Protein AF-A0A2K8U5D7-F1 (afdb_monomer_lite)

Sequence (1164 aa):
MTYSPTPGATSPRGPVWAAFLIYLAFVVYGSLVPLEVGSLAWDQALAQFQRVPYLDLGVGNRADWIANIVLYVPLAFLGCAALLGVRRAGWWTPLGLILVAGFCVAVALGVEFTQQWFAPRTVSLNDLIAETIGTLIGILLWVFGRGRVARGLDAITVGGRASVLAALVTGSLGYLLLSFFPYDFVVSFDELRGKLAGGNQGWLVAPGCGGLLRCAAGLTIEALAAAPLGLLASLLWPRLRLRTLFLVGVLAGLVLEPLQLLLVSGVTQGLSVLMRGSGLVLGALAGQLLGERGPRPVARLVVRAAPLLGLPYLAGMLLVSGWFRSPAVSAAAALARLSEVRWLPLYYQYYTSEAVALTSALAQLGLYFPFGLLAWALAAQRSGSRAVGPWLAVAMVIPVSLLTEAGKLFFPPEHPDPTNVLIAVGATLLAYALATWFERVLTGAPAGGAPSPVVRAWEHAPAPVPRPAVGAPTGAGAESGRASGAGVAADGWDQGGAAVADAPTAAADRSAPPPLVWPAPKKLGMALAVPAGLALSAGIAAFPVAWPILAALLLLYALLLWSYPLAWLLMVPALLPTLDLSPITGRLPLDAFDLVVLTTLLLGYLRVLGVHRRLWPNRLYPVALGLLWLSWGIAMARGLWPLWGADWPPADGSHSPVEAWMVGKGMLWALLLVPLLRRMPPRRLGQARDFVMSGVLLGLTVVALAVLWERHVHVGIADFANEFRVTGTFASMHTGGAYIEAFLAFAFPFLVVGVLTARRWWPRVTGVLLAFLVAYAMMVTFSRGGWAGLGVGLLVVVLGLLRGRTGRGTWIAAAVLVAAVAAATLPVLTGGFAKERLAGSGNDLRIRLAHWERALTLMTPGVGSVLVGEGFGQYPQAFLMLAAPARPPGTFAILREGGNPYLRLGAGETVFLDQQVGIEPGKRYRLTIRVRQAGEVKPFAVPLCEKALLYSFQCQSVVLTPQAVGSGWVDLSADFDSGRLGAGGHWPHPSVKLALPNAGGTVDLDNVSLRAADGRELIANGDFSQGARRWLFVSDQDLAWHIHELWVELYFAQGVLGILALLLLLAAAGLALWRVLRTADSPGFDLALGLAAGLAGLLTVGLLGSVLDTARLAMLCYLGALLAAGMFPGEWRARRARRSVARGRRDGPEGEVQPDAGGRVDPS

Foldseek 3Di:
DDDDDDPDDDDPLVVLVVVLVVLLVVLLQVLQPVVAFADDDPVRLVVCLVVAAADDDDLQCVLVLLVLLQSLLVNLLSQCCNQQNLPDDDPCSVVSLVVSLVVQLVSQSVSLSVNVRHPPDGRHPSSSVSSSNSNVNNSLCSVQPSVVVVLLVLQCQFFALSNLVSCLVVLVVVLVVVLCPSVSFDLAVVLLVVLVVDQQEDAAAGNPCDDPVSVVVVLLVLLQSLLQNLLSVCLNPVPDDLVVLLVVLLVVLVVSQVVLSRHSPRHHHNNSSNSSSNSSSNSNVVNNVCLPVPLLVVLVVLLVCCVVCVVVLLVVLLVVLQPPVAAFDDPVQLVVCVVVDSQDACNVVVPDRPVVSVVVLVVLLVSLLSLLSNLLSVQSPDDDDDRPDLVVSLVVQQVSLCVSLSRLSGGPPGHRHNNSSVSNSVSSSVSNVVSVSSNCNSVVPTDPDDDDPVVVVPVPPDDPDDDPDDDDDDDDDDDDDDDDDDDDDDDDDDDDDDDPDDDDPPPPDVPPPPDDDFDAADPQLQVQLVVLVVVLVVCLVLQDPPSVVLVVVLVVLLVVCLVPVLLCLQALLQCLLAQDPCQFWPDDLQGSSNSSLSSNSNSLSRGQLSFDFFFFQDPLVVVLLVLLVVLLVLQLCLLLVCVPPPDDADCQKPQHSSLLSQQSVLSVSLSSCLSSLRRDDPVCLLVSLVSNLNNLVNNLLQQLVQLQVLCQQAPRLQPLQDPDADDRNPLVCQQHFDASLLSLLLSLLSLLLCLLPDPDDVSVVVSLVSLLSSLLNLLSNLDPLSVVSNVQLVVLSVSLVSNADHDPSSVVSVVSSVVSSCVSNVSNSNHPVSVVSVSCPVVLVVVLVVLLVLLVVLFDDDPVCQAFASHFQCSLVSCQPPVPDPFHDKMWGFDDDPNFTWIKIAATAKKKWKFWFDDDAFFKKKKKKWKAFDDWDDWFWKKKFLDSNADGDDIDIDTWGFPDTDRDIDMTMDMDTCHCHCVDGDPVHGIIMIIHIDPNHMMIIADIWMATPVRDTGDDCRSCPVRSTSIYMHHPHNSSRFSFAAVSSQCNSTHPSSVVSLVSLQVSLCVLLVVQSNDNPRSSVSSSSSLVSSLSSSVSSNHGGHQSSGSSSVNVNSSSSSSSRSSRGHPVVVVVVVVVVVVVVVPDDDDDDDDDDDDDDDDD

Structure (mmCIF, N/CA/C/O backbone):
data_AF-A0A2K8U5D7-F1
#
_entry.id   AF-A0A2K8U5D7-F1
#
loop_
_atom_site.group_PDB
_atom_site.id
_atom_site.type_symbol
_atom_site.label_atom_id
_atom_site.label_alt_id
_atom_site.label_comp_id
_atom_site.label_asym_id
_atom_site.label_entity_id
_atom_site.label_seq_id
_atom_site.pdbx_PDB_ins_code
_atom_site.Cartn_x
_atom_site.Cartn_y
_atom_site.Cartn_z
_atom_site.occupancy
_atom_site.B_iso_or_equiv
_atom_site.auth_seq_id
_atom_site.auth_comp_id
_atom_site.auth_asym_id
_atom_site.auth_atom_id
_atom_site.pdbx_PDB_model_num
ATOM 1 N N . MET A 1 1 ? -3.627 -9.028 -36.335 1.00 30.03 1 MET A N 1
ATOM 2 C CA . MET A 1 1 ? -2.801 -10.110 -36.911 1.00 30.03 1 MET A CA 1
ATOM 3 C C . MET A 1 1 ? -1.940 -10.720 -35.816 1.00 30.03 1 MET A C 1
ATOM 5 O O . MET A 1 1 ? -1.099 -10.039 -35.245 1.00 30.03 1 MET A O 1
ATOM 9 N N . THR A 1 2 ? -2.230 -11.966 -35.452 1.00 26.09 2 THR A N 1
ATOM 10 C CA . THR A 1 2 ? -1.521 -12.775 -34.450 1.00 26.09 2 THR A CA 1
ATOM 11 C C . THR A 1 2 ? -0.306 -13.445 -35.088 1.00 26.09 2 THR A C 1
ATOM 13 O O . THR A 1 2 ? -0.475 -14.321 -35.929 1.00 26.09 2 THR A O 1
ATOM 16 N N . TYR A 1 3 ? 0.905 -13.042 -34.699 1.00 25.20 3 TYR A N 1
ATOM 17 C CA . TYR A 1 3 ? 2.145 -13.665 -35.166 1.00 25.20 3 TYR A CA 1
ATOM 18 C C . TYR A 1 3 ? 2.568 -14.772 -34.188 1.00 25.20 3 TYR A C 1
ATOM 20 O O . TYR A 1 3 ? 2.896 -14.494 -33.033 1.00 25.20 3 TYR A O 1
ATOM 28 N N . SER A 1 4 ? 2.539 -16.025 -34.643 1.00 23.95 4 SER A N 1
ATOM 29 C CA . SER A 1 4 ? 3.184 -17.153 -33.962 1.00 23.95 4 SER A CA 1
ATOM 30 C C . SER A 1 4 ? 4.688 -17.092 -34.253 1.00 23.95 4 SER A C 1
ATOM 32 O O . SER A 1 4 ? 5.060 -17.161 -35.422 1.00 23.95 4 SER A O 1
ATOM 34 N N . PRO A 1 5 ? 5.574 -16.954 -33.249 1.00 30.36 5 PRO A N 1
ATOM 35 C CA . PRO A 1 5 ? 7.007 -16.953 -33.499 1.00 30.36 5 PRO A CA 1
ATOM 36 C C . PRO A 1 5 ? 7.478 -18.380 -33.800 1.00 30.36 5 PRO A C 1
ATOM 38 O O . PRO A 1 5 ? 7.193 -19.313 -33.045 1.00 30.36 5 PRO A O 1
ATOM 41 N N . THR A 1 6 ? 8.215 -18.542 -34.894 1.00 26.86 6 THR A N 1
ATOM 42 C CA . THR A 1 6 ? 8.920 -19.776 -35.247 1.00 26.86 6 THR A CA 1
ATOM 43 C C . THR A 1 6 ? 9.903 -20.187 -34.134 1.00 26.86 6 THR A C 1
ATOM 45 O O . THR A 1 6 ? 10.596 -19.340 -33.557 1.00 26.86 6 THR A O 1
ATOM 48 N N . PRO A 1 7 ? 9.975 -21.480 -33.769 1.00 30.30 7 PRO A N 1
ATOM 49 C CA . PRO A 1 7 ? 10.909 -21.972 -32.766 1.00 30.30 7 PRO A CA 1
ATOM 50 C C . PRO A 1 7 ? 12.278 -22.228 -33.417 1.00 30.30 7 PRO A C 1
ATOM 52 O O . PRO A 1 7 ? 12.395 -23.128 -34.235 1.00 30.30 7 PRO A O 1
ATOM 55 N N . GLY A 1 8 ? 13.322 -21.467 -33.062 1.00 29.48 8 GLY A N 1
ATOM 56 C CA . GLY A 1 8 ? 14.678 -21.824 -33.513 1.00 29.48 8 GLY A CA 1
ATOM 57 C C . GLY A 1 8 ? 15.834 -20.915 -33.091 1.00 29.48 8 GLY A C 1
ATOM 58 O O . GLY A 1 8 ? 16.848 -21.419 -32.635 1.00 29.48 8 GLY A O 1
ATOM 59 N N . ALA A 1 9 ? 15.715 -19.588 -33.169 1.00 31.84 9 ALA A N 1
ATOM 60 C CA . ALA A 1 9 ? 16.882 -18.723 -32.952 1.00 31.84 9 ALA A CA 1
ATOM 61 C C . ALA A 1 9 ? 17.052 -18.309 -31.475 1.00 31.84 9 ALA A C 1
ATOM 63 O O . ALA A 1 9 ? 16.532 -17.280 -31.028 1.00 31.84 9 ALA A O 1
ATOM 64 N N . THR A 1 10 ? 17.774 -19.110 -30.689 1.00 40.88 10 THR A N 1
ATOM 65 C CA . THR A 1 10 ? 18.359 -18.655 -29.418 1.00 40.88 10 THR A CA 1
ATOM 66 C C . THR A 1 10 ? 19.473 -17.656 -29.721 1.00 40.88 10 THR A C 1
ATOM 68 O O . THR A 1 10 ? 20.441 -18.002 -30.388 1.00 40.88 10 THR A O 1
ATOM 71 N N . SER A 1 11 ? 19.350 -16.417 -29.239 1.00 50.19 11 SER A N 1
ATOM 72 C CA . SER A 1 11 ? 20.467 -15.466 -29.248 1.00 50.19 11 SER A CA 1
ATOM 73 C C . SER A 1 11 ? 21.655 -16.068 -28.481 1.00 50.19 11 SER A C 1
ATOM 75 O O . SER A 1 11 ? 21.416 -16.664 -27.423 1.00 50.19 11 SER A O 1
ATOM 77 N N . PRO A 1 12 ? 22.905 -15.914 -28.951 1.00 53.44 12 PRO A N 1
ATOM 78 C CA . PRO A 1 12 ? 24.071 -16.414 -28.230 1.00 53.44 12 PRO A CA 1
ATOM 79 C C . PRO A 1 12 ? 24.107 -15.791 -26.828 1.00 53.44 12 PRO A C 1
ATOM 81 O O . PRO A 1 12 ? 24.049 -14.573 -26.679 1.00 53.44 12 PRO A O 1
ATOM 84 N N . ARG A 1 13 ? 24.131 -16.632 -25.786 1.00 64.94 13 ARG A N 1
ATOM 85 C CA . ARG A 1 13 ? 24.103 -16.194 -24.376 1.00 64.94 13 ARG A CA 1
ATOM 86 C C . ARG A 1 13 ? 25.458 -15.666 -23.881 1.00 64.94 13 ARG A C 1
ATOM 88 O O . ARG A 1 13 ? 25.487 -14.970 -22.874 1.00 64.94 13 ARG A O 1
ATOM 95 N N . GLY A 1 14 ? 26.552 -15.962 -24.588 1.00 73.12 14 GLY A N 1
ATOM 96 C CA . GLY A 1 14 ? 27.926 -15.610 -24.198 1.00 73.12 14 GLY A CA 1
ATOM 97 C C . GLY A 1 14 ? 28.164 -14.121 -23.894 1.00 73.12 14 GLY A C 1
ATOM 98 O O . GLY A 1 14 ? 28.674 -13.820 -22.820 1.00 73.12 14 GLY A O 1
ATOM 99 N N . PRO A 1 15 ? 27.734 -13.172 -24.750 1.00 79.50 15 PRO A N 1
ATOM 100 C CA . PRO A 1 15 ? 27.943 -11.742 -24.502 1.00 79.50 15 PRO A CA 1
ATOM 101 C C . PRO A 1 15 ? 27.219 -11.218 -23.254 1.00 79.50 15 PRO A C 1
ATOM 103 O O . PRO A 1 15 ? 27.718 -10.327 -22.577 1.00 79.50 15 PRO A O 1
ATOM 106 N N . VAL A 1 16 ? 26.048 -11.779 -22.928 1.00 83.88 16 VAL A N 1
ATOM 107 C CA . VAL A 1 16 ? 25.268 -11.377 -21.745 1.00 83.88 16 VAL A CA 1
ATOM 108 C C . VAL A 1 16 ? 25.926 -11.885 -20.463 1.00 83.88 16 VAL A C 1
ATOM 110 O O . VAL A 1 16 ? 25.965 -11.158 -19.476 1.00 83.88 16 VAL A O 1
ATOM 113 N N . TRP A 1 17 ? 26.486 -13.099 -20.490 1.00 87.94 17 TRP A N 1
ATOM 114 C CA . TRP A 1 17 ? 27.293 -13.623 -19.385 1.00 87.94 17 TRP A CA 1
ATOM 115 C C . TRP A 1 17 ? 28.557 -12.796 -19.159 1.00 87.94 17 TRP A C 1
ATOM 117 O O . TRP A 1 17 ? 28.840 -12.440 -18.021 1.00 87.94 17 TRP A O 1
ATOM 127 N N . ALA A 1 18 ? 29.271 -12.426 -20.224 1.00 89.69 18 ALA A N 1
ATOM 128 C CA . ALA A 1 18 ? 30.435 -11.551 -20.111 1.00 89.69 18 ALA A CA 1
ATOM 129 C C . ALA A 1 18 ? 30.062 -10.186 -19.509 1.00 89.69 18 ALA A C 1
ATOM 131 O O . ALA A 1 18 ? 30.718 -9.734 -18.579 1.00 89.69 18 ALA A O 1
ATOM 132 N N . ALA A 1 19 ? 28.968 -9.568 -19.971 1.00 89.19 19 ALA A N 1
ATOM 133 C CA . ALA A 1 19 ? 28.480 -8.309 -19.410 1.00 89.19 19 ALA A CA 1
ATOM 134 C C . ALA A 1 19 ? 28.113 -8.433 -17.922 1.00 89.19 19 ALA A C 1
ATOM 136 O O . ALA A 1 19 ? 28.465 -7.558 -17.138 1.00 89.19 19 ALA A O 1
ATOM 137 N N . PHE A 1 20 ? 27.447 -9.522 -17.525 1.00 93.81 20 PHE A N 1
ATOM 138 C CA . PHE A 1 20 ? 27.127 -9.790 -16.123 1.00 93.81 20 PHE A CA 1
ATOM 139 C C . PHE A 1 20 ? 28.387 -9.940 -15.263 1.00 93.81 20 PHE A C 1
ATOM 141 O O . PHE A 1 20 ? 28.471 -9.311 -14.218 1.00 93.81 20 PHE A O 1
ATOM 148 N N . LEU A 1 21 ? 29.375 -10.721 -15.711 1.00 95.00 21 LEU A N 1
ATOM 149 C CA . LEU A 1 21 ? 30.613 -10.950 -14.960 1.00 95.00 21 LEU A CA 1
ATOM 150 C C . LEU A 1 21 ? 31.476 -9.688 -14.855 1.00 95.00 21 LEU A C 1
ATOM 152 O O . LEU A 1 21 ? 31.990 -9.396 -13.781 1.00 95.00 21 LEU A O 1
ATOM 156 N N . ILE A 1 22 ? 31.598 -8.918 -15.941 1.00 93.12 22 ILE A N 1
ATOM 157 C CA . ILE A 1 22 ? 32.313 -7.633 -15.935 1.00 93.12 22 ILE A CA 1
ATOM 158 C C . ILE A 1 22 ? 31.627 -6.658 -14.977 1.00 93.12 22 ILE A C 1
ATOM 160 O O . ILE A 1 22 ? 32.299 -5.992 -14.196 1.00 93.12 22 ILE A O 1
ATOM 164 N N . TYR A 1 23 ? 30.295 -6.589 -15.014 1.00 95.19 23 TYR A N 1
ATOM 165 C CA . TYR A 1 23 ? 29.554 -5.697 -14.133 1.00 95.19 23 TYR A CA 1
ATOM 166 C C . TYR A 1 23 ? 29.623 -6.150 -12.670 1.00 95.19 23 TYR A C 1
ATOM 168 O O . TYR A 1 23 ? 29.823 -5.320 -11.798 1.00 95.19 23 TYR A O 1
ATOM 176 N N . LEU A 1 24 ? 29.547 -7.453 -12.389 1.00 95.88 24 LEU A N 1
ATOM 177 C CA . LEU A 1 24 ? 29.765 -7.998 -11.047 1.00 95.88 24 LEU A CA 1
ATOM 178 C C . LEU A 1 24 ? 31.160 -7.643 -10.518 1.00 95.88 24 LEU A C 1
ATOM 180 O O . LEU A 1 24 ? 31.279 -7.187 -9.386 1.00 95.88 24 LEU A O 1
ATOM 184 N N . ALA A 1 25 ? 32.200 -7.801 -11.340 1.00 94.88 25 ALA A N 1
ATOM 185 C CA . ALA A 1 25 ? 33.554 -7.402 -10.970 1.00 94.88 25 ALA A CA 1
ATOM 186 C C . ALA A 1 25 ? 33.646 -5.893 -10.702 1.00 94.88 25 ALA A C 1
ATOM 188 O O . ALA A 1 25 ? 34.304 -5.490 -9.750 1.00 94.88 25 ALA A O 1
ATOM 189 N N . PHE A 1 26 ? 32.953 -5.069 -11.495 1.00 92.75 26 PHE A N 1
ATOM 190 C CA . PHE A 1 26 ? 32.855 -3.628 -11.269 1.00 92.75 26 PHE A CA 1
ATOM 191 C C . PHE A 1 26 ? 32.165 -3.286 -9.942 1.00 92.75 26 PHE A C 1
ATOM 193 O O . PHE A 1 26 ? 32.683 -2.444 -9.218 1.00 92.75 26 PHE A O 1
ATOM 200 N N . VAL A 1 27 ? 31.054 -3.951 -9.599 1.00 93.50 27 VAL A N 1
ATOM 201 C CA . VAL A 1 27 ? 30.357 -3.763 -8.313 1.00 93.50 27 VAL A CA 1
ATOM 202 C C . VAL A 1 27 ? 31.285 -4.117 -7.153 1.00 93.50 27 VAL A C 1
ATOM 204 O O . VAL A 1 27 ? 31.540 -3.279 -6.299 1.00 93.50 27 VAL A O 1
ATOM 207 N N . VAL A 1 28 ? 31.867 -5.321 -7.166 1.00 93.81 28 VAL A N 1
ATOM 208 C CA . VAL A 1 28 ? 32.760 -5.781 -6.090 1.00 93.81 28 VAL A CA 1
ATOM 209 C C . VAL A 1 28 ? 33.983 -4.872 -5.959 1.00 93.81 28 VAL A C 1
ATOM 211 O O . VAL A 1 28 ? 34.338 -4.474 -4.858 1.00 93.81 28 VAL A O 1
ATOM 214 N N . TYR A 1 29 ? 34.619 -4.500 -7.071 1.00 92.38 29 TYR A N 1
ATOM 215 C CA . TYR A 1 29 ? 35.766 -3.594 -7.052 1.00 92.38 29 TYR A CA 1
ATOM 216 C C . TYR A 1 29 ? 35.384 -2.203 -6.530 1.00 92.38 29 TYR A C 1
ATOM 218 O O . TYR A 1 29 ? 36.033 -1.688 -5.622 1.00 92.38 29 TYR A O 1
ATOM 226 N N . GLY A 1 30 ? 34.317 -1.608 -7.072 1.00 88.44 30 GLY A N 1
ATOM 227 C CA . GLY A 1 30 ? 33.858 -0.264 -6.720 1.00 88.44 30 GLY A CA 1
ATOM 228 C C . GLY A 1 30 ? 33.470 -0.127 -5.250 1.00 88.44 30 GLY A C 1
ATOM 229 O O . GLY A 1 30 ? 33.720 0.922 -4.658 1.00 88.44 30 GLY A O 1
ATOM 230 N N . SER A 1 31 ? 32.950 -1.194 -4.643 1.00 90.12 31 SER A N 1
ATOM 231 C CA . SER A 1 31 ? 32.617 -1.238 -3.216 1.00 90.12 31 SER A CA 1
ATOM 232 C C . SER A 1 31 ? 33.829 -1.460 -2.298 1.00 90.12 31 SER A C 1
ATOM 234 O O . SER A 1 31 ? 33.708 -1.228 -1.099 1.00 90.12 31 SER A O 1
ATOM 236 N N . LEU A 1 32 ? 34.992 -1.876 -2.821 1.00 90.75 32 LEU A N 1
ATOM 237 C CA . LEU A 1 32 ? 36.203 -2.163 -2.027 1.00 90.75 32 LEU A CA 1
ATOM 238 C C . LEU A 1 32 ? 37.336 -1.129 -2.194 1.00 90.75 32 LEU A C 1
ATOM 240 O O . LEU A 1 32 ? 38.207 -1.032 -1.329 1.00 90.75 32 LEU A O 1
ATOM 244 N N . VAL A 1 33 ? 37.347 -0.329 -3.269 1.00 90.00 33 VAL A N 1
ATOM 245 C CA . VAL A 1 33 ? 38.251 0.842 -3.420 1.00 90.00 33 VAL A CA 1
ATOM 246 C C . VAL A 1 33 ? 38.142 1.726 -2.163 1.00 90.00 33 VAL A C 1
ATOM 248 O O . VAL A 1 33 ? 37.025 1.926 -1.710 1.00 90.00 33 VAL A O 1
ATOM 251 N N . PRO A 1 34 ? 39.217 2.254 -1.549 1.00 89.31 34 PRO A N 1
ATOM 252 C CA . PRO A 1 34 ? 40.583 2.407 -2.053 1.00 89.31 34 PRO A CA 1
ATOM 253 C C . PRO A 1 34 ? 41.509 1.194 -1.864 1.00 89.31 34 PRO A C 1
ATOM 255 O O . PRO A 1 34 ? 42.693 1.305 -2.165 1.00 89.31 34 PRO A O 1
ATOM 258 N N . LEU A 1 35 ? 41.002 0.035 -1.426 1.00 89.12 35 LEU A N 1
ATOM 259 C CA . LEU A 1 35 ? 41.794 -1.180 -1.174 1.00 89.12 35 LEU A CA 1
ATOM 260 C C . LEU A 1 35 ? 42.884 -1.023 -0.089 1.00 89.12 35 LEU A C 1
ATOM 262 O O . LEU A 1 35 ? 43.896 -1.724 -0.113 1.00 89.12 35 LEU A O 1
ATOM 266 N N . GLU A 1 36 ? 42.678 -0.129 0.883 1.00 86.00 36 GLU A N 1
ATOM 267 C CA . GLU A 1 36 ? 43.576 0.037 2.033 1.00 86.00 36 GLU A CA 1
ATOM 268 C C . GLU A 1 36 ? 43.231 -0.993 3.120 1.00 86.00 36 GLU A C 1
ATOM 270 O O . GLU A 1 36 ? 42.314 -0.808 3.921 1.00 86.00 36 GLU A O 1
ATOM 275 N N . VAL A 1 37 ? 43.949 -2.121 3.109 1.00 86.62 37 VAL A N 1
ATOM 276 C CA . VAL A 1 37 ? 43.676 -3.255 4.002 1.00 86.62 37 VAL A CA 1
ATOM 277 C C . VAL A 1 37 ? 44.120 -2.945 5.433 1.00 86.62 37 VAL A C 1
ATOM 279 O O . VAL A 1 37 ? 45.305 -2.747 5.701 1.00 86.62 37 VAL A O 1
ATOM 282 N N . GLY A 1 38 ? 43.166 -2.949 6.359 1.00 83.75 38 GLY A N 1
ATOM 283 C CA . GLY A 1 38 ? 43.378 -2.863 7.796 1.00 83.75 38 GLY A CA 1
ATOM 284 C C . GLY A 1 38 ? 43.516 -4.232 8.463 1.00 83.75 38 GLY A C 1
ATOM 285 O O . GLY A 1 38 ? 43.061 -5.264 7.966 1.00 83.75 38 GLY A O 1
ATOM 286 N N . SER A 1 39 ? 44.138 -4.240 9.639 1.00 83.12 39 SER A N 1
ATOM 287 C CA . SER A 1 39 ? 44.267 -5.426 10.481 1.00 83.12 39 SER A CA 1
ATOM 288 C C . SER A 1 39 ? 43.050 -5.565 11.405 1.00 83.12 39 SER A C 1
ATOM 290 O O . SER A 1 39 ? 43.029 -4.981 12.488 1.00 83.12 39 SER A O 1
ATOM 292 N N . LEU A 1 40 ? 42.042 -6.340 10.995 1.00 87.25 40 LEU A N 1
ATOM 293 C CA . LEU A 1 40 ? 40.907 -6.715 11.847 1.00 87.25 40 LEU A CA 1
ATOM 294 C C . LEU A 1 40 ? 40.855 -8.239 12.003 1.00 87.25 40 LEU A C 1
ATOM 296 O O . LEU A 1 40 ? 40.908 -8.977 11.017 1.00 87.25 40 LEU A O 1
ATOM 300 N N . ALA A 1 41 ? 40.773 -8.724 13.243 1.00 92.12 41 ALA A N 1
ATOM 301 C CA . ALA A 1 41 ? 40.645 -10.155 13.504 1.00 92.12 41 ALA A CA 1
ATOM 302 C C . ALA A 1 41 ? 39.248 -10.657 13.100 1.00 92.12 41 ALA A C 1
ATOM 304 O O . ALA A 1 41 ? 38.254 -9.960 13.296 1.00 92.12 41 ALA A O 1
ATOM 305 N N . TRP A 1 42 ? 39.163 -11.886 12.585 1.00 90.00 42 TRP A N 1
ATOM 306 C CA . TRP A 1 42 ? 37.909 -12.469 12.091 1.00 90.00 42 TRP A CA 1
ATOM 307 C C . TRP A 1 42 ? 36.778 -12.462 13.131 1.00 90.00 42 TRP A C 1
ATOM 309 O O . TRP A 1 42 ? 35.663 -12.046 12.825 1.00 90.00 42 TRP A O 1
ATOM 319 N N . ASP A 1 43 ? 37.072 -12.846 14.376 1.00 90.44 43 ASP A N 1
ATOM 320 C CA . ASP A 1 43 ? 36.067 -12.899 15.446 1.00 90.44 43 ASP A CA 1
ATOM 321 C C . ASP A 1 43 ? 35.514 -11.509 15.787 1.00 90.44 43 ASP A C 1
ATOM 323 O O . ASP A 1 43 ? 34.327 -11.350 16.078 1.00 90.44 43 ASP A O 1
ATOM 327 N N . GLN A 1 44 ? 36.364 -10.481 15.695 1.00 88.75 44 GLN A N 1
ATOM 328 C CA . GLN A 1 44 ? 35.958 -9.092 15.893 1.00 88.75 44 GLN A CA 1
ATOM 329 C C . GLN A 1 44 ? 35.092 -8.603 14.731 1.00 88.75 44 GLN A C 1
ATOM 331 O O . GLN A 1 44 ? 34.061 -7.984 14.981 1.00 88.75 44 GLN A O 1
ATOM 336 N N . ALA A 1 45 ? 35.451 -8.935 13.487 1.00 88.06 45 ALA A N 1
ATOM 337 C CA . ALA A 1 45 ? 34.651 -8.616 12.304 1.00 88.06 45 ALA A CA 1
ATOM 338 C C . ALA A 1 45 ? 33.266 -9.284 12.349 1.00 88.06 45 ALA A C 1
ATOM 340 O O . ALA A 1 45 ? 32.257 -8.673 12.004 1.00 88.06 45 ALA A O 1
ATOM 341 N N . LEU A 1 46 ? 33.179 -10.530 12.823 1.00 90.38 46 LEU A N 1
ATOM 342 C CA . LEU A 1 46 ? 31.894 -11.213 12.974 1.00 90.38 46 LEU A CA 1
ATOM 343 C C . LEU A 1 46 ? 31.031 -10.565 14.066 1.00 90.38 46 LEU A C 1
ATOM 345 O O . LEU A 1 46 ? 29.846 -10.319 13.845 1.00 90.38 46 LEU A O 1
ATOM 349 N N . ALA A 1 47 ? 31.618 -10.250 15.224 1.00 87.88 47 ALA A N 1
ATOM 350 C CA . ALA A 1 47 ? 30.904 -9.600 16.322 1.00 87.88 47 ALA A CA 1
ATOM 351 C C . ALA A 1 47 ? 30.439 -8.174 15.969 1.00 87.88 47 ALA A C 1
ATOM 353 O O . ALA A 1 47 ? 29.344 -7.773 16.367 1.00 87.88 47 ALA A O 1
ATOM 354 N N . GLN A 1 48 ? 31.248 -7.417 15.219 1.00 86.44 48 GLN A N 1
ATOM 355 C CA . GLN A 1 48 ? 30.887 -6.088 14.719 1.00 86.44 48 GLN A CA 1
ATOM 356 C C . GLN A 1 48 ? 29.763 -6.172 13.683 1.00 86.44 48 GLN A C 1
ATOM 358 O O . GLN A 1 48 ? 28.770 -5.457 13.812 1.00 86.44 48 GLN A O 1
ATOM 363 N N . PHE A 1 49 ? 29.845 -7.103 12.729 1.00 87.81 49 PHE A N 1
ATOM 364 C CA . PHE A 1 49 ? 28.808 -7.286 11.710 1.00 87.81 49 PHE A CA 1
ATOM 365 C C . PHE A 1 49 ? 27.460 -7.731 12.294 1.00 87.81 49 PHE A C 1
ATOM 367 O O . PHE A 1 49 ? 26.409 -7.276 11.851 1.00 87.81 49 PHE A O 1
ATOM 374 N N . GLN A 1 50 ? 27.460 -8.556 13.348 1.00 85.75 50 GLN A N 1
ATOM 375 C CA . GLN A 1 50 ? 26.235 -8.917 14.081 1.00 85.75 50 GLN A CA 1
ATOM 376 C C . GLN A 1 50 ? 25.544 -7.715 14.746 1.00 85.75 50 GLN A C 1
ATOM 378 O O . GLN A 1 50 ? 24.361 -7.791 15.074 1.00 85.75 50 GLN A O 1
ATOM 383 N N . ARG A 1 51 ? 26.272 -6.613 14.960 1.00 85.69 51 ARG A N 1
ATOM 384 C CA . ARG A 1 51 ? 25.779 -5.370 15.569 1.00 85.69 51 ARG A CA 1
ATOM 385 C C . ARG A 1 51 ? 25.857 -4.195 14.598 1.00 85.69 51 ARG A C 1
ATOM 387 O O . ARG A 1 51 ? 26.016 -3.057 15.040 1.00 85.69 51 ARG A O 1
ATOM 394 N N . VAL A 1 52 ? 25.767 -4.469 13.294 1.00 81.44 52 VAL A N 1
ATOM 395 C CA . VAL A 1 52 ? 25.844 -3.438 12.258 1.00 81.44 52 VAL A CA 1
ATOM 396 C C . VAL A 1 52 ? 24.835 -2.318 12.554 1.00 81.44 52 VAL A C 1
ATOM 398 O O . VAL A 1 52 ? 23.655 -2.597 12.800 1.00 81.44 52 VAL A O 1
ATOM 401 N N . PRO A 1 53 ? 25.272 -1.048 12.572 1.00 78.12 53 PRO A N 1
ATOM 402 C CA . PRO A 1 53 ? 24.391 0.055 12.901 1.00 78.12 53 PRO A CA 1
ATOM 403 C C . PRO A 1 53 ? 23.484 0.406 11.717 1.00 78.12 53 PRO A C 1
ATOM 405 O O . PRO A 1 53 ? 23.875 0.356 10.549 1.00 78.12 53 PRO A O 1
ATOM 408 N N . TYR A 1 54 ? 22.267 0.840 12.033 1.00 75.81 54 TYR A N 1
ATOM 409 C CA . TYR A 1 54 ? 21.447 1.620 11.113 1.00 75.81 54 TYR A CA 1
ATOM 410 C C . TYR A 1 54 ? 21.832 3.094 11.290 1.00 75.81 54 TYR A C 1
ATOM 412 O O . TYR A 1 54 ? 21.563 3.673 12.343 1.00 75.81 54 TYR A O 1
ATOM 420 N N . LEU A 1 55 ? 22.528 3.676 10.309 1.00 74.62 55 LEU A N 1
ATOM 421 C CA . LEU A 1 55 ? 23.062 5.040 10.404 1.00 74.62 55 LEU A CA 1
ATOM 422 C C . LEU A 1 55 ? 21.971 6.083 10.116 1.00 74.62 55 LEU A C 1
ATOM 424 O O . LEU A 1 55 ? 21.127 5.871 9.245 1.00 74.62 55 LEU A O 1
ATOM 428 N N . ASP A 1 56 ? 22.022 7.227 10.800 1.00 68.25 56 ASP A N 1
ATOM 429 C CA . ASP A 1 56 ? 21.219 8.398 10.436 1.00 68.25 56 ASP A CA 1
ATOM 430 C C . ASP A 1 56 ? 21.872 9.102 9.237 1.00 68.25 56 ASP A C 1
ATOM 432 O O . ASP A 1 56 ? 22.980 9.641 9.328 1.00 68.25 56 ASP A O 1
ATOM 436 N N . LEU A 1 57 ? 21.232 9.012 8.070 1.00 64.94 57 LEU A N 1
ATOM 437 C CA . LEU A 1 57 ? 21.798 9.497 6.816 1.00 64.94 57 LEU A CA 1
ATOM 438 C C . LEU A 1 57 ? 21.602 11.013 6.697 1.00 64.94 57 LEU A C 1
ATOM 440 O O . LEU A 1 57 ? 20.546 11.500 6.283 1.00 64.94 57 LEU A O 1
ATOM 444 N N . GLY A 1 58 ? 22.664 11.763 6.993 1.00 64.56 58 GLY A N 1
ATOM 445 C CA . GLY A 1 58 ? 22.767 13.171 6.613 1.00 64.56 58 GLY A CA 1
ATOM 446 C C . GLY A 1 58 ? 22.714 13.366 5.091 1.00 64.56 58 GLY A C 1
ATOM 447 O O . GLY A 1 58 ? 22.855 12.425 4.313 1.00 64.56 58 GLY A O 1
ATOM 448 N N . VAL A 1 59 ? 22.543 14.615 4.651 1.00 61.47 59 VAL A N 1
ATOM 449 C CA . VAL A 1 59 ? 22.328 14.987 3.238 1.00 61.47 59 VAL A CA 1
ATOM 450 C C . VAL A 1 59 ? 23.362 14.391 2.270 1.00 61.47 59 VAL A C 1
ATOM 452 O O . VAL A 1 59 ? 22.978 13.911 1.207 1.00 61.47 59 VAL A O 1
ATOM 455 N N . GLY A 1 60 ? 24.646 14.379 2.650 1.00 61.16 60 GLY A N 1
ATOM 456 C CA . GLY A 1 60 ? 25.727 13.814 1.833 1.00 61.16 60 GLY A CA 1
ATOM 457 C C . GLY A 1 60 ? 25.649 12.293 1.672 1.00 61.16 60 GLY A C 1
ATOM 458 O O . GLY A 1 60 ? 25.821 11.789 0.571 1.00 61.16 60 GLY A O 1
ATOM 459 N N . ASN A 1 61 ? 25.273 11.563 2.725 1.00 71.06 61 ASN A N 1
ATOM 460 C CA . ASN A 1 61 ? 25.244 10.094 2.709 1.00 71.06 61 ASN A CA 1
ATOM 461 C C . ASN A 1 61 ? 23.997 9.526 1.998 1.00 71.06 61 ASN A C 1
ATOM 463 O O . ASN A 1 61 ? 23.900 8.324 1.768 1.00 71.06 61 ASN A O 1
ATOM 467 N N . ARG A 1 62 ? 23.018 10.370 1.629 1.00 75.25 62 ARG A N 1
ATOM 468 C CA . ARG A 1 62 ? 21.844 9.939 0.845 1.00 75.25 62 ARG A CA 1
ATOM 469 C C . ARG A 1 62 ? 22.181 9.672 -0.620 1.00 75.25 62 ARG A C 1
ATOM 471 O O . ARG A 1 62 ? 21.568 8.794 -1.224 1.00 75.25 62 ARG A O 1
ATOM 478 N N . ALA A 1 63 ? 23.126 10.426 -1.180 1.00 75.38 63 ALA A N 1
ATOM 479 C CA . ALA A 1 63 ? 23.616 10.199 -2.536 1.00 75.38 63 ALA A CA 1
ATOM 480 C C . ALA A 1 63 ? 24.276 8.816 -2.647 1.00 75.38 63 ALA A C 1
ATOM 482 O O . ALA A 1 63 ? 23.943 8.060 -3.559 1.00 75.38 63 ALA A O 1
ATOM 483 N N . ASP A 1 64 ? 25.105 8.462 -1.663 1.00 77.38 64 ASP A N 1
ATOM 484 C CA . ASP A 1 64 ? 25.740 7.146 -1.537 1.00 77.38 64 ASP A CA 1
ATOM 485 C C . ASP A 1 64 ? 24.697 6.017 -1.421 1.00 77.38 64 ASP A C 1
ATOM 487 O O . ASP A 1 64 ? 24.681 5.068 -2.208 1.00 77.38 64 ASP A O 1
ATOM 491 N N . TRP A 1 65 ? 23.692 6.198 -0.555 1.00 81.12 65 TRP A N 1
ATOM 492 C CA . TRP A 1 65 ? 22.595 5.235 -0.414 1.00 81.12 65 TRP A CA 1
ATOM 493 C C . TRP A 1 65 ? 21.841 4.975 -1.733 1.00 81.12 65 TRP A C 1
ATOM 495 O O . TRP A 1 65 ? 21.536 3.831 -2.084 1.00 81.12 65 TRP A O 1
ATOM 505 N N . ILE A 1 66 ? 21.556 6.024 -2.515 1.00 81.62 66 ILE A N 1
ATOM 506 C CA . ILE A 1 66 ? 20.909 5.880 -3.830 1.00 81.62 66 ILE A CA 1
ATOM 507 C C . ILE A 1 66 ? 21.869 5.269 -4.855 1.00 81.62 66 ILE A C 1
ATOM 509 O O . ILE A 1 66 ? 21.430 4.474 -5.693 1.00 81.62 66 ILE A O 1
ATOM 513 N N . ALA A 1 67 ? 23.160 5.597 -4.798 1.00 82.75 67 ALA A N 1
ATOM 514 C CA . ALA A 1 67 ? 24.170 4.990 -5.655 1.00 82.75 67 ALA A CA 1
ATOM 515 C C . ALA A 1 67 ? 24.197 3.465 -5.470 1.00 82.75 67 ALA A C 1
ATOM 517 O O . ALA A 1 67 ? 24.165 2.752 -6.476 1.00 82.75 67 ALA A O 1
ATOM 518 N N . ASN A 1 68 ? 24.099 2.962 -4.235 1.00 87.75 68 ASN A N 1
ATOM 519 C CA . ASN A 1 68 ? 24.013 1.526 -3.931 1.00 87.75 68 ASN A CA 1
ATOM 520 C C . ASN A 1 68 ? 22.754 0.861 -4.526 1.00 87.75 68 ASN A C 1
ATOM 522 O O . ASN A 1 68 ? 22.835 -0.223 -5.118 1.00 87.75 68 ASN A O 1
ATOM 526 N N . ILE A 1 69 ? 21.598 1.541 -4.510 1.00 86.94 69 ILE A N 1
ATOM 527 C CA . ILE A 1 69 ? 20.390 1.074 -5.222 1.00 86.94 69 ILE A CA 1
ATOM 528 C C . ILE A 1 69 ? 20.663 0.982 -6.730 1.00 86.94 69 ILE A C 1
ATOM 530 O O . ILE A 1 69 ? 20.410 -0.050 -7.360 1.00 86.94 69 ILE A O 1
ATOM 534 N N . VAL A 1 70 ? 21.158 2.070 -7.329 1.00 87.69 70 VAL A N 1
ATOM 535 C CA . VAL A 1 70 ? 21.403 2.172 -8.777 1.00 87.69 70 VAL A CA 1
ATOM 536 C C . VAL A 1 70 ? 22.460 1.164 -9.233 1.00 87.69 70 VAL A C 1
ATOM 538 O O . VAL A 1 70 ? 22.346 0.648 -10.344 1.00 87.69 70 VAL A O 1
ATOM 541 N N . LEU A 1 71 ? 23.429 0.830 -8.381 1.00 90.25 71 LEU A N 1
ATOM 542 C CA . LEU A 1 71 ? 24.492 -0.137 -8.641 1.00 90.25 71 LEU A CA 1
ATOM 543 C C . LEU A 1 71 ? 23.955 -1.572 -8.764 1.00 90.25 71 LEU A C 1
ATOM 545 O O . LEU A 1 71 ? 24.350 -2.309 -9.666 1.00 90.25 71 LEU A O 1
ATOM 549 N N . TYR A 1 72 ? 22.995 -1.978 -7.929 1.00 94.56 72 TYR A N 1
ATOM 550 C CA . TYR A 1 72 ? 22.466 -3.351 -7.960 1.00 94.56 72 TYR A CA 1
ATOM 551 C C . TYR A 1 72 ? 21.364 -3.579 -9.003 1.00 94.56 72 TYR A C 1
ATOM 553 O O . TYR A 1 72 ? 21.127 -4.720 -9.418 1.00 94.56 72 TYR A O 1
ATOM 561 N N . VAL A 1 73 ? 20.720 -2.515 -9.501 1.00 93.19 73 VAL A N 1
ATOM 562 C CA . V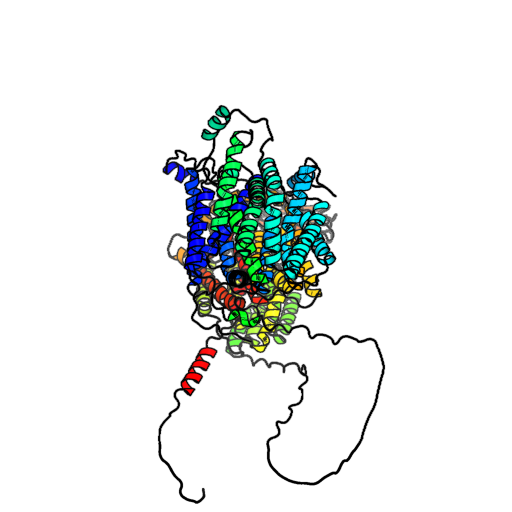AL A 1 73 ? 19.681 -2.623 -10.542 1.00 93.19 73 VAL A CA 1
ATOM 563 C C . VAL A 1 73 ? 20.199 -3.312 -11.818 1.00 93.19 73 VAL A C 1
ATOM 565 O O . VAL A 1 73 ? 19.583 -4.298 -12.254 1.00 93.19 73 VAL A O 1
ATOM 568 N N . PRO A 1 74 ? 21.310 -2.869 -12.446 1.00 93.12 74 PRO A N 1
ATOM 569 C CA . PRO A 1 74 ? 21.853 -3.541 -13.619 1.00 93.12 74 PRO A CA 1
ATOM 570 C C . PRO A 1 74 ? 22.417 -4.920 -13.285 1.00 93.12 74 PRO A C 1
ATOM 572 O O . PRO A 1 74 ? 22.245 -5.827 -14.099 1.00 93.12 74 PRO A O 1
ATOM 575 N N . LEU A 1 75 ? 23.015 -5.113 -12.102 1.00 95.94 75 LEU A N 1
ATOM 576 C CA . LEU A 1 75 ? 23.559 -6.407 -11.677 1.00 95.94 75 LEU A CA 1
ATOM 577 C C . LEU A 1 75 ? 22.475 -7.490 -11.694 1.00 95.94 75 LEU A C 1
ATOM 579 O O . LEU A 1 75 ? 22.618 -8.513 -12.369 1.00 95.94 75 LEU A O 1
ATOM 583 N N . ALA A 1 76 ? 21.351 -7.236 -11.024 1.00 95.56 76 ALA A N 1
ATOM 584 C CA . ALA A 1 76 ? 20.249 -8.186 -10.949 1.00 95.56 76 ALA A CA 1
ATOM 585 C C . ALA A 1 76 ? 19.532 -8.362 -12.298 1.00 95.56 76 ALA A C 1
ATOM 587 O O . ALA A 1 76 ? 19.153 -9.481 -12.668 1.00 95.56 76 ALA A O 1
ATOM 588 N N . PHE A 1 77 ? 19.385 -7.287 -13.086 1.00 93.06 77 PHE A N 1
ATOM 589 C CA . PHE A 1 77 ? 18.827 -7.377 -14.439 1.00 93.06 77 PHE A CA 1
ATOM 590 C C . PHE A 1 77 ? 19.699 -8.247 -15.356 1.00 93.06 77 PHE A C 1
ATOM 592 O O . PHE A 1 77 ? 19.173 -9.111 -16.067 1.00 93.06 77 PHE A O 1
ATOM 599 N N . LEU A 1 78 ? 21.019 -8.035 -15.346 1.00 93.00 78 LEU A N 1
ATOM 600 C CA . LEU A 1 78 ? 21.988 -8.798 -16.133 1.00 93.00 78 LEU A CA 1
ATOM 601 C C . LEU A 1 78 ? 22.077 -10.245 -15.649 1.00 93.00 78 LEU A C 1
ATOM 603 O O . LEU A 1 78 ? 22.076 -11.140 -16.490 1.00 93.00 78 LEU A O 1
ATOM 607 N N . GLY A 1 79 ? 22.036 -10.495 -14.338 1.00 93.38 79 GLY A N 1
ATOM 608 C CA . GLY A 1 79 ? 21.974 -11.846 -13.769 1.00 93.38 79 GLY A CA 1
ATOM 609 C C . GLY A 1 79 ? 20.737 -12.608 -14.250 1.00 93.38 79 GLY A C 1
ATOM 610 O O . GLY A 1 79 ? 20.834 -13.730 -14.754 1.00 93.38 79 GLY A O 1
ATOM 611 N N . CYS A 1 80 ? 19.568 -11.959 -14.233 1.00 91.75 80 CYS A N 1
ATOM 612 C CA . CYS A 1 80 ? 18.353 -12.522 -14.820 1.00 91.75 80 CYS A CA 1
ATOM 613 C C . CYS A 1 80 ? 18.489 -12.728 -16.336 1.00 91.75 80 CYS A C 1
ATOM 615 O O . CYS A 1 80 ? 18.055 -13.746 -16.874 1.00 91.75 80 CYS A O 1
ATOM 617 N N . ALA A 1 81 ? 19.079 -11.780 -17.065 1.00 89.06 81 ALA A N 1
ATOM 618 C CA . ALA A 1 81 ? 19.283 -11.895 -18.506 1.00 89.06 81 ALA A CA 1
ATOM 619 C C . ALA A 1 81 ? 20.235 -13.045 -18.875 1.00 89.06 81 ALA A C 1
ATOM 621 O O . ALA A 1 81 ? 19.955 -13.756 -19.844 1.00 89.06 81 ALA A O 1
ATOM 622 N N . ALA A 1 82 ? 21.298 -13.250 -18.100 1.00 89.31 82 ALA A N 1
ATOM 623 C CA . ALA A 1 82 ? 22.302 -14.291 -18.279 1.00 89.31 82 ALA A CA 1
ATOM 624 C C . ALA A 1 82 ? 21.731 -15.685 -17.970 1.00 89.31 82 ALA A C 1
ATOM 626 O O . ALA A 1 82 ? 21.815 -16.591 -18.808 1.00 89.31 82 ALA A O 1
ATOM 627 N N . LEU A 1 83 ? 21.067 -15.835 -16.818 1.00 88.19 83 LEU A N 1
ATOM 628 C CA . LEU A 1 83 ? 20.520 -17.111 -16.350 1.00 88.19 83 LEU A CA 1
ATOM 629 C C . LEU A 1 83 ? 19.218 -17.500 -17.066 1.00 88.19 83 LEU A C 1
ATOM 631 O O . LEU A 1 83 ? 19.054 -18.630 -17.529 1.00 88.19 83 LEU A O 1
ATOM 635 N N . LEU A 1 84 ? 18.268 -16.567 -17.168 1.00 85.50 84 LEU A N 1
ATOM 636 C CA . LEU A 1 84 ? 16.902 -16.843 -17.627 1.00 85.50 84 LEU A CA 1
ATOM 637 C C . LEU A 1 84 ? 16.691 -16.504 -19.114 1.00 85.50 84 LEU A C 1
ATOM 639 O O . LEU A 1 84 ? 15.788 -17.047 -19.755 1.00 85.50 84 LEU A O 1
ATOM 643 N N . GLY A 1 85 ? 17.533 -15.644 -19.693 1.00 81.56 85 GLY A N 1
ATOM 644 C CA . GLY A 1 85 ? 17.430 -15.191 -21.080 1.00 81.56 85 GLY A CA 1
ATOM 645 C C . GLY A 1 85 ? 16.360 -14.116 -21.301 1.00 81.56 85 GLY A C 1
ATOM 646 O O . GLY A 1 85 ? 15.266 -14.145 -20.756 1.00 81.56 85 GLY A O 1
ATOM 647 N N . VAL A 1 86 ? 16.616 -13.163 -22.193 1.00 72.50 86 VAL A N 1
ATOM 648 C CA . VAL A 1 86 ? 15.753 -11.971 -22.347 1.00 72.50 86 VAL A CA 1
ATOM 649 C C . VAL A 1 86 ? 14.427 -12.262 -23.088 1.00 72.50 86 VAL A C 1
ATOM 651 O O . VAL A 1 86 ? 13.458 -11.506 -22.987 1.00 72.50 86 VAL A O 1
ATOM 654 N N . ARG A 1 87 ? 14.346 -13.384 -23.824 1.00 63.31 87 ARG A N 1
ATOM 655 C CA . ARG A 1 87 ? 13.271 -13.660 -24.802 1.00 63.31 87 ARG A CA 1
ATOM 656 C C . ARG A 1 87 ? 12.234 -14.715 -24.383 1.00 63.31 87 ARG A C 1
ATOM 658 O O . ARG A 1 87 ? 11.143 -14.722 -24.949 1.00 63.31 87 ARG A O 1
ATOM 665 N N . ARG A 1 88 ? 12.505 -15.589 -23.405 1.00 58.91 88 ARG A N 1
ATOM 666 C CA . ARG A 1 88 ? 11.554 -16.634 -22.964 1.00 58.91 88 ARG A CA 1
ATOM 667 C C . ARG A 1 88 ? 11.500 -16.720 -21.440 1.00 58.91 88 ARG A C 1
ATOM 669 O O . ARG A 1 88 ? 12.528 -16.893 -20.811 1.00 58.91 88 ARG A O 1
ATOM 676 N N . ALA A 1 89 ? 10.295 -16.665 -20.869 1.00 59.19 89 ALA A N 1
ATOM 677 C CA . ALA A 1 89 ? 10.062 -17.110 -19.494 1.00 59.19 89 ALA A CA 1
ATOM 678 C C . ALA A 1 89 ? 9.403 -18.488 -19.523 1.00 59.19 89 ALA A C 1
ATOM 680 O O . ALA A 1 89 ? 8.334 -18.656 -20.118 1.00 59.19 89 ALA A O 1
ATOM 681 N N . GLY A 1 90 ? 10.071 -19.462 -18.916 1.00 65.44 90 GLY A N 1
ATOM 682 C CA . GLY A 1 90 ? 9.570 -20.815 -18.724 1.00 65.44 90 GLY A CA 1
ATOM 683 C C . GLY A 1 90 ? 8.834 -20.969 -17.396 1.00 65.44 90 GLY A C 1
ATOM 684 O O . GLY A 1 90 ? 8.638 -20.018 -16.642 1.00 65.44 90 GLY A O 1
ATOM 685 N N . TRP A 1 91 ? 8.433 -22.201 -17.094 1.00 60.94 91 TRP A N 1
ATOM 686 C CA . TRP A 1 91 ? 7.867 -22.558 -15.791 1.00 60.94 91 TRP A CA 1
ATOM 687 C C . TRP A 1 91 ? 8.910 -22.498 -14.656 1.00 60.94 91 TRP A C 1
ATOM 689 O O . TRP A 1 91 ? 8.534 -22.294 -13.512 1.00 60.94 91 TRP A O 1
ATOM 699 N N . TRP A 1 92 ? 10.203 -22.597 -14.988 1.00 67.44 92 TRP A N 1
ATOM 700 C CA . TRP A 1 92 ? 11.356 -22.495 -14.082 1.00 67.44 92 TRP A CA 1
ATOM 701 C C . TRP A 1 92 ? 11.786 -21.049 -13.778 1.00 67.44 92 TRP A C 1
ATOM 703 O O . TRP A 1 92 ? 12.670 -20.824 -12.958 1.00 67.44 92 TRP A O 1
ATOM 713 N N . THR A 1 93 ? 11.169 -20.049 -14.418 1.00 76.12 93 THR A N 1
ATOM 714 C CA . THR A 1 93 ? 11.518 -18.637 -14.209 1.00 76.12 93 THR A CA 1
ATOM 715 C C . THR A 1 93 ? 11.416 -18.187 -12.746 1.00 76.12 93 THR A C 1
ATOM 717 O O . THR A 1 93 ? 12.350 -17.525 -12.317 1.00 76.12 93 THR A O 1
ATOM 720 N N . PRO A 1 94 ? 10.382 -18.541 -11.953 1.00 69.69 94 PRO A N 1
ATOM 721 C CA . PRO A 1 94 ? 10.328 -18.154 -10.541 1.00 69.69 94 PRO A CA 1
ATOM 722 C C . PRO A 1 94 ? 11.535 -18.651 -9.739 1.00 69.69 94 PRO A C 1
ATOM 724 O O . PRO A 1 94 ? 12.127 -17.870 -9.007 1.00 69.69 94 PRO A O 1
ATOM 727 N N . LEU A 1 95 ? 11.950 -19.908 -9.947 1.00 74.44 95 LEU A N 1
ATOM 728 C CA . LEU A 1 95 ? 13.135 -20.470 -9.298 1.00 74.44 95 LEU A CA 1
ATOM 729 C C . LEU A 1 95 ? 14.395 -19.685 -9.674 1.00 74.44 95 LEU A C 1
ATOM 731 O O . LEU A 1 95 ? 15.160 -19.303 -8.801 1.00 74.44 95 LEU A O 1
ATOM 735 N N . GLY A 1 96 ? 14.591 -19.380 -10.959 1.00 82.19 96 GLY A N 1
ATOM 736 C CA . GLY A 1 96 ? 15.759 -18.600 -11.368 1.00 82.19 96 GLY A CA 1
ATOM 737 C C . GLY A 1 96 ? 15.738 -17.144 -10.885 1.00 82.19 96 GLY A C 1
ATOM 738 O O . GLY A 1 96 ? 16.803 -16.594 -10.647 1.00 82.19 96 GLY A O 1
ATOM 739 N N . LEU A 1 97 ? 14.565 -16.526 -10.683 1.00 83.75 97 LEU A N 1
ATOM 740 C CA . LEU A 1 97 ? 14.480 -15.198 -10.052 1.00 83.75 97 LEU A CA 1
ATOM 741 C C . LEU A 1 97 ? 14.884 -15.258 -8.576 1.00 83.75 97 LEU A C 1
ATOM 743 O O . LEU A 1 97 ? 15.607 -14.379 -8.125 1.00 83.75 97 LEU A O 1
ATOM 747 N N . ILE A 1 98 ? 14.464 -16.303 -7.853 1.00 77.44 98 ILE A N 1
ATOM 748 C CA . ILE A 1 98 ? 14.877 -16.541 -6.461 1.00 77.44 98 ILE A CA 1
ATOM 749 C C . ILE A 1 98 ? 16.390 -16.764 -6.386 1.00 77.44 98 ILE A C 1
ATOM 751 O O . ILE A 1 98 ? 17.042 -16.181 -5.530 1.00 77.44 98 ILE A O 1
ATOM 755 N N . LEU A 1 99 ? 16.961 -17.548 -7.307 1.00 87.00 99 LEU A N 1
ATOM 756 C CA . LEU A 1 99 ? 18.406 -17.783 -7.356 1.00 87.00 99 LEU A CA 1
ATOM 757 C C . LEU A 1 99 ? 19.196 -16.500 -7.633 1.00 87.00 99 LEU A C 1
ATOM 759 O O . LEU A 1 99 ? 20.208 -16.270 -6.984 1.00 87.00 99 LEU A O 1
ATOM 763 N N . VAL A 1 100 ? 18.737 -15.649 -8.558 1.00 92.38 100 VAL A N 1
ATOM 764 C CA . VAL A 1 100 ? 19.394 -14.357 -8.822 1.00 92.38 100 VAL A CA 1
ATOM 765 C C . VAL A 1 100 ? 19.249 -13.413 -7.630 1.00 92.38 100 VAL A C 1
ATOM 767 O O . VAL A 1 100 ? 20.232 -12.789 -7.252 1.00 92.38 100 VAL A O 1
ATOM 770 N N . ALA A 1 101 ? 18.066 -13.335 -7.012 1.00 88.94 101 ALA A N 1
ATOM 771 C CA . ALA A 1 101 ? 17.859 -12.528 -5.809 1.00 88.94 101 ALA A CA 1
ATOM 772 C C . ALA A 1 101 ? 18.788 -12.978 -4.674 1.00 88.94 101 ALA A C 1
ATOM 774 O O . ALA A 1 101 ? 19.510 -12.159 -4.118 1.00 88.94 101 ALA A O 1
ATOM 775 N N . GLY A 1 102 ? 18.815 -14.283 -4.386 1.00 88.31 102 GLY A N 1
ATOM 776 C CA . GLY A 1 102 ? 19.688 -14.865 -3.370 1.00 88.31 102 GLY A CA 1
ATOM 777 C C . GLY A 1 102 ? 21.167 -14.648 -3.678 1.00 88.31 102 GLY A C 1
ATOM 778 O O . GLY A 1 102 ? 21.923 -14.317 -2.776 1.00 88.31 102 GLY A O 1
ATOM 779 N N . PHE A 1 103 ? 21.574 -14.755 -4.946 1.00 95.81 103 PHE A N 1
ATOM 780 C CA . PHE A 1 103 ? 22.946 -14.464 -5.360 1.00 95.81 103 PHE A CA 1
ATOM 781 C C . PHE A 1 103 ? 23.315 -12.993 -5.138 1.00 95.81 103 PHE A C 1
ATOM 783 O O . PHE A 1 103 ? 24.346 -12.718 -4.542 1.00 95.81 103 PHE A O 1
ATOM 790 N N . CYS A 1 104 ? 22.483 -12.047 -5.579 1.00 95.00 104 CYS A N 1
ATOM 791 C CA . CYS A 1 104 ? 22.753 -10.621 -5.390 1.00 95.00 104 CYS A CA 1
ATOM 792 C C . CYS A 1 104 ? 22.778 -10.233 -3.906 1.00 95.00 104 CYS A C 1
ATOM 794 O O . CYS A 1 104 ? 23.679 -9.512 -3.502 1.00 95.00 104 CYS A O 1
ATOM 796 N N . VAL A 1 105 ? 21.862 -10.759 -3.086 1.00 91.25 105 VAL A N 1
ATOM 797 C CA . VAL A 1 105 ? 21.873 -10.534 -1.628 1.00 91.25 105 VAL A CA 1
ATOM 798 C C . VAL A 1 105 ? 23.097 -11.179 -0.969 1.00 91.25 105 VAL A C 1
ATOM 800 O O . VAL A 1 105 ? 23.666 -10.610 -0.046 1.00 91.25 105 VAL A O 1
ATOM 803 N N . ALA A 1 106 ? 23.552 -12.339 -1.449 1.00 93.94 106 ALA A N 1
ATOM 804 C CA . ALA A 1 106 ? 24.788 -12.950 -0.965 1.00 93.94 106 ALA A CA 1
ATOM 805 C C . ALA A 1 106 ? 26.032 -12.132 -1.349 1.00 93.94 106 ALA A C 1
ATOM 807 O O . ALA A 1 106 ? 26.955 -12.030 -0.547 1.00 93.94 106 ALA A O 1
ATOM 808 N N . VAL A 1 107 ? 26.055 -11.534 -2.547 1.00 95.31 107 VAL A N 1
ATOM 809 C CA . VAL A 1 107 ? 27.115 -10.601 -2.961 1.00 95.31 107 VAL A CA 1
ATOM 810 C C . VAL A 1 107 ? 27.102 -9.358 -2.074 1.00 95.31 107 VAL A C 1
ATOM 812 O O . VAL A 1 107 ? 28.154 -9.019 -1.554 1.00 95.31 107 VAL A O 1
ATOM 815 N N . ALA A 1 108 ? 25.933 -8.760 -1.843 1.00 93.56 108 ALA A N 1
ATOM 816 C CA . ALA A 1 108 ? 25.729 -7.627 -0.939 1.00 93.56 108 ALA A CA 1
ATOM 817 C C . ALA A 1 108 ? 26.288 -7.905 0.464 1.00 93.56 108 ALA A C 1
ATOM 819 O O . ALA A 1 108 ? 27.243 -7.271 0.902 1.00 93.56 108 ALA A O 1
ATOM 820 N N . LEU A 1 109 ? 25.800 -8.967 1.115 1.00 93.06 109 LEU A N 1
ATOM 821 C CA . LEU A 1 109 ? 26.296 -9.408 2.423 1.00 93.06 109 LEU A CA 1
ATOM 822 C C . LEU A 1 109 ? 27.807 -9.678 2.420 1.00 93.06 109 LEU A C 1
ATOM 824 O O . LEU A 1 109 ? 28.497 -9.310 3.365 1.00 93.06 109 LEU A O 1
ATOM 828 N N . GLY A 1 110 ? 28.318 -10.342 1.381 1.00 94.00 110 GLY A N 1
ATOM 829 C CA . GLY A 1 110 ? 29.731 -10.694 1.269 1.00 94.00 110 GLY A CA 1
ATOM 830 C C . GLY A 1 110 ? 30.639 -9.479 1.100 1.00 94.00 110 GLY A C 1
ATOM 831 O O . GLY A 1 110 ? 31.683 -9.406 1.746 1.00 94.00 110 GLY A O 1
ATOM 832 N N . VAL A 1 111 ? 30.247 -8.528 0.252 1.00 93.38 111 VAL A N 1
ATOM 833 C CA . VAL A 1 111 ? 30.968 -7.272 0.017 1.00 93.38 111 VAL A CA 1
ATOM 834 C C . VAL A 1 111 ? 30.951 -6.413 1.275 1.00 93.38 111 VAL A C 1
ATOM 836 O O . VAL A 1 111 ? 32.022 -6.037 1.744 1.00 93.38 111 VAL A O 1
ATOM 839 N N . GLU A 1 112 ? 29.779 -6.194 1.868 1.00 92.44 112 GLU A N 1
ATOM 840 C CA . GLU A 1 112 ? 29.604 -5.390 3.082 1.00 92.44 112 GLU A CA 1
ATOM 841 C C . GLU A 1 112 ? 30.396 -5.974 4.262 1.00 92.44 112 GLU A C 1
ATOM 843 O O . GLU A 1 112 ? 31.111 -5.276 4.977 1.00 92.44 112 GLU A O 1
ATOM 848 N N . PHE A 1 113 ? 30.361 -7.299 4.430 1.00 92.81 113 PHE A N 1
ATOM 849 C CA . PHE A 1 113 ? 31.170 -7.972 5.442 1.00 92.81 113 PHE A CA 1
ATOM 850 C C . PHE A 1 113 ? 32.671 -7.785 5.184 1.00 92.81 113 PHE A C 1
ATOM 852 O O . PHE A 1 113 ? 33.427 -7.532 6.122 1.00 92.81 113 PHE A O 1
ATOM 859 N N . THR A 1 114 ? 33.094 -7.874 3.918 1.00 92.56 114 THR A N 1
ATOM 860 C CA . THR A 1 114 ? 34.495 -7.718 3.497 1.00 92.56 114 THR A CA 1
ATOM 861 C C . THR A 1 114 ? 35.000 -6.282 3.682 1.00 92.56 114 THR A C 1
ATOM 863 O O . THR A 1 114 ? 36.174 -6.089 3.991 1.00 92.56 114 THR A O 1
ATOM 866 N N . GLN A 1 115 ? 34.143 -5.267 3.564 1.00 92.38 115 GLN A N 1
ATOM 867 C CA . GLN A 1 115 ? 34.519 -3.860 3.753 1.00 92.38 115 GLN A CA 1
ATOM 868 C C . GLN A 1 115 ? 35.070 -3.543 5.149 1.00 92.38 115 GLN A C 1
ATOM 870 O O . GLN A 1 115 ? 35.831 -2.590 5.280 1.00 92.38 115 GLN A O 1
ATOM 875 N N . GLN A 1 116 ? 34.786 -4.358 6.173 1.00 91.00 116 GLN A N 1
ATOM 876 C CA . GLN A 1 116 ? 35.357 -4.178 7.518 1.00 91.00 116 GLN A CA 1
ATOM 877 C C . GLN A 1 116 ? 36.894 -4.224 7.538 1.00 91.00 116 GLN A C 1
ATOM 879 O O . GLN A 1 116 ? 37.522 -3.669 8.438 1.00 91.00 116 GLN A O 1
ATOM 884 N N . TRP A 1 117 ? 37.509 -4.865 6.539 1.00 92.12 117 TRP A N 1
ATOM 885 C CA . TRP A 1 117 ? 38.960 -4.899 6.366 1.00 92.12 117 TRP A CA 1
ATOM 886 C C . TRP A 1 117 ? 39.504 -3.761 5.503 1.00 92.12 117 TRP A C 1
ATOM 888 O O . TRP A 1 117 ? 40.714 -3.686 5.340 1.00 92.12 117 TRP A O 1
ATOM 898 N N . PHE A 1 118 ? 38.672 -2.881 4.948 1.00 88.56 118 PHE A N 1
ATOM 899 C CA . PHE A 1 118 ? 39.094 -1.836 4.015 1.00 88.56 118 PHE A CA 1
ATOM 900 C C . PHE A 1 118 ? 38.758 -0.442 4.559 1.00 88.56 118 PHE A C 1
ATOM 902 O O . PHE A 1 118 ? 37.678 0.087 4.318 1.00 88.56 118 PHE A O 1
ATOM 909 N N . ALA A 1 119 ? 39.685 0.195 5.278 1.00 78.69 119 ALA A N 1
ATOM 910 C CA . ALA A 1 119 ? 39.487 1.574 5.737 1.00 78.69 119 ALA A CA 1
ATOM 911 C C . ALA A 1 119 ? 39.559 2.555 4.541 1.00 78.69 119 ALA A C 1
ATOM 913 O O . ALA A 1 119 ? 40.306 2.297 3.601 1.00 78.69 119 ALA A O 1
ATOM 914 N N . PRO A 1 120 ? 38.809 3.676 4.511 1.00 82.88 120 PRO A N 1
ATOM 915 C CA . PRO A 1 120 ? 37.836 4.178 5.482 1.00 82.88 120 PRO A CA 1
ATOM 916 C C . PRO A 1 120 ? 36.379 3.749 5.178 1.00 82.88 120 PRO A C 1
ATOM 918 O O . PRO A 1 120 ? 35.464 4.539 5.406 1.00 82.88 120 PRO A O 1
ATOM 921 N N . ARG A 1 121 ? 36.128 2.553 4.616 1.00 86.06 121 ARG A N 1
ATOM 922 C CA . ARG A 1 121 ? 34.755 2.108 4.310 1.00 86.06 121 ARG A CA 1
ATOM 923 C C . ARG A 1 121 ? 33.924 1.943 5.579 1.00 86.06 121 ARG A C 1
ATOM 925 O O . ARG A 1 121 ? 34.406 1.459 6.603 1.00 86.06 121 ARG A O 1
ATOM 932 N N . THR A 1 122 ? 32.663 2.346 5.490 1.00 83.19 122 THR A N 1
ATOM 933 C CA . THR A 1 122 ? 31.687 2.257 6.575 1.00 83.19 122 THR A CA 1
ATOM 934 C C . THR A 1 122 ? 30.662 1.191 6.248 1.00 83.19 122 THR A C 1
ATOM 936 O O . THR A 1 122 ? 29.992 1.295 5.230 1.00 83.19 122 THR A O 1
ATOM 939 N N . VAL A 1 123 ? 30.531 0.210 7.135 1.00 88.00 123 VAL A N 1
ATOM 940 C CA . VAL A 1 123 ? 29.567 -0.883 6.997 1.00 88.00 123 VAL A CA 1
ATOM 941 C C . VAL A 1 123 ? 28.263 -0.488 7.678 1.00 88.00 123 VAL A C 1
ATOM 943 O O . VAL A 1 123 ? 28.274 -0.069 8.843 1.00 88.00 123 VAL A O 1
ATOM 946 N N . SER A 1 124 ? 27.137 -0.602 6.975 1.00 85.69 124 SER A N 1
ATOM 947 C CA . SER A 1 124 ? 25.845 -0.148 7.485 1.00 85.69 124 SER A CA 1
ATOM 948 C C . SER A 1 124 ? 24.662 -1.012 7.053 1.00 85.69 124 SER A C 1
ATOM 950 O O . SER A 1 124 ? 24.627 -1.624 5.987 1.00 85.69 124 SER A O 1
ATOM 952 N N . LEU A 1 125 ? 23.612 -1.022 7.881 1.00 81.38 125 LEU A N 1
ATOM 953 C CA . LEU A 1 125 ? 22.365 -1.698 7.514 1.00 81.38 125 LEU A CA 1
ATOM 954 C C . LEU A 1 125 ? 21.649 -0.970 6.362 1.00 81.38 125 LEU A C 1
ATOM 956 O O . LEU A 1 125 ? 20.878 -1.587 5.628 1.00 81.38 125 LEU A O 1
ATOM 960 N N . ASN A 1 126 ? 21.902 0.334 6.198 1.00 82.31 126 ASN A N 1
ATOM 961 C CA . ASN A 1 126 ? 21.307 1.139 5.135 1.00 82.31 126 ASN A CA 1
ATOM 962 C C . ASN A 1 126 ? 21.738 0.639 3.758 1.00 82.31 126 ASN A C 1
ATOM 964 O O . ASN A 1 126 ? 20.886 0.507 2.876 1.00 82.31 126 ASN A O 1
ATOM 968 N N . ASP A 1 127 ? 23.022 0.328 3.592 1.00 85.44 127 ASP A N 1
ATOM 969 C CA . ASP A 1 127 ? 23.594 -0.102 2.317 1.00 85.44 127 ASP A CA 1
ATOM 970 C C . ASP A 1 127 ? 23.062 -1.471 1.919 1.00 85.44 127 ASP A C 1
ATOM 972 O O . ASP A 1 127 ? 22.506 -1.623 0.831 1.00 85.44 127 ASP A O 1
ATOM 976 N N . LEU A 1 128 ? 23.030 -2.419 2.858 1.00 86.62 128 LEU A N 1
ATOM 977 C CA . LEU A 1 128 ? 22.429 -3.731 2.624 1.00 86.62 128 LEU A CA 1
ATOM 978 C C . LEU A 1 128 ? 20.950 -3.635 2.194 1.00 86.62 128 LEU A C 1
ATOM 980 O O . LEU A 1 128 ? 20.485 -4.374 1.314 1.00 86.62 128 LEU A O 1
ATOM 984 N N . ILE A 1 129 ? 20.194 -2.705 2.788 1.00 79.12 129 ILE A N 1
ATOM 985 C CA . ILE A 1 129 ? 18.810 -2.415 2.389 1.00 79.12 129 ILE A CA 1
ATOM 986 C C . ILE A 1 129 ? 18.770 -1.814 0.975 1.00 79.12 129 ILE A C 1
ATOM 988 O O . ILE A 1 129 ? 17.969 -2.269 0.152 1.00 79.12 129 ILE A O 1
ATOM 992 N N . ALA A 1 130 ? 19.623 -0.834 0.663 1.00 82.38 130 ALA A N 1
ATOM 993 C CA . ALA A 1 130 ? 19.708 -0.210 -0.660 1.00 82.38 130 ALA A CA 1
ATOM 994 C C . ALA A 1 130 ? 20.035 -1.225 -1.764 1.00 82.38 130 ALA A C 1
ATOM 996 O O . ALA A 1 130 ? 19.326 -1.302 -2.771 1.00 82.38 130 ALA A O 1
ATOM 997 N N . GLU A 1 131 ? 21.053 -2.055 -1.568 1.00 91.62 131 GLU A N 1
ATOM 998 C CA . GLU A 1 131 ? 21.474 -3.086 -2.520 1.00 91.62 131 GLU A CA 1
ATOM 999 C C . GLU A 1 131 ? 20.371 -4.136 -2.742 1.00 91.62 131 GLU A C 1
ATOM 1001 O O . GLU A 1 131 ? 20.102 -4.573 -3.872 1.00 91.62 131 GLU A O 1
ATOM 1006 N N . THR A 1 132 ? 19.643 -4.491 -1.677 1.00 86.12 132 THR A N 1
ATOM 1007 C CA . THR A 1 132 ? 18.474 -5.379 -1.758 1.00 86.12 132 THR A CA 1
ATOM 1008 C C . THR A 1 132 ? 17.336 -4.732 -2.554 1.00 86.12 132 THR A C 1
ATOM 1010 O O . THR A 1 132 ? 16.754 -5.372 -3.436 1.00 86.12 132 THR A O 1
ATOM 1013 N N . ILE A 1 133 ? 17.036 -3.450 -2.321 1.00 78.94 133 ILE A N 1
ATOM 1014 C CA . ILE A 1 133 ? 16.043 -2.690 -3.100 1.00 78.94 133 ILE A CA 1
ATOM 1015 C C . ILE A 1 133 ? 16.454 -2.634 -4.577 1.00 78.94 133 ILE A C 1
ATOM 1017 O O . ILE A 1 133 ? 15.636 -2.926 -5.456 1.00 78.94 133 ILE A O 1
ATOM 1021 N N . GLY A 1 134 ? 17.720 -2.324 -4.862 1.00 83.31 134 GLY A N 1
ATOM 1022 C CA . GLY A 1 134 ? 18.275 -2.306 -6.215 1.00 83.31 134 GLY A CA 1
ATOM 1023 C C . GLY A 1 134 ? 18.127 -3.658 -6.914 1.00 83.31 134 GLY A C 1
ATOM 1024 O O . GLY A 1 134 ? 17.652 -3.732 -8.051 1.00 83.31 134 GLY A O 1
ATOM 1025 N N . THR A 1 135 ? 18.412 -4.747 -6.198 1.00 91.69 135 THR A N 1
ATOM 1026 C CA . THR A 1 135 ? 18.221 -6.124 -6.673 1.00 91.69 135 THR A CA 1
ATOM 1027 C C . THR A 1 135 ? 16.769 -6.390 -7.070 1.00 91.69 135 THR A C 1
ATOM 1029 O O . THR A 1 135 ? 16.493 -6.881 -8.171 1.00 91.69 135 THR A O 1
ATOM 1032 N N . LEU A 1 136 ? 15.816 -6.028 -6.206 1.00 83.38 136 LEU A N 1
ATOM 1033 C CA . LEU A 1 136 ? 14.387 -6.197 -6.474 1.00 83.38 136 LEU A CA 1
ATOM 1034 C C . LEU A 1 136 ? 13.941 -5.373 -7.687 1.00 83.38 136 LEU A C 1
ATOM 1036 O O . LEU A 1 136 ? 13.260 -5.904 -8.568 1.00 83.38 136 LEU A O 1
ATOM 1040 N N . ILE A 1 137 ? 14.359 -4.108 -7.787 1.00 80.94 137 ILE A N 1
ATOM 1041 C CA . ILE A 1 137 ? 14.056 -3.247 -8.939 1.00 80.94 137 ILE A CA 1
ATOM 1042 C C . ILE A 1 137 ? 14.629 -3.855 -10.226 1.00 80.94 137 ILE A C 1
ATOM 1044 O O . ILE A 1 137 ? 13.909 -3.948 -11.222 1.00 80.94 137 ILE A O 1
ATOM 1048 N N . GLY A 1 138 ? 15.876 -4.334 -10.220 1.00 85.56 138 GLY A N 1
ATOM 1049 C CA . GLY A 1 138 ? 16.505 -4.989 -11.372 1.00 85.56 138 GLY A CA 1
ATOM 1050 C C . GLY A 1 138 ? 15.752 -6.240 -11.835 1.00 85.56 138 GLY A C 1
ATOM 1051 O O . GLY A 1 138 ? 15.470 -6.405 -13.029 1.00 85.56 138 GLY A O 1
ATOM 1052 N N . ILE A 1 139 ? 15.327 -7.084 -10.891 1.00 85.38 139 ILE A N 1
ATOM 1053 C CA . ILE A 1 139 ? 14.483 -8.260 -11.154 1.00 85.38 139 ILE A CA 1
ATOM 1054 C C . ILE A 1 139 ? 13.137 -7.842 -11.749 1.00 85.38 139 ILE A C 1
ATOM 1056 O O . ILE A 1 139 ? 12.701 -8.412 -12.753 1.00 85.38 139 ILE A O 1
ATOM 1060 N N . LEU A 1 140 ? 12.472 -6.836 -11.181 1.00 78.50 140 LEU A N 1
ATOM 1061 C CA . LEU A 1 140 ? 11.188 -6.337 -11.678 1.00 78.50 140 LEU A CA 1
ATOM 1062 C C . LEU A 1 140 ? 11.333 -5.752 -13.091 1.00 78.50 140 LEU A C 1
ATOM 1064 O O . LEU A 1 140 ? 10.563 -6.103 -13.992 1.00 78.50 140 LEU A O 1
ATOM 1068 N N . LEU A 1 141 ? 12.365 -4.946 -13.343 1.00 81.62 141 LEU A N 1
ATOM 1069 C CA . LEU A 1 141 ? 12.688 -4.440 -14.678 1.00 81.62 141 LEU A CA 1
ATOM 1070 C C . LEU A 1 141 ? 12.929 -5.580 -15.667 1.00 81.62 141 LEU A C 1
ATOM 1072 O O . LEU A 1 141 ? 12.489 -5.502 -16.817 1.00 81.62 141 LEU A O 1
ATOM 1076 N N . TRP A 1 142 ? 13.534 -6.687 -15.243 1.00 86.69 142 TRP A N 1
ATOM 1077 C CA . TRP A 1 142 ? 13.655 -7.865 -16.093 1.00 86.69 142 TRP A CA 1
ATOM 1078 C C . TRP A 1 142 ? 12.302 -8.559 -16.313 1.00 86.69 142 TRP A C 1
ATOM 1080 O O . TRP A 1 142 ? 11.916 -8.847 -17.450 1.00 86.69 142 TRP A O 1
ATOM 1090 N N . VAL A 1 143 ? 11.512 -8.795 -15.266 1.00 78.00 143 VAL A N 1
ATOM 1091 C CA . VAL A 1 143 ? 10.208 -9.472 -15.367 1.00 78.00 143 VAL A CA 1
ATOM 1092 C C . VAL A 1 143 ? 9.259 -8.709 -16.290 1.00 78.00 143 VAL A C 1
ATOM 1094 O O . VAL A 1 143 ? 8.581 -9.329 -17.126 1.00 78.00 143 VAL A O 1
ATOM 1097 N N . PHE A 1 144 ? 9.208 -7.382 -16.166 1.00 73.25 144 PHE A N 1
ATOM 1098 C CA . PHE A 1 144 ? 8.255 -6.500 -16.845 1.00 73.25 144 PHE A CA 1
ATOM 1099 C C . PHE A 1 144 ? 8.804 -5.834 -18.105 1.00 73.25 144 PHE A C 1
ATOM 1101 O O . PHE A 1 144 ? 8.100 -5.764 -19.119 1.00 73.25 144 PHE A O 1
ATOM 1108 N N . GLY A 1 145 ? 10.070 -5.435 -18.083 1.00 72.06 145 GLY A N 1
ATOM 1109 C CA . GLY A 1 145 ? 10.721 -4.635 -19.115 1.00 72.06 145 GLY A CA 1
ATOM 1110 C C . GLY A 1 145 ? 11.580 -5.408 -20.116 1.00 72.06 145 GLY A C 1
ATOM 1111 O O . GLY A 1 145 ? 11.775 -4.892 -21.216 1.00 72.06 145 GLY A O 1
ATOM 1112 N N . ARG A 1 146 ? 12.026 -6.650 -19.839 1.00 78.44 146 ARG A N 1
ATOM 1113 C CA . ARG A 1 146 ? 13.003 -7.373 -20.698 1.00 78.44 146 ARG A CA 1
ATOM 1114 C C . ARG A 1 146 ? 12.660 -7.390 -22.187 1.00 78.44 146 ARG A C 1
ATOM 1116 O O . ARG A 1 146 ? 13.531 -7.227 -23.028 1.00 78.44 146 ARG A O 1
ATOM 1123 N N . GLY A 1 147 ? 11.379 -7.536 -22.532 1.00 72.25 147 GLY A N 1
ATOM 1124 C CA . GLY A 1 147 ? 10.940 -7.569 -23.927 1.00 72.25 147 GLY A CA 1
ATOM 1125 C C . GLY A 1 147 ? 10.985 -6.203 -24.618 1.00 72.25 147 GLY A C 1
ATOM 1126 O O . GLY A 1 147 ? 11.113 -6.154 -25.837 1.00 72.25 147 GLY A O 1
ATOM 1127 N N . ARG A 1 148 ? 10.843 -5.094 -23.880 1.00 73.81 148 ARG A N 1
ATOM 1128 C CA . ARG A 1 148 ? 11.041 -3.729 -24.401 1.00 73.81 148 ARG A CA 1
ATOM 1129 C C . ARG A 1 148 ? 12.523 -3.398 -24.492 1.00 73.81 148 ARG A C 1
ATOM 1131 O O . ARG A 1 148 ? 12.929 -2.884 -25.521 1.00 73.81 148 ARG A O 1
ATOM 1138 N N . VAL A 1 149 ? 13.307 -3.773 -23.480 1.00 74.31 149 VAL A N 1
ATOM 1139 C CA . VAL A 1 149 ? 14.766 -3.595 -23.473 1.00 74.31 149 VAL A CA 1
ATOM 1140 C C . VAL A 1 149 ? 15.406 -4.363 -24.630 1.00 74.31 149 VAL A C 1
ATOM 1142 O O . VAL A 1 149 ? 16.093 -3.758 -25.440 1.00 74.31 149 VAL A O 1
ATOM 1145 N N . ALA A 1 150 ? 15.085 -5.653 -24.800 1.00 73.12 150 ALA A N 1
ATOM 1146 C CA . ALA A 1 150 ? 15.564 -6.448 -25.934 1.00 73.12 150 ALA A CA 1
ATOM 1147 C C . ALA A 1 150 ? 15.201 -5.812 -27.278 1.00 73.12 150 ALA A C 1
ATOM 1149 O O . ALA A 1 150 ? 16.056 -5.679 -28.139 1.00 73.12 150 ALA A O 1
ATOM 1150 N N . ARG A 1 151 ? 13.944 -5.377 -27.446 1.00 70.88 151 ARG A N 1
ATOM 1151 C CA . ARG A 1 151 ? 13.503 -4.711 -28.679 1.00 70.88 151 ARG A CA 1
ATOM 1152 C C . ARG A 1 151 ? 14.198 -3.373 -28.907 1.00 70.88 151 ARG A C 1
ATOM 1154 O O . ARG A 1 151 ? 14.456 -3.045 -30.054 1.00 70.88 151 ARG A O 1
ATOM 1161 N N . GLY A 1 152 ? 14.470 -2.609 -27.852 1.00 72.19 152 GLY A N 1
ATOM 1162 C CA . GLY A 1 152 ? 15.216 -1.356 -27.928 1.00 72.19 152 GLY A CA 1
ATOM 1163 C C . GLY A 1 152 ? 16.657 -1.592 -28.372 1.00 72.19 152 GLY A C 1
ATOM 1164 O O . GLY A 1 152 ? 17.102 -0.966 -29.325 1.00 72.19 152 GLY A O 1
ATOM 1165 N N . LEU A 1 153 ? 17.345 -2.556 -27.755 1.00 72.81 153 LEU A N 1
ATOM 1166 C CA . LEU A 1 153 ? 18.711 -2.948 -28.118 1.00 72.81 153 LEU A CA 1
ATOM 1167 C C . LEU A 1 153 ? 18.787 -3.523 -29.544 1.00 72.81 153 LEU A C 1
ATOM 1169 O O . LEU A 1 153 ? 19.645 -3.125 -30.332 1.00 72.81 153 LEU A O 1
ATOM 1173 N N . ASP A 1 154 ? 17.847 -4.397 -29.912 1.00 71.38 154 ASP A N 1
ATOM 1174 C CA . ASP A 1 154 ? 17.727 -4.935 -31.271 1.00 71.38 154 ASP A CA 1
ATOM 1175 C C . ASP A 1 154 ? 17.453 -3.796 -32.280 1.00 71.38 154 ASP A C 1
ATOM 1177 O O . ASP A 1 154 ? 18.071 -3.735 -33.337 1.00 71.38 154 ASP A O 1
ATOM 1181 N N . ALA A 1 155 ? 16.578 -2.839 -31.951 1.00 75.75 155 ALA A N 1
ATOM 1182 C CA . ALA A 1 155 ? 16.298 -1.694 -32.819 1.00 75.75 155 ALA A CA 1
ATOM 1183 C C . ALA A 1 155 ? 17.522 -0.781 -32.992 1.00 75.75 155 ALA A C 1
ATOM 1185 O O . ALA A 1 155 ? 17.794 -0.343 -34.107 1.00 75.75 155 ALA A O 1
ATOM 1186 N N . ILE A 1 156 ? 18.290 -0.528 -31.926 1.00 75.88 156 ILE A N 1
ATOM 1187 C CA . ILE A 1 156 ? 19.523 0.269 -31.996 1.00 75.88 156 ILE A CA 1
ATOM 1188 C C . ILE A 1 156 ? 20.542 -0.410 -32.924 1.00 75.88 156 ILE A C 1
ATOM 1190 O O . ILE A 1 156 ? 21.161 0.267 -33.738 1.00 75.88 156 ILE A O 1
ATOM 1194 N N . THR A 1 157 ? 20.676 -1.736 -32.894 1.00 70.62 157 THR A N 1
ATOM 1195 C CA . THR A 1 157 ? 21.710 -2.454 -33.668 1.00 70.62 157 THR A CA 1
ATOM 1196 C C . THR A 1 157 ? 21.414 -2.619 -35.164 1.00 70.62 157 THR A C 1
ATOM 1198 O O . THR A 1 157 ? 22.358 -2.700 -35.950 1.00 70.62 157 THR A O 1
ATOM 1201 N N . VAL A 1 158 ? 20.140 -2.633 -35.575 1.00 68.38 158 VAL A N 1
ATOM 1202 C CA . VAL A 1 158 ? 19.713 -2.918 -36.965 1.00 68.38 158 VAL A CA 1
ATOM 1203 C C . VAL A 1 158 ? 19.781 -1.692 -37.900 1.00 68.38 158 VAL A C 1
ATOM 1205 O O . VAL A 1 158 ? 19.824 -1.861 -39.115 1.00 68.38 158 VAL A O 1
ATOM 1208 N N . GLY A 1 159 ? 19.863 -0.469 -37.362 1.00 69.12 159 GLY A N 1
ATOM 1209 C CA . GLY A 1 159 ? 19.910 0.774 -38.151 1.00 69.12 159 GLY A CA 1
ATOM 1210 C C . GLY A 1 159 ? 18.532 1.281 -38.622 1.00 69.12 159 GLY A C 1
ATOM 1211 O O . GLY A 1 159 ? 17.484 0.736 -38.272 1.00 69.12 159 GLY A O 1
ATOM 1212 N N . GLY A 1 160 ? 18.513 2.386 -39.376 1.00 76.62 160 GLY A N 1
ATOM 1213 C CA . GLY A 1 160 ? 17.294 2.988 -39.935 1.00 76.62 160 GLY A CA 1
ATOM 1214 C C . GLY A 1 160 ? 16.385 3.724 -38.933 1.00 76.62 160 GLY A C 1
ATOM 1215 O O . GLY A 1 160 ? 16.758 4.037 -37.802 1.00 76.62 160 GLY A O 1
ATOM 1216 N N . ARG A 1 161 ? 15.147 4.024 -39.351 1.00 79.50 161 ARG A N 1
ATOM 1217 C CA . ARG A 1 161 ? 14.203 4.891 -38.609 1.00 79.50 161 ARG A CA 1
ATOM 1218 C C . ARG A 1 161 ? 13.837 4.359 -37.214 1.00 79.50 161 ARG A C 1
ATOM 1220 O O . ARG A 1 161 ? 13.696 5.139 -36.274 1.00 79.50 161 ARG A O 1
ATOM 1227 N N . ALA A 1 162 ? 13.688 3.040 -37.070 1.00 76.62 162 ALA A N 1
ATOM 1228 C CA . ALA A 1 162 ? 13.401 2.399 -35.783 1.00 76.62 162 ALA A CA 1
ATOM 1229 C C . ALA A 1 162 ? 14.580 2.520 -34.800 1.00 76.62 162 ALA A C 1
ATOM 1231 O O . ALA A 1 162 ? 14.360 2.706 -33.604 1.00 76.62 162 ALA A O 1
ATOM 1232 N N . SER A 1 163 ? 15.812 2.482 -35.316 1.00 84.62 163 SER A N 1
ATOM 1233 C CA . SER A 1 163 ? 17.042 2.684 -34.548 1.00 84.62 163 SER A CA 1
ATOM 1234 C C . SER A 1 163 ? 17.144 4.109 -34.006 1.00 84.62 163 SER A C 1
ATOM 1236 O O . SER A 1 163 ? 17.368 4.290 -32.811 1.00 84.62 163 SER A O 1
ATOM 1238 N N . VAL A 1 164 ? 16.850 5.119 -34.837 1.00 85.69 164 VAL A N 1
ATOM 1239 C CA . VAL A 1 164 ? 16.799 6.533 -34.411 1.00 85.69 164 VAL A CA 1
ATOM 1240 C C . VAL A 1 164 ? 15.753 6.748 -33.321 1.00 85.69 164 VAL A C 1
ATOM 1242 O O . VAL A 1 164 ? 16.033 7.410 -32.326 1.00 85.69 164 VAL A O 1
ATOM 1245 N N . LEU A 1 165 ? 14.556 6.170 -33.468 1.00 85.06 165 LEU A N 1
ATOM 1246 C CA . LEU A 1 165 ? 13.514 6.275 -32.445 1.00 85.06 165 LEU A CA 1
ATOM 1247 C C . LEU A 1 165 ? 13.940 5.608 -31.127 1.00 85.06 165 LEU A C 1
ATOM 1249 O O . LEU A 1 165 ? 13.731 6.182 -30.060 1.00 85.06 165 LEU A O 1
ATOM 1253 N N . ALA A 1 166 ? 14.537 4.415 -31.184 1.00 82.56 166 ALA A N 1
ATOM 1254 C CA . ALA A 1 166 ? 15.022 3.715 -29.997 1.00 82.56 166 ALA A CA 1
ATOM 1255 C C . ALA A 1 166 ? 16.157 4.485 -29.301 1.00 82.56 166 ALA A C 1
ATOM 1257 O O . ALA A 1 166 ? 16.139 4.614 -28.076 1.00 82.56 166 ALA A O 1
ATOM 1258 N N . ALA A 1 167 ? 17.089 5.052 -30.069 1.00 86.50 167 ALA A N 1
ATOM 1259 C CA . ALA A 1 167 ? 18.149 5.915 -29.560 1.00 86.50 167 ALA A CA 1
ATOM 1260 C C . ALA A 1 167 ? 17.592 7.210 -28.955 1.00 86.50 167 ALA A C 1
ATOM 1262 O O . ALA A 1 167 ? 18.043 7.609 -27.889 1.00 86.50 167 ALA A O 1
ATOM 1263 N N . LEU A 1 168 ? 16.575 7.829 -29.567 1.00 89.50 168 LEU A N 1
ATOM 1264 C CA . LEU A 1 168 ? 15.934 9.033 -29.030 1.00 89.50 168 LEU A CA 1
ATOM 1265 C C . LEU A 1 168 ? 15.267 8.743 -27.685 1.00 89.50 168 LEU A C 1
ATOM 1267 O O . LEU A 1 168 ? 15.501 9.464 -26.725 1.00 89.50 168 LEU A O 1
ATOM 1271 N N . VAL A 1 169 ? 14.484 7.664 -27.589 1.00 85.50 169 VAL A N 1
ATOM 1272 C CA . VAL A 1 169 ? 13.832 7.265 -26.331 1.00 85.50 169 VAL A CA 1
ATOM 1273 C C . VAL A 1 169 ? 14.868 6.951 -25.249 1.00 85.50 169 VAL A C 1
ATOM 1275 O O . VAL A 1 169 ? 14.731 7.413 -24.118 1.00 85.50 169 VAL A O 1
ATOM 1278 N N . THR A 1 170 ? 15.910 6.192 -25.594 1.00 83.19 170 THR A N 1
ATOM 1279 C CA . THR A 1 170 ? 16.965 5.799 -24.646 1.00 83.19 170 THR A CA 1
ATOM 1280 C C . THR A 1 170 ? 17.791 7.006 -24.206 1.00 83.19 170 THR A C 1
ATOM 1282 O O . THR A 1 170 ? 18.053 7.167 -23.020 1.00 83.19 170 THR A O 1
ATOM 1285 N N . GLY A 1 171 ? 18.128 7.897 -25.139 1.00 87.12 171 GLY A N 1
ATOM 1286 C CA . GLY A 1 171 ? 18.829 9.147 -24.870 1.00 87.12 171 GLY A CA 1
ATOM 1287 C C . GLY A 1 171 ? 18.000 10.111 -24.028 1.00 87.12 171 GLY A C 1
ATOM 1288 O O . GLY A 1 171 ? 18.539 10.712 -23.109 1.00 87.12 171 GLY A O 1
ATOM 1289 N N . SER A 1 172 ? 16.691 10.237 -24.273 1.00 88.62 172 SER A N 1
ATOM 1290 C CA . SER A 1 172 ? 15.811 11.077 -23.447 1.00 88.62 172 SER A CA 1
ATOM 1291 C C . SER A 1 172 ? 15.701 10.550 -22.017 1.00 88.62 172 SER A C 1
ATOM 1293 O O . SER A 1 172 ? 15.722 11.342 -21.080 1.00 88.62 172 SER A O 1
ATOM 1295 N N . LEU A 1 173 ? 15.615 9.226 -21.840 1.00 85.25 173 LEU A N 1
ATOM 1296 C CA . LEU A 1 173 ? 15.632 8.611 -20.512 1.00 85.25 173 LEU A CA 1
ATOM 1297 C C . LEU A 1 173 ? 16.984 8.825 -19.819 1.00 85.25 173 LEU A C 1
ATOM 1299 O O . LEU A 1 173 ? 17.009 9.211 -18.656 1.00 85.25 173 LEU A O 1
ATOM 1303 N N . GLY A 1 174 ? 18.092 8.626 -20.538 1.00 86.19 174 GLY A N 1
ATOM 1304 C CA . GLY A 1 174 ? 19.439 8.879 -20.027 1.00 86.19 174 GLY A CA 1
ATOM 1305 C C . GLY A 1 174 ? 19.651 10.340 -19.627 1.00 86.19 174 GLY A C 1
ATOM 1306 O O . GLY A 1 174 ? 20.187 10.599 -18.560 1.00 86.19 174 GLY A O 1
ATOM 1307 N N . TYR A 1 175 ? 19.159 11.288 -20.428 1.00 89.50 175 TYR A N 1
ATOM 1308 C CA . TYR A 1 175 ? 19.207 12.718 -20.119 1.00 89.50 175 TYR A CA 1
ATOM 1309 C C . TYR A 1 175 ? 18.408 13.064 -18.856 1.00 89.50 175 TYR A C 1
ATOM 1311 O O . TYR A 1 175 ? 18.883 13.832 -18.026 1.00 89.50 175 TYR A O 1
ATOM 1319 N N . LEU A 1 176 ? 17.219 12.477 -18.680 1.00 86.69 176 LEU A N 1
ATOM 1320 C CA . LEU A 1 176 ? 16.412 12.639 -17.466 1.00 86.69 176 LEU A CA 1
ATOM 1321 C C . LEU A 1 176 ? 17.124 12.086 -16.227 1.00 86.69 176 LEU A C 1
ATOM 1323 O O . LEU A 1 176 ? 17.209 12.786 -15.226 1.00 86.69 176 LEU A O 1
ATOM 1327 N N . LEU A 1 177 ? 17.655 10.862 -16.303 1.00 83.62 177 LEU A N 1
ATOM 1328 C CA . LEU A 1 177 ? 18.413 10.250 -15.205 1.00 83.62 177 LEU A CA 1
ATOM 1329 C C . LEU A 1 177 ? 19.642 11.091 -14.848 1.00 83.62 177 LEU A C 1
ATOM 1331 O O . LEU A 1 177 ? 19.871 11.387 -13.682 1.00 83.62 177 LEU A O 1
ATOM 1335 N N . LEU A 1 178 ? 20.384 11.539 -15.863 1.00 86.06 178 LEU A N 1
ATOM 1336 C CA . LEU A 1 178 ? 21.545 12.396 -15.670 1.00 86.06 178 LEU A CA 1
ATOM 1337 C C . LEU A 1 178 ? 21.170 13.744 -15.046 1.00 86.06 178 LEU A C 1
ATOM 1339 O O . LEU A 1 178 ? 21.905 14.246 -14.208 1.00 86.06 178 LEU A O 1
ATOM 1343 N N . SER A 1 179 ? 20.024 14.310 -15.432 1.00 87.00 179 SER A N 1
ATOM 1344 C CA . SER A 1 179 ? 19.559 15.586 -14.886 1.00 87.00 179 SER A CA 1
ATOM 1345 C C . SER A 1 179 ? 19.286 15.496 -13.386 1.00 87.00 179 SER A C 1
ATOM 1347 O O . SER A 1 179 ? 19.479 16.483 -12.698 1.00 87.00 179 SER A O 1
ATOM 1349 N N . PHE A 1 180 ? 18.843 14.350 -12.864 1.00 84.81 180 PHE A N 1
ATOM 1350 C CA . PHE A 1 180 ? 18.520 14.221 -11.439 1.00 84.81 180 PHE A CA 1
ATOM 1351 C C . PHE A 1 180 ? 19.665 13.708 -10.570 1.00 84.81 180 PHE A C 1
ATOM 1353 O O . PHE A 1 180 ? 19.519 13.694 -9.354 1.00 84.81 180 PHE A O 1
ATOM 1360 N N . PHE A 1 181 ? 20.782 13.285 -11.158 1.00 83.69 181 PHE A N 1
ATOM 1361 C CA . PHE A 1 181 ? 21.941 12.810 -10.409 1.00 83.69 181 PHE A CA 1
ATOM 1362 C C . PHE A 1 181 ? 22.571 13.954 -9.581 1.00 83.69 181 PHE A C 1
ATOM 1364 O O . PHE A 1 181 ? 22.706 15.053 -10.121 1.00 83.69 181 PHE A O 1
ATOM 1371 N N . PRO A 1 182 ? 22.988 13.733 -8.314 1.00 81.06 182 PRO A N 1
ATOM 1372 C CA . PRO A 1 182 ? 23.143 12.462 -7.591 1.00 81.06 182 PRO A CA 1
ATOM 1373 C C . PRO A 1 182 ? 21.895 12.005 -6.816 1.00 81.06 182 PRO A C 1
ATOM 1375 O O . PRO A 1 182 ? 21.989 11.129 -5.963 1.00 81.06 182 PRO A O 1
ATOM 1378 N N . TYR A 1 183 ? 20.718 12.554 -7.132 1.00 82.75 183 TYR A N 1
ATOM 1379 C CA . TYR A 1 183 ? 19.430 12.240 -6.503 1.00 82.75 183 TYR A CA 1
ATOM 1380 C C . TYR A 1 183 ? 19.345 12.642 -5.020 1.00 82.75 183 TYR A C 1
ATOM 1382 O O . TYR A 1 183 ? 18.564 12.079 -4.254 1.00 82.75 183 TYR A O 1
ATOM 1390 N N . ASP A 1 184 ? 20.107 13.656 -4.617 1.00 81.81 184 ASP A N 1
ATOM 1391 C CA . ASP A 1 184 ? 20.138 14.232 -3.272 1.00 81.81 184 ASP A CA 1
ATOM 1392 C C . ASP A 1 184 ? 18.935 15.157 -3.017 1.00 81.81 184 ASP A C 1
ATOM 1394 O O . ASP A 1 184 ? 19.065 16.359 -2.768 1.00 81.81 184 ASP A O 1
ATOM 1398 N N . PHE A 1 185 ? 17.731 14.588 -3.099 1.00 81.75 185 PHE A N 1
ATOM 1399 C CA . PHE A 1 185 ? 16.496 15.336 -2.907 1.00 81.75 185 PHE A CA 1
ATOM 1400 C C . PHE A 1 185 ? 16.401 15.935 -1.497 1.00 81.75 185 PHE A C 1
ATOM 1402 O O . PHE A 1 185 ? 16.786 15.327 -0.492 1.00 81.75 185 PHE A O 1
ATOM 1409 N N . VAL A 1 186 ? 15.850 17.144 -1.441 1.00 77.94 186 VAL A N 1
ATOM 1410 C CA . VAL A 1 186 ? 15.498 17.862 -0.220 1.00 77.94 186 VAL A CA 1
ATOM 1411 C C . VAL A 1 186 ? 14.321 17.148 0.439 1.00 77.94 186 VAL A C 1
ATOM 1413 O O . VAL A 1 186 ? 13.247 17.032 -0.154 1.00 77.94 186 VAL A O 1
ATOM 1416 N N . VAL A 1 187 ? 14.510 16.678 1.672 1.00 73.31 187 VAL A N 1
ATOM 1417 C CA . VAL A 1 187 ? 13.483 15.921 2.418 1.00 73.31 187 VAL A CA 1
ATOM 1418 C C . VAL A 1 187 ? 12.881 16.716 3.573 1.00 73.31 187 VAL A C 1
ATOM 1420 O O . VAL A 1 187 ? 11.904 16.284 4.182 1.00 73.31 187 VAL A O 1
ATOM 1423 N N . SER A 1 188 ? 13.431 17.895 3.878 1.00 69.69 188 SER A N 1
ATOM 1424 C CA . SER A 1 188 ? 12.945 18.758 4.951 1.00 69.69 188 SER A CA 1
ATOM 1425 C C . SER A 1 188 ? 12.884 20.227 4.530 1.00 69.69 188 SER A C 1
ATOM 1427 O O . SER A 1 188 ? 13.638 20.695 3.680 1.00 69.69 188 SER A O 1
ATOM 1429 N N . PHE A 1 189 ? 11.980 20.988 5.152 1.00 72.88 189 PHE A N 1
ATOM 1430 C CA . PHE A 1 189 ? 11.894 22.428 4.905 1.00 72.88 189 PHE A CA 1
ATOM 1431 C C . PHE A 1 189 ? 13.146 23.188 5.371 1.00 72.88 189 PHE A C 1
ATOM 1433 O O . PHE A 1 189 ? 13.460 24.233 4.817 1.00 72.88 189 PHE A O 1
ATOM 1440 N N . ASP A 1 190 ? 13.881 22.668 6.355 1.00 74.19 190 ASP A N 1
ATOM 1441 C CA . ASP A 1 190 ? 15.118 23.290 6.832 1.00 74.19 190 ASP A CA 1
ATOM 1442 C C . ASP A 1 190 ? 16.240 23.132 5.803 1.00 74.19 190 ASP A C 1
ATOM 1444 O O . ASP A 1 190 ? 16.943 24.097 5.508 1.00 74.19 190 ASP A O 1
ATOM 1448 N N . GLU A 1 191 ? 16.323 21.966 5.156 1.00 78.19 191 GLU A N 1
ATOM 1449 C CA . GLU A 1 191 ? 17.175 21.756 3.984 1.00 78.19 191 GLU A CA 1
ATOM 1450 C C . GLU A 1 191 ? 16.736 22.629 2.803 1.00 78.19 191 GLU A C 1
ATOM 1452 O O . GLU A 1 191 ? 17.589 23.223 2.150 1.00 78.19 191 GLU A O 1
ATOM 1457 N N . LEU A 1 192 ? 15.427 22.775 2.548 1.00 80.50 192 LEU A N 1
ATOM 1458 C CA . LEU A 1 192 ? 14.925 23.662 1.488 1.00 80.50 192 LEU A CA 1
ATOM 1459 C C . LEU A 1 192 ? 15.255 25.127 1.780 1.00 80.50 192 LEU A C 1
ATOM 1461 O O . LEU A 1 192 ? 15.635 25.867 0.879 1.00 80.50 192 LEU A O 1
ATOM 1465 N N . ARG A 1 193 ? 15.128 25.559 3.037 1.00 82.62 193 ARG A N 1
ATOM 1466 C CA . ARG A 1 193 ? 15.481 26.912 3.474 1.00 82.62 193 ARG A CA 1
ATOM 1467 C C . ARG A 1 193 ? 16.985 27.135 3.349 1.00 82.62 193 ARG A C 1
ATOM 1469 O O . ARG A 1 193 ? 17.386 28.168 2.826 1.00 82.62 193 ARG A O 1
ATOM 1476 N N . GLY A 1 194 ? 17.804 26.166 3.758 1.00 82.38 194 GLY A N 1
ATOM 1477 C CA . GLY A 1 194 ? 19.256 26.192 3.566 1.00 82.38 194 GLY A CA 1
ATOM 1478 C C . GLY A 1 194 ? 19.637 26.245 2.087 1.00 82.38 194 GLY A C 1
ATOM 1479 O O . GLY A 1 194 ? 20.468 27.057 1.688 1.00 82.38 194 GLY A O 1
ATOM 1480 N N . LYS A 1 195 ? 18.950 25.460 1.250 1.00 82.94 195 LYS A N 1
ATOM 1481 C CA . LYS A 1 195 ? 19.080 25.487 -0.207 1.00 82.94 195 LYS A CA 1
ATOM 1482 C C . LYS A 1 195 ? 18.749 26.867 -0.763 1.00 82.94 195 LYS A C 1
ATOM 1484 O O . LYS A 1 195 ? 19.589 27.434 -1.450 1.00 82.94 195 LYS A O 1
ATOM 1489 N N . LEU A 1 196 ? 17.585 27.423 -0.417 1.00 84.25 196 LEU A N 1
ATOM 1490 C CA . LEU A 1 196 ? 17.094 28.741 -0.847 1.00 84.25 196 LEU A CA 1
ATOM 1491 C C . LEU A 1 196 ? 17.931 29.918 -0.321 1.00 84.25 196 LEU A C 1
ATOM 1493 O O . LEU A 1 196 ? 17.959 30.970 -0.960 1.00 84.25 196 LEU A O 1
ATOM 1497 N N . ALA A 1 197 ? 18.632 29.741 0.798 1.00 84.12 197 ALA A N 1
ATOM 1498 C CA . ALA A 1 197 ? 19.616 30.694 1.307 1.00 84.12 197 ALA A CA 1
ATOM 1499 C C . ALA A 1 197 ? 20.984 30.583 0.603 1.00 84.12 197 ALA A C 1
ATOM 1501 O O . ALA A 1 197 ? 21.812 31.483 0.726 1.00 84.12 197 ALA A O 1
ATOM 1502 N N . GLY A 1 198 ? 21.230 29.491 -0.128 1.00 79.31 198 GLY A N 1
ATOM 1503 C CA . GLY A 1 198 ? 22.458 29.263 -0.887 1.00 79.31 198 GLY A CA 1
ATOM 1504 C C . GLY A 1 198 ? 22.588 30.114 -2.158 1.00 79.31 198 GLY A C 1
ATOM 1505 O O . GLY A 1 198 ? 21.722 30.905 -2.515 1.00 79.31 198 GLY A O 1
ATOM 1506 N N . GLY A 1 199 ? 23.693 29.933 -2.882 1.00 82.38 199 GLY A N 1
ATOM 1507 C CA . GLY A 1 199 ? 23.969 30.651 -4.134 1.00 82.38 199 GLY A CA 1
ATOM 1508 C C . GLY A 1 199 ? 23.503 29.943 -5.412 1.00 82.38 199 GLY A C 1
ATOM 1509 O O . GLY A 1 199 ? 23.722 30.466 -6.499 1.00 82.38 199 GLY A O 1
ATOM 15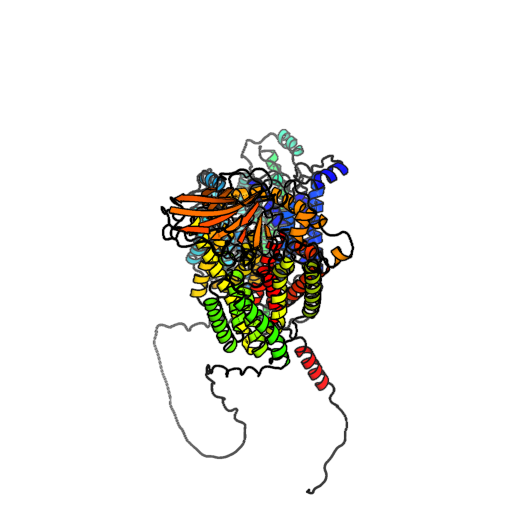10 N N . ASN A 1 200 ? 22.888 28.761 -5.333 1.00 84.38 200 ASN A N 1
ATOM 1511 C CA . ASN A 1 200 ? 22.672 27.890 -6.500 1.00 84.38 200 ASN A CA 1
ATOM 1512 C C . ASN A 1 200 ? 21.342 28.136 -7.235 1.00 84.38 200 ASN A C 1
ATOM 1514 O O . ASN A 1 200 ? 20.969 27.348 -8.103 1.00 84.38 200 ASN A O 1
ATOM 1518 N N . GLN A 1 201 ? 20.640 29.225 -6.917 1.00 86.69 201 GLN A N 1
ATOM 1519 C CA . GLN A 1 201 ? 19.356 29.584 -7.511 1.00 86.69 201 GLN A CA 1
ATOM 1520 C C . GLN A 1 201 ? 19.345 31.040 -7.969 1.00 86.69 201 GLN A C 1
ATOM 1522 O O . GLN A 1 201 ? 19.820 31.928 -7.264 1.00 86.69 201 GLN A O 1
ATOM 1527 N N . GLY A 1 202 ? 18.768 31.303 -9.139 1.00 83.81 202 GLY A N 1
ATOM 1528 C CA . GLY A 1 202 ? 18.583 32.663 -9.636 1.00 83.81 202 GLY A CA 1
ATOM 1529 C C . GLY A 1 202 ? 17.535 32.753 -10.738 1.00 83.81 202 GLY A C 1
ATOM 1530 O O . GLY A 1 202 ? 17.326 31.816 -11.499 1.00 83.81 202 GLY A O 1
ATOM 1531 N N . TRP A 1 203 ? 16.875 33.904 -10.865 1.00 84.31 203 TRP A N 1
ATOM 1532 C CA . TRP A 1 203 ? 15.844 34.094 -11.893 1.00 84.31 203 TRP A CA 1
ATOM 1533 C C . TRP A 1 203 ? 16.389 33.994 -13.323 1.00 84.31 203 TRP A C 1
ATOM 1535 O O . TRP A 1 203 ? 15.713 33.464 -14.197 1.00 84.31 203 TRP A O 1
ATOM 1545 N N . LEU A 1 204 ? 17.614 34.471 -13.560 1.00 84.88 204 LEU A N 1
ATOM 1546 C CA . LEU A 1 204 ? 18.301 34.383 -14.854 1.00 84.88 204 LEU A CA 1
ATOM 1547 C C . LEU A 1 204 ? 19.585 33.559 -14.750 1.00 84.88 204 LEU A C 1
ATOM 1549 O O . LEU A 1 204 ? 19.724 32.574 -15.467 1.00 84.88 204 LEU A O 1
ATOM 1553 N N . VAL A 1 205 ? 20.486 33.937 -13.841 1.00 85.00 205 VAL A N 1
ATOM 1554 C CA . VAL A 1 205 ? 21.747 33.240 -13.553 1.00 85.00 205 VAL A CA 1
ATOM 1555 C C . VAL A 1 205 ? 21.873 33.089 -12.041 1.00 85.00 205 VAL A C 1
ATOM 1557 O O . VAL A 1 205 ? 21.559 34.027 -11.305 1.00 85.00 205 VAL A O 1
ATOM 1560 N N . ALA A 1 206 ? 22.301 31.917 -11.576 1.00 84.19 206 ALA A N 1
ATOM 1561 C CA . ALA A 1 206 ? 22.528 31.670 -10.156 1.00 84.19 206 ALA A CA 1
ATOM 1562 C C . ALA A 1 206 ? 23.768 32.448 -9.643 1.00 84.19 206 ALA A C 1
ATOM 1564 O O . ALA A 1 206 ? 24.816 32.395 -10.291 1.00 84.19 206 ALA A O 1
ATOM 1565 N N . PRO A 1 207 ? 23.712 33.138 -8.485 1.00 77.75 207 PRO A N 1
ATOM 1566 C CA . PRO A 1 207 ? 24.842 33.910 -7.944 1.00 77.75 207 PRO A CA 1
ATOM 1567 C C . PRO A 1 207 ? 26.116 33.085 -7.687 1.00 77.75 207 PRO A C 1
ATOM 1569 O O . PRO A 1 207 ? 27.229 33.582 -7.827 1.00 77.75 207 PRO A O 1
ATOM 1572 N N . GLY A 1 208 ? 25.959 31.807 -7.335 1.00 70.44 208 GLY A N 1
ATOM 1573 C CA . GLY A 1 208 ? 27.032 30.853 -7.035 1.00 70.44 208 GLY A CA 1
ATOM 1574 C C . GLY A 1 208 ? 27.736 30.277 -8.266 1.00 70.44 208 GLY A C 1
ATOM 1575 O O . GLY A 1 208 ? 28.640 29.459 -8.135 1.00 70.44 208 GLY A O 1
ATOM 1576 N N . CYS A 1 209 ? 27.357 30.712 -9.467 1.00 68.44 209 CYS A N 1
ATOM 1577 C CA . CYS A 1 209 ? 27.887 30.228 -10.740 1.00 68.44 209 CYS A CA 1
ATOM 1578 C C . CYS A 1 209 ? 29.380 30.596 -10.981 1.00 68.44 209 CYS A C 1
ATOM 1580 O O . CYS A 1 209 ? 30.043 30.049 -11.868 1.00 68.44 209 CYS A O 1
ATOM 1582 N N . GLY A 1 210 ? 29.963 31.456 -10.136 1.00 67.94 210 GLY A N 1
ATOM 1583 C CA . GLY A 1 210 ? 31.372 31.853 -10.191 1.00 67.94 210 GLY A CA 1
ATOM 1584 C C . GLY A 1 210 ? 31.649 32.937 -11.241 1.00 67.94 210 GLY A C 1
ATOM 1585 O O . GLY A 1 210 ? 30.778 33.732 -11.575 1.00 67.94 210 GLY A O 1
ATOM 1586 N N . GLY A 1 211 ? 32.887 33.004 -11.751 1.00 72.12 211 GLY A N 1
ATOM 1587 C CA . GLY A 1 211 ? 33.272 33.973 -12.789 1.00 72.12 211 GLY A CA 1
ATOM 1588 C C . GLY A 1 211 ? 32.639 33.686 -14.162 1.00 72.12 211 GLY A C 1
ATOM 1589 O O . GLY A 1 211 ? 32.288 32.544 -14.462 1.00 72.12 211 GLY A O 1
ATOM 1590 N N . LEU A 1 212 ? 32.572 34.709 -15.028 1.00 77.12 212 LEU A N 1
ATOM 1591 C CA . LEU A 1 212 ? 31.912 34.678 -16.351 1.00 77.12 212 LEU A CA 1
ATOM 1592 C C . LEU A 1 212 ? 32.248 33.423 -17.183 1.00 77.12 212 LEU A C 1
ATOM 1594 O O . LEU A 1 212 ? 31.368 32.806 -17.778 1.00 77.12 212 LEU A O 1
ATOM 1598 N N . LEU A 1 213 ? 33.522 33.026 -17.188 1.00 72.56 213 LEU A N 1
ATOM 1599 C CA . LEU A 1 213 ? 34.031 31.878 -17.942 1.00 72.56 213 LEU A CA 1
ATOM 1600 C C . LEU A 1 213 ? 33.479 30.532 -17.446 1.00 72.56 213 LEU A C 1
ATOM 1602 O O . LEU A 1 213 ? 33.115 29.693 -18.268 1.00 72.56 213 LEU A O 1
ATOM 1606 N N . ARG A 1 214 ? 33.371 30.324 -16.125 1.00 73.56 214 ARG A N 1
ATOM 1607 C CA . ARG A 1 214 ? 32.791 29.086 -15.566 1.00 73.56 214 ARG A CA 1
ATOM 1608 C C . ARG A 1 214 ? 31.295 29.012 -15.838 1.00 73.56 214 ARG A C 1
ATOM 1610 O O . ARG A 1 214 ? 30.812 27.956 -16.234 1.00 73.56 214 ARG A O 1
ATOM 1617 N N . CYS A 1 215 ? 30.595 30.138 -15.714 1.00 78.94 215 CYS A N 1
ATOM 1618 C CA . CYS A 1 215 ? 29.175 30.213 -16.043 1.00 78.94 215 CYS A CA 1
ATOM 1619 C C . CYS A 1 215 ? 28.890 29.905 -17.506 1.00 78.94 215 CYS A C 1
ATOM 1621 O O . CYS A 1 215 ? 28.036 29.075 -17.813 1.00 78.94 215 CYS A O 1
ATOM 1623 N N . ALA A 1 216 ? 29.633 30.538 -18.416 1.00 81.94 216 ALA A N 1
ATOM 1624 C CA . ALA A 1 216 ? 29.497 30.284 -19.842 1.00 81.94 216 ALA A CA 1
ATOM 1625 C C . ALA A 1 216 ? 29.790 28.813 -20.180 1.00 81.94 216 ALA A C 1
ATOM 1627 O O . ALA A 1 216 ? 29.056 28.207 -20.962 1.00 81.94 216 ALA A O 1
ATOM 1628 N N . ALA A 1 217 ? 30.811 28.215 -19.555 1.00 77.06 217 ALA A N 1
ATOM 1629 C CA . ALA A 1 217 ? 31.133 26.803 -19.733 1.00 77.06 217 ALA A CA 1
ATOM 1630 C C . ALA A 1 217 ? 30.002 25.880 -19.242 1.00 77.06 217 ALA A C 1
ATOM 1632 O O . ALA A 1 217 ? 29.579 25.005 -19.996 1.00 77.06 217 ALA A O 1
ATOM 1633 N N . GLY A 1 218 ? 29.459 26.104 -18.039 1.00 78.94 218 GLY A N 1
ATOM 1634 C CA . GLY A 1 218 ? 28.350 25.313 -17.489 1.00 78.94 218 GLY A CA 1
ATOM 1635 C C . GLY A 1 218 ? 27.094 25.361 -18.363 1.00 78.94 218 GLY A C 1
ATOM 1636 O O . GLY A 1 218 ? 26.565 24.324 -18.759 1.00 78.94 218 GLY A O 1
ATOM 1637 N N . LEU A 1 219 ? 26.684 26.561 -18.779 1.00 85.06 219 LEU A N 1
ATOM 1638 C CA . LEU A 1 219 ? 25.545 26.764 -19.682 1.00 85.06 219 LEU A CA 1
ATOM 1639 C C . LEU A 1 219 ? 25.759 26.109 -21.055 1.00 85.06 219 LEU A C 1
ATOM 1641 O O . LEU A 1 219 ? 24.829 25.562 -21.650 1.00 85.06 219 LEU A O 1
ATOM 1645 N N . THR A 1 220 ? 26.994 26.137 -21.561 1.00 85.19 220 THR A N 1
ATOM 1646 C CA . THR A 1 220 ? 27.352 25.463 -22.816 1.00 85.19 220 THR A CA 1
ATOM 1647 C C . THR A 1 220 ? 27.248 23.947 -22.670 1.00 85.19 220 THR A C 1
ATOM 1649 O O . THR A 1 220 ? 26.697 23.291 -23.554 1.00 85.19 220 THR A O 1
ATOM 1652 N N . ILE A 1 221 ? 27.712 23.385 -21.550 1.00 84.56 221 ILE A N 1
ATOM 1653 C CA . ILE A 1 221 ? 27.588 21.953 -21.246 1.00 84.56 221 ILE A CA 1
ATOM 1654 C C . ILE A 1 221 ? 26.113 21.542 -21.192 1.00 84.56 221 ILE A C 1
ATOM 1656 O O . ILE A 1 221 ? 25.751 20.529 -21.786 1.00 84.56 221 ILE A O 1
ATOM 1660 N N . GLU A 1 222 ? 25.239 22.341 -20.576 1.00 87.12 222 GLU A N 1
ATOM 1661 C CA . GLU A 1 222 ? 23.797 22.062 -20.550 1.00 87.12 222 GLU A CA 1
ATOM 1662 C C . GLU A 1 222 ? 23.169 22.025 -21.952 1.00 87.12 222 GLU A C 1
ATOM 1664 O O . GLU A 1 222 ? 22.396 21.114 -22.269 1.00 87.12 222 GLU A O 1
ATOM 1669 N N . ALA A 1 223 ? 23.516 22.984 -22.819 1.00 90.12 223 ALA A N 1
ATOM 1670 C CA . ALA A 1 223 ? 23.051 22.983 -24.205 1.00 90.12 223 ALA A CA 1
ATOM 1671 C C . ALA A 1 223 ? 23.594 21.778 -24.990 1.00 90.12 223 ALA A C 1
ATOM 1673 O O . ALA A 1 223 ? 22.841 21.121 -25.715 1.00 90.12 223 ALA A O 1
ATOM 1674 N N . LEU A 1 224 ? 24.877 21.448 -24.827 1.00 88.88 224 LEU A N 1
ATOM 1675 C CA . LEU A 1 224 ? 25.496 20.291 -25.477 1.00 88.88 224 LEU A CA 1
ATOM 1676 C C . LEU A 1 224 ? 24.911 18.965 -24.978 1.00 88.88 224 LEU A C 1
ATOM 1678 O O . LEU A 1 224 ? 24.744 18.051 -25.780 1.00 88.88 224 LEU A O 1
ATOM 1682 N N . ALA A 1 225 ? 24.524 18.867 -23.706 1.00 88.25 225 ALA A N 1
ATOM 1683 C CA . ALA A 1 225 ? 23.862 17.686 -23.156 1.00 88.25 225 ALA A CA 1
ATOM 1684 C C . ALA A 1 225 ? 22.474 17.451 -23.781 1.00 88.25 225 ALA A C 1
ATOM 1686 O O . ALA A 1 225 ? 22.073 16.305 -23.988 1.00 88.25 225 ALA A O 1
ATOM 1687 N N . ALA A 1 226 ? 21.751 18.521 -24.135 1.00 91.69 226 ALA A N 1
ATOM 1688 C CA . ALA A 1 226 ? 20.465 18.427 -24.828 1.00 91.69 226 ALA A CA 1
ATOM 1689 C C . ALA A 1 226 ? 20.607 18.177 -26.345 1.00 91.69 226 ALA A C 1
ATOM 1691 O O . ALA A 1 226 ? 19.721 17.575 -26.959 1.00 91.69 226 ALA A O 1
ATOM 1692 N N . ALA A 1 227 ? 21.713 18.595 -26.969 1.00 93.44 227 ALA A N 1
ATOM 1693 C CA . ALA A 1 227 ? 21.903 18.537 -28.422 1.00 93.44 227 ALA A CA 1
ATOM 1694 C C . ALA A 1 227 ? 21.709 17.148 -29.071 1.00 93.44 227 ALA A C 1
ATOM 1696 O O . ALA A 1 227 ? 21.036 17.077 -30.105 1.00 93.44 227 ALA A O 1
ATOM 1697 N N . PRO A 1 228 ? 22.174 16.020 -28.497 1.00 92.19 228 PRO A N 1
ATOM 1698 C CA . PRO A 1 228 ? 21.923 14.693 -29.061 1.00 92.19 228 PRO A CA 1
ATOM 1699 C C . PRO A 1 228 ? 20.435 14.392 -29.295 1.00 92.19 228 PRO A C 1
ATOM 1701 O O . PRO A 1 228 ? 20.078 13.773 -30.299 1.00 92.19 228 PRO A O 1
ATOM 1704 N N . LEU A 1 229 ? 19.548 14.871 -28.417 1.00 93.62 229 LEU A N 1
ATOM 1705 C CA . LEU A 1 229 ? 18.102 14.671 -28.555 1.00 93.62 229 LEU A CA 1
ATOM 1706 C C . LEU A 1 229 ? 17.534 15.462 -29.736 1.00 93.62 229 LEU A C 1
ATOM 1708 O O . LEU A 1 229 ? 16.698 14.948 -30.479 1.00 93.62 229 LEU A O 1
ATOM 1712 N N . GLY A 1 230 ? 18.019 16.689 -29.938 1.00 93.38 230 GLY A N 1
ATOM 1713 C CA . GLY A 1 230 ? 17.662 17.527 -31.082 1.00 93.38 230 GLY A CA 1
ATOM 1714 C C . GLY A 1 230 ? 18.097 16.915 -32.412 1.00 93.38 230 GLY A C 1
ATOM 1715 O O . GLY A 1 230 ? 17.314 16.881 -33.363 1.00 93.38 230 GLY A O 1
ATOM 1716 N N . LEU A 1 231 ? 19.312 16.359 -32.448 1.00 92.69 231 LEU A N 1
ATOM 1717 C CA . LEU A 1 231 ? 19.868 15.662 -33.610 1.00 92.69 231 LEU A CA 1
ATOM 1718 C C . LEU A 1 231 ? 19.020 14.442 -33.979 1.00 92.69 231 LEU A C 1
ATOM 1720 O O . LEU A 1 231 ? 18.587 14.297 -35.121 1.00 92.69 231 LEU A O 1
ATOM 1724 N N . LEU A 1 232 ? 18.721 13.579 -33.008 1.00 91.88 232 LEU A N 1
ATOM 1725 C CA . LEU A 1 232 ? 17.899 12.390 -33.244 1.00 91.88 232 LEU A CA 1
ATOM 1726 C C . LEU A 1 232 ? 16.458 12.756 -33.645 1.00 91.88 232 LEU A C 1
ATOM 1728 O O . LEU A 1 232 ? 15.867 12.096 -34.503 1.00 91.88 232 LEU A O 1
ATOM 1732 N N . ALA A 1 233 ? 15.894 13.824 -33.072 1.00 90.94 233 ALA A N 1
ATOM 1733 C CA . ALA A 1 233 ? 14.563 14.307 -33.426 1.00 90.94 233 ALA A CA 1
ATOM 1734 C C . ALA A 1 233 ? 14.490 14.835 -34.868 1.00 90.94 233 ALA A C 1
ATOM 1736 O O . ALA A 1 233 ? 13.506 14.550 -35.557 1.00 90.94 233 ALA A O 1
ATOM 1737 N N . SER A 1 234 ? 15.510 15.555 -35.352 1.00 91.38 234 SER A N 1
ATOM 1738 C CA . SER A 1 234 ? 15.524 16.061 -36.732 1.00 91.38 234 SER A CA 1
ATOM 1739 C C . SER A 1 234 ? 15.724 14.948 -37.762 1.00 91.38 234 SER A C 1
ATOM 1741 O O . SER A 1 234 ? 15.074 14.974 -38.805 1.00 91.38 234 SER A O 1
ATOM 1743 N N . LEU A 1 235 ? 16.503 13.908 -37.441 1.00 87.38 235 LEU A N 1
ATOM 1744 C CA . LEU A 1 235 ? 16.614 12.708 -38.282 1.00 87.38 235 LEU A CA 1
ATOM 1745 C C . LEU A 1 235 ? 15.294 11.926 -38.371 1.00 87.38 235 LEU A C 1
ATOM 1747 O O . LEU A 1 235 ? 14.945 11.387 -39.422 1.00 87.38 235 LEU A O 1
ATOM 1751 N N . LEU A 1 236 ? 14.530 11.859 -37.277 1.00 87.94 236 LEU A N 1
ATOM 1752 C CA . LEU A 1 236 ? 13.250 11.150 -37.258 1.00 87.94 236 LEU A CA 1
ATOM 1753 C C . LEU A 1 236 ? 12.126 11.958 -37.927 1.00 87.94 236 LEU A C 1
ATOM 1755 O O . LEU A 1 236 ? 11.239 11.398 -38.586 1.00 87.94 236 LEU A O 1
ATOM 1759 N N . TRP A 1 237 ? 12.157 13.278 -37.774 1.00 88.50 237 TRP A N 1
ATOM 1760 C CA . TRP A 1 237 ? 11.143 14.198 -38.276 1.00 88.50 237 TRP A CA 1
ATOM 1761 C C . TRP A 1 237 ? 11.796 15.410 -38.960 1.00 88.50 237 TRP A C 1
ATOM 1763 O O . TRP A 1 237 ? 11.784 16.513 -38.411 1.00 88.50 237 TRP A O 1
ATOM 1773 N N . PRO A 1 238 ? 12.283 15.251 -40.202 1.00 81.31 238 PRO A N 1
ATOM 1774 C CA . PRO A 1 238 ? 13.037 16.296 -40.906 1.00 81.31 238 PRO A CA 1
ATOM 1775 C C . PRO A 1 238 ? 12.224 17.566 -41.200 1.00 81.31 238 PRO A C 1
ATOM 1777 O O . PRO A 1 238 ? 12.791 18.632 -41.401 1.00 81.31 238 PRO A O 1
ATOM 1780 N N . ARG A 1 239 ? 10.885 17.481 -41.179 1.00 83.06 239 ARG A N 1
ATOM 1781 C CA . ARG A 1 239 ? 9.972 18.626 -41.368 1.00 83.06 239 ARG A CA 1
ATOM 1782 C C . ARG A 1 239 ? 9.652 19.395 -40.076 1.00 83.06 239 ARG A C 1
ATOM 1784 O O . ARG A 1 239 ? 8.848 20.327 -40.120 1.00 83.06 239 ARG A O 1
ATOM 1791 N N . LEU A 1 240 ? 10.201 19.002 -38.921 1.00 84.12 240 LEU A N 1
ATOM 1792 C CA . LEU A 1 240 ? 10.016 19.759 -37.679 1.00 84.12 240 LEU A CA 1
ATOM 1793 C C . LEU A 1 240 ? 10.661 21.139 -37.812 1.00 84.12 240 LEU A C 1
ATOM 1795 O O . LEU A 1 240 ? 11.835 21.267 -38.148 1.00 84.12 240 LEU A O 1
ATOM 1799 N N . ARG A 1 241 ? 9.890 22.185 -37.509 1.00 91.19 241 ARG A N 1
ATOM 1800 C CA . ARG A 1 241 ? 10.405 23.557 -37.476 1.00 91.19 241 ARG A CA 1
ATOM 1801 C C . ARG A 1 241 ? 11.336 23.713 -36.273 1.00 91.19 241 ARG A C 1
ATOM 1803 O O . ARG A 1 241 ? 10.977 23.292 -35.173 1.00 91.19 241 ARG A O 1
ATOM 1810 N N . LEU A 1 242 ? 12.468 24.400 -36.448 1.00 92.25 242 LEU A N 1
ATOM 1811 C CA . LEU A 1 242 ? 13.422 24.674 -35.359 1.00 92.25 242 LEU A CA 1
ATOM 1812 C C . LEU A 1 242 ? 12.750 25.372 -34.165 1.00 92.25 242 LEU A C 1
ATOM 1814 O O . LEU A 1 242 ? 13.011 25.020 -33.019 1.00 92.25 242 LEU A O 1
ATOM 1818 N N . ARG A 1 243 ? 11.783 26.267 -34.427 1.00 92.44 243 ARG A N 1
ATOM 1819 C CA . ARG A 1 243 ? 10.950 26.901 -33.389 1.00 92.44 243 ARG A CA 1
ATOM 1820 C C . ARG A 1 243 ? 10.216 25.884 -32.508 1.00 92.44 243 ARG A C 1
ATOM 1822 O O . ARG A 1 243 ? 10.102 26.092 -31.308 1.00 92.44 243 ARG A O 1
ATOM 1829 N N . THR A 1 244 ? 9.703 24.796 -33.081 1.00 90.19 244 THR A N 1
ATOM 1830 C CA . THR A 1 244 ? 9.001 23.757 -32.314 1.00 90.19 244 THR A CA 1
ATOM 1831 C C . THR A 1 244 ? 9.966 23.016 -31.394 1.00 90.19 244 THR A C 1
ATOM 1833 O O . THR A 1 244 ? 9.628 22.776 -30.242 1.00 90.19 244 THR A O 1
ATOM 1836 N N . LEU A 1 245 ? 11.171 22.695 -31.872 1.00 90.50 245 LEU A N 1
ATOM 1837 C CA . LEU A 1 245 ? 12.198 22.034 -31.062 1.00 90.50 245 LEU A CA 1
ATOM 1838 C C . LEU A 1 245 ? 12.700 22.940 -29.936 1.00 90.50 245 LEU A C 1
ATOM 1840 O O . LEU A 1 245 ? 12.810 22.483 -28.802 1.00 90.50 245 LEU A O 1
ATOM 1844 N N . PHE A 1 246 ? 12.886 24.231 -30.216 1.00 95.06 246 PHE A N 1
ATOM 1845 C CA . PHE A 1 246 ? 13.195 25.226 -29.192 1.00 95.06 246 PHE A CA 1
ATOM 1846 C C . PHE A 1 246 ? 12.128 25.253 -28.087 1.00 95.06 246 PHE A C 1
ATOM 1848 O O . PHE A 1 246 ? 12.458 25.124 -26.913 1.00 95.06 246 PHE A O 1
ATOM 1855 N N . LEU A 1 247 ? 10.842 25.332 -28.456 1.00 92.50 247 LEU A N 1
ATOM 1856 C CA . LEU A 1 247 ? 9.730 25.338 -27.495 1.00 92.50 247 LEU A CA 1
ATOM 1857 C C . LEU A 1 247 ? 9.622 24.035 -26.690 1.00 92.50 247 LEU A C 1
ATOM 1859 O O . LEU A 1 247 ? 9.284 24.083 -25.512 1.00 92.50 247 LEU A O 1
ATOM 1863 N N . VAL A 1 248 ? 9.920 22.879 -27.292 1.00 89.75 248 VAL A N 1
ATOM 1864 C CA . VAL A 1 248 ? 9.977 21.597 -26.567 1.00 89.75 248 VAL A CA 1
ATOM 1865 C C . VAL A 1 248 ? 11.094 21.612 -25.523 1.00 89.75 248 VAL A C 1
ATOM 1867 O O . VAL A 1 248 ? 10.873 21.162 -24.402 1.00 89.75 248 VAL A O 1
ATOM 1870 N N . GLY A 1 249 ? 12.266 22.156 -25.859 1.00 90.62 249 GLY A N 1
ATOM 1871 C CA . GLY A 1 249 ? 13.383 22.286 -24.918 1.00 90.62 249 GLY A CA 1
ATOM 1872 C C . GLY A 1 249 ? 13.092 23.278 -23.797 1.00 90.62 249 GLY A C 1
ATOM 1873 O O . GLY A 1 249 ? 13.380 22.981 -22.642 1.00 90.62 249 GLY A O 1
ATOM 1874 N N . VAL A 1 250 ? 12.433 24.396 -24.114 1.00 91.69 250 VAL A N 1
ATOM 1875 C CA . VAL A 1 250 ? 11.931 25.355 -23.117 1.00 91.69 250 VAL A CA 1
ATOM 1876 C C . VAL A 1 250 ? 10.919 24.690 -22.188 1.00 91.69 250 VAL A C 1
ATOM 1878 O O . VAL A 1 250 ? 11.038 24.815 -20.977 1.00 91.69 250 VAL A O 1
ATOM 1881 N N . LEU A 1 251 ? 9.953 23.935 -22.719 1.00 89.62 251 LEU A N 1
ATOM 1882 C CA . LEU A 1 251 ? 8.976 23.222 -21.891 1.00 89.62 251 LEU A CA 1
ATOM 1883 C C . LEU A 1 251 ? 9.654 22.190 -20.979 1.00 89.62 251 LEU A C 1
ATOM 1885 O O . LEU A 1 251 ? 9.306 22.093 -19.807 1.00 89.62 251 LEU A O 1
ATOM 1889 N N . ALA A 1 252 ? 10.634 21.444 -21.496 1.00 86.75 252 ALA A N 1
ATOM 1890 C CA . ALA A 1 252 ? 11.424 20.522 -20.687 1.00 86.75 252 ALA A CA 1
ATOM 1891 C C . ALA A 1 252 ? 12.201 21.264 -19.587 1.00 86.75 252 ALA A C 1
ATOM 1893 O O . ALA A 1 252 ? 12.199 20.816 -18.446 1.00 86.75 252 ALA A O 1
ATOM 1894 N N . GLY A 1 253 ? 12.797 22.418 -19.899 1.00 88.25 253 GLY A N 1
ATOM 1895 C CA . GLY A 1 253 ? 13.453 23.285 -18.919 1.00 88.25 253 GLY A CA 1
ATOM 1896 C C . GLY A 1 253 ? 12.494 23.796 -17.844 1.00 88.25 253 GLY A C 1
ATOM 1897 O O . GLY A 1 253 ? 12.794 23.672 -16.667 1.00 88.25 253 GLY A O 1
ATOM 1898 N N . LEU A 1 254 ? 11.305 24.275 -18.218 1.00 87.19 254 LEU A N 1
ATOM 1899 C CA . LEU A 1 254 ? 10.283 24.740 -17.269 1.00 87.19 254 LEU A CA 1
ATOM 1900 C C . LEU A 1 254 ? 9.802 23.644 -16.307 1.00 87.19 254 LEU A C 1
ATOM 1902 O O . LEU A 1 254 ? 9.325 23.961 -15.223 1.00 87.19 254 LEU A O 1
ATOM 1906 N N . VAL A 1 255 ? 9.912 22.372 -16.695 1.00 85.62 255 VAL A N 1
ATOM 1907 C CA . VAL A 1 255 ? 9.623 21.230 -15.816 1.00 85.62 255 VAL A CA 1
ATOM 1908 C C . VAL A 1 255 ? 10.844 20.847 -14.981 1.00 85.62 255 VAL A C 1
ATOM 1910 O O . VAL A 1 255 ? 10.700 20.561 -13.798 1.00 85.62 255 VAL A O 1
ATOM 1913 N N . LEU A 1 256 ? 12.036 20.821 -15.579 1.00 87.44 256 LEU A N 1
ATOM 1914 C CA . LEU A 1 256 ? 13.254 20.382 -14.900 1.00 87.44 256 LEU A CA 1
ATOM 1915 C C . LEU A 1 256 ? 13.749 21.401 -13.872 1.00 87.44 256 LEU A C 1
ATOM 1917 O O . LEU A 1 256 ? 14.144 20.982 -12.796 1.00 87.44 256 LEU A O 1
ATOM 1921 N N . GLU A 1 257 ? 13.693 22.705 -14.146 1.00 90.75 257 GLU A N 1
ATOM 1922 C CA . GLU A 1 257 ? 14.208 23.744 -13.240 1.00 90.75 257 GLU A CA 1
ATOM 1923 C C . GLU A 1 257 ? 13.541 23.738 -11.851 1.00 90.75 257 GLU A C 1
ATOM 1925 O O . GLU A 1 257 ? 14.260 23.673 -10.853 1.00 90.75 257 GLU A O 1
ATOM 1930 N N . PRO A 1 258 ? 12.198 23.689 -11.725 1.00 85.25 258 PRO A N 1
ATOM 1931 C CA . PRO A 1 258 ? 11.568 23.539 -10.414 1.00 85.25 258 PRO A CA 1
ATOM 1932 C C . PRO A 1 258 ? 11.947 22.237 -9.703 1.00 85.25 258 PRO A C 1
ATOM 1934 O O . PRO A 1 258 ? 11.984 22.201 -8.479 1.00 85.25 258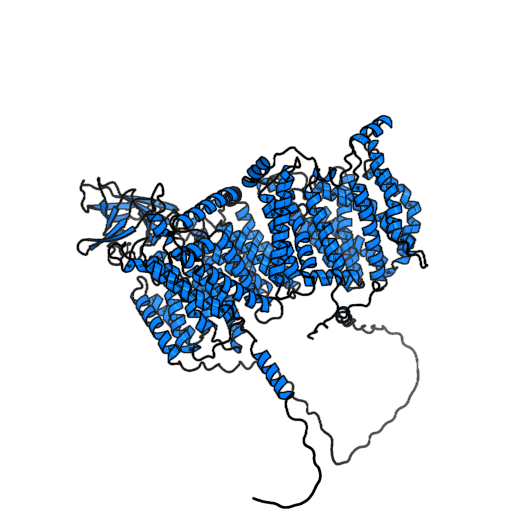 PRO A O 1
ATOM 1937 N N . LEU A 1 259 ? 12.226 21.162 -10.447 1.00 84.31 259 LEU A N 1
ATOM 1938 C CA . LEU A 1 259 ? 12.659 19.895 -9.858 1.00 84.31 259 LEU A CA 1
ATOM 1939 C C . LEU A 1 259 ? 14.138 19.932 -9.437 1.00 84.31 259 LEU A C 1
ATOM 1941 O O . LEU A 1 259 ? 14.484 19.310 -8.441 1.00 84.31 259 LEU A O 1
ATOM 1945 N N . GLN A 1 260 ? 14.991 20.690 -10.136 1.00 86.75 260 GLN A N 1
ATOM 1946 C CA . GLN A 1 260 ? 16.382 20.956 -9.735 1.00 86.75 260 GLN A CA 1
ATOM 1947 C C . GLN A 1 260 ? 16.456 21.731 -8.420 1.00 86.75 260 GLN A C 1
ATOM 1949 O O . GLN A 1 260 ? 17.360 21.500 -7.624 1.00 86.75 260 GLN A O 1
ATOM 1954 N N . LEU A 1 261 ? 15.488 22.615 -8.156 1.00 85.06 261 LEU A N 1
ATOM 1955 C CA . LEU A 1 261 ? 15.381 23.308 -6.870 1.00 85.06 261 LEU A CA 1
ATOM 1956 C C . LEU A 1 261 ? 15.192 22.330 -5.696 1.00 85.06 261 LEU A C 1
ATOM 1958 O O . LEU A 1 261 ? 15.597 22.629 -4.575 1.00 85.06 261 LEU A O 1
ATOM 1962 N N . LEU A 1 262 ? 14.601 21.161 -5.958 1.00 85.50 262 LEU A N 1
ATOM 1963 C CA . LEU A 1 262 ? 14.406 20.105 -4.965 1.00 85.50 262 LEU A CA 1
ATOM 1964 C C . LEU A 1 262 ? 15.647 19.223 -4.777 1.00 85.50 262 LEU A C 1
ATOM 1966 O O . LEU A 1 262 ? 15.583 18.305 -3.967 1.00 85.50 262 LEU A O 1
ATOM 1970 N N . LEU A 1 263 ? 16.751 19.471 -5.488 1.00 85.69 263 LEU A N 1
ATOM 1971 C CA . LEU A 1 263 ? 18.035 18.795 -5.290 1.00 85.69 263 LEU A CA 1
ATOM 1972 C C . LEU A 1 263 ? 18.986 19.695 -4.503 1.00 85.69 263 LEU A C 1
ATOM 1974 O O . LEU A 1 263 ? 19.163 20.875 -4.825 1.00 85.69 263 LEU A O 1
ATOM 1978 N N . VAL A 1 264 ? 19.646 19.140 -3.488 1.00 83.31 264 VAL A N 1
ATOM 1979 C CA . VAL A 1 264 ? 20.579 19.909 -2.652 1.00 83.31 264 VAL A CA 1
ATOM 1980 C C . VAL A 1 264 ? 21.760 20.415 -3.481 1.00 83.31 264 VAL A C 1
ATOM 1982 O O . VAL A 1 264 ? 22.107 21.594 -3.389 1.00 83.31 264 VAL A O 1
ATOM 1985 N N . SER A 1 265 ? 22.313 19.591 -4.364 1.00 82.94 265 SER A N 1
ATOM 1986 C CA . SER A 1 265 ? 23.408 19.949 -5.272 1.00 82.94 265 SER A CA 1
ATOM 1987 C C . SER A 1 265 ? 22.958 20.648 -6.562 1.00 82.94 265 SER A C 1
ATOM 1989 O O . SER A 1 265 ? 23.772 21.315 -7.201 1.00 82.94 265 SER A O 1
ATOM 1991 N N . GLY A 1 266 ? 21.669 20.573 -6.921 1.00 85.31 266 GLY A N 1
ATOM 1992 C CA . GLY A 1 266 ? 21.141 21.088 -8.192 1.00 85.31 266 GLY A CA 1
ATOM 1993 C C . GLY A 1 266 ? 21.346 22.594 -8.384 1.00 85.31 266 GLY A C 1
ATOM 1994 O O . GLY A 1 266 ? 21.236 23.374 -7.441 1.00 85.31 266 GLY A O 1
ATOM 1995 N N . VAL A 1 267 ? 21.630 23.049 -9.600 1.00 86.25 267 VAL A N 1
ATOM 1996 C CA . VAL A 1 267 ? 21.663 24.487 -9.919 1.00 86.25 267 VAL A CA 1
ATOM 1997 C C . VAL A 1 267 ? 20.380 24.822 -10.658 1.00 86.25 267 VAL A C 1
ATOM 1999 O O . VAL A 1 267 ? 20.064 24.155 -11.641 1.00 86.25 267 VAL A O 1
ATOM 2002 N N . THR A 1 268 ? 19.641 25.832 -10.190 1.00 88.75 268 THR A N 1
ATOM 2003 C CA . THR A 1 268 ? 18.433 26.294 -10.879 1.00 88.75 268 THR A CA 1
ATOM 2004 C C . THR A 1 268 ? 18.552 27.726 -11.367 1.00 88.75 268 THR A C 1
ATOM 2006 O O . THR A 1 268 ? 18.880 28.646 -10.614 1.00 88.75 268 THR A O 1
ATOM 2009 N N . GLN A 1 269 ? 18.302 27.929 -12.657 1.00 90.12 269 GLN A N 1
ATOM 2010 C CA . GLN A 1 269 ? 18.398 29.247 -13.267 1.00 90.12 269 GLN A CA 1
ATOM 2011 C C . GLN A 1 269 ? 17.574 29.377 -14.549 1.00 90.12 269 GLN A C 1
ATOM 2013 O O . GLN A 1 269 ? 17.491 28.461 -15.368 1.00 90.12 269 GLN A O 1
ATOM 2018 N N . GLY A 1 270 ? 16.980 30.552 -14.770 1.00 89.12 270 GLY A N 1
ATOM 2019 C CA . GLY A 1 270 ? 16.130 30.789 -15.942 1.00 89.12 270 GLY A CA 1
ATOM 2020 C C . GLY A 1 270 ? 16.860 30.631 -17.279 1.00 89.12 270 GLY A C 1
ATOM 2021 O O . GLY A 1 270 ? 16.267 30.157 -18.250 1.00 89.12 270 GLY A O 1
ATOM 2022 N N . LEU A 1 271 ? 18.157 30.955 -17.349 1.00 91.50 271 LEU A N 1
ATOM 2023 C CA . LEU A 1 271 ? 18.939 30.811 -18.579 1.00 91.50 271 LEU A CA 1
ATOM 2024 C C . LEU A 1 271 ? 19.103 29.340 -18.995 1.00 91.50 271 LEU A C 1
ATOM 2026 O O . LEU A 1 271 ? 19.101 29.051 -20.192 1.00 91.50 271 LEU A O 1
ATOM 2030 N N . SER A 1 272 ? 19.116 28.400 -18.047 1.00 91.19 272 SER A N 1
ATOM 2031 C CA . SER A 1 272 ? 19.149 26.954 -18.315 1.00 91.19 272 SER A CA 1
ATOM 2032 C C . SER A 1 272 ? 17.917 26.465 -19.088 1.00 91.19 272 SER A C 1
ATOM 2034 O O . SER A 1 272 ? 17.998 25.522 -19.881 1.00 91.19 272 SER A O 1
ATOM 2036 N N . VAL A 1 273 ? 16.763 27.129 -18.944 1.00 93.12 273 VAL A N 1
ATOM 2037 C CA . VAL A 1 273 ? 15.565 26.849 -19.760 1.00 93.12 273 VAL A CA 1
ATOM 2038 C C . VAL A 1 273 ? 15.834 27.155 -21.234 1.00 93.12 273 VAL A C 1
ATOM 2040 O O . VAL A 1 273 ? 15.525 26.349 -22.117 1.00 93.12 273 VAL A O 1
ATOM 2043 N N . LEU A 1 274 ? 16.445 28.309 -21.501 1.00 93.94 274 LEU A N 1
ATOM 2044 C CA . LEU A 1 274 ? 16.784 28.742 -22.853 1.00 93.94 274 LEU A CA 1
ATOM 2045 C C . LEU A 1 274 ? 17.918 27.896 -23.434 1.00 93.94 274 LEU A C 1
ATOM 2047 O O . LEU A 1 274 ? 17.836 27.506 -24.597 1.00 93.94 274 LEU A O 1
ATOM 2051 N N . MET A 1 275 ? 18.930 27.545 -22.634 1.00 93.69 275 MET A N 1
ATOM 2052 C CA . MET A 1 275 ? 20.056 26.719 -23.081 1.00 93.69 275 MET A CA 1
ATOM 2053 C C . MET A 1 275 ? 19.624 25.319 -23.510 1.00 93.69 275 MET A C 1
ATOM 2055 O O . MET A 1 275 ? 20.110 24.832 -24.529 1.00 93.69 275 MET A O 1
ATOM 2059 N N . ARG A 1 276 ? 18.646 24.698 -22.839 1.00 93.31 276 ARG A N 1
ATOM 2060 C CA . ARG A 1 276 ? 18.063 23.424 -23.304 1.00 93.31 276 ARG A CA 1
ATOM 2061 C C . ARG A 1 276 ? 17.334 23.574 -24.641 1.00 93.31 276 ARG A C 1
ATOM 2063 O O . ARG A 1 276 ? 17.497 22.731 -25.523 1.00 93.31 276 ARG A O 1
ATOM 2070 N N . GLY A 1 277 ? 16.574 24.659 -24.820 1.00 94.56 277 GLY A N 1
ATOM 2071 C CA . GLY A 1 277 ? 15.948 25.010 -26.101 1.00 94.56 277 GLY A CA 1
ATOM 2072 C C . GLY A 1 277 ? 16.974 25.183 -27.223 1.00 94.56 277 GLY A C 1
ATOM 2073 O O . GLY A 1 277 ? 16.847 24.571 -28.286 1.00 94.56 277 GLY A O 1
ATOM 2074 N N . SER A 1 278 ? 18.021 25.966 -26.966 1.00 95.50 278 SER A N 1
ATOM 2075 C CA . SER A 1 278 ? 19.138 26.201 -27.886 1.00 95.50 278 SER A CA 1
ATOM 2076 C C . SER A 1 278 ? 19.899 24.915 -28.204 1.00 95.50 278 SER A C 1
ATOM 2078 O O . SER A 1 278 ? 20.193 24.657 -29.368 1.00 95.50 278 SER A O 1
ATOM 2080 N N . GLY A 1 279 ? 20.145 24.064 -27.208 1.00 95.25 279 GLY A N 1
ATOM 2081 C CA . GLY A 1 279 ? 20.774 22.756 -27.369 1.00 95.25 279 GLY A CA 1
ATOM 2082 C C . GLY A 1 279 ? 20.019 21.864 -28.349 1.00 95.25 279 GLY A C 1
ATOM 2083 O O . GLY A 1 279 ? 20.608 21.362 -29.308 1.00 95.25 279 GLY A O 1
ATOM 2084 N N . LEU A 1 280 ? 18.695 21.738 -28.193 1.00 95.81 280 LEU A N 1
ATOM 2085 C CA . LEU A 1 280 ? 17.866 20.987 -29.144 1.00 95.81 280 LEU A CA 1
ATOM 2086 C C . LEU A 1 280 ? 17.937 21.560 -30.566 1.00 95.81 280 LEU A C 1
ATOM 2088 O O . LEU A 1 280 ? 17.962 20.792 -31.525 1.00 95.81 280 LEU A O 1
ATOM 2092 N N . VAL A 1 281 ? 17.987 22.885 -30.722 1.00 96.31 281 VAL A N 1
ATOM 2093 C CA . VAL A 1 281 ? 18.134 23.525 -32.041 1.00 96.31 281 VAL A CA 1
ATOM 2094 C C . VAL A 1 281 ? 19.508 23.239 -32.648 1.00 96.31 281 VAL A C 1
ATOM 2096 O O . VAL A 1 281 ? 19.575 22.832 -33.806 1.00 96.31 281 VAL A O 1
ATOM 2099 N N . LEU A 1 282 ? 20.591 23.389 -31.880 1.00 95.19 282 LEU A N 1
ATOM 2100 C CA . LEU A 1 282 ? 21.960 23.098 -32.323 1.00 95.19 282 LEU A CA 1
ATOM 2101 C C . LEU A 1 282 ? 22.098 21.646 -32.788 1.00 95.19 282 LEU A C 1
ATOM 2103 O O . LEU A 1 282 ? 22.608 21.376 -33.876 1.00 95.19 282 LEU A O 1
ATOM 2107 N N . GLY A 1 283 ? 21.566 20.714 -32.001 1.00 93.75 283 GLY A N 1
ATOM 2108 C CA . GLY A 1 283 ? 21.488 19.310 -32.377 1.00 93.75 283 GLY A CA 1
ATOM 2109 C C . GLY A 1 283 ? 20.693 19.084 -33.657 1.00 93.75 283 GLY A C 1
ATOM 2110 O O . GLY A 1 283 ? 21.134 18.362 -34.549 1.00 93.75 283 GLY A O 1
ATOM 2111 N N . ALA A 1 284 ? 19.531 19.727 -33.778 1.00 93.81 284 ALA A N 1
ATOM 2112 C CA . ALA A 1 284 ? 18.667 19.587 -34.942 1.00 93.81 284 ALA A CA 1
ATOM 2113 C C . ALA A 1 284 ? 19.337 20.070 -36.230 1.00 93.81 284 ALA A C 1
ATOM 2115 O O . ALA A 1 284 ? 19.235 19.371 -37.239 1.00 93.81 284 ALA A O 1
ATOM 2116 N N . LEU A 1 285 ? 20.051 21.200 -36.176 1.00 93.44 285 LEU A N 1
ATOM 2117 C CA . LEU A 1 285 ? 20.857 21.729 -37.280 1.00 93.44 285 LEU A CA 1
ATOM 2118 C C . LEU A 1 285 ? 21.954 20.741 -37.688 1.00 93.44 285 LEU A C 1
ATOM 2120 O O . LEU A 1 285 ? 22.110 20.458 -38.874 1.00 93.44 285 LEU A O 1
ATOM 2124 N N . ALA A 1 286 ? 22.666 20.156 -36.719 1.00 88.69 286 ALA A N 1
ATOM 2125 C CA . ALA A 1 286 ? 23.657 19.117 -36.997 1.00 88.69 286 ALA A CA 1
ATOM 2126 C C . ALA A 1 286 ? 23.019 17.880 -37.654 1.00 88.69 286 ALA A C 1
ATOM 2128 O O . ALA A 1 286 ? 23.556 17.348 -38.624 1.00 88.69 286 ALA A O 1
ATOM 2129 N N . GLY A 1 287 ? 21.845 17.450 -37.182 1.00 88.06 287 GLY A N 1
ATOM 2130 C CA . GLY A 1 287 ? 21.104 16.329 -37.766 1.00 88.06 287 GLY A CA 1
ATOM 2131 C C . GLY A 1 287 ? 20.565 16.614 -39.171 1.00 88.06 287 GLY A C 1
ATOM 2132 O O . GLY A 1 287 ? 20.624 15.735 -40.026 1.00 88.06 287 GLY A O 1
ATOM 2133 N N . GLN A 1 288 ? 20.114 17.842 -39.449 1.00 87.38 288 GLN A N 1
ATOM 2134 C CA . GLN A 1 288 ? 19.719 18.281 -40.795 1.00 87.38 288 GLN A CA 1
ATOM 2135 C C . GLN A 1 288 ? 20.921 18.274 -41.741 1.00 87.38 288 GLN A C 1
ATOM 2137 O O . GLN A 1 288 ? 20.846 17.690 -42.817 1.00 87.38 288 GLN A O 1
ATOM 2142 N N . LEU A 1 289 ? 22.062 18.810 -41.297 1.00 85.50 289 LEU A N 1
ATOM 2143 C CA . LEU A 1 289 ? 23.315 18.797 -42.051 1.00 85.50 289 LEU A CA 1
ATOM 2144 C C . LEU A 1 289 ? 23.765 17.371 -42.406 1.00 85.50 289 LEU A C 1
ATOM 2146 O O . LEU A 1 289 ? 24.144 17.100 -43.547 1.00 85.50 289 LEU A O 1
ATOM 2150 N N . LEU A 1 290 ? 23.715 16.465 -41.425 1.00 84.12 290 LEU A N 1
ATOM 2151 C CA . LEU A 1 290 ? 24.032 15.042 -41.578 1.00 84.12 290 LEU A CA 1
ATOM 2152 C C . LEU A 1 290 ? 23.043 14.329 -42.509 1.00 84.12 290 LEU A C 1
ATOM 2154 O O . LEU A 1 290 ? 23.465 13.501 -43.315 1.00 84.12 290 LEU A O 1
ATOM 2158 N N . GLY A 1 291 ? 21.752 14.656 -42.419 1.00 80.81 291 GLY A N 1
ATOM 2159 C CA . GLY A 1 291 ? 20.702 14.096 -43.269 1.00 80.81 291 GLY A CA 1
ATOM 2160 C C . GLY A 1 291 ? 20.773 14.568 -44.724 1.00 80.81 291 GLY A C 1
ATOM 2161 O O . GLY A 1 291 ? 20.552 13.767 -45.626 1.00 80.81 291 GLY A O 1
ATOM 2162 N N . GLU A 1 292 ? 21.113 15.837 -44.963 1.00 82.44 292 GLU A N 1
ATOM 2163 C CA . GLU A 1 292 ? 21.189 16.434 -46.305 1.00 82.44 292 GLU A CA 1
ATOM 2164 C C . GLU A 1 292 ? 22.487 16.090 -47.040 1.00 82.44 292 GLU A C 1
ATOM 2166 O O . GLU A 1 292 ? 22.466 15.767 -48.226 1.00 82.44 292 GLU A O 1
ATOM 2171 N N . ARG A 1 293 ? 23.636 16.173 -46.355 1.00 81.88 293 ARG A N 1
ATOM 2172 C CA . ARG A 1 293 ? 24.960 15.992 -46.981 1.00 81.88 293 ARG A CA 1
ATOM 2173 C C . ARG A 1 293 ? 25.494 14.566 -46.854 1.00 81.88 293 ARG A C 1
ATOM 2175 O O . ARG A 1 293 ? 26.418 14.199 -47.575 1.00 81.88 293 ARG A O 1
ATOM 2182 N N . GLY A 1 294 ? 24.934 13.758 -45.957 1.00 81.50 294 GLY A N 1
ATOM 2183 C CA . GLY A 1 294 ? 25.409 12.409 -45.663 1.00 81.50 294 GLY A CA 1
ATOM 2184 C C . GLY A 1 294 ? 26.726 12.373 -44.864 1.00 81.50 294 GLY A C 1
ATOM 2185 O O . GLY A 1 294 ? 27.387 13.395 -44.660 1.00 81.50 294 GLY A O 1
ATOM 2186 N N . PRO A 1 295 ? 27.154 11.182 -44.408 1.00 82.94 295 PRO A N 1
ATOM 2187 C CA . PRO A 1 295 ? 28.290 11.035 -43.491 1.00 82.94 295 PRO A CA 1
ATOM 2188 C C . PRO A 1 295 ? 29.658 11.336 -44.132 1.00 82.94 295 PRO A C 1
ATOM 2190 O O . PRO A 1 295 ? 30.552 11.863 -43.470 1.00 82.94 295 PRO A O 1
ATOM 2193 N N . ARG A 1 296 ? 29.840 11.063 -45.433 1.00 83.69 296 ARG A N 1
ATOM 2194 C CA . ARG A 1 296 ? 31.147 11.196 -46.114 1.00 83.69 296 ARG A CA 1
ATOM 2195 C C . ARG A 1 296 ? 31.629 12.647 -46.287 1.00 83.69 296 ARG A C 1
ATOM 2197 O O . ARG A 1 296 ? 32.818 12.898 -46.084 1.00 83.69 296 ARG A O 1
ATOM 2204 N N . PRO A 1 297 ? 30.792 13.627 -46.685 1.00 85.31 297 PRO A N 1
ATOM 2205 C CA . PRO A 1 297 ? 31.205 15.034 -46.699 1.00 85.31 297 PRO A CA 1
ATOM 2206 C C . PRO A 1 297 ? 31.522 15.585 -45.306 1.00 85.31 297 PRO A C 1
ATOM 2208 O O . PRO A 1 297 ? 32.466 16.359 -45.171 1.00 85.31 297 PRO A O 1
ATOM 2211 N N . VAL A 1 298 ? 30.797 15.144 -44.272 1.00 85.19 298 VAL A N 1
ATOM 2212 C CA . VAL A 1 298 ? 31.071 15.524 -42.876 1.00 85.19 298 VAL A CA 1
ATOM 2213 C C . VAL A 1 298 ? 32.418 14.962 -42.416 1.00 85.19 298 VAL A C 1
ATOM 2215 O O . VAL A 1 298 ? 33.238 15.712 -41.894 1.00 85.19 298 VAL A O 1
ATOM 2218 N N . ALA A 1 299 ? 32.711 13.688 -42.697 1.00 86.56 299 ALA A N 1
ATOM 2219 C CA . ALA A 1 299 ? 34.020 13.092 -42.419 1.00 86.56 299 ALA A CA 1
ATOM 2220 C C . ALA A 1 299 ? 35.168 13.857 -43.109 1.00 86.56 299 ALA A C 1
ATOM 2222 O O . ALA A 1 299 ? 36.196 14.136 -42.489 1.00 86.56 299 ALA A O 1
ATOM 2223 N N . ARG A 1 300 ? 34.979 14.268 -44.373 1.00 88.00 300 ARG A N 1
ATOM 2224 C CA . ARG A 1 300 ? 35.948 15.107 -45.103 1.00 88.00 300 ARG A CA 1
ATOM 2225 C C . ARG A 1 300 ? 36.159 16.469 -44.450 1.00 88.00 300 ARG A C 1
ATOM 2227 O O . ARG A 1 300 ? 37.299 16.922 -44.373 1.00 88.00 300 ARG A O 1
ATOM 2234 N N . LEU A 1 301 ? 35.093 17.109 -43.970 1.00 87.75 301 LEU A N 1
ATOM 2235 C CA . LEU A 1 301 ? 35.189 18.372 -43.240 1.00 87.75 301 LEU A CA 1
ATOM 2236 C C . LEU A 1 301 ? 35.985 18.204 -41.939 1.00 87.75 301 LEU A C 1
ATOM 2238 O O . LEU A 1 301 ? 36.884 19.000 -41.691 1.00 87.75 301 LEU A O 1
ATOM 2242 N N . VAL A 1 302 ? 35.712 17.152 -41.159 1.00 87.88 302 VAL A N 1
ATOM 2243 C CA . VAL A 1 302 ? 36.425 16.863 -39.901 1.00 87.88 302 VAL A CA 1
ATOM 2244 C C . VAL A 1 302 ? 37.924 16.685 -40.142 1.00 87.88 302 VAL A C 1
ATOM 2246 O O . VAL A 1 302 ? 38.724 17.325 -39.469 1.00 87.88 302 VAL A O 1
ATOM 2249 N N . VAL A 1 303 ? 38.325 15.887 -41.136 1.00 88.81 303 VAL A N 1
ATOM 2250 C CA . VAL A 1 303 ? 39.755 15.672 -41.436 1.00 88.81 303 VAL A CA 1
ATOM 2251 C C . VAL A 1 303 ? 40.432 16.931 -41.983 1.00 88.81 303 VAL A C 1
ATOM 2253 O O . VAL A 1 303 ? 41.588 17.174 -41.657 1.00 88.81 303 VAL A O 1
ATOM 2256 N N . ARG A 1 304 ? 39.732 17.762 -42.769 1.00 89.94 304 ARG A N 1
ATOM 2257 C CA . ARG A 1 304 ? 40.272 19.052 -43.245 1.00 89.94 304 ARG A CA 1
ATOM 2258 C C . ARG A 1 304 ? 40.406 20.085 -42.130 1.00 89.94 304 ARG A C 1
ATOM 2260 O O . ARG A 1 304 ? 41.339 20.879 -42.157 1.00 89.94 304 ARG A O 1
ATOM 2267 N N . ALA A 1 305 ? 39.484 20.080 -41.172 1.00 88.19 305 ALA A N 1
ATOM 2268 C CA . ALA A 1 305 ? 39.504 20.990 -40.034 1.00 88.19 305 ALA A CA 1
ATOM 2269 C C . ALA A 1 305 ? 40.507 20.555 -38.953 1.00 88.19 305 ALA A C 1
ATOM 2271 O O . ALA A 1 305 ? 41.049 21.409 -38.259 1.00 88.19 305 ALA A O 1
ATOM 2272 N N . ALA A 1 306 ? 40.790 19.254 -38.830 1.00 88.88 306 ALA A N 1
ATOM 2273 C CA . ALA A 1 306 ? 41.688 18.695 -37.821 1.00 88.88 306 ALA A CA 1
ATOM 2274 C C . ALA A 1 306 ? 43.080 19.362 -37.737 1.00 88.88 306 ALA A C 1
ATOM 2276 O O . ALA A 1 306 ? 43.468 19.701 -36.624 1.00 88.88 306 ALA A O 1
ATOM 2277 N N . PRO A 1 307 ? 43.831 19.616 -38.830 1.00 86.25 307 PRO A N 1
ATOM 2278 C CA . PRO A 1 307 ? 45.128 20.295 -38.727 1.00 86.25 307 PRO A CA 1
ATOM 2279 C C . PRO A 1 307 ? 45.013 21.771 -38.309 1.00 86.25 307 PRO A C 1
ATOM 2281 O O . PRO A 1 307 ? 45.903 22.274 -37.632 1.00 86.25 307 PRO A O 1
ATOM 2284 N N . LEU A 1 308 ? 43.917 22.456 -38.666 1.00 89.50 308 LEU A N 1
ATOM 2285 C CA . LEU A 1 308 ? 43.688 23.864 -38.314 1.00 89.50 308 LEU A CA 1
ATOM 2286 C C . LEU A 1 308 ? 43.234 24.026 -36.855 1.00 89.50 308 LEU A C 1
ATOM 2288 O O . LEU A 1 308 ? 43.658 24.947 -36.164 1.00 89.50 308 LEU A O 1
ATOM 2292 N N . LEU A 1 309 ? 42.360 23.130 -36.390 1.00 88.50 309 LEU A N 1
ATOM 2293 C CA . LEU A 1 309 ? 41.759 23.183 -35.056 1.00 88.50 309 LEU A CA 1
ATOM 2294 C C . LEU A 1 309 ? 42.527 22.358 -34.020 1.00 88.50 309 LEU A C 1
ATOM 2296 O O . LEU A 1 309 ? 42.334 22.573 -32.829 1.00 88.50 309 LEU A O 1
ATOM 2300 N N . GLY A 1 310 ? 43.399 21.442 -34.443 1.00 87.62 310 GLY A N 1
ATOM 2301 C CA . GLY A 1 310 ? 44.092 20.502 -33.564 1.00 87.62 310 GLY A CA 1
ATOM 2302 C C . GLY A 1 310 ? 45.016 21.181 -32.558 1.00 87.62 310 GLY A C 1
ATOM 2303 O O . GLY A 1 310 ? 44.927 20.888 -31.372 1.00 87.62 310 GLY A O 1
ATOM 2304 N N . LEU A 1 311 ? 45.856 22.125 -33.000 1.00 88.81 311 LEU A N 1
ATOM 2305 C CA . LEU A 1 311 ? 46.752 22.869 -32.103 1.00 88.81 311 LEU A CA 1
ATOM 2306 C C . LEU A 1 311 ? 45.981 23.752 -31.099 1.00 88.81 311 LEU A C 1
ATOM 2308 O O . LEU A 1 311 ? 46.226 23.605 -29.900 1.00 88.81 311 LEU A O 1
ATOM 2312 N N . PRO A 1 312 ? 45.013 24.598 -31.521 1.00 91.12 312 PRO A N 1
ATOM 2313 C CA . PRO A 1 312 ? 44.159 25.332 -30.584 1.00 91.12 312 PRO A CA 1
ATOM 2314 C C . PRO A 1 312 ? 43.392 24.422 -29.617 1.00 91.12 312 PRO A C 1
ATOM 2316 O O . PRO A 1 312 ? 43.258 24.746 -28.439 1.00 91.12 312 PRO A O 1
ATOM 2319 N N . TYR A 1 313 ? 42.908 23.273 -30.097 1.00 90.25 313 TYR A N 1
ATOM 2320 C CA . TYR A 1 313 ? 42.177 22.310 -29.281 1.00 90.25 313 TYR A CA 1
ATOM 2321 C C . TYR A 1 313 ? 43.063 21.659 -28.221 1.00 90.25 313 TYR A C 1
ATOM 2323 O O . TYR A 1 313 ? 42.678 21.626 -27.058 1.00 90.25 313 TYR A O 1
ATOM 2331 N N . LEU A 1 314 ? 44.258 21.191 -28.598 1.00 90.25 314 LEU A N 1
ATOM 2332 C CA . LEU A 1 314 ? 45.227 20.627 -27.658 1.00 90.25 314 LEU A CA 1
ATOM 2333 C C . LEU A 1 314 ? 45.638 21.670 -26.614 1.00 90.25 314 LEU A C 1
ATOM 2335 O O . LEU A 1 314 ? 45.623 21.367 -25.427 1.00 90.25 314 LEU A O 1
ATOM 2339 N N . ALA A 1 315 ? 45.908 22.915 -27.017 1.00 88.75 315 ALA A N 1
ATOM 2340 C CA . ALA A 1 315 ? 46.200 23.997 -26.074 1.00 88.75 315 ALA A CA 1
ATOM 2341 C C . ALA A 1 315 ? 45.038 24.241 -25.092 1.00 88.75 315 ALA A C 1
ATOM 2343 O O . ALA A 1 315 ? 45.252 24.322 -23.882 1.00 88.75 315 ALA A O 1
ATOM 2344 N N . GLY A 1 316 ? 43.798 24.290 -25.592 1.00 87.31 316 GLY A N 1
ATOM 2345 C CA . GLY A 1 316 ? 42.599 24.415 -24.761 1.00 87.31 316 GLY A CA 1
ATOM 2346 C C . GLY A 1 316 ? 42.397 23.226 -23.818 1.00 87.31 316 GLY A C 1
ATOM 2347 O O . GLY A 1 316 ? 42.070 23.411 -22.650 1.00 87.31 316 GLY A O 1
ATOM 2348 N N . MET A 1 317 ? 42.644 22.008 -24.296 1.00 89.56 317 MET A N 1
ATOM 2349 C CA . MET A 1 317 ? 42.564 20.780 -23.509 1.00 89.56 317 MET A CA 1
ATOM 2350 C C . MET A 1 317 ? 43.575 20.779 -22.357 1.00 89.56 317 MET A C 1
ATOM 2352 O O . MET A 1 317 ? 43.201 20.428 -21.238 1.00 89.56 317 MET A O 1
ATOM 2356 N N . LEU A 1 318 ? 44.819 21.210 -22.592 1.00 90.38 318 LEU A N 1
ATOM 2357 C CA . LEU A 1 318 ? 45.832 21.338 -21.538 1.00 90.38 318 LEU A CA 1
ATOM 2358 C C . LEU A 1 318 ? 45.399 22.367 -20.479 1.00 90.38 318 LEU A C 1
ATOM 2360 O O . LEU A 1 318 ? 45.429 22.063 -19.286 1.00 90.38 318 LEU A O 1
ATOM 2364 N N . LEU A 1 319 ? 44.902 23.537 -20.902 1.00 87.12 319 LEU A N 1
ATOM 2365 C CA . LEU A 1 319 ? 44.383 24.576 -19.998 1.00 87.12 319 LEU A CA 1
ATOM 2366 C C . LEU A 1 319 ? 43.211 24.075 -19.137 1.00 87.12 319 LEU A C 1
ATOM 2368 O O . LEU A 1 319 ? 43.185 24.292 -17.923 1.00 87.12 319 LEU A O 1
ATOM 2372 N N . VAL A 1 320 ? 42.243 23.376 -19.742 1.00 84.69 320 VAL A N 1
ATOM 2373 C CA . VAL A 1 320 ? 41.096 22.794 -19.017 1.00 84.69 320 VAL A CA 1
ATOM 2374 C C . VAL A 1 320 ? 41.553 21.697 -18.056 1.00 84.69 320 VAL A C 1
ATOM 2376 O O . VAL A 1 320 ? 41.045 21.628 -16.937 1.00 84.69 320 VAL A O 1
ATOM 2379 N N . SER A 1 321 ? 42.558 20.908 -18.449 1.00 86.44 321 SER A N 1
ATOM 2380 C CA . SER A 1 321 ? 43.181 19.859 -17.627 1.00 86.44 321 SER A CA 1
ATOM 2381 C C . SER A 1 321 ? 44.062 20.405 -16.495 1.00 86.44 321 SER A C 1
ATOM 2383 O O . SER A 1 321 ? 44.708 19.623 -15.802 1.00 86.44 321 SER A O 1
ATOM 2385 N N . GLY A 1 322 ? 44.095 21.727 -16.302 1.00 85.44 322 GLY A N 1
ATOM 2386 C CA . GLY A 1 322 ? 44.751 22.378 -15.171 1.00 85.44 322 GLY A CA 1
ATOM 2387 C C . GLY A 1 322 ? 46.193 22.807 -15.422 1.00 85.44 322 GLY A C 1
ATOM 2388 O O . GLY A 1 322 ? 46.832 23.344 -14.518 1.00 85.44 322 GLY A O 1
ATOM 2389 N N . TRP A 1 323 ? 46.707 22.639 -16.643 1.00 87.81 323 TRP A N 1
ATOM 2390 C CA . TRP A 1 323 ? 48.044 23.119 -16.973 1.00 87.81 323 TRP A CA 1
ATOM 2391 C C . TRP A 1 323 ? 48.094 24.643 -16.867 1.00 87.81 323 TRP A C 1
ATOM 2393 O O . TRP A 1 323 ? 47.150 25.335 -17.253 1.00 87.81 323 TRP A O 1
ATOM 2403 N N . PHE A 1 324 ? 49.206 25.163 -16.346 1.00 88.12 324 PHE A N 1
ATOM 2404 C CA . PHE A 1 324 ? 49.451 26.600 -16.162 1.00 88.12 324 PHE A CA 1
ATOM 2405 C C . PHE A 1 324 ? 48.520 27.314 -15.165 1.00 88.12 324 PHE A C 1
ATOM 2407 O O . PHE A 1 324 ? 48.550 28.541 -15.085 1.00 88.12 324 PHE A O 1
ATOM 2414 N N . ARG A 1 325 ? 47.716 26.588 -14.368 1.00 82.81 325 ARG A N 1
ATOM 2415 C CA . ARG A 1 325 ? 46.963 27.192 -13.246 1.00 82.81 325 ARG A CA 1
ATOM 2416 C C . ARG A 1 325 ? 47.876 27.758 -12.157 1.00 82.81 325 ARG A C 1
ATOM 2418 O O . ARG A 1 325 ? 47.462 28.642 -11.413 1.00 82.81 325 ARG A O 1
ATOM 2425 N N . SER A 1 326 ? 49.102 27.252 -12.078 1.00 86.25 326 SER A N 1
ATOM 2426 C CA . SER A 1 326 ? 50.163 27.694 -11.180 1.00 86.25 326 SER A CA 1
ATOM 2427 C C . SER A 1 326 ? 51.507 27.742 -11.919 1.00 86.25 326 SER A C 1
ATOM 2429 O O . SER A 1 326 ? 51.629 27.179 -13.013 1.00 86.25 326 SER A O 1
ATOM 2431 N N . PRO A 1 327 ? 52.526 28.423 -11.363 1.00 88.94 327 PRO A N 1
ATOM 2432 C CA . PRO A 1 327 ? 53.884 28.359 -11.889 1.00 88.94 327 PRO A CA 1
ATOM 2433 C C . PRO A 1 327 ? 54.404 26.917 -11.907 1.00 88.94 327 PRO A C 1
ATOM 2435 O O . PRO A 1 327 ? 54.206 26.173 -10.946 1.00 88.94 327 PRO A O 1
ATOM 2438 N N . ALA A 1 328 ? 55.082 26.536 -12.992 1.00 90.12 328 ALA A N 1
ATOM 2439 C CA . ALA A 1 328 ? 55.640 25.196 -13.122 1.00 90.12 328 ALA A CA 1
ATOM 2440 C C . ALA A 1 328 ? 56.722 24.942 -12.060 1.00 90.12 328 ALA A C 1
ATOM 2442 O O . ALA A 1 328 ? 57.619 25.767 -11.869 1.00 90.12 328 ALA A O 1
ATOM 2443 N N . VAL A 1 329 ? 56.664 23.789 -11.394 1.00 91.75 329 VAL A N 1
ATOM 2444 C CA . VAL A 1 329 ? 57.720 23.351 -10.469 1.00 91.75 329 VAL A CA 1
ATOM 2445 C C . VAL A 1 329 ? 58.927 22.785 -11.226 1.00 91.75 329 VAL A C 1
ATOM 2447 O O . VAL A 1 329 ? 58.838 22.429 -12.403 1.00 91.75 329 VAL A O 1
ATOM 2450 N N . SER A 1 330 ? 60.079 22.688 -10.552 1.00 92.94 330 SER A N 1
ATOM 2451 C CA . SER A 1 330 ? 61.289 22.101 -11.142 1.00 92.94 330 SER A CA 1
ATOM 2452 C C . SER A 1 330 ? 61.090 20.618 -11.488 1.00 92.94 330 SER A C 1
ATOM 2454 O O . SER A 1 330 ? 60.295 19.921 -10.858 1.00 92.94 330 SER A O 1
ATOM 2456 N N . ALA A 1 331 ? 61.851 20.100 -12.457 1.00 89.25 331 ALA A N 1
ATOM 2457 C CA . ALA A 1 331 ? 61.761 18.693 -12.861 1.00 89.25 331 ALA A CA 1
ATOM 2458 C C . ALA A 1 331 ? 62.039 17.714 -11.703 1.00 89.25 331 ALA A C 1
ATOM 2460 O O . ALA A 1 331 ? 61.388 16.677 -11.607 1.00 89.25 331 ALA A O 1
ATOM 2461 N N . ALA A 1 332 ? 62.953 18.066 -10.790 1.00 89.69 332 ALA A N 1
ATOM 2462 C CA . ALA A 1 332 ? 63.225 17.276 -9.591 1.00 89.69 332 ALA A CA 1
ATOM 2463 C C . ALA A 1 332 ? 62.017 17.241 -8.636 1.00 89.69 332 ALA A C 1
ATOM 2465 O O . ALA A 1 332 ? 61.670 16.177 -8.128 1.00 89.69 332 ALA A O 1
ATOM 2466 N N . ALA A 1 333 ? 61.333 18.376 -8.446 1.00 87.94 333 ALA A N 1
ATOM 2467 C CA . ALA A 1 333 ? 60.117 18.448 -7.635 1.00 87.94 333 ALA A CA 1
ATOM 2468 C C . ALA A 1 333 ? 58.940 17.704 -8.292 1.00 87.94 333 ALA A C 1
ATOM 2470 O O . ALA A 1 333 ? 58.201 17.004 -7.608 1.00 87.94 333 ALA A O 1
ATOM 2471 N N . ALA A 1 334 ? 58.792 17.788 -9.617 1.00 88.06 334 ALA A N 1
ATOM 2472 C CA . ALA A 1 334 ? 57.784 17.027 -10.356 1.00 88.06 334 ALA A CA 1
ATOM 2473 C C . ALA A 1 334 ? 58.014 15.506 -10.257 1.00 88.06 334 ALA A C 1
ATOM 2475 O O . ALA A 1 334 ? 57.057 14.754 -10.083 1.00 88.06 334 ALA A O 1
ATOM 2476 N N . LEU A 1 335 ? 59.273 15.049 -10.321 1.00 90.88 335 LEU A N 1
ATOM 2477 C CA . LEU A 1 335 ? 59.619 13.632 -10.180 1.00 90.88 335 LEU A CA 1
ATOM 2478 C C . LEU A 1 335 ? 59.395 13.123 -8.749 1.00 90.88 335 LEU A C 1
ATOM 2480 O O . LEU A 1 335 ? 58.928 12.001 -8.577 1.00 90.88 335 LEU A O 1
ATOM 2484 N N . ALA A 1 336 ? 59.660 13.950 -7.733 1.00 89.88 336 ALA A N 1
ATOM 2485 C CA . ALA A 1 336 ? 59.352 13.614 -6.343 1.00 89.88 336 ALA A CA 1
ATOM 2486 C C . ALA A 1 336 ? 57.846 13.377 -6.130 1.00 89.88 336 ALA A C 1
ATOM 2488 O O . ALA A 1 336 ? 57.474 12.447 -5.427 1.00 89.88 336 ALA A O 1
ATOM 2489 N N . ARG A 1 337 ? 56.977 14.132 -6.815 1.00 90.62 337 ARG A N 1
ATOM 2490 C CA . ARG A 1 337 ? 55.514 13.948 -6.759 1.00 90.62 337 ARG A CA 1
ATOM 2491 C C . ARG A 1 337 ? 55.020 12.662 -7.427 1.00 90.62 337 ARG A C 1
ATOM 2493 O O . ARG A 1 337 ? 53.876 12.275 -7.216 1.00 90.62 337 ARG A O 1
ATOM 2500 N N . LEU A 1 338 ? 55.847 11.979 -8.223 1.00 89.19 338 LEU A N 1
ATOM 2501 C CA . LEU A 1 338 ? 55.455 10.721 -8.866 1.00 89.19 338 LEU A CA 1
ATOM 2502 C C . LEU A 1 338 ? 55.226 9.596 -7.844 1.00 89.19 338 LEU A C 1
ATOM 2504 O O . LEU A 1 338 ? 54.355 8.756 -8.058 1.00 89.19 338 LEU A O 1
ATOM 2508 N N . SER A 1 339 ? 55.971 9.583 -6.733 1.00 87.75 339 SER A N 1
ATOM 2509 C CA . SER A 1 339 ? 55.795 8.591 -5.659 1.00 87.75 339 SER A CA 1
ATOM 2510 C C . SER A 1 339 ? 54.510 8.806 -4.850 1.00 87.75 339 SER A C 1
ATOM 2512 O O . SER A 1 339 ? 54.035 7.876 -4.202 1.00 87.75 339 SER A O 1
ATOM 2514 N N . GLU A 1 340 ? 53.922 10.001 -4.925 1.00 88.12 340 GLU A N 1
ATOM 2515 C CA . GLU A 1 340 ? 52.653 10.362 -4.283 1.00 88.12 340 GLU A CA 1
ATOM 2516 C C . GLU A 1 340 ? 51.431 9.986 -5.147 1.00 88.12 340 GLU A C 1
ATOM 2518 O O . GLU A 1 340 ? 50.293 10.027 -4.673 1.00 88.12 340 GLU A O 1
ATOM 2523 N N . VAL A 1 341 ? 51.641 9.602 -6.416 1.00 90.00 341 VAL A N 1
ATOM 2524 C CA . VAL A 1 341 ? 50.559 9.220 -7.334 1.00 90.00 341 VAL A CA 1
ATOM 2525 C C . VAL A 1 341 ? 49.951 7.886 -6.919 1.00 90.00 341 VAL A C 1
ATOM 2527 O O . VAL A 1 341 ? 50.626 6.863 -6.778 1.00 90.00 341 VAL A O 1
ATOM 2530 N N . ARG A 1 342 ? 48.627 7.877 -6.789 1.00 90.81 342 ARG A N 1
ATOM 2531 C CA . ARG A 1 342 ? 47.840 6.684 -6.500 1.00 90.81 342 ARG A CA 1
ATOM 2532 C C . ARG A 1 342 ? 47.388 6.069 -7.816 1.00 90.81 342 ARG A C 1
ATOM 2534 O O . ARG A 1 342 ? 46.521 6.592 -8.507 1.00 90.81 342 ARG A O 1
ATOM 2541 N N . TRP A 1 343 ? 48.008 4.944 -8.163 1.00 90.25 343 TRP A N 1
ATOM 2542 C CA . TRP A 1 343 ? 47.807 4.267 -9.448 1.00 90.25 343 TRP A CA 1
ATOM 2543 C C . TRP A 1 343 ? 46.475 3.514 -9.570 1.00 90.25 343 TRP A C 1
ATOM 2545 O O . TRP A 1 343 ? 46.108 3.083 -10.662 1.00 90.25 343 TRP A O 1
ATOM 2555 N N . LEU A 1 344 ? 45.759 3.337 -8.457 1.00 90.31 344 LEU A N 1
ATOM 2556 C CA . LEU A 1 344 ? 44.527 2.563 -8.401 1.00 90.31 344 LEU A CA 1
ATOM 2557 C C . LEU A 1 344 ? 43.377 3.296 -9.130 1.00 90.31 344 LEU A C 1
ATOM 2559 O O . LEU A 1 344 ? 43.057 4.431 -8.766 1.00 90.31 344 LEU A O 1
ATOM 2563 N N . PRO A 1 345 ? 42.715 2.670 -10.125 1.00 90.62 345 PRO A N 1
ATOM 2564 C CA . PRO A 1 345 ? 41.558 3.266 -10.787 1.00 90.62 345 PRO A CA 1
ATOM 2565 C C . PRO A 1 345 ? 40.443 3.633 -9.802 1.00 90.62 345 PRO A C 1
ATOM 2567 O O . PRO A 1 345 ? 40.134 2.851 -8.904 1.00 90.62 345 PRO A O 1
ATOM 2570 N N . LEU A 1 346 ? 39.799 4.781 -10.018 1.00 89.31 346 LEU A N 1
ATOM 2571 C CA . LEU A 1 346 ? 38.738 5.358 -9.176 1.00 89.31 346 LEU A CA 1
ATOM 2572 C C . LEU A 1 346 ? 39.192 5.855 -7.790 1.00 89.31 346 LEU A C 1
ATOM 2574 O O . LEU A 1 346 ? 38.357 6.382 -7.059 1.00 89.31 346 LEU A O 1
ATOM 2578 N N . TYR A 1 347 ? 40.482 5.770 -7.431 1.00 90.31 347 TYR A N 1
ATOM 2579 C CA . TYR A 1 347 ? 40.974 6.221 -6.118 1.00 90.31 347 TYR A CA 1
ATOM 2580 C C . TYR A 1 347 ? 40.621 7.685 -5.838 1.00 90.31 347 TYR A C 1
ATOM 2582 O O . TYR A 1 347 ? 39.998 7.994 -4.831 1.00 90.31 347 TYR A O 1
ATOM 2590 N N . TYR A 1 348 ? 40.965 8.595 -6.751 1.00 88.81 348 TYR A N 1
ATOM 2591 C CA . TYR A 1 348 ? 40.708 10.024 -6.555 1.00 88.81 348 TYR A CA 1
ATOM 2592 C C . TYR A 1 348 ? 39.217 10.373 -6.601 1.00 88.81 348 TYR A C 1
ATOM 2594 O O . TYR A 1 348 ? 38.789 11.306 -5.930 1.00 88.81 348 TYR A O 1
ATOM 2602 N N . GLN A 1 349 ? 38.419 9.607 -7.349 1.00 87.44 349 GLN A N 1
ATOM 2603 C CA . GLN A 1 349 ? 36.972 9.814 -7.442 1.00 87.44 349 GLN A CA 1
ATOM 2604 C C . GLN A 1 349 ? 36.256 9.432 -6.143 1.00 87.44 349 GLN A C 1
ATOM 2606 O O . GLN A 1 349 ? 35.279 10.086 -5.792 1.00 87.44 349 GLN A O 1
ATOM 2611 N N . TYR A 1 350 ? 36.775 8.442 -5.407 1.00 86.50 350 TYR A N 1
ATOM 2612 C CA . TYR A 1 350 ? 36.244 8.022 -4.108 1.00 86.50 350 TYR A CA 1
ATOM 2613 C C . TYR A 1 350 ? 36.304 9.128 -3.042 1.00 86.50 350 TYR A C 1
ATOM 2615 O O . TYR A 1 350 ? 35.377 9.278 -2.258 1.00 86.50 350 TYR A O 1
ATOM 2623 N N . TYR A 1 351 ? 37.364 9.942 -3.027 1.00 87.25 351 TYR A N 1
ATOM 2624 C CA . TYR A 1 351 ? 37.531 11.022 -2.040 1.00 87.25 351 TYR A CA 1
ATOM 2625 C C . TYR A 1 351 ? 36.842 12.340 -2.438 1.00 87.25 351 TYR A C 1
ATOM 2627 O O . TYR A 1 351 ? 37.107 13.390 -1.851 1.00 87.25 351 TYR A O 1
ATOM 2635 N N . THR A 1 352 ? 35.966 12.308 -3.442 1.00 87.38 352 THR A N 1
ATOM 2636 C CA . THR A 1 352 ? 35.166 13.459 -3.882 1.00 87.38 352 THR A CA 1
ATOM 2637 C C . THR A 1 352 ? 33.683 13.125 -3.816 1.00 87.38 352 THR A C 1
ATOM 2639 O O . THR A 1 352 ? 33.319 11.955 -3.804 1.00 87.38 352 THR A O 1
ATOM 2642 N N . SER A 1 353 ? 32.812 14.137 -3.801 1.00 83.44 353 SER A N 1
ATOM 2643 C CA . SER A 1 353 ? 31.373 13.872 -3.880 1.00 83.44 353 SER A CA 1
ATOM 2644 C C . SER A 1 353 ? 30.992 13.267 -5.231 1.00 83.44 353 SER A C 1
ATOM 2646 O O . SER A 1 353 ? 31.612 13.546 -6.261 1.00 83.44 353 SER A O 1
ATOM 2648 N N . GLU A 1 354 ? 29.909 12.500 -5.252 1.00 83.56 354 GLU A N 1
ATOM 2649 C CA . GLU A 1 354 ? 29.403 11.789 -6.425 1.00 83.56 354 GLU A CA 1
ATOM 2650 C C . GLU A 1 354 ? 29.139 12.755 -7.587 1.00 83.56 354 GLU A C 1
ATOM 2652 O O . GLU A 1 354 ? 29.470 12.470 -8.740 1.00 83.56 354 GLU A O 1
ATOM 2657 N N . ALA A 1 355 ? 28.595 13.939 -7.287 1.00 79.38 355 ALA A N 1
ATOM 2658 C CA . ALA A 1 355 ? 28.358 14.997 -8.268 1.00 79.38 355 ALA A CA 1
ATOM 2659 C C . ALA A 1 355 ? 29.665 15.520 -8.894 1.00 79.38 355 ALA A C 1
ATOM 2661 O O . ALA A 1 355 ? 29.733 15.746 -10.107 1.00 79.38 355 ALA A O 1
ATOM 2662 N N . VAL A 1 356 ? 30.723 15.691 -8.094 1.00 83.25 356 VAL A N 1
ATOM 2663 C CA . VAL A 1 356 ? 32.040 16.127 -8.585 1.00 83.25 356 VAL A CA 1
ATOM 2664 C C . VAL A 1 356 ? 32.700 15.018 -9.404 1.00 83.25 356 VAL A C 1
ATOM 2666 O O . VAL A 1 356 ? 33.199 15.285 -10.498 1.00 83.25 356 VAL A O 1
ATOM 2669 N N . ALA A 1 357 ? 32.629 13.769 -8.943 1.00 85.75 357 ALA A N 1
ATOM 2670 C CA . ALA A 1 357 ? 33.148 12.617 -9.673 1.00 85.75 357 ALA A CA 1
ATOM 2671 C C . ALA A 1 357 ? 32.477 12.469 -11.051 1.00 85.75 357 ALA A C 1
ATOM 2673 O O . ALA A 1 357 ? 33.166 12.320 -12.064 1.00 85.75 357 ALA A O 1
ATOM 2674 N N . LEU A 1 358 ? 31.145 12.591 -11.129 1.00 84.31 358 LEU A N 1
ATOM 2675 C CA . LEU A 1 358 ? 30.417 12.498 -12.396 1.00 84.31 358 LEU A CA 1
ATOM 2676 C C . LEU A 1 358 ? 30.703 13.677 -13.330 1.00 84.31 358 LEU A C 1
ATOM 2678 O O . LEU A 1 358 ? 30.921 13.470 -14.524 1.00 84.31 358 LEU A O 1
ATOM 2682 N N . THR A 1 359 ? 30.702 14.910 -12.820 1.00 81.50 359 THR A N 1
ATOM 2683 C CA . THR A 1 359 ? 31.002 16.091 -13.650 1.00 81.50 359 THR A CA 1
ATOM 2684 C C . THR A 1 359 ? 32.430 16.044 -14.186 1.00 81.50 359 THR A C 1
ATOM 2686 O O . THR A 1 359 ? 32.638 16.338 -15.365 1.00 81.50 359 THR A O 1
ATOM 2689 N N . SER A 1 360 ? 33.389 15.578 -13.379 1.00 86.00 360 SER A N 1
ATOM 2690 C CA . SER A 1 360 ? 34.758 15.287 -13.816 1.00 86.00 360 SER A CA 1
ATOM 2691 C C . SER A 1 360 ? 34.779 14.222 -14.918 1.00 86.00 360 SER A C 1
ATOM 2693 O O . SER A 1 360 ? 35.321 14.463 -15.997 1.00 86.00 360 SER A O 1
ATOM 2695 N N . ALA A 1 361 ? 34.104 13.084 -14.722 1.00 87.44 361 ALA A N 1
ATOM 2696 C CA . ALA A 1 361 ? 34.047 12.016 -15.719 1.00 87.44 361 ALA A CA 1
ATOM 2697 C C . ALA A 1 361 ? 33.411 12.468 -17.047 1.00 87.44 361 ALA A C 1
ATOM 2699 O O . ALA A 1 361 ? 33.915 12.129 -18.119 1.00 87.44 361 ALA A O 1
ATOM 2700 N N . LEU A 1 362 ? 32.341 13.269 -17.002 1.00 86.56 362 LEU A N 1
ATOM 2701 C CA . LEU A 1 362 ? 31.698 13.838 -18.193 1.00 86.56 362 LEU A CA 1
ATOM 2702 C C . LEU A 1 362 ? 32.579 14.872 -18.896 1.00 86.56 362 LEU A C 1
ATOM 2704 O O . LEU A 1 362 ? 32.614 14.898 -20.128 1.00 86.56 362 LEU A O 1
ATOM 2708 N N . ALA A 1 363 ? 33.305 15.698 -18.139 1.00 86.00 363 ALA A N 1
ATOM 2709 C CA . ALA A 1 363 ? 34.262 16.645 -18.698 1.00 86.00 363 ALA A CA 1
ATOM 2710 C C . ALA A 1 363 ? 35.386 15.908 -19.439 1.00 86.00 363 ALA A C 1
ATOM 2712 O O . ALA A 1 363 ? 35.664 16.229 -20.595 1.00 86.00 363 ALA A O 1
ATOM 2713 N N . GLN A 1 364 ? 35.958 14.863 -18.832 1.00 90.19 364 GLN A N 1
ATOM 2714 C CA . GLN A 1 364 ? 36.960 14.014 -19.482 1.00 90.19 364 GLN A CA 1
ATOM 2715 C C . GLN A 1 364 ? 36.388 13.307 -20.715 1.00 90.19 364 GLN A C 1
ATOM 2717 O O . GLN A 1 364 ? 37.014 13.296 -21.774 1.00 90.19 364 GLN A O 1
ATOM 2722 N N . LEU A 1 365 ? 35.159 12.788 -20.635 1.00 89.94 365 LEU A N 1
ATOM 2723 C CA . LEU A 1 365 ? 34.488 12.186 -21.786 1.00 89.94 365 LEU A CA 1
ATOM 2724 C C . LEU A 1 365 ? 34.379 13.184 -22.946 1.00 89.94 365 LEU A C 1
ATOM 2726 O O . LEU A 1 365 ? 34.712 12.838 -24.078 1.00 89.94 365 LEU A O 1
ATOM 2730 N N . GLY A 1 366 ? 33.984 14.429 -22.669 1.00 88.56 366 GLY A N 1
ATOM 2731 C CA . GLY A 1 366 ? 33.919 15.506 -23.660 1.00 88.56 366 GLY A CA 1
ATOM 2732 C C . GLY A 1 366 ? 35.281 15.897 -24.247 1.00 88.56 366 GLY A C 1
ATOM 2733 O O . GLY A 1 366 ? 35.374 16.105 -25.457 1.00 88.56 366 GLY A O 1
ATOM 2734 N N . LEU A 1 367 ? 36.335 15.954 -23.425 1.00 90.19 367 LEU A N 1
ATOM 2735 C CA . LEU A 1 367 ? 37.708 16.285 -23.844 1.00 90.19 367 LEU A CA 1
ATOM 2736 C C . LEU A 1 367 ? 38.338 15.229 -24.757 1.00 90.19 367 LEU A C 1
ATOM 2738 O O . LEU A 1 367 ? 39.179 15.553 -25.586 1.00 90.19 367 LEU A O 1
ATOM 2742 N N . TYR A 1 368 ? 37.951 13.963 -24.633 1.00 93.50 368 TYR A N 1
ATOM 2743 C CA . TYR A 1 368 ? 38.518 12.906 -25.475 1.00 93.50 368 TYR A CA 1
ATOM 2744 C C . TYR A 1 368 ? 37.581 12.459 -26.611 1.00 93.50 368 TYR A C 1
ATOM 2746 O O . TYR A 1 368 ? 38.014 11.780 -27.544 1.00 93.50 368 TYR A O 1
ATOM 2754 N N . PHE A 1 369 ? 36.318 12.904 -26.612 1.00 91.19 369 PHE A N 1
ATOM 2755 C CA . PHE A 1 369 ? 35.330 12.585 -27.652 1.00 91.19 369 PHE A CA 1
ATOM 2756 C C . PHE A 1 369 ? 35.804 12.897 -29.092 1.00 91.19 369 PHE A C 1
ATOM 2758 O O . PHE A 1 369 ? 35.617 12.051 -29.977 1.00 91.19 369 PHE A O 1
ATOM 2765 N N . PRO A 1 370 ? 36.448 14.052 -29.386 1.00 91.62 370 PRO A N 1
ATOM 2766 C CA . PRO A 1 370 ? 36.844 14.394 -30.755 1.00 91.62 370 PRO A CA 1
ATOM 2767 C C . PRO A 1 370 ? 37.888 13.459 -31.374 1.00 91.62 370 PRO A C 1
ATOM 2769 O O . PRO A 1 370 ? 37.884 13.285 -32.593 1.00 91.62 370 PRO A O 1
ATOM 2772 N N . PHE A 1 371 ? 38.733 12.798 -30.575 1.00 91.19 371 PHE A N 1
ATOM 2773 C CA . PHE A 1 371 ? 39.713 11.829 -31.087 1.00 91.19 371 PHE A CA 1
ATOM 2774 C C . PHE A 1 371 ? 39.027 10.615 -31.725 1.00 91.19 371 PHE A C 1
ATOM 2776 O O . PHE A 1 371 ? 39.459 10.135 -32.776 1.00 91.19 371 PHE A O 1
ATOM 2783 N N . GLY A 1 372 ? 37.909 10.161 -31.150 1.00 90.62 372 GLY A N 1
ATOM 2784 C CA . GLY A 1 372 ? 37.106 9.079 -31.723 1.00 90.62 372 GLY A CA 1
ATOM 2785 C C . GLY A 1 372 ? 36.383 9.497 -33.004 1.00 90.62 372 GLY A C 1
ATOM 2786 O O . GLY A 1 372 ? 36.345 8.727 -33.967 1.00 90.62 372 GLY A O 1
ATOM 2787 N N . LEU A 1 373 ? 35.881 10.739 -33.060 1.00 89.44 373 LEU A N 1
ATOM 2788 C CA . LEU A 1 373 ? 35.303 11.317 -34.280 1.00 89.44 373 LEU A CA 1
ATOM 2789 C C . LEU A 1 373 ? 36.340 11.445 -35.402 1.00 89.44 373 LEU A C 1
ATOM 2791 O O . LEU A 1 373 ? 36.038 11.123 -36.550 1.00 89.44 373 LEU A O 1
ATOM 2795 N N . LEU A 1 374 ? 37.563 11.874 -35.081 1.00 90.88 374 LEU A N 1
ATOM 2796 C CA . LEU A 1 374 ? 38.660 11.970 -36.043 1.00 90.88 374 LEU A CA 1
ATOM 2797 C C . LEU A 1 374 ? 39.073 10.587 -36.559 1.00 90.88 374 LEU A C 1
ATOM 2799 O O . LEU A 1 374 ? 39.212 10.403 -37.768 1.00 90.88 374 LEU A O 1
ATOM 2803 N N . ALA A 1 375 ? 39.204 9.597 -35.671 1.00 89.44 375 ALA A N 1
ATOM 2804 C CA . ALA A 1 375 ? 39.502 8.214 -36.045 1.00 89.44 375 ALA A CA 1
ATOM 2805 C C . ALA A 1 375 ? 38.453 7.641 -37.008 1.00 89.44 375 ALA A C 1
ATOM 2807 O O . ALA A 1 375 ? 38.800 7.028 -38.020 1.00 89.44 375 ALA A O 1
ATOM 2808 N N . TRP A 1 376 ? 37.171 7.881 -36.717 1.00 90.38 376 TRP A N 1
ATOM 2809 C CA . TRP A 1 376 ? 36.073 7.507 -37.603 1.00 90.38 376 TRP A CA 1
ATOM 2810 C C . TRP A 1 376 ? 36.162 8.241 -38.944 1.00 90.38 376 TRP A C 1
ATOM 2812 O O . TRP A 1 376 ? 36.084 7.606 -39.990 1.00 90.38 376 TRP A O 1
ATOM 2822 N N . ALA A 1 377 ? 36.389 9.555 -38.939 1.00 89.19 377 ALA A N 1
ATOM 2823 C CA . ALA A 1 377 ? 36.442 10.359 -40.157 1.00 89.19 377 ALA A CA 1
ATOM 2824 C C . ALA A 1 377 ? 37.612 9.974 -41.085 1.00 89.19 377 ALA A C 1
ATOM 2826 O O . ALA A 1 377 ? 37.470 10.024 -42.310 1.00 89.19 377 ALA A O 1
ATOM 2827 N N . LEU A 1 378 ? 38.750 9.561 -40.513 1.00 87.44 378 LEU A N 1
ATOM 2828 C CA . LEU A 1 378 ? 39.894 8.997 -41.238 1.00 87.44 378 LEU A CA 1
ATOM 2829 C C . LEU A 1 378 ? 39.576 7.608 -41.810 1.00 87.44 378 LEU A C 1
ATOM 2831 O O . LEU A 1 378 ? 39.938 7.315 -42.951 1.00 87.44 378 LEU A O 1
ATOM 2835 N N . ALA A 1 379 ? 38.878 6.764 -41.044 1.00 84.75 379 ALA A N 1
ATOM 2836 C CA . ALA A 1 379 ? 38.440 5.446 -41.501 1.00 84.75 379 ALA A CA 1
ATOM 2837 C C . ALA A 1 379 ? 37.407 5.550 -42.639 1.00 84.75 379 ALA A C 1
ATOM 2839 O O . ALA A 1 379 ? 37.550 4.872 -43.654 1.00 84.75 379 ALA A O 1
ATOM 2840 N N . ALA A 1 380 ? 36.433 6.456 -42.521 1.00 81.56 380 ALA A N 1
ATOM 2841 C CA . ALA A 1 380 ? 35.361 6.678 -43.495 1.00 81.56 380 ALA A CA 1
ATOM 2842 C C . ALA A 1 380 ? 35.852 7.212 -44.858 1.00 81.56 380 ALA A C 1
ATOM 2844 O O . ALA A 1 380 ? 35.125 7.146 -45.851 1.00 81.56 380 ALA A O 1
ATOM 2845 N N . GLN A 1 381 ? 37.077 7.748 -44.928 1.00 78.38 381 GLN A N 1
ATOM 2846 C CA . GLN A 1 381 ? 37.689 8.249 -46.166 1.00 78.38 381 GLN A CA 1
ATOM 2847 C C . GLN A 1 381 ? 38.533 7.215 -46.917 1.00 78.38 381 GLN A C 1
ATOM 2849 O O . GLN A 1 381 ? 38.849 7.433 -48.087 1.00 78.38 381 GLN A O 1
ATOM 2854 N N . ARG A 1 382 ? 38.896 6.089 -46.293 1.00 75.69 382 ARG A N 1
ATOM 2855 C CA . ARG A 1 382 ? 39.682 5.037 -46.951 1.00 75.69 382 ARG A CA 1
ATOM 2856 C C . ARG A 1 382 ? 38.754 4.034 -47.637 1.00 75.69 382 ARG A C 1
ATOM 2858 O O . ARG A 1 382 ? 38.024 3.298 -46.984 1.00 75.69 382 ARG A O 1
ATOM 2865 N N . SER A 1 383 ? 38.809 3.982 -48.966 1.00 52.09 383 SER A N 1
ATOM 2866 C CA . SER A 1 383 ? 38.109 2.979 -49.777 1.00 52.09 383 SER A CA 1
ATOM 2867 C C . SER A 1 383 ? 39.009 1.746 -49.950 1.00 52.09 383 SER A C 1
ATOM 2869 O O . SER A 1 383 ? 39.856 1.732 -50.837 1.00 52.09 383 SER A O 1
ATOM 2871 N N . GLY A 1 384 ? 38.904 0.734 -49.076 1.00 47.12 384 GLY A N 1
ATOM 2872 C CA . GLY A 1 384 ? 39.674 -0.516 -49.213 1.00 47.12 384 GLY A CA 1
ATOM 2873 C C . GLY A 1 384 ? 39.666 -1.454 -47.992 1.00 47.12 384 GLY A C 1
ATOM 2874 O O . GLY A 1 384 ? 39.575 -1.009 -46.854 1.00 47.12 384 GLY A O 1
ATOM 2875 N N . SER A 1 385 ? 39.806 -2.761 -48.255 1.00 43.78 385 SER A N 1
ATOM 2876 C CA . SER A 1 385 ? 39.621 -3.964 -47.402 1.00 43.78 385 SER A CA 1
ATOM 2877 C C . SER A 1 385 ? 40.296 -4.034 -46.011 1.00 43.78 385 SER A C 1
ATOM 2879 O O . SER A 1 385 ? 40.130 -5.037 -45.316 1.00 43.78 385 SER A O 1
ATOM 2881 N N . ARG A 1 386 ? 41.039 -3.026 -45.550 1.00 45.88 386 ARG A N 1
ATOM 2882 C CA . ARG A 1 386 ? 41.500 -2.962 -44.152 1.00 45.88 386 ARG A CA 1
ATOM 2883 C C . ARG A 1 386 ? 40.762 -1.832 -43.457 1.00 45.88 386 ARG A C 1
ATOM 2885 O O . ARG A 1 386 ? 41.273 -0.719 -43.355 1.00 45.88 386 ARG A O 1
ATOM 2892 N N . ALA A 1 387 ? 39.542 -2.132 -43.007 1.00 52.84 387 ALA A N 1
ATOM 2893 C CA . ALA A 1 387 ? 38.818 -1.262 -42.094 1.00 52.84 387 ALA A CA 1
ATOM 2894 C C . ALA A 1 387 ? 39.741 -0.967 -40.910 1.00 52.84 387 ALA A C 1
ATOM 2896 O O . ALA A 1 387 ? 40.155 -1.872 -40.184 1.00 52.84 387 ALA A O 1
ATOM 2897 N N . VAL A 1 388 ? 40.128 0.295 -40.764 1.00 56.94 388 VAL A N 1
ATOM 2898 C CA . VAL A 1 388 ? 40.904 0.730 -39.614 1.00 56.94 388 VAL A CA 1
ATOM 2899 C C . VAL A 1 388 ? 40.001 0.562 -38.401 1.00 56.94 388 VAL A C 1
ATOM 2901 O O . VAL A 1 388 ? 39.022 1.292 -38.246 1.00 56.94 388 VAL A O 1
ATOM 2904 N N . GLY A 1 389 ? 40.289 -0.460 -37.600 1.00 67.06 389 GLY A N 1
ATOM 2905 C CA . GLY A 1 389 ? 39.480 -0.803 -36.444 1.00 67.06 389 GLY A CA 1
ATOM 2906 C C . GLY A 1 389 ? 39.520 0.279 -35.359 1.00 67.06 389 GLY A C 1
ATOM 2907 O O . GLY A 1 389 ? 40.357 1.186 -35.410 1.00 67.06 389 GLY A O 1
ATOM 2908 N N . PRO A 1 390 ? 38.672 0.150 -34.324 1.00 77.62 390 PRO A N 1
ATOM 2909 C CA . PRO A 1 390 ? 38.646 1.061 -33.173 1.00 77.62 390 PRO A CA 1
ATOM 2910 C C . PRO A 1 390 ? 40.021 1.232 -32.499 1.00 77.62 390 PRO A C 1
ATOM 2912 O O . PRO A 1 390 ? 40.277 2.243 -31.852 1.00 77.62 390 PRO A O 1
ATOM 2915 N N . TRP A 1 391 ? 40.940 0.287 -32.712 1.00 82.50 391 TRP A N 1
ATOM 2916 C CA . TRP A 1 391 ? 42.311 0.312 -32.214 1.00 82.50 391 TRP A CA 1
ATOM 2917 C C . TRP A 1 391 ? 43.167 1.484 -32.707 1.00 82.50 391 TRP A C 1
ATOM 2919 O O . TRP A 1 391 ? 44.036 1.914 -31.957 1.00 82.50 391 TRP A O 1
ATOM 2929 N N . LEU A 1 392 ? 42.919 2.061 -33.895 1.00 80.12 392 LEU A N 1
ATOM 2930 C CA . LEU A 1 392 ? 43.618 3.303 -34.276 1.00 80.12 392 LEU A CA 1
ATOM 2931 C C . LEU A 1 392 ? 43.211 4.457 -33.356 1.00 80.12 392 LEU A C 1
ATOM 2933 O O . LEU A 1 392 ? 44.054 5.255 -32.965 1.00 80.12 392 LEU A O 1
ATOM 2937 N N . ALA A 1 393 ? 41.928 4.536 -32.996 1.00 81.44 393 ALA A N 1
ATOM 2938 C CA . ALA A 1 393 ? 41.427 5.564 -32.093 1.00 81.44 393 ALA A CA 1
ATOM 2939 C C . ALA A 1 393 ? 42.101 5.446 -30.715 1.00 81.44 393 ALA A C 1
ATOM 2941 O O . ALA A 1 393 ? 42.587 6.434 -30.170 1.00 81.44 393 ALA A O 1
ATOM 2942 N N . VAL A 1 394 ? 42.227 4.213 -30.213 1.00 86.12 394 VAL A N 1
ATOM 2943 C CA . VAL A 1 394 ? 42.946 3.903 -28.968 1.00 86.12 394 VAL A CA 1
ATOM 2944 C C . VAL A 1 394 ? 44.431 4.272 -29.066 1.00 86.12 394 VAL A C 1
ATOM 2946 O O . VAL A 1 394 ? 44.955 4.938 -28.177 1.00 86.12 394 VAL A O 1
ATOM 2949 N N . ALA A 1 395 ? 45.101 3.907 -30.163 1.00 87.38 395 ALA A N 1
ATOM 2950 C CA . ALA A 1 395 ? 46.516 4.212 -30.376 1.00 87.38 395 ALA A CA 1
ATOM 2951 C C . ALA A 1 395 ? 46.802 5.724 -30.452 1.00 87.38 395 ALA A C 1
ATOM 2953 O O . ALA A 1 395 ? 47.870 6.158 -30.032 1.00 87.38 395 ALA A O 1
ATOM 2954 N N . MET A 1 396 ? 45.856 6.527 -30.954 1.00 85.38 396 MET A N 1
ATOM 2955 C CA . MET A 1 396 ? 45.985 7.989 -30.990 1.00 85.38 396 MET A CA 1
ATOM 2956 C C . MET A 1 396 ? 45.791 8.637 -29.615 1.00 85.38 396 MET A C 1
ATOM 2958 O O . MET A 1 396 ? 46.493 9.594 -29.299 1.00 85.38 396 MET A O 1
ATOM 2962 N N . VAL A 1 397 ? 44.845 8.150 -28.803 1.00 92.75 397 VAL A N 1
ATOM 2963 C CA . VAL A 1 397 ? 44.478 8.829 -27.549 1.00 92.75 397 VAL A CA 1
ATOM 2964 C C . VAL A 1 397 ? 45.405 8.490 -26.382 1.00 92.75 397 VAL A C 1
ATOM 2966 O O . VAL A 1 397 ? 45.691 9.376 -25.582 1.00 92.75 397 VAL A O 1
ATOM 2969 N N . ILE A 1 398 ? 45.925 7.256 -26.298 1.00 93.81 398 ILE A N 1
ATOM 2970 C CA . ILE A 1 398 ? 46.772 6.821 -25.171 1.00 93.81 398 ILE A CA 1
ATOM 2971 C C . ILE A 1 398 ? 47.966 7.770 -24.953 1.00 93.81 398 ILE A C 1
ATOM 2973 O O . ILE A 1 398 ? 48.077 8.298 -23.843 1.00 93.81 398 ILE A O 1
ATOM 2977 N N . PRO A 1 399 ? 48.810 8.079 -25.964 1.00 93.94 399 PRO A N 1
ATOM 2978 C CA . PRO A 1 399 ? 49.947 8.980 -25.772 1.00 93.94 399 PRO A CA 1
ATOM 2979 C C . PRO A 1 399 ? 49.521 10.378 -25.322 1.00 93.94 399 PRO A C 1
ATOM 2981 O O . PRO A 1 399 ? 50.135 10.949 -24.427 1.00 93.94 399 PRO A O 1
ATOM 2984 N N . VAL A 1 400 ? 48.439 10.913 -25.898 1.00 92.88 400 VAL A N 1
ATOM 2985 C CA . VAL A 1 400 ? 47.930 12.250 -25.562 1.00 92.88 400 VAL A CA 1
ATOM 2986 C C . VAL A 1 400 ? 47.421 12.293 -24.123 1.00 92.88 400 VAL A C 1
ATOM 2988 O O . VAL A 1 400 ? 47.767 13.212 -23.384 1.00 92.88 400 VAL A O 1
ATOM 2991 N N . SER A 1 401 ? 46.647 11.292 -23.697 1.00 94.31 401 SER A N 1
ATOM 2992 C CA . SER A 1 401 ? 46.144 11.213 -22.321 1.00 94.31 401 SER A CA 1
ATOM 2993 C C . SER A 1 401 ? 47.261 11.008 -21.299 1.00 94.31 401 SER A C 1
ATOM 2995 O O . SER A 1 401 ? 47.261 11.673 -20.268 1.00 94.31 401 SER A O 1
ATOM 2997 N N . LEU A 1 402 ? 48.262 10.172 -21.606 1.00 93.56 402 LEU A N 1
ATOM 2998 C CA . LEU A 1 402 ? 49.417 9.963 -20.732 1.00 93.56 402 LEU A CA 1
ATOM 2999 C C . LEU A 1 402 ? 50.248 11.239 -20.593 1.00 93.56 402 LEU A C 1
ATOM 3001 O O . LEU A 1 402 ? 50.617 11.592 -19.480 1.00 93.56 402 LEU A O 1
ATOM 3005 N N . LEU A 1 403 ? 50.499 11.956 -21.693 1.00 93.44 403 LEU A N 1
ATOM 3006 C CA . LEU A 1 403 ? 51.203 13.241 -21.659 1.00 93.44 403 LEU A CA 1
ATOM 3007 C C . LEU A 1 403 ? 50.422 14.284 -20.856 1.00 93.44 403 LEU A C 1
ATOM 3009 O O . LEU A 1 403 ? 51.007 14.967 -20.020 1.00 93.44 403 LEU A O 1
ATOM 3013 N N . THR A 1 404 ? 49.110 14.376 -21.080 1.00 93.44 404 THR A N 1
ATOM 3014 C CA . THR A 1 404 ? 48.229 15.334 -20.394 1.00 93.44 404 THR A CA 1
ATOM 3015 C C . THR A 1 404 ? 48.211 15.095 -18.886 1.00 93.44 404 THR A C 1
ATOM 3017 O O . THR A 1 404 ? 48.349 16.047 -18.117 1.00 93.44 404 THR A O 1
ATOM 3020 N N . GLU A 1 405 ? 48.078 13.837 -18.457 1.00 93.75 405 GLU A N 1
ATOM 3021 C CA . GLU A 1 405 ? 48.087 13.470 -17.038 1.00 93.75 405 GLU A CA 1
ATOM 3022 C C . GLU A 1 405 ? 49.484 13.601 -16.420 1.00 93.75 405 GLU A C 1
ATOM 3024 O O . GLU A 1 405 ? 49.614 14.174 -15.342 1.00 93.75 405 GLU A O 1
ATOM 3029 N N . ALA A 1 406 ? 50.544 13.169 -17.111 1.00 91.38 406 ALA A N 1
ATOM 3030 C CA . ALA A 1 406 ? 51.916 13.297 -16.619 1.00 91.38 406 ALA A CA 1
ATOM 3031 C C . ALA A 1 406 ? 52.329 14.762 -16.421 1.00 91.38 406 ALA A C 1
ATOM 3033 O O . ALA A 1 406 ? 53.004 15.088 -15.445 1.00 91.38 406 ALA A O 1
ATOM 3034 N N . GLY A 1 407 ? 51.894 15.673 -17.295 1.00 90.75 407 GLY A N 1
ATOM 3035 C CA . GLY A 1 407 ? 52.233 17.087 -17.151 1.00 90.75 407 GLY A CA 1
ATOM 3036 C C . GLY A 1 407 ? 51.610 17.767 -15.931 1.00 90.75 407 GLY A C 1
ATOM 3037 O O . GLY A 1 407 ? 52.153 18.769 -15.470 1.00 90.75 407 GLY A O 1
ATOM 3038 N N . LYS A 1 408 ? 50.558 17.201 -15.319 1.00 92.75 408 LYS A N 1
ATOM 3039 C CA . LYS A 1 408 ? 50.004 17.715 -14.049 1.00 92.75 408 LYS A CA 1
ATOM 3040 C C . LYS A 1 408 ? 51.004 17.645 -12.891 1.00 92.75 408 LYS A C 1
ATOM 3042 O O . LYS A 1 408 ? 50.902 18.435 -11.954 1.00 92.75 408 LYS A O 1
ATOM 3047 N N . LEU A 1 409 ? 52.025 16.783 -12.974 1.00 91.38 409 LEU A N 1
ATOM 3048 C CA . LEU A 1 409 ? 53.123 16.743 -11.997 1.00 91.38 409 LEU A CA 1
ATOM 3049 C C . LEU A 1 409 ? 53.819 18.105 -11.850 1.00 91.38 409 LEU A C 1
ATOM 3051 O O . LEU A 1 409 ? 54.257 18.453 -10.752 1.00 91.38 409 LEU A O 1
ATOM 3055 N N . PHE A 1 410 ? 53.861 18.898 -12.925 1.00 91.94 410 PHE A N 1
ATOM 3056 C CA . PHE A 1 410 ? 54.520 20.201 -12.954 1.00 91.94 410 PHE A CA 1
ATOM 3057 C C . PHE A 1 410 ? 53.661 21.348 -12.399 1.00 91.94 410 PHE A C 1
ATOM 3059 O O . PHE A 1 410 ? 54.215 22.409 -12.133 1.00 91.94 410 PHE A O 1
ATOM 3066 N N . PHE A 1 411 ? 52.351 21.166 -12.183 1.00 91.56 411 PHE A N 1
ATOM 3067 C CA . PHE A 1 411 ? 51.420 22.258 -11.851 1.00 91.56 411 PHE A CA 1
ATOM 3068 C C . PHE A 1 411 ? 50.570 21.962 -10.594 1.00 91.56 411 PHE A C 1
ATOM 3070 O O . PHE A 1 411 ? 49.427 21.523 -10.712 1.00 91.56 411 PHE A O 1
ATOM 3077 N N . PRO A 1 412 ? 51.073 22.197 -9.365 1.00 86.06 412 PRO A N 1
ATOM 3078 C CA . PRO A 1 412 ? 50.284 22.052 -8.132 1.00 86.06 412 PRO A CA 1
ATOM 3079 C C . PRO A 1 412 ? 49.092 23.033 -8.088 1.00 86.06 412 PRO A C 1
ATOM 3081 O O . PRO A 1 412 ? 49.240 24.157 -8.564 1.00 86.06 412 PRO A O 1
ATOM 3084 N N . PRO A 1 413 ? 47.926 22.697 -7.504 1.00 84.94 413 PRO A N 1
ATOM 3085 C CA . PRO A 1 413 ? 47.612 21.495 -6.728 1.00 84.94 413 PRO A CA 1
ATOM 3086 C C . PRO A 1 413 ? 47.159 20.286 -7.571 1.00 84.94 413 PRO A C 1
ATOM 3088 O O . PRO A 1 413 ? 46.760 19.277 -6.998 1.00 84.94 413 PRO A O 1
ATOM 3091 N N . GLU A 1 414 ? 47.204 20.355 -8.905 1.00 86.69 414 GLU A N 1
ATOM 3092 C CA . GLU A 1 414 ? 46.726 19.270 -9.773 1.00 86.69 414 GLU A CA 1
ATOM 3093 C C . GLU A 1 414 ? 47.576 17.999 -9.601 1.00 86.69 414 GLU A C 1
ATOM 3095 O O . GLU A 1 414 ? 48.788 18.068 -9.363 1.00 86.69 414 GLU A O 1
ATOM 3100 N N . HIS A 1 415 ? 46.948 16.830 -9.738 1.00 88.25 415 HIS A N 1
ATOM 3101 C CA . HIS A 1 415 ? 47.598 15.521 -9.645 1.00 88.25 415 HIS A CA 1
ATOM 3102 C C . HIS A 1 415 ? 47.234 14.633 -10.849 1.00 88.25 415 HIS A C 1
ATOM 3104 O O . HIS A 1 415 ? 46.113 14.726 -11.362 1.00 88.25 415 HIS A O 1
ATOM 3110 N N . PRO A 1 416 ? 48.154 13.770 -11.321 1.00 91.50 416 PRO A N 1
ATOM 3111 C CA . PRO A 1 416 ? 47.826 12.760 -12.324 1.00 91.50 416 PRO A CA 1
ATOM 3112 C C . PRO A 1 416 ? 46.750 11.799 -11.807 1.00 91.50 416 PRO A C 1
ATOM 3114 O O . PRO A 1 416 ? 46.866 11.286 -10.696 1.00 91.50 416 PRO A O 1
ATOM 3117 N N . ASP A 1 417 ? 45.728 11.528 -12.619 1.00 91.56 417 ASP A N 1
ATOM 3118 C CA . ASP A 1 417 ? 44.707 10.516 -12.326 1.00 91.56 417 ASP A CA 1
ATOM 3119 C C . ASP A 1 417 ? 44.716 9.428 -13.418 1.00 91.56 417 ASP A C 1
ATOM 3121 O O . ASP A 1 417 ? 44.270 9.674 -14.546 1.00 91.56 417 ASP A O 1
ATOM 3125 N N . PRO A 1 418 ? 45.187 8.203 -13.108 1.00 91.00 418 PRO A N 1
ATOM 3126 C CA . PRO A 1 418 ? 45.171 7.074 -14.043 1.00 91.00 418 PRO A CA 1
ATOM 3127 C C . PRO A 1 418 ? 43.770 6.748 -14.576 1.00 91.00 418 PRO A C 1
ATOM 3129 O O . PRO A 1 418 ? 43.622 6.247 -15.694 1.00 91.00 418 PRO A O 1
ATOM 3132 N N . THR A 1 419 ? 42.725 7.060 -13.808 1.00 92.44 419 THR A N 1
ATOM 3133 C CA . THR A 1 419 ? 41.327 6.862 -14.206 1.00 92.44 419 THR A CA 1
ATOM 3134 C C . THR A 1 419 ? 40.980 7.687 -15.441 1.00 92.44 419 THR A C 1
ATOM 3136 O O . THR A 1 419 ? 40.251 7.208 -16.310 1.00 92.44 419 THR A O 1
ATOM 3139 N N . ASN A 1 420 ? 41.549 8.887 -15.590 1.00 92.81 420 ASN A N 1
ATOM 3140 C CA . ASN A 1 420 ? 41.295 9.741 -16.751 1.00 92.81 420 ASN A CA 1
ATOM 3141 C C . ASN A 1 420 ? 41.824 9.127 -18.049 1.00 92.81 420 ASN A C 1
ATOM 3143 O O . ASN A 1 420 ? 41.213 9.322 -19.095 1.00 92.81 420 ASN A O 1
ATOM 3147 N N . VAL A 1 421 ? 42.896 8.330 -17.996 1.00 92.94 421 VAL A N 1
ATOM 3148 C CA . VAL A 1 421 ? 43.405 7.581 -19.160 1.00 92.94 421 VAL A CA 1
ATOM 3149 C C . VAL A 1 421 ? 42.402 6.502 -19.580 1.00 92.94 421 VAL A C 1
ATOM 3151 O O . VAL A 1 421 ? 42.111 6.344 -20.768 1.00 92.94 421 VAL A O 1
ATOM 3154 N N . LEU A 1 422 ? 41.806 5.795 -18.615 1.00 92.06 422 LEU A N 1
ATOM 3155 C CA . LEU A 1 422 ? 40.751 4.811 -18.887 1.00 92.06 422 LEU A CA 1
ATOM 3156 C C . LEU A 1 422 ? 39.495 5.481 -19.461 1.00 92.06 422 LEU A C 1
ATOM 3158 O O . LEU A 1 422 ? 38.929 4.992 -20.444 1.00 92.06 422 LEU A O 1
ATOM 3162 N N . ILE A 1 423 ? 39.092 6.627 -18.901 1.00 91.81 423 ILE A N 1
ATOM 3163 C CA . ILE A 1 423 ? 37.972 7.429 -19.413 1.00 91.81 423 ILE A CA 1
ATOM 3164 C C . ILE A 1 423 ? 38.280 7.935 -20.825 1.00 91.81 423 ILE A C 1
ATOM 3166 O O . ILE A 1 423 ? 37.405 7.864 -21.683 1.00 91.81 423 ILE A O 1
ATOM 3170 N N . ALA A 1 424 ? 39.511 8.366 -21.113 1.00 94.06 424 ALA A N 1
ATOM 3171 C CA . ALA A 1 424 ? 39.930 8.827 -22.436 1.00 94.06 424 ALA A CA 1
ATOM 3172 C C . ALA A 1 424 ? 39.780 7.737 -23.505 1.00 94.06 424 ALA A C 1
ATOM 3174 O O . ALA A 1 424 ? 39.214 7.976 -24.580 1.00 94.06 424 ALA A O 1
ATOM 3175 N N . VAL A 1 425 ? 40.232 6.516 -23.196 1.00 93.50 425 VAL A N 1
ATOM 3176 C CA . VAL A 1 425 ? 40.061 5.343 -24.064 1.00 93.50 425 VAL A CA 1
ATOM 3177 C C . VAL A 1 425 ? 38.576 5.031 -24.254 1.00 93.50 425 VAL A C 1
ATOM 3179 O O . VAL A 1 425 ? 38.120 4.888 -25.391 1.00 93.50 425 VAL A O 1
ATOM 3182 N N . GLY A 1 426 ? 37.799 4.986 -23.168 1.00 91.50 426 GLY A N 1
ATOM 3183 C CA . GLY A 1 426 ? 36.357 4.728 -23.213 1.00 91.50 426 GLY A CA 1
ATOM 3184 C C . GLY A 1 426 ? 35.583 5.766 -24.032 1.00 91.50 426 GLY A C 1
ATOM 3185 O O . GLY A 1 426 ? 34.779 5.401 -24.889 1.00 91.50 426 GLY A O 1
ATOM 3186 N N . ALA A 1 427 ? 35.867 7.052 -23.832 1.00 92.88 427 ALA A N 1
ATOM 3187 C CA . ALA A 1 427 ? 35.256 8.173 -24.542 1.00 92.88 427 ALA A CA 1
ATOM 3188 C C . ALA A 1 427 ? 35.552 8.133 -26.044 1.00 92.88 427 ALA A C 1
ATOM 3190 O O . ALA A 1 427 ? 34.653 8.302 -26.869 1.00 92.88 427 ALA A O 1
ATOM 3191 N N . THR A 1 428 ? 36.801 7.836 -26.399 1.00 92.69 428 THR A N 1
ATOM 3192 C CA . THR A 1 428 ? 37.252 7.706 -27.788 1.00 92.69 428 THR A CA 1
ATOM 3193 C C . THR A 1 428 ? 36.569 6.530 -28.489 1.00 92.69 428 THR A C 1
ATOM 3195 O O . THR A 1 428 ? 36.063 6.673 -29.606 1.00 92.69 428 THR A O 1
ATOM 3198 N N . LEU A 1 429 ? 36.499 5.370 -27.826 1.00 91.81 429 LEU A N 1
ATOM 3199 C CA . LEU A 1 429 ? 35.798 4.189 -28.335 1.00 91.81 429 LEU A CA 1
ATOM 3200 C C . LEU A 1 429 ? 34.293 4.438 -28.480 1.00 91.81 429 LEU A C 1
ATOM 3202 O O . LEU A 1 429 ? 33.708 4.059 -29.496 1.00 91.81 429 LEU A O 1
ATOM 3206 N N . LEU A 1 430 ? 33.676 5.108 -27.503 1.00 90.25 430 LEU A N 1
ATOM 3207 C CA . LEU A 1 430 ? 32.264 5.484 -27.537 1.00 90.25 430 LEU A CA 1
ATOM 3208 C C . LEU A 1 430 ? 31.970 6.431 -28.705 1.00 90.25 430 LEU A C 1
ATOM 3210 O O . LEU A 1 430 ? 31.036 6.183 -29.465 1.00 90.25 430 LEU A O 1
ATOM 3214 N N . ALA A 1 431 ? 32.777 7.476 -28.892 1.00 90.56 431 ALA A N 1
ATOM 3215 C CA . ALA A 1 431 ? 32.622 8.425 -29.991 1.00 90.56 431 ALA A CA 1
ATOM 3216 C C . ALA A 1 431 ? 32.756 7.745 -31.364 1.00 90.56 431 ALA A C 1
ATOM 3218 O O . ALA A 1 431 ? 31.920 7.957 -32.244 1.00 90.56 431 ALA A O 1
ATOM 3219 N N . TYR A 1 432 ? 33.750 6.865 -31.532 1.00 89.69 432 TYR A N 1
ATOM 3220 C CA . TYR A 1 432 ? 33.918 6.065 -32.749 1.00 89.69 432 TYR A CA 1
ATOM 3221 C C . TYR A 1 432 ? 32.722 5.124 -32.988 1.00 89.69 432 TYR A C 1
ATOM 3223 O O . TYR A 1 432 ? 32.195 5.035 -34.102 1.00 89.69 432 TYR A O 1
ATOM 3231 N N . ALA A 1 433 ? 32.239 4.444 -31.944 1.00 87.62 433 ALA A N 1
ATOM 3232 C CA . ALA A 1 433 ? 31.080 3.554 -32.024 1.00 87.62 433 ALA A CA 1
ATOM 3233 C C . ALA A 1 433 ? 29.782 4.306 -32.370 1.00 87.62 433 ALA A C 1
ATOM 3235 O O . ALA A 1 433 ? 28.989 3.830 -33.182 1.00 87.62 433 ALA A O 1
ATOM 3236 N N . LEU A 1 434 ? 29.572 5.496 -31.801 1.00 87.38 434 LEU A N 1
ATOM 3237 C CA . LEU A 1 434 ? 28.422 6.347 -32.110 1.00 87.38 434 LEU A CA 1
ATOM 3238 C C . LEU A 1 434 ? 28.485 6.872 -33.546 1.00 87.38 434 LEU A C 1
ATOM 3240 O O . LEU A 1 434 ? 27.481 6.822 -34.252 1.00 87.38 434 LEU A O 1
ATOM 3244 N N . ALA A 1 435 ? 29.651 7.320 -34.011 1.00 87.38 435 ALA A N 1
ATOM 3245 C CA . ALA A 1 435 ? 29.816 7.827 -35.372 1.00 87.38 435 ALA A CA 1
ATOM 3246 C C . ALA A 1 435 ? 29.613 6.730 -36.434 1.00 87.38 435 ALA A C 1
ATOM 3248 O O . ALA A 1 435 ? 28.858 6.919 -37.389 1.00 87.38 435 ALA A O 1
ATOM 3249 N N . THR A 1 436 ? 30.182 5.539 -36.219 1.00 85.44 436 THR A N 1
ATOM 3250 C CA . THR A 1 436 ? 29.941 4.360 -37.077 1.00 85.44 436 THR A CA 1
ATOM 3251 C C . THR A 1 436 ? 28.491 3.875 -37.017 1.00 85.44 436 THR A C 1
ATOM 3253 O O . THR A 1 436 ? 27.954 3.350 -37.995 1.00 85.44 436 THR A O 1
ATOM 3256 N N . TRP A 1 437 ? 27.817 4.029 -35.876 1.00 84.88 437 TRP A N 1
ATOM 3257 C CA . TRP A 1 437 ? 26.384 3.773 -35.765 1.00 84.88 437 TRP A CA 1
ATOM 3258 C C . TRP A 1 437 ? 25.559 4.779 -36.581 1.00 84.88 437 TRP A C 1
ATOM 3260 O O . TRP A 1 437 ? 24.718 4.353 -37.372 1.00 84.88 437 TRP A O 1
ATOM 3270 N N . PHE A 1 438 ? 25.838 6.082 -36.475 1.00 83.88 438 PHE A N 1
ATOM 3271 C CA . PHE A 1 438 ? 25.171 7.117 -37.275 1.00 83.88 438 PHE A CA 1
ATOM 3272 C C . PHE A 1 438 ? 25.371 6.907 -38.777 1.00 83.88 438 PHE A C 1
ATOM 3274 O O . PHE A 1 438 ? 24.418 7.024 -39.546 1.00 83.88 438 PHE A O 1
ATOM 3281 N N . GLU A 1 439 ? 26.580 6.539 -39.201 1.00 82.25 439 GLU A N 1
ATOM 3282 C CA . GLU A 1 439 ? 26.868 6.207 -40.596 1.00 82.25 439 GLU A CA 1
ATOM 3283 C C . GLU A 1 439 ? 25.995 5.048 -41.097 1.00 82.25 439 GLU A C 1
ATOM 3285 O O . GLU A 1 439 ? 25.377 5.164 -42.156 1.00 82.25 439 GLU A O 1
ATOM 3290 N N . ARG A 1 440 ? 25.858 3.964 -40.321 1.00 78.31 440 ARG A N 1
ATOM 3291 C CA . ARG A 1 440 ? 24.973 2.830 -40.659 1.00 78.31 440 ARG A CA 1
ATOM 3292 C C . ARG A 1 440 ? 23.503 3.235 -40.728 1.00 78.31 440 ARG A C 1
ATOM 3294 O O . ARG A 1 440 ? 22.792 2.826 -41.642 1.00 78.31 440 ARG A O 1
ATOM 3301 N N . VAL A 1 441 ? 23.047 4.057 -39.784 1.00 79.50 441 VAL A N 1
ATOM 3302 C CA . VAL A 1 441 ? 21.666 4.555 -39.743 1.00 79.50 441 VAL A CA 1
ATOM 3303 C C . VAL A 1 441 ? 21.329 5.385 -40.982 1.00 79.50 441 VAL A C 1
ATOM 3305 O O . VAL A 1 441 ? 20.247 5.211 -41.540 1.00 79.50 441 VAL A O 1
ATOM 3308 N N . LEU A 1 442 ? 22.244 6.257 -41.413 1.00 77.69 442 LEU A N 1
ATOM 3309 C CA . LEU A 1 442 ? 22.048 7.155 -42.556 1.00 77.69 442 LEU A CA 1
ATOM 3310 C C . LEU A 1 442 ? 22.224 6.454 -43.910 1.00 77.69 442 LEU A C 1
ATOM 3312 O O . LEU A 1 442 ? 21.579 6.837 -44.879 1.00 77.69 442 LEU A O 1
ATOM 3316 N N . THR A 1 443 ? 23.080 5.432 -43.986 1.00 73.62 443 THR A N 1
ATOM 3317 C CA . THR A 1 443 ? 23.336 4.673 -45.227 1.00 73.62 443 THR A CA 1
ATOM 3318 C C . THR A 1 443 ? 22.398 3.481 -45.421 1.00 73.62 443 THR A C 1
ATOM 3320 O O . THR A 1 443 ? 22.374 2.900 -46.502 1.00 73.62 443 THR A O 1
ATOM 3323 N N . GLY A 1 444 ? 21.625 3.102 -44.396 1.00 63.84 444 GLY A N 1
ATOM 3324 C CA . GLY A 1 444 ? 20.706 1.960 -44.444 1.00 63.84 444 GLY A CA 1
ATOM 3325 C C . GLY A 1 444 ? 21.398 0.592 -44.481 1.00 63.84 444 GLY A C 1
ATOM 3326 O O . GLY A 1 444 ? 20.735 -0.415 -44.721 1.00 63.84 444 GLY A O 1
ATOM 3327 N N . ALA A 1 445 ? 22.714 0.533 -44.253 1.00 52.47 445 ALA A N 1
ATOM 3328 C CA . ALA A 1 445 ? 23.475 -0.710 -44.287 1.00 52.47 445 ALA A CA 1
ATOM 3329 C C . ALA A 1 445 ? 23.156 -1.578 -43.049 1.00 52.47 445 ALA A C 1
ATOM 3331 O O . ALA A 1 445 ? 23.388 -1.124 -41.920 1.00 52.47 445 ALA A O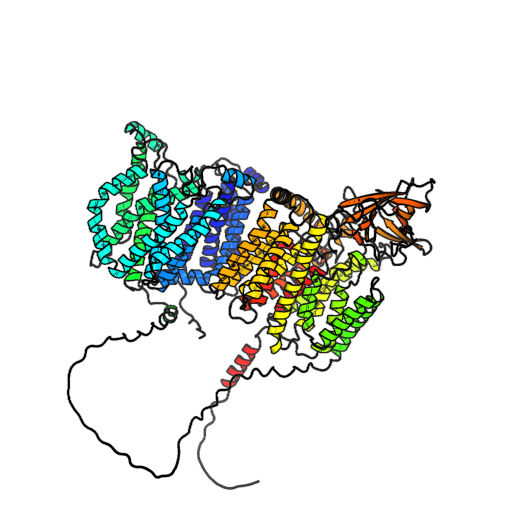 1
ATOM 3332 N N . PRO A 1 446 ? 22.653 -2.820 -43.210 1.00 48.47 446 PRO A N 1
ATOM 3333 C CA . PRO A 1 446 ? 22.452 -3.713 -42.077 1.00 48.47 446 PRO A CA 1
ATOM 3334 C C . PRO A 1 446 ? 23.801 -4.043 -41.430 1.00 48.47 446 PRO A C 1
ATOM 3336 O O . PRO A 1 446 ? 24.800 -4.266 -42.117 1.00 48.47 446 PRO A O 1
ATOM 3339 N N . ALA A 1 447 ? 23.838 -4.099 -40.095 1.00 43.62 447 ALA A N 1
ATOM 3340 C CA . ALA A 1 447 ? 24.954 -4.725 -39.395 1.00 43.62 447 ALA A CA 1
ATOM 3341 C C . ALA A 1 447 ? 25.066 -6.165 -39.914 1.00 43.62 447 ALA A C 1
ATOM 3343 O O . ALA A 1 447 ? 24.070 -6.882 -39.874 1.00 43.62 447 ALA A O 1
ATOM 3344 N N . GLY A 1 448 ? 26.225 -6.556 -40.455 1.00 42.62 448 GLY A N 1
ATOM 3345 C CA . GLY A 1 448 ? 26.422 -7.869 -41.074 1.00 42.62 448 GLY A CA 1
ATOM 3346 C C . GLY A 1 448 ? 25.764 -8.993 -40.266 1.00 42.62 448 GLY A C 1
ATOM 3347 O O . GLY A 1 448 ? 26.126 -9.234 -39.116 1.00 42.62 448 GLY A O 1
ATOM 3348 N N . GLY A 1 449 ? 24.756 -9.629 -40.867 1.00 44.84 449 GLY A N 1
ATOM 3349 C CA . GLY A 1 449 ? 23.901 -10.630 -40.232 1.00 44.84 449 GLY A CA 1
ATOM 3350 C C . GLY A 1 449 ? 22.458 -10.527 -40.732 1.00 44.84 449 GLY A C 1
ATOM 3351 O O . GLY A 1 449 ? 21.879 -9.445 -40.769 1.00 44.84 449 GLY A O 1
ATOM 3352 N N . ALA A 1 450 ? 21.878 -11.656 -41.150 1.00 32.53 450 ALA A N 1
ATOM 3353 C CA . ALA A 1 450 ? 20.534 -11.701 -41.723 1.00 32.53 450 ALA A CA 1
ATOM 3354 C C . ALA A 1 450 ? 19.487 -11.069 -40.775 1.00 32.53 450 ALA A C 1
ATOM 3356 O O . ALA A 1 450 ? 19.455 -11.407 -39.585 1.00 32.53 450 ALA A O 1
ATOM 3357 N N . PRO A 1 451 ? 18.613 -10.172 -41.270 1.00 36.44 451 PRO A N 1
ATOM 3358 C CA . PRO A 1 451 ? 17.619 -9.515 -40.436 1.00 36.44 451 PRO A CA 1
ATOM 3359 C C . PRO A 1 451 ? 16.629 -10.529 -39.847 1.00 36.44 451 PRO A C 1
ATOM 3361 O O . PRO A 1 451 ? 16.106 -11.410 -40.529 1.00 36.44 451 PRO A O 1
ATOM 3364 N N . SER A 1 452 ? 16.343 -10.373 -38.554 1.00 39.94 452 SER A N 1
ATOM 3365 C CA . SER A 1 452 ? 15.298 -11.126 -37.857 1.00 39.94 452 SER A CA 1
ATOM 3366 C C . SER A 1 452 ? 13.917 -10.869 -38.496 1.00 39.94 452 SER A C 1
ATOM 3368 O O . SER A 1 452 ? 13.597 -9.713 -38.791 1.00 39.94 452 SER A O 1
ATOM 3370 N N . PRO A 1 453 ? 13.041 -11.891 -38.632 1.00 40.06 453 PRO A N 1
ATOM 3371 C CA . PRO A 1 453 ? 11.713 -11.765 -39.249 1.00 40.06 453 PRO A CA 1
ATOM 3372 C C . PRO A 1 453 ? 10.778 -10.728 -38.592 1.00 40.06 453 PRO A C 1
ATOM 3374 O O . PRO A 1 453 ? 9.743 -10.383 -39.157 1.00 40.06 453 PRO A O 1
ATOM 3377 N N . VAL A 1 454 ? 11.142 -10.201 -37.417 1.00 42.03 454 VAL A N 1
ATOM 3378 C CA . VAL A 1 454 ? 10.408 -9.165 -36.668 1.00 42.03 454 VAL A CA 1
ATOM 3379 C C . VAL A 1 454 ? 10.429 -7.794 -37.370 1.00 42.03 454 VAL A C 1
ATOM 3381 O O . VAL A 1 454 ? 9.515 -6.995 -37.167 1.00 42.03 454 VAL A O 1
ATOM 3384 N N . VAL A 1 455 ? 11.423 -7.523 -38.226 1.00 42.81 455 VAL A N 1
ATOM 3385 C CA . VAL A 1 455 ? 11.623 -6.211 -38.880 1.00 42.81 455 VAL A CA 1
ATOM 3386 C C . VAL A 1 455 ? 10.605 -5.939 -40.001 1.00 42.81 455 VAL A C 1
ATOM 3388 O O . VAL A 1 455 ? 10.196 -4.794 -40.187 1.00 42.81 455 VAL A O 1
ATOM 3391 N N . ARG A 1 456 ? 10.067 -6.981 -40.656 1.00 38.81 456 ARG A N 1
ATOM 3392 C CA . ARG A 1 456 ? 9.095 -6.833 -41.764 1.00 38.81 456 ARG A CA 1
ATOM 3393 C C . ARG A 1 456 ? 7.765 -6.182 -41.357 1.00 38.81 456 ARG A C 1
ATOM 3395 O O . ARG A 1 456 ? 7.034 -5.692 -42.209 1.00 38.81 456 ARG A O 1
ATOM 3402 N N . ALA A 1 457 ? 7.437 -6.146 -40.064 1.00 40.38 457 ALA A N 1
ATOM 3403 C CA . ALA A 1 457 ? 6.172 -5.593 -39.573 1.00 40.38 457 ALA A CA 1
ATOM 3404 C C . ALA A 1 457 ? 6.136 -4.049 -39.491 1.00 40.38 457 ALA A C 1
ATOM 3406 O O . ALA A 1 457 ? 5.064 -3.495 -39.257 1.00 40.38 457 ALA A O 1
ATOM 3407 N N . TRP A 1 458 ? 7.270 -3.353 -39.654 1.00 37.66 458 TRP A N 1
ATOM 3408 C CA . TRP A 1 458 ? 7.353 -1.883 -39.545 1.00 37.66 458 TRP A CA 1
ATOM 3409 C C . TRP A 1 458 ? 7.573 -1.164 -40.883 1.00 37.66 458 TRP A C 1
ATOM 3411 O O . TRP A 1 458 ? 7.341 0.039 -40.960 1.00 37.66 458 TRP A O 1
ATOM 3421 N N . GLU A 1 459 ? 7.950 -1.880 -41.944 1.00 36.59 459 GLU A N 1
ATOM 3422 C CA . GLU A 1 459 ? 8.124 -1.300 -43.287 1.00 36.59 459 GLU A CA 1
ATOM 3423 C C . GLU A 1 459 ? 6.796 -0.945 -43.978 1.00 36.59 459 GLU A C 1
ATOM 3425 O O . GLU A 1 459 ? 6.797 -0.209 -44.955 1.00 36.59 459 GLU A O 1
ATOM 3430 N N . HIS A 1 460 ? 5.652 -1.411 -43.461 1.00 34.59 460 HIS A N 1
ATOM 3431 C CA . HIS A 1 460 ? 4.330 -1.218 -44.079 1.00 34.59 460 HIS A CA 1
ATOM 3432 C C . HIS A 1 460 ? 3.468 -0.165 -43.356 1.00 34.59 460 HIS A C 1
ATOM 3434 O O . HIS A 1 460 ? 2.251 -0.310 -43.240 1.00 34.59 460 HIS A O 1
ATOM 3440 N N . ALA A 1 461 ? 4.078 0.907 -42.843 1.00 33.25 461 ALA A N 1
ATOM 3441 C CA . ALA A 1 461 ? 3.321 2.130 -42.584 1.00 33.25 461 ALA A CA 1
ATOM 3442 C C . ALA A 1 461 ? 3.074 2.824 -43.939 1.00 33.25 461 ALA A C 1
ATOM 3444 O O . ALA A 1 461 ? 4.046 3.060 -44.657 1.00 33.25 461 ALA A O 1
ATOM 3445 N N . PRO A 1 462 ? 1.821 3.132 -44.326 1.00 31.75 462 PRO A N 1
ATOM 3446 C CA . PRO A 1 462 ? 1.543 3.696 -45.641 1.00 31.75 462 PRO A CA 1
ATOM 3447 C C . PRO A 1 462 ? 2.263 5.039 -45.801 1.00 31.75 462 PRO A C 1
ATOM 3449 O O . PRO A 1 462 ? 2.148 5.926 -44.949 1.00 31.75 462 PRO A O 1
ATOM 3452 N N . ALA A 1 463 ? 3.021 5.175 -46.889 1.00 33.78 463 ALA A N 1
ATOM 3453 C CA . ALA A 1 463 ? 3.596 6.447 -47.296 1.00 33.78 463 ALA A CA 1
ATOM 3454 C C . ALA A 1 463 ? 2.466 7.478 -47.496 1.00 33.78 463 ALA A C 1
ATOM 3456 O O . ALA A 1 463 ? 1.391 7.118 -47.984 1.00 33.78 463 ALA A O 1
ATOM 3457 N N . PRO A 1 464 ? 2.661 8.756 -47.126 1.00 32.62 464 PRO A N 1
ATOM 3458 C CA . PRO A 1 464 ? 1.679 9.785 -47.425 1.00 32.62 464 PRO A CA 1
ATOM 3459 C C . PRO A 1 464 ? 1.548 9.915 -48.946 1.00 32.62 464 PRO A C 1
ATOM 3461 O O . PRO A 1 464 ? 2.532 10.184 -49.634 1.00 32.62 464 PRO A O 1
ATOM 3464 N N . VAL A 1 465 ? 0.327 9.720 -49.447 1.00 33.22 465 VAL A N 1
ATOM 3465 C CA . VAL A 1 465 ? -0.050 9.957 -50.845 1.00 33.22 465 VAL A CA 1
ATOM 3466 C C . VAL A 1 465 ? 0.394 11.377 -51.235 1.00 33.22 465 VAL A C 1
ATOM 3468 O O . VAL A 1 465 ? 0.045 12.325 -50.519 1.00 33.22 465 VAL A O 1
ATOM 3471 N N . PRO A 1 466 ? 1.162 11.568 -52.323 1.00 32.97 466 PRO A N 1
ATOM 3472 C CA . PRO A 1 466 ? 1.435 12.903 -52.823 1.00 32.97 466 PRO A CA 1
ATOM 3473 C C . PRO A 1 466 ? 0.108 13.523 -53.268 1.00 32.97 466 PRO A C 1
ATOM 3475 O O . PRO A 1 466 ? -0.590 12.971 -54.116 1.00 32.97 466 PRO A O 1
ATOM 3478 N N . ARG A 1 467 ? -0.267 14.663 -52.680 1.00 30.34 467 ARG A N 1
ATOM 3479 C CA . ARG A 1 467 ? -1.344 15.488 -53.239 1.00 30.34 467 ARG A CA 1
ATOM 3480 C C . ARG A 1 467 ? -0.879 15.996 -54.610 1.00 30.34 467 ARG A C 1
ATOM 3482 O O . ARG A 1 467 ? 0.256 16.473 -54.680 1.00 30.34 467 ARG A O 1
ATOM 3489 N N . PRO A 1 468 ? -1.703 15.921 -55.668 1.00 31.42 468 PRO A N 1
ATOM 3490 C CA . PRO A 1 468 ? -1.347 16.528 -56.940 1.00 31.42 468 PRO A CA 1
ATOM 3491 C C . PRO A 1 468 ? -1.170 18.036 -56.742 1.00 31.42 468 PRO A C 1
ATOM 3493 O O . PRO A 1 468 ? -1.940 18.681 -56.025 1.00 31.42 468 PRO A O 1
ATOM 3496 N N . ALA A 1 469 ? -0.098 18.567 -57.324 1.00 32.12 469 ALA A N 1
ATOM 3497 C CA . ALA A 1 469 ? 0.197 19.986 -57.323 1.00 32.12 469 ALA A CA 1
ATOM 3498 C C . ALA A 1 469 ? -0.955 20.748 -57.995 1.00 32.12 469 ALA A C 1
ATOM 3500 O O . ALA A 1 469 ? -1.379 20.406 -59.097 1.00 32.12 469 ALA A O 1
ATOM 3501 N N . VAL A 1 470 ? -1.454 21.782 -57.321 1.00 35.22 470 VAL A N 1
ATOM 3502 C CA . VAL A 1 470 ? -2.348 22.774 -57.920 1.00 35.22 470 VAL A CA 1
ATOM 3503 C C . VAL A 1 470 ? -1.499 23.594 -58.890 1.00 35.22 470 VAL A C 1
ATOM 3505 O O . VAL A 1 470 ? -0.685 24.410 -58.462 1.00 35.22 470 VAL A O 1
ATOM 3508 N N . GLY A 1 471 ? -1.632 23.317 -60.186 1.00 32.00 471 GLY A N 1
ATOM 3509 C CA . GLY A 1 471 ? -1.045 24.125 -61.250 1.00 32.00 471 GLY A CA 1
ATOM 3510 C C . GLY A 1 471 ? -1.888 25.375 -61.492 1.00 32.00 471 GLY A C 1
ATOM 3511 O O . GLY A 1 471 ? -3.080 25.271 -61.775 1.00 32.00 471 GLY A O 1
ATOM 3512 N N . ALA A 1 472 ? -1.267 26.546 -61.362 1.00 30.45 472 ALA A N 1
ATOM 3513 C CA . ALA A 1 472 ? -1.774 27.805 -61.904 1.00 30.45 472 ALA A CA 1
ATOM 3514 C C . ALA A 1 472 ? -1.509 27.866 -63.430 1.00 30.45 472 ALA A C 1
ATOM 3516 O O . ALA A 1 472 ? -0.658 27.123 -63.924 1.00 30.45 472 ALA A O 1
ATOM 3517 N N . PRO A 1 473 ? -2.249 28.697 -64.186 1.00 42.34 473 PRO A N 1
ATOM 3518 C CA . PRO A 1 473 ? -2.540 28.455 -65.594 1.00 42.34 473 PRO A CA 1
ATOM 3519 C C . PRO A 1 473 ? -1.508 29.086 -66.532 1.00 42.34 473 PRO A C 1
ATOM 3521 O O . PRO A 1 473 ? -1.140 30.245 -66.367 1.00 42.34 473 PRO A O 1
ATOM 3524 N N . THR A 1 474 ? -1.138 28.366 -67.590 1.00 34.16 474 THR A N 1
ATOM 3525 C CA . THR A 1 474 ? -0.587 28.957 -68.817 1.00 34.16 474 THR A CA 1
ATOM 3526 C C . THR A 1 474 ? -1.194 28.246 -70.018 1.00 34.16 474 THR A C 1
ATOM 3528 O O . THR A 1 474 ? -1.030 27.039 -70.184 1.00 34.16 474 THR A O 1
ATOM 3531 N N . GLY A 1 475 ? -1.952 28.992 -70.822 1.00 31.45 475 GLY A N 1
ATOM 3532 C CA . GLY A 1 475 ? -2.507 28.517 -72.084 1.00 31.45 475 GLY A CA 1
ATOM 3533 C C . GLY A 1 475 ? -1.501 28.597 -73.230 1.00 31.45 475 GLY A C 1
ATOM 3534 O O . GLY A 1 475 ? -0.589 29.417 -73.185 1.00 31.45 475 GLY A O 1
ATOM 3535 N N . ALA A 1 476 ? -1.696 27.759 -74.250 1.00 30.48 476 ALA A N 1
ATOM 3536 C CA . ALA A 1 476 ? -1.875 28.145 -75.657 1.00 30.48 476 ALA A CA 1
ATOM 3537 C C . ALA A 1 476 ? -1.783 26.909 -76.578 1.00 30.48 476 ALA A C 1
ATOM 3539 O O . ALA A 1 476 ? -0.867 26.107 -76.431 1.00 30.48 476 ALA A O 1
ATOM 3540 N N . GLY A 1 477 ? -2.706 26.842 -77.552 1.00 29.77 477 GLY A N 1
ATOM 3541 C CA . GLY A 1 477 ? -2.679 26.003 -78.764 1.00 29.77 477 GLY A CA 1
ATOM 3542 C C . GLY A 1 477 ? -2.925 24.498 -78.577 1.00 29.77 477 GLY A C 1
ATOM 3543 O O . GLY A 1 477 ? -2.554 23.929 -77.565 1.00 29.77 477 GLY A O 1
ATOM 3544 N N . ALA A 1 478 ? -3.479 23.733 -79.512 1.00 29.67 478 ALA A N 1
ATOM 3545 C CA . ALA A 1 478 ? -4.278 23.964 -80.711 1.00 29.67 478 ALA A CA 1
ATOM 3546 C C . ALA A 1 478 ? -4.667 22.556 -81.237 1.00 29.67 478 ALA A C 1
ATOM 3548 O O . ALA A 1 478 ? -3.887 21.619 -81.107 1.00 29.67 478 ALA A O 1
ATOM 3549 N N . GLU A 1 479 ? -5.856 22.465 -81.842 1.00 30.34 479 GLU A N 1
ATOM 3550 C CA . GLU A 1 479 ? -6.260 21.530 -82.915 1.00 30.34 479 GLU A CA 1
ATOM 3551 C C . GLU A 1 479 ? -6.613 20.039 -82.668 1.00 30.34 479 GLU A C 1
ATOM 3553 O O . GLU A 1 479 ? -5.764 19.181 -82.462 1.00 30.34 479 GLU A O 1
ATOM 3558 N N . SER A 1 480 ? -7.894 19.754 -82.989 1.00 28.61 480 SER A N 1
ATOM 3559 C CA . SER A 1 480 ? -8.430 18.614 -83.778 1.00 28.61 480 SER A CA 1
ATOM 3560 C C . SER A 1 480 ? -8.442 17.204 -83.147 1.00 28.61 480 SER A C 1
ATOM 3562 O O . SER A 1 480 ? -7.480 16.777 -82.538 1.00 28.61 480 SER A O 1
ATOM 3564 N N . GLY A 1 481 ? -9.473 16.357 -83.260 1.00 27.91 481 GLY A N 1
ATOM 3565 C CA . GLY A 1 481 ? -10.788 16.399 -83.902 1.00 27.91 481 GLY A CA 1
ATOM 3566 C C . GLY A 1 481 ? -11.451 14.999 -83.846 1.00 27.91 481 GLY A C 1
ATOM 3567 O O . GLY A 1 481 ? -10.748 14.008 -83.681 1.00 27.91 481 GLY A O 1
ATOM 3568 N N . ARG A 1 482 ? -12.783 14.952 -84.065 1.00 28.19 482 ARG A N 1
ATOM 3569 C CA . ARG A 1 482 ? -13.679 13.790 -84.367 1.00 28.19 482 ARG A CA 1
ATOM 3570 C C . ARG A 1 482 ? -13.960 12.800 -83.210 1.00 28.19 482 ARG A C 1
ATOM 3572 O O . ARG A 1 482 ? -13.031 12.274 -82.627 1.00 28.19 482 ARG A O 1
ATOM 3579 N N . ALA A 1 483 ? -15.183 12.540 -82.720 1.00 28.84 483 ALA A N 1
ATOM 3580 C CA . ALA A 1 483 ? -16.551 12.333 -83.250 1.00 28.84 483 ALA A CA 1
ATOM 3581 C C . ALA A 1 483 ? -16.904 10.871 -83.633 1.00 28.84 483 ALA A C 1
ATOM 3583 O O . ALA A 1 483 ? -16.129 10.205 -84.311 1.00 28.84 483 ALA A O 1
ATOM 3584 N N . SER A 1 484 ? -18.146 10.484 -83.271 1.00 29.16 484 SER A N 1
ATOM 3585 C CA . SER A 1 484 ? -18.927 9.235 -83.503 1.00 29.16 484 SER A CA 1
ATOM 3586 C C . SER A 1 484 ? -18.736 8.092 -82.481 1.00 29.16 484 SER A C 1
ATOM 3588 O O . SER A 1 484 ? -17.615 7.811 -82.091 1.00 29.16 484 SER A O 1
ATOM 3590 N N . GLY A 1 485 ? -19.757 7.393 -81.960 1.00 27.03 485 GLY A N 1
ATOM 3591 C CA . GLY A 1 485 ? -21.213 7.392 -82.187 1.00 27.03 485 GLY A CA 1
ATOM 3592 C C . GLY A 1 485 ? -21.778 5.951 -82.225 1.00 27.03 485 GLY A C 1
ATOM 3593 O O . GLY A 1 485 ? -21.163 5.106 -82.859 1.00 27.03 485 GLY A O 1
ATOM 3594 N N . ALA A 1 486 ? -22.961 5.734 -81.615 1.00 29.19 486 ALA A N 1
ATOM 3595 C CA . ALA A 1 486 ? -23.855 4.545 -81.651 1.00 29.19 486 ALA A CA 1
ATOM 3596 C C . ALA A 1 486 ? -23.426 3.283 -80.851 1.00 29.19 486 ALA A C 1
ATOM 3598 O O . ALA A 1 486 ? -22.271 2.895 -80.883 1.00 29.19 486 ALA A O 1
ATOM 3599 N N . GLY A 1 487 ? -24.256 2.545 -80.095 1.00 28.50 487 GLY A N 1
ATOM 3600 C CA . GLY A 1 487 ? -25.689 2.608 -79.783 1.00 28.50 487 GLY A CA 1
ATOM 3601 C C . GLY A 1 487 ? -26.550 1.642 -80.606 1.00 28.50 487 GLY A C 1
ATOM 3602 O O . GLY A 1 487 ? -27.076 2.108 -81.602 1.00 28.50 487 GLY A O 1
ATOM 3603 N N . VAL A 1 488 ? -26.741 0.375 -80.181 1.00 29.98 488 VAL A N 1
ATOM 3604 C CA . VAL A 1 488 ? -27.875 -0.527 -80.541 1.00 29.98 488 VAL A CA 1
ATOM 3605 C C . VAL A 1 488 ? -28.077 -1.599 -79.443 1.00 29.98 488 VAL A C 1
ATOM 3607 O O . VAL A 1 488 ? -27.135 -1.975 -78.751 1.00 29.98 488 VAL A O 1
ATOM 3610 N N . ALA A 1 489 ? -29.333 -2.021 -79.276 1.00 28.77 489 ALA A N 1
ATOM 3611 C CA . ALA A 1 489 ? -29.949 -2.758 -78.178 1.00 28.77 489 ALA A CA 1
ATOM 3612 C C . ALA A 1 489 ? -30.195 -4.274 -78.422 1.00 28.77 489 ALA A C 1
ATOM 3614 O O . ALA A 1 489 ? -30.234 -4.710 -79.565 1.00 28.77 489 ALA A O 1
ATOM 3615 N N . ALA A 1 490 ? -30.462 -4.966 -77.300 1.00 28.14 490 ALA A N 1
ATOM 3616 C CA . ALA A 1 490 ? -31.482 -6.001 -77.009 1.00 28.14 490 ALA A CA 1
ATOM 3617 C C . ALA A 1 490 ? -31.460 -7.451 -77.581 1.00 28.14 490 ALA A C 1
ATOM 3619 O O . ALA A 1 490 ? -31.212 -7.685 -78.756 1.00 28.14 490 ALA A O 1
ATOM 3620 N N . ASP A 1 491 ? -31.876 -8.354 -76.666 1.00 28.55 491 ASP A N 1
ATOM 3621 C CA . ASP A 1 491 ? -32.410 -9.738 -76.753 1.00 28.55 491 ASP A CA 1
ATOM 3622 C C . ASP A 1 491 ? -31.441 -10.911 -77.054 1.00 28.55 491 ASP A C 1
ATOM 3624 O O . ASP A 1 491 ? -30.670 -10.863 -77.999 1.00 28.55 491 ASP A O 1
ATOM 3628 N N . GLY A 1 492 ? -31.404 -12.046 -76.332 1.00 25.86 492 GLY A N 1
ATOM 3629 C CA . GLY A 1 492 ? -32.152 -12.539 -75.172 1.00 25.86 492 GLY A CA 1
ATOM 3630 C C . GLY A 1 492 ? -31.724 -13.976 -74.759 1.00 25.86 492 GLY A C 1
ATOM 3631 O O . GLY A 1 492 ? -31.139 -14.701 -75.553 1.00 25.86 492 GLY A O 1
ATOM 3632 N N . TRP A 1 493 ? -32.066 -14.338 -73.513 1.00 26.05 493 TRP A N 1
ATOM 3633 C CA . TRP A 1 493 ? -32.280 -15.672 -72.904 1.00 26.05 493 TRP A CA 1
ATOM 3634 C C . TRP A 1 493 ? -31.141 -16.713 -72.717 1.00 26.05 493 TRP A C 1
ATOM 3636 O O . TRP A 1 493 ? -30.608 -17.298 -73.650 1.00 26.05 493 TRP A O 1
ATOM 3646 N N . ASP A 1 494 ? -30.974 -17.034 -71.424 1.00 26.77 494 ASP A N 1
ATOM 3647 C CA . ASP A 1 494 ? -30.783 -18.352 -70.795 1.00 26.77 494 ASP A CA 1
ATOM 3648 C C . ASP A 1 494 ? -29.392 -18.953 -70.451 1.00 26.77 494 ASP A C 1
ATOM 3650 O O . ASP A 1 494 ? -28.634 -19.436 -71.281 1.00 26.77 494 ASP A O 1
ATOM 3654 N N . GLN A 1 495 ? -29.219 -19.056 -69.118 1.00 29.39 495 GLN A N 1
ATOM 3655 C CA . GLN A 1 495 ? -28.625 -20.132 -68.305 1.00 29.39 495 GLN A CA 1
ATOM 3656 C C . GLN A 1 495 ? -27.120 -20.139 -67.957 1.00 29.39 495 GLN A C 1
ATOM 3658 O O . GLN A 1 495 ? -26.258 -20.548 -68.724 1.00 29.39 495 GLN A O 1
ATOM 3663 N N . GLY A 1 496 ? -26.865 -19.881 -66.661 1.00 26.44 496 GLY A N 1
ATOM 3664 C CA . GLY A 1 496 ? -25.943 -20.682 -65.843 1.00 26.44 496 GLY A CA 1
ATOM 3665 C C . GLY A 1 496 ? -24.690 -19.974 -65.314 1.00 26.44 496 GLY A C 1
ATOM 3666 O O . GLY A 1 496 ? -23.670 -19.947 -65.990 1.00 26.44 496 GLY A O 1
ATOM 3667 N N . GLY A 1 497 ? -24.705 -19.500 -64.057 1.00 27.05 497 GLY A N 1
ATOM 3668 C CA . GLY A 1 497 ? -23.454 -19.135 -63.370 1.00 27.05 497 GLY A CA 1
ATOM 3669 C C . GLY A 1 497 ? -23.578 -18.235 -62.139 1.00 27.05 497 GLY A C 1
ATOM 3670 O O . GLY A 1 497 ? -23.353 -17.038 -62.230 1.00 27.05 497 GLY A O 1
ATOM 3671 N N . ALA A 1 498 ? -23.912 -18.837 -60.993 1.00 29.56 498 ALA A N 1
ATOM 3672 C CA . ALA A 1 498 ? -23.600 -18.421 -59.615 1.00 29.56 498 ALA A CA 1
ATOM 3673 C C . ALA A 1 498 ? -23.275 -16.929 -59.346 1.00 29.56 498 ALA A C 1
ATOM 3675 O O . ALA A 1 498 ? -22.114 -16.524 -59.283 1.00 29.56 498 ALA A O 1
ATOM 3676 N N . ALA A 1 499 ? -24.312 -16.142 -59.044 1.00 27.44 499 ALA A N 1
ATOM 3677 C CA . ALA A 1 499 ? -24.168 -14.836 -58.412 1.00 27.44 499 ALA A CA 1
ATOM 3678 C C . ALA A 1 499 ? -23.960 -14.988 -56.894 1.00 27.44 499 ALA A C 1
ATOM 3680 O O . ALA A 1 499 ? -24.806 -15.519 -56.171 1.00 27.44 499 ALA A O 1
ATOM 3681 N N . VAL A 1 500 ? -22.822 -14.482 -56.418 1.00 33.22 500 VAL A N 1
ATOM 3682 C CA . VAL A 1 500 ? -22.583 -14.116 -55.021 1.00 33.22 500 VAL A CA 1
ATOM 3683 C C . VAL A 1 500 ? -23.516 -12.948 -54.711 1.00 33.22 500 VAL A C 1
ATOM 3685 O O . VAL A 1 500 ? -23.266 -11.823 -55.131 1.00 33.22 500 VAL A O 1
ATOM 3688 N N . ALA A 1 501 ? -24.628 -13.233 -54.037 1.00 29.83 501 ALA A N 1
ATOM 3689 C CA . ALA A 1 501 ? -25.553 -12.210 -53.581 1.00 29.83 501 ALA A CA 1
ATOM 3690 C C . ALA A 1 501 ? -24.940 -11.433 -52.410 1.00 29.83 501 ALA A C 1
ATOM 3692 O O . ALA A 1 501 ? -24.572 -12.007 -51.380 1.00 29.83 501 ALA A O 1
ATOM 3693 N N . ASP A 1 502 ? -24.862 -10.118 -52.600 1.00 30.33 502 ASP A N 1
ATOM 3694 C CA . ASP A 1 502 ? -24.641 -9.109 -51.576 1.00 30.33 502 ASP A CA 1
ATOM 3695 C C . ASP A 1 502 ? -25.539 -9.358 -50.358 1.00 30.33 502 ASP A C 1
ATOM 3697 O O . ASP A 1 502 ? -26.767 -9.260 -50.421 1.00 30.33 502 ASP A O 1
ATOM 3701 N N . ALA A 1 503 ? -24.915 -9.666 -49.221 1.00 28.59 503 ALA A N 1
ATOM 3702 C CA . ALA A 1 503 ? -25.585 -9.622 -47.933 1.00 28.59 503 ALA A CA 1
ATOM 3703 C C . ALA A 1 503 ? -25.628 -8.159 -47.458 1.00 28.59 503 ALA A C 1
ATOM 3705 O O . ALA A 1 503 ? -24.587 -7.492 -47.435 1.00 28.59 503 ALA A O 1
ATOM 3706 N N . PRO A 1 504 ? -26.804 -7.649 -47.056 1.00 31.12 504 PRO A N 1
ATOM 3707 C CA . PRO A 1 504 ? -26.980 -6.253 -46.710 1.00 31.12 504 PRO A CA 1
ATOM 3708 C C . PRO A 1 504 ? -26.133 -5.898 -45.491 1.00 31.12 504 PRO A C 1
ATOM 3710 O O . PRO A 1 504 ? -25.993 -6.664 -44.534 1.00 31.12 504 PRO A O 1
ATOM 3713 N N . THR A 1 505 ? -25.587 -4.690 -45.539 1.00 31.34 505 THR A N 1
ATOM 3714 C CA . THR A 1 505 ? -24.979 -3.966 -44.431 1.00 31.34 505 THR A CA 1
ATOM 3715 C C . THR A 1 505 ? -25.916 -3.971 -43.225 1.00 31.34 505 THR A C 1
ATOM 3717 O O . THR A 1 505 ? -26.766 -3.101 -43.055 1.00 31.34 505 THR A O 1
ATOM 3720 N N . ALA A 1 506 ? -25.732 -4.954 -42.342 1.00 30.12 506 ALA A N 1
ATOM 3721 C CA . ALA A 1 506 ? -26.284 -4.924 -41.002 1.00 30.12 506 ALA A CA 1
ATOM 3722 C C . ALA A 1 506 ? -25.609 -3.771 -40.251 1.00 30.12 506 ALA A C 1
ATOM 3724 O O . ALA A 1 506 ? -24.557 -3.924 -39.623 1.00 30.12 506 ALA A O 1
ATOM 3725 N N . ALA A 1 507 ? -26.221 -2.590 -40.340 1.00 29.19 507 ALA A N 1
ATOM 3726 C CA . ALA A 1 507 ? -26.152 -1.600 -39.287 1.00 29.19 507 ALA A CA 1
ATOM 3727 C C . ALA A 1 507 ? -26.355 -2.358 -37.972 1.00 29.19 507 ALA A C 1
ATOM 3729 O O . ALA A 1 507 ? -27.363 -3.040 -37.795 1.00 29.19 507 ALA A O 1
ATOM 3730 N N . ALA A 1 508 ? -25.341 -2.328 -37.108 1.00 32.81 508 ALA A N 1
ATOM 3731 C CA . ALA A 1 508 ? -25.379 -2.975 -35.811 1.00 32.81 508 ALA A CA 1
ATOM 3732 C C . ALA A 1 508 ? -26.476 -2.313 -34.973 1.00 32.81 508 ALA A C 1
ATOM 3734 O O . ALA A 1 508 ? -26.231 -1.339 -34.256 1.00 32.81 508 ALA A O 1
ATOM 3735 N N . ASP A 1 509 ? -27.687 -2.841 -35.108 1.00 31.33 509 ASP A N 1
ATOM 3736 C CA . ASP A 1 509 ? -28.782 -2.604 -34.200 1.00 31.33 509 ASP A CA 1
ATOM 3737 C C . ASP A 1 509 ? -28.270 -2.927 -32.794 1.00 31.33 509 ASP A C 1
ATOM 3739 O O . ASP A 1 509 ? -27.805 -4.033 -32.495 1.00 31.33 509 ASP A O 1
ATOM 3743 N N . ARG A 1 510 ? -28.275 -1.917 -31.925 1.00 35.94 510 ARG A N 1
ATOM 3744 C CA . ARG A 1 510 ? -27.937 -2.058 -30.508 1.00 35.94 510 ARG A CA 1
ATOM 3745 C C . ARG A 1 510 ? -29.131 -2.666 -29.774 1.00 35.94 510 ARG A C 1
ATOM 3747 O O . ARG A 1 510 ? -29.510 -2.174 -28.712 1.00 35.94 510 ARG A O 1
ATOM 3754 N N . SER A 1 511 ? -29.708 -3.735 -30.316 1.00 38.25 511 SER A N 1
ATOM 3755 C CA . SER A 1 511 ? -30.725 -4.515 -29.631 1.00 38.25 511 SER A CA 1
ATOM 3756 C C . SER A 1 511 ? -30.089 -5.049 -28.348 1.00 38.25 511 SER A C 1
ATOM 3758 O O . SER A 1 511 ? -29.137 -5.839 -28.388 1.00 38.25 511 SER A O 1
ATOM 3760 N N . ALA A 1 512 ? -30.554 -4.552 -27.200 1.00 42.66 512 ALA A N 1
ATOM 3761 C CA . ALA A 1 512 ? -30.120 -5.031 -25.899 1.00 42.66 512 ALA A CA 1
ATOM 3762 C C . ALA A 1 512 ? -30.257 -6.566 -25.866 1.00 42.66 512 ALA A C 1
ATOM 3764 O O . ALA A 1 512 ? -31.272 -7.093 -26.323 1.00 42.66 512 ALA A O 1
ATOM 3765 N N . PRO A 1 513 ? -29.252 -7.310 -25.369 1.00 47.72 513 PRO A N 1
ATOM 3766 C CA . PRO A 1 513 ? -29.349 -8.762 -25.313 1.00 47.72 513 PRO A CA 1
ATOM 3767 C C . PRO A 1 513 ? -30.595 -9.163 -24.505 1.00 47.72 513 PRO A C 1
ATOM 3769 O O . PRO A 1 513 ? -30.877 -8.513 -23.492 1.00 47.72 513 PRO A O 1
ATOM 3772 N N . PRO A 1 514 ? -31.317 -10.227 -24.904 1.00 48.78 514 PRO A N 1
ATOM 3773 C CA . PRO A 1 514 ? -32.541 -10.643 -24.227 1.00 48.78 514 PRO A CA 1
ATOM 3774 C C . PRO A 1 514 ? -32.291 -10.847 -22.723 1.00 48.78 514 PRO A C 1
ATOM 3776 O O . PRO A 1 514 ? -31.198 -11.298 -22.339 1.00 48.78 514 PRO A O 1
ATOM 3779 N N . PRO A 1 515 ? -33.267 -10.509 -21.857 1.00 57.72 515 PRO A N 1
ATOM 3780 C CA . PRO A 1 515 ? -33.114 -10.634 -20.417 1.00 57.72 515 PRO A CA 1
ATOM 3781 C C . PRO A 1 515 ? -32.766 -12.080 -20.065 1.00 57.72 515 PRO A C 1
ATOM 3783 O O . PRO A 1 515 ? -33.437 -13.033 -20.456 1.00 57.72 515 PRO A O 1
ATOM 3786 N N . LEU A 1 516 ? -31.656 -12.248 -19.348 1.00 62.31 516 LEU A N 1
ATOM 3787 C CA . LEU A 1 516 ? -31.210 -13.561 -18.916 1.00 62.31 516 LEU A CA 1
ATOM 3788 C C . LEU A 1 516 ? -32.180 -14.060 -17.838 1.00 62.31 516 LEU A C 1
ATOM 3790 O O . LEU A 1 516 ? -32.190 -13.523 -16.729 1.00 62.31 516 LEU A O 1
ATOM 3794 N N . VAL A 1 517 ? -32.981 -15.074 -18.157 1.00 66.31 517 VAL A N 1
ATOM 3795 C CA . VAL A 1 517 ? -33.860 -15.721 -17.180 1.00 66.31 517 VAL A CA 1
ATOM 3796 C C . VAL A 1 517 ? -32.985 -16.514 -16.212 1.00 66.31 517 VAL A C 1
ATOM 3798 O O . VAL A 1 517 ? -32.300 -17.464 -16.596 1.00 66.31 517 VAL A O 1
ATOM 3801 N N . TRP A 1 518 ? -32.951 -16.086 -14.951 1.00 72.44 518 TRP A N 1
ATOM 3802 C CA . TRP A 1 518 ? -32.264 -16.831 -13.900 1.00 72.44 518 TRP A CA 1
ATOM 3803 C C . TRP A 1 518 ? -33.050 -18.112 -13.590 1.00 72.44 518 TRP A C 1
ATOM 3805 O O . TRP A 1 518 ? -34.274 -18.047 -13.467 1.00 72.44 518 TRP A O 1
ATOM 3815 N N . PRO A 1 519 ? -32.375 -19.266 -13.466 1.00 75.25 519 PRO A N 1
ATOM 3816 C CA . PRO A 1 519 ? -33.040 -20.539 -13.212 1.00 75.25 519 PRO A CA 1
ATOM 3817 C C . PRO A 1 519 ? -33.784 -20.537 -11.872 1.00 75.25 519 PRO A C 1
ATOM 3819 O O . PRO A 1 519 ? -33.379 -19.855 -10.928 1.00 75.25 519 PRO A O 1
ATOM 3822 N N . ALA A 1 520 ? -34.842 -21.346 -11.785 1.00 77.38 520 ALA A N 1
ATOM 3823 C CA . ALA A 1 520 ? -35.573 -21.574 -10.543 1.00 77.38 520 ALA A CA 1
ATOM 3824 C C . ALA A 1 520 ? -34.646 -22.096 -9.418 1.00 77.38 520 ALA A C 1
ATOM 3826 O O . ALA A 1 520 ? -33.650 -22.783 -9.703 1.00 77.38 520 ALA A O 1
ATOM 3827 N N . PRO A 1 521 ? -34.954 -21.787 -8.143 1.00 78.44 521 PRO A N 1
ATOM 3828 C CA . PRO A 1 521 ? -34.157 -22.228 -7.004 1.00 78.44 521 PRO A CA 1
ATOM 3829 C C . PRO A 1 521 ? -34.062 -23.759 -6.946 1.00 78.44 521 PRO A C 1
ATOM 3831 O O . PRO A 1 521 ? -35.054 -24.476 -7.056 1.00 78.44 521 PRO A O 1
ATOM 3834 N N . LYS A 1 522 ? -32.842 -24.276 -6.757 1.00 84.00 522 LYS A N 1
ATOM 3835 C CA . LYS A 1 522 ? -32.584 -25.716 -6.572 1.00 84.00 522 LYS A CA 1
ATOM 3836 C C . LYS A 1 522 ? -32.723 -26.097 -5.097 1.00 84.00 522 LYS A C 1
ATOM 3838 O O . LYS A 1 522 ? -32.365 -25.294 -4.240 1.00 84.00 522 LYS A O 1
ATOM 3843 N N . LYS A 1 523 ? -33.091 -27.354 -4.801 1.00 86.88 523 LYS A N 1
ATOM 3844 C CA . LYS A 1 523 ? -33.172 -27.898 -3.422 1.00 86.88 523 LYS A CA 1
ATOM 3845 C C . LYS A 1 523 ? -31.916 -27.608 -2.586 1.00 86.88 523 LYS A C 1
ATOM 3847 O O . LYS A 1 523 ? -32.018 -27.140 -1.462 1.00 86.88 523 LYS A O 1
ATOM 3852 N N . LEU A 1 524 ? -30.726 -27.795 -3.168 1.00 86.12 524 LEU A N 1
ATOM 3853 C CA . LEU A 1 524 ? -29.453 -27.471 -2.507 1.00 86.12 524 LEU A CA 1
ATOM 3854 C C . LEU A 1 524 ? -29.301 -25.968 -2.201 1.00 86.12 524 LEU A C 1
ATOM 3856 O O . LEU A 1 524 ? -28.733 -25.607 -1.180 1.00 86.12 524 LEU A O 1
ATOM 3860 N N . GLY A 1 525 ? -29.794 -25.094 -3.084 1.00 85.50 525 GLY A N 1
ATOM 3861 C CA . GLY A 1 525 ? -29.791 -23.645 -2.859 1.00 85.50 525 GLY A CA 1
ATOM 3862 C C . GLY A 1 525 ? -30.704 -23.253 -1.707 1.00 85.50 525 GLY A C 1
ATOM 3863 O O . GLY A 1 525 ? -30.291 -22.471 -0.862 1.00 85.50 525 GLY A O 1
ATOM 3864 N N . MET A 1 526 ? -31.889 -23.865 -1.622 1.00 87.94 526 MET A N 1
ATOM 3865 C CA . MET A 1 526 ? -32.802 -23.688 -0.489 1.00 87.94 526 MET A CA 1
ATOM 3866 C C . MET A 1 526 ? -32.168 -24.173 0.821 1.00 87.94 526 MET A C 1
ATOM 3868 O O . MET A 1 526 ? -32.139 -23.423 1.787 1.00 87.94 526 MET A O 1
ATOM 3872 N N . ALA A 1 527 ? -31.573 -25.371 0.837 1.00 90.44 527 ALA A N 1
ATOM 3873 C CA . ALA A 1 527 ? -30.924 -25.920 2.031 1.00 90.44 527 ALA A CA 1
ATOM 3874 C C . ALA A 1 527 ? -29.787 -25.028 2.568 1.00 90.44 527 ALA A C 1
ATOM 3876 O O . ALA A 1 527 ? -29.651 -24.873 3.776 1.00 90.44 527 ALA A O 1
ATOM 3877 N N . LEU A 1 528 ? -28.998 -24.405 1.684 1.00 90.25 528 LEU A N 1
ATOM 3878 C CA . LEU A 1 528 ? -27.938 -23.462 2.073 1.00 90.25 528 LEU A CA 1
ATOM 3879 C C . LEU A 1 528 ? -28.469 -22.065 2.439 1.00 90.25 528 LEU A C 1
ATOM 3881 O O . LEU A 1 528 ? -27.801 -21.325 3.156 1.00 90.25 528 LEU A O 1
ATOM 3885 N N . ALA A 1 529 ? -29.648 -21.695 1.942 1.00 92.69 529 ALA A N 1
ATOM 3886 C CA . ALA A 1 529 ? -30.294 -20.412 2.198 1.00 92.69 529 ALA A CA 1
ATOM 3887 C C . ALA A 1 529 ? -30.968 -20.358 3.583 1.00 92.69 529 ALA A C 1
ATOM 3889 O O . ALA A 1 529 ? -30.911 -19.317 4.233 1.00 92.69 529 ALA A O 1
ATOM 3890 N N . VAL A 1 530 ? -31.545 -21.468 4.064 1.00 94.00 530 VAL A N 1
ATOM 3891 C CA . VAL A 1 530 ? -32.199 -21.553 5.387 1.00 94.00 530 VAL A CA 1
ATOM 3892 C C . VAL A 1 530 ? -31.299 -21.085 6.542 1.00 94.00 530 VAL A C 1
ATOM 3894 O O . VAL A 1 530 ? -31.723 -20.176 7.255 1.00 94.00 530 VAL A O 1
ATOM 3897 N N . PRO A 1 531 ? -30.070 -21.609 6.744 1.00 95.00 531 PRO A N 1
ATOM 3898 C CA . PRO A 1 531 ? -29.233 -21.171 7.863 1.00 95.00 531 PRO A CA 1
ATOM 3899 C C . PRO A 1 531 ? -28.850 -19.689 7.765 1.00 95.00 531 PRO A C 1
ATOM 3901 O O . PRO A 1 531 ? -28.813 -19.004 8.783 1.00 95.00 531 PRO A O 1
ATOM 3904 N N . ALA A 1 532 ? -28.640 -19.162 6.551 1.00 94.56 532 ALA A N 1
ATOM 3905 C CA . ALA A 1 532 ? -28.390 -17.734 6.354 1.00 94.56 532 ALA A CA 1
ATOM 3906 C C . ALA A 1 532 ? -29.617 -16.881 6.726 1.00 94.56 532 ALA A C 1
ATOM 3908 O O . ALA A 1 532 ? -29.465 -15.843 7.362 1.00 94.56 532 ALA A O 1
ATOM 3909 N N . GLY A 1 533 ? -30.827 -17.331 6.375 1.00 95.31 533 GLY A N 1
ATOM 3910 C CA . GLY A 1 533 ? -32.081 -16.659 6.728 1.00 95.31 533 GLY A CA 1
ATOM 3911 C C . GLY A 1 533 ? -32.386 -16.691 8.227 1.00 95.31 533 GLY A C 1
ATOM 3912 O O . GLY A 1 533 ? -32.818 -15.680 8.780 1.00 95.31 533 GLY A O 1
ATOM 3913 N N . LEU A 1 534 ? -32.111 -17.813 8.900 1.00 95.88 534 LEU A N 1
ATOM 3914 C CA . LEU A 1 534 ? -32.254 -17.933 10.355 1.00 95.88 534 LEU A CA 1
ATOM 3915 C C . LEU A 1 534 ? -31.271 -17.013 11.088 1.00 95.88 534 LEU A C 1
ATOM 3917 O O . LEU A 1 534 ? -31.691 -16.245 11.950 1.00 95.88 534 LEU A O 1
ATOM 3921 N N . ALA A 1 535 ? -29.992 -17.028 10.698 1.00 94.94 535 ALA A N 1
ATOM 3922 C CA . ALA A 1 535 ? -28.979 -16.142 11.273 1.00 94.94 535 ALA A CA 1
ATOM 3923 C C . ALA A 1 535 ? -29.300 -14.659 11.023 1.00 94.94 535 ALA A C 1
ATOM 3925 O O . ALA A 1 535 ? -29.154 -13.842 11.927 1.00 94.94 535 ALA A O 1
ATOM 3926 N N . LEU A 1 536 ? -29.790 -14.313 9.826 1.00 96.12 536 LEU A N 1
ATOM 3927 C CA . LEU A 1 536 ? -30.236 -12.956 9.497 1.00 96.12 536 LEU A CA 1
ATOM 3928 C C . LEU A 1 536 ? -31.404 -12.518 10.388 1.00 96.12 536 LEU A C 1
ATOM 3930 O O . LEU A 1 536 ? -31.375 -11.422 10.938 1.00 96.12 536 LEU A O 1
ATOM 3934 N N . SER A 1 537 ? -32.407 -13.381 10.558 1.00 94.31 537 SER A N 1
ATOM 3935 C CA . SER A 1 537 ? -33.591 -13.084 11.375 1.00 94.31 537 SER A CA 1
ATOM 3936 C C . SER A 1 537 ? -33.221 -12.905 12.849 1.00 94.31 537 SER A C 1
ATOM 3938 O O . SER A 1 537 ? -33.647 -11.938 13.475 1.00 94.31 537 SER A O 1
ATOM 3940 N N . ALA A 1 538 ? -32.369 -13.788 13.383 1.00 92.94 538 ALA A N 1
ATOM 3941 C CA . ALA A 1 538 ? -31.848 -13.677 14.743 1.00 92.94 538 ALA A CA 1
ATOM 3942 C C . ALA A 1 538 ? -31.007 -12.404 14.932 1.00 92.94 538 ALA A C 1
ATOM 3944 O O . ALA A 1 538 ? -31.166 -11.704 15.928 1.00 92.94 538 ALA A O 1
ATOM 3945 N N . GLY A 1 539 ? -30.156 -12.070 13.958 1.00 92.06 539 GLY A N 1
ATOM 3946 C CA . GLY A 1 539 ? -29.329 -10.867 13.988 1.00 92.06 539 GLY A CA 1
ATOM 3947 C C . GLY A 1 539 ? -30.144 -9.571 13.956 1.00 92.06 539 GLY A C 1
ATOM 3948 O O . GLY A 1 539 ? -29.842 -8.657 14.715 1.00 92.06 539 GLY A O 1
ATOM 3949 N N . ILE A 1 540 ? -31.210 -9.503 13.146 1.00 92.38 540 ILE A N 1
ATOM 3950 C CA . ILE A 1 540 ? -32.136 -8.356 13.127 1.00 92.38 540 ILE A CA 1
ATOM 3951 C C . ILE A 1 540 ? -32.875 -8.238 14.465 1.00 92.38 540 ILE A C 1
ATOM 3953 O O . ILE A 1 540 ? -32.946 -7.145 15.020 1.00 92.38 540 ILE A O 1
ATOM 3957 N N . ALA A 1 541 ? -33.390 -9.351 15.000 1.00 90.25 541 ALA A N 1
ATOM 3958 C CA . ALA A 1 541 ? -34.122 -9.360 16.268 1.00 90.25 541 ALA A CA 1
ATOM 3959 C C . ALA A 1 541 ? -33.245 -8.966 17.469 1.00 90.25 541 ALA A C 1
ATOM 3961 O O . ALA A 1 541 ? -33.731 -8.354 18.417 1.00 90.25 541 ALA A O 1
ATOM 3962 N N . ALA A 1 542 ? -31.951 -9.297 17.431 1.00 86.75 542 ALA A N 1
ATOM 3963 C CA . ALA A 1 542 ? -30.997 -8.966 18.484 1.00 86.75 542 ALA A CA 1
ATOM 3964 C C . ALA A 1 542 ? -30.362 -7.568 18.337 1.00 86.75 542 ALA A C 1
ATOM 3966 O O . ALA A 1 542 ? -29.615 -7.157 19.229 1.00 86.75 542 ALA A O 1
ATOM 3967 N N . PHE A 1 543 ? -30.619 -6.844 17.240 1.00 90.00 543 PHE A N 1
ATOM 3968 C CA . PHE A 1 543 ? -29.942 -5.582 16.948 1.00 90.00 543 PHE A CA 1
ATOM 3969 C C . PHE A 1 543 ? -30.437 -4.449 17.874 1.00 90.00 543 PHE A C 1
ATOM 3971 O O . PHE A 1 543 ? -31.629 -4.143 17.886 1.00 90.00 543 PHE A O 1
ATOM 3978 N N . PRO A 1 544 ? -29.553 -3.784 18.642 1.00 85.06 544 PRO A N 1
ATOM 3979 C CA . PRO A 1 544 ? -29.976 -2.940 19.763 1.00 85.06 544 PRO A CA 1
ATOM 3980 C C . PRO A 1 544 ? -30.497 -1.548 19.375 1.00 85.06 544 PRO A C 1
ATOM 3982 O O . PRO A 1 544 ? -31.127 -0.885 20.194 1.00 85.06 544 PRO A O 1
ATOM 3985 N N . VAL A 1 545 ? -30.206 -1.058 18.164 1.00 85.06 545 VAL A N 1
ATOM 3986 C CA . VAL A 1 545 ? -30.421 0.355 17.797 1.00 85.06 545 VAL A CA 1
ATOM 3987 C C . VAL A 1 545 ? -31.034 0.468 16.413 1.00 85.06 545 VAL A C 1
ATOM 3989 O O . VAL A 1 545 ? -30.508 -0.105 15.465 1.00 85.06 545 VAL A O 1
ATOM 3992 N N . ALA A 1 546 ? -32.112 1.249 16.285 1.00 84.06 546 ALA A N 1
ATOM 3993 C CA . ALA A 1 546 ? -32.744 1.567 15.000 1.00 84.06 546 ALA A CA 1
ATOM 3994 C C . ALA A 1 546 ? -33.020 0.331 14.112 1.00 84.06 546 ALA A C 1
ATOM 3996 O O . ALA A 1 546 ? -32.991 0.417 12.881 1.00 84.06 546 ALA A O 1
ATOM 3997 N N . TRP A 1 547 ? -33.318 -0.819 14.731 1.00 86.69 547 TRP A N 1
ATOM 3998 C CA . TRP A 1 547 ? -33.533 -2.083 14.027 1.00 86.69 547 TRP A CA 1
ATOM 3999 C C . TRP A 1 547 ? -34.612 -2.013 12.925 1.00 86.69 547 TRP A C 1
ATOM 4001 O O . TRP A 1 547 ? -34.401 -2.665 11.901 1.00 86.69 547 TRP A O 1
ATOM 4011 N N . PRO A 1 548 ? -35.701 -1.204 13.016 1.00 90.69 548 PRO A N 1
ATOM 4012 C CA . PRO A 1 548 ? -36.673 -1.111 11.924 1.00 90.69 548 PRO A CA 1
ATOM 4013 C C . PRO A 1 548 ? -36.075 -0.465 10.670 1.00 90.69 548 PRO A C 1
ATOM 4015 O O . PRO A 1 548 ? -36.354 -0.898 9.554 1.00 90.69 548 PRO A O 1
ATOM 4018 N N . ILE A 1 549 ? -35.210 0.542 10.848 1.00 92.44 549 ILE A N 1
ATOM 4019 C CA . ILE A 1 549 ? -34.513 1.214 9.744 1.00 92.44 549 ILE A CA 1
ATOM 4020 C C . ILE A 1 549 ? -33.528 0.239 9.101 1.00 92.44 549 ILE A C 1
ATOM 4022 O O . ILE A 1 549 ? -33.507 0.096 7.880 1.00 92.44 549 ILE A O 1
ATOM 4026 N N . LEU A 1 550 ? -32.754 -0.483 9.917 1.00 91.75 550 LEU A N 1
ATOM 4027 C CA . LEU A 1 550 ? -31.834 -1.506 9.425 1.00 91.75 550 LEU A CA 1
ATOM 4028 C C . LEU A 1 550 ? -32.576 -2.607 8.654 1.00 91.75 550 LEU A C 1
ATOM 4030 O O . LEU A 1 550 ? -32.165 -2.959 7.550 1.00 91.75 550 LEU A O 1
ATOM 4034 N N . ALA A 1 551 ? -33.698 -3.101 9.180 1.00 93.88 551 ALA A N 1
ATOM 4035 C CA . ALA A 1 551 ? -34.535 -4.093 8.511 1.00 93.88 551 ALA A CA 1
ATOM 4036 C C . ALA A 1 551 ? -35.089 -3.573 7.173 1.00 93.88 551 ALA A C 1
ATOM 4038 O O . ALA A 1 551 ? -35.045 -4.293 6.175 1.00 93.88 551 ALA A O 1
ATOM 4039 N N . ALA A 1 552 ? -35.544 -2.316 7.113 1.00 95.38 552 ALA A N 1
ATOM 4040 C CA . ALA A 1 552 ? -36.012 -1.690 5.876 1.00 95.38 552 ALA A CA 1
ATOM 4041 C C . ALA A 1 552 ? -34.893 -1.560 4.825 1.00 95.38 552 ALA A C 1
ATOM 4043 O O . ALA A 1 552 ? -35.105 -1.866 3.650 1.00 95.38 552 ALA A O 1
ATOM 4044 N N . LEU A 1 553 ? -33.682 -1.171 5.239 1.00 95.62 553 LEU A N 1
ATOM 4045 C CA . LEU A 1 553 ? -32.513 -1.095 4.354 1.00 95.62 553 LEU A CA 1
ATOM 4046 C C . LEU A 1 553 ? -32.079 -2.480 3.853 1.00 95.62 553 LEU A C 1
ATOM 4048 O O . LEU A 1 553 ? -31.770 -2.637 2.670 1.00 95.62 553 LEU A O 1
ATOM 4052 N N . LEU A 1 554 ? -32.097 -3.497 4.718 1.00 96.56 554 LEU A N 1
ATOM 4053 C CA . LEU A 1 554 ? -31.807 -4.883 4.338 1.00 96.56 554 LEU A CA 1
ATOM 4054 C C . LEU A 1 554 ? -32.872 -5.444 3.390 1.00 96.56 554 LEU A C 1
ATOM 4056 O O . LEU A 1 554 ? -32.524 -6.149 2.444 1.00 96.56 554 LEU A O 1
ATOM 4060 N N . LEU A 1 555 ? -34.147 -5.091 3.578 1.00 96.75 555 LEU A N 1
ATOM 4061 C CA . LEU A 1 555 ? -35.224 -5.446 2.654 1.00 96.75 555 LEU A CA 1
ATOM 4062 C C . LEU A 1 555 ? -35.021 -4.786 1.286 1.00 96.75 555 LEU A C 1
ATOM 4064 O O . LEU A 1 555 ? -35.104 -5.464 0.263 1.00 96.75 555 LEU A O 1
ATOM 4068 N N . LEU A 1 556 ? -34.688 -3.493 1.248 1.00 97.12 556 LEU A N 1
ATOM 4069 C CA . LEU A 1 556 ? -34.359 -2.795 0.002 1.00 97.12 556 LEU A CA 1
ATOM 4070 C C . LEU A 1 556 ? -33.163 -3.450 -0.702 1.00 97.12 556 LEU A C 1
ATOM 4072 O O . LEU A 1 556 ? -33.191 -3.670 -1.915 1.00 97.12 556 LEU A O 1
ATOM 4076 N N . TYR A 1 557 ? -32.133 -3.828 0.057 1.00 97.69 557 TYR A N 1
ATOM 4077 C CA . TYR A 1 557 ? -30.991 -4.565 -0.472 1.00 97.69 557 TYR A CA 1
ATOM 4078 C C . TYR A 1 557 ? -31.385 -5.959 -0.987 1.00 97.69 557 TYR A C 1
ATOM 4080 O O . TYR A 1 557 ? -30.942 -6.368 -2.061 1.00 97.69 557 TYR A O 1
ATOM 4088 N N . ALA A 1 558 ? -32.270 -6.675 -0.293 1.00 97.19 558 ALA A N 1
ATOM 4089 C CA . ALA A 1 558 ? -32.795 -7.961 -0.743 1.00 97.19 558 ALA A CA 1
ATOM 4090 C C . ALA A 1 558 ? -33.584 -7.829 -2.058 1.00 97.19 558 ALA A C 1
ATOM 4092 O O . ALA A 1 558 ? -33.376 -8.627 -2.975 1.00 97.19 558 ALA A O 1
ATOM 4093 N N . LEU A 1 559 ? -34.424 -6.796 -2.198 1.00 96.56 559 LEU A N 1
ATOM 4094 C CA . LEU A 1 559 ? -35.152 -6.479 -3.435 1.00 96.56 559 LEU A CA 1
ATOM 4095 C C . LEU A 1 559 ? -34.195 -6.141 -4.589 1.00 96.56 559 LEU A C 1
ATOM 4097 O O . LEU A 1 559 ? -34.385 -6.601 -5.724 1.00 96.56 559 LEU A O 1
ATOM 4101 N N . LEU A 1 560 ? -33.123 -5.395 -4.296 1.00 95.31 560 LEU A N 1
ATOM 4102 C CA . LEU A 1 560 ? -32.056 -5.108 -5.253 1.00 95.31 560 LEU A CA 1
ATOM 4103 C C . LEU A 1 560 ? -31.370 -6.398 -5.714 1.00 95.31 560 LEU A C 1
ATOM 4105 O O . LEU A 1 560 ? -31.211 -6.594 -6.916 1.00 95.31 560 LEU A O 1
ATOM 4109 N N . LEU A 1 561 ? -30.998 -7.295 -4.797 1.00 94.31 561 LEU A N 1
ATOM 4110 C CA . LEU A 1 561 ? -30.365 -8.576 -5.133 1.00 94.31 561 LEU A CA 1
ATOM 4111 C C . LEU A 1 561 ? -31.301 -9.522 -5.882 1.00 94.31 561 LEU A C 1
ATOM 4113 O O . LEU A 1 561 ? -30.857 -10.259 -6.766 1.00 94.31 561 LEU A O 1
ATOM 4117 N N . TRP A 1 562 ? -32.592 -9.502 -5.562 1.00 92.00 562 TRP A N 1
ATOM 4118 C CA . TRP A 1 562 ? -33.592 -10.297 -6.266 1.00 92.00 562 TRP A CA 1
ATOM 4119 C C . TRP A 1 562 ? -33.667 -9.911 -7.749 1.00 92.00 562 TRP A C 1
ATOM 4121 O O . TRP A 1 562 ? -33.671 -10.786 -8.631 1.00 92.00 562 TRP A O 1
ATOM 4131 N N . SER A 1 563 ? -33.649 -8.601 -8.004 1.00 90.50 563 SER A N 1
ATOM 4132 C CA . SER A 1 563 ? -33.700 -7.989 -9.336 1.00 90.50 563 SER A CA 1
ATOM 4133 C C . SER A 1 563 ? -32.357 -8.081 -10.071 1.00 90.50 563 SER A C 1
ATOM 4135 O O . SER A 1 563 ? -32.302 -8.410 -11.257 1.00 90.50 563 SER A O 1
ATOM 4137 N N . TYR A 1 564 ? -31.253 -7.868 -9.353 1.00 90.69 564 TYR A N 1
ATOM 4138 C CA . TYR A 1 564 ? -29.886 -7.837 -9.865 1.00 90.69 564 TYR A CA 1
ATOM 4139 C C . TYR A 1 564 ? -28.963 -8.728 -9.015 1.00 90.69 564 TYR A C 1
ATOM 4141 O O . TYR A 1 564 ? -28.204 -8.224 -8.184 1.00 90.69 564 TYR A O 1
ATOM 4149 N N . PRO A 1 565 ? -28.915 -10.052 -9.271 1.00 89.94 565 PRO A N 1
ATOM 4150 C CA . PRO A 1 565 ? -28.164 -10.999 -8.435 1.00 89.94 565 PRO A CA 1
ATOM 4151 C C . PRO A 1 565 ? -26.646 -10.794 -8.383 1.00 89.94 565 PRO A C 1
ATOM 4153 O O . PRO A 1 565 ? -25.967 -11.473 -7.622 1.00 89.94 565 PRO A O 1
ATOM 4156 N N . LEU A 1 566 ? -26.088 -9.906 -9.212 1.00 92.19 566 LEU A N 1
ATOM 4157 C CA . LEU A 1 566 ? -24.664 -9.555 -9.210 1.00 92.19 566 LEU A CA 1
ATOM 4158 C C . LEU A 1 566 ? -24.367 -8.244 -8.467 1.00 92.19 566 LEU A C 1
ATOM 4160 O O . LEU A 1 566 ? -23.196 -7.912 -8.317 1.00 92.19 566 LEU A O 1
ATOM 4164 N N . ALA A 1 567 ? -25.383 -7.512 -7.995 1.00 95.25 567 ALA A N 1
ATOM 4165 C CA . ALA A 1 567 ? -25.203 -6.226 -7.317 1.00 95.25 567 ALA A CA 1
ATOM 4166 C C . ALA A 1 567 ? -24.393 -6.343 -6.015 1.00 95.25 567 ALA A C 1
ATOM 4168 O O . ALA A 1 567 ? -23.741 -5.386 -5.610 1.00 95.25 567 ALA A O 1
ATOM 4169 N N . TRP A 1 568 ? -24.339 -7.525 -5.396 1.00 96.12 568 TRP A N 1
ATOM 4170 C CA . TRP A 1 568 ? -23.481 -7.757 -4.232 1.00 96.12 568 TRP A CA 1
ATOM 4171 C C . TRP A 1 568 ? -21.986 -7.557 -4.531 1.00 96.12 568 TRP A C 1
ATOM 4173 O O . TRP A 1 568 ? -21.240 -7.186 -3.634 1.00 96.12 568 TRP A O 1
ATOM 4183 N N . LEU A 1 569 ? -21.539 -7.746 -5.783 1.00 96.62 569 LEU A N 1
ATOM 4184 C CA . LEU A 1 569 ? -20.152 -7.476 -6.187 1.00 96.62 569 LEU A CA 1
ATOM 4185 C C . LEU A 1 569 ? -19.804 -5.984 -6.142 1.00 96.62 569 LEU A C 1
ATOM 4187 O O . LEU A 1 569 ? -18.627 -5.652 -6.113 1.00 96.62 569 LEU A O 1
ATOM 4191 N N . LEU A 1 570 ? -20.814 -5.111 -6.144 1.00 97.75 570 LEU A N 1
ATOM 4192 C CA . LEU A 1 570 ? -20.684 -3.676 -5.910 1.00 97.75 570 LEU A CA 1
ATOM 4193 C C . LEU A 1 570 ? -20.846 -3.367 -4.415 1.00 97.75 570 LEU A C 1
ATOM 4195 O O . LEU A 1 570 ? -19.987 -2.723 -3.821 1.00 97.75 570 LEU A O 1
ATOM 4199 N N . MET A 1 571 ? -21.933 -3.855 -3.808 1.00 97.81 571 MET A N 1
ATOM 4200 C CA . MET A 1 571 ? -22.335 -3.471 -2.451 1.00 97.81 571 MET A CA 1
ATOM 4201 C C . MET A 1 571 ? -21.432 -4.051 -1.361 1.00 97.81 571 MET A C 1
ATOM 4203 O O . MET A 1 571 ? -21.098 -3.334 -0.427 1.00 97.81 571 MET A O 1
ATOM 4207 N N . VAL A 1 572 ? -20.997 -5.312 -1.467 1.00 97.69 572 VAL A N 1
ATOM 4208 C CA . VAL A 1 572 ? -20.146 -5.933 -0.436 1.00 97.69 572 VAL A CA 1
ATOM 4209 C C . VAL A 1 572 ? -18.781 -5.238 -0.357 1.00 97.69 572 VAL A C 1
ATOM 4211 O O . VAL A 1 572 ? -18.423 -4.822 0.741 1.00 97.69 572 VAL A O 1
ATOM 4214 N N . PRO A 1 573 ? -18.033 -5.018 -1.461 1.00 97.56 573 PRO A N 1
ATOM 4215 C CA . PRO A 1 573 ? -16.777 -4.268 -1.385 1.00 97.56 573 PRO A CA 1
ATOM 4216 C C . PRO A 1 573 ? -16.948 -2.805 -0.956 1.00 97.56 573 PRO A C 1
ATOM 4218 O O . PRO A 1 573 ? -16.045 -2.267 -0.326 1.00 97.56 573 PRO A O 1
ATOM 4221 N N . ALA A 1 574 ? -18.082 -2.172 -1.285 1.00 98.06 574 ALA A N 1
ATOM 4222 C CA . ALA A 1 574 ? -18.354 -0.789 -0.897 1.00 98.06 574 ALA A CA 1
ATOM 4223 C C . ALA A 1 574 ? -18.681 -0.645 0.592 1.00 98.06 574 ALA A C 1
ATOM 4225 O O . ALA A 1 574 ? -18.191 0.282 1.223 1.00 98.06 574 ALA A O 1
ATOM 4226 N N . LEU A 1 575 ? -19.487 -1.558 1.143 1.00 97.56 575 LEU A N 1
ATOM 4227 C CA . LEU A 1 575 ? -19.939 -1.502 2.534 1.00 97.56 575 LEU A CA 1
ATOM 4228 C C . LEU A 1 575 ? -18.931 -2.094 3.521 1.00 97.56 575 LEU A C 1
ATOM 4230 O O . LEU A 1 575 ? -18.961 -1.725 4.691 1.00 97.56 575 LEU A O 1
ATOM 4234 N N . LEU A 1 576 ? -18.029 -2.969 3.064 1.00 96.88 576 LEU A N 1
ATOM 4235 C CA . LEU A 1 576 ? -17.004 -3.595 3.905 1.00 96.88 576 LEU A CA 1
ATOM 4236 C C . LEU A 1 576 ? -16.179 -2.575 4.701 1.00 96.88 576 LEU A C 1
ATOM 4238 O O . LEU A 1 576 ? -16.036 -2.769 5.902 1.00 96.88 576 LEU A O 1
ATOM 4242 N N . PRO A 1 577 ? -15.642 -1.495 4.110 1.00 96.31 577 PRO A N 1
ATOM 4243 C CA . PRO A 1 577 ? -14.884 -0.517 4.878 1.00 96.31 577 PRO A CA 1
ATOM 4244 C C . PRO A 1 577 ? -15.762 0.554 5.542 1.00 96.31 577 PRO A C 1
ATOM 4246 O O . PRO A 1 577 ? -15.244 1.287 6.372 1.00 96.31 577 PRO A O 1
ATOM 4249 N N . THR A 1 578 ? -17.051 0.687 5.199 1.00 95.81 578 THR A N 1
ATOM 4250 C CA . THR A 1 578 ? -17.869 1.856 5.594 1.00 95.81 578 THR A CA 1
ATOM 4251 C C . THR A 1 578 ? -18.945 1.566 6.633 1.00 95.81 578 THR A C 1
ATOM 4253 O O . THR A 1 578 ? -19.365 2.481 7.333 1.00 95.81 578 THR A O 1
ATOM 4256 N N . LEU A 1 579 ? -19.469 0.339 6.689 1.00 94.56 579 LEU A N 1
ATOM 4257 C CA . LEU A 1 579 ? -20.620 0.004 7.526 1.00 94.56 579 LEU A CA 1
ATOM 4258 C C . LEU A 1 579 ? -20.159 -0.501 8.897 1.00 94.56 579 LEU A C 1
ATOM 4260 O O . LEU A 1 579 ? -20.156 -1.704 9.151 1.00 94.56 579 LEU A O 1
ATOM 4264 N N . ASP A 1 580 ? -19.792 0.436 9.774 1.00 92.06 580 ASP A N 1
ATOM 4265 C CA . ASP A 1 580 ? -19.462 0.159 11.174 1.00 92.06 580 ASP A CA 1
ATOM 4266 C C . ASP A 1 580 ? -20.339 0.948 12.140 1.00 92.06 580 ASP A C 1
ATOM 4268 O O . ASP A 1 580 ? -20.180 2.156 12.299 1.00 92.06 580 ASP A O 1
ATOM 4272 N N . LEU A 1 581 ? -21.262 0.261 12.810 1.00 92.12 581 LEU A N 1
ATOM 4273 C CA . LEU A 1 581 ? -22.132 0.881 13.814 1.00 92.12 581 LEU A CA 1
ATOM 4274 C C . LEU A 1 581 ? -21.663 0.617 15.251 1.00 92.12 581 LEU A C 1
ATOM 4276 O O . LEU A 1 581 ? -22.321 1.069 16.189 1.00 92.12 581 LEU A O 1
ATOM 4280 N N . SER A 1 582 ? -20.509 -0.041 15.432 1.00 91.75 582 SER A N 1
ATOM 4281 C CA . SER A 1 582 ? -19.949 -0.379 16.749 1.00 91.75 582 SER A CA 1
ATOM 4282 C C . SER A 1 582 ? -19.794 0.813 17.709 1.00 91.75 582 SER A C 1
ATOM 4284 O O . SER A 1 582 ? -20.044 0.613 18.897 1.00 91.75 582 SER A O 1
ATOM 4286 N N . PRO A 1 583 ? -19.488 2.054 17.261 1.00 91.44 583 PRO A N 1
ATOM 4287 C CA . PRO A 1 583 ? -19.464 3.222 18.151 1.00 91.44 583 PRO A CA 1
ATOM 4288 C C . PRO A 1 583 ? -20.800 3.533 18.838 1.00 91.44 583 PRO A C 1
ATOM 4290 O O . PRO A 1 583 ? -20.813 4.194 19.869 1.00 91.44 583 PRO A O 1
ATOM 4293 N N . ILE A 1 584 ? -21.919 3.072 18.270 1.00 91.31 584 ILE A N 1
ATOM 4294 C CA . ILE A 1 584 ? -23.280 3.344 18.757 1.00 91.31 584 ILE A CA 1
ATOM 4295 C C . ILE A 1 584 ? -23.922 2.083 19.349 1.00 91.31 584 ILE A C 1
ATOM 4297 O O . ILE A 1 584 ? -24.727 2.164 20.281 1.00 91.31 584 ILE A O 1
ATOM 4301 N N . THR A 1 585 ? -23.627 0.909 18.787 1.00 92.12 585 THR A N 1
ATOM 4302 C CA . THR A 1 585 ? -24.217 -0.370 19.208 1.00 92.12 585 THR A CA 1
ATOM 4303 C C . THR A 1 585 ? -23.389 -1.106 20.254 1.00 92.12 585 THR A C 1
ATOM 4305 O O . THR A 1 585 ? -23.906 -2.035 20.874 1.00 92.12 585 THR A O 1
ATOM 4308 N N . GLY A 1 586 ? -22.128 -0.717 20.451 1.00 90.56 586 GLY A N 1
ATOM 4309 C CA . GLY A 1 586 ? -21.118 -1.572 21.069 1.00 90.56 586 GLY A CA 1
ATOM 4310 C C . GLY A 1 586 ? -20.694 -2.706 20.130 1.00 90.56 586 GLY A C 1
ATOM 4311 O O . GLY A 1 586 ? -21.159 -2.808 18.986 1.00 90.56 586 GLY A O 1
ATOM 4312 N N . ARG A 1 587 ? -19.810 -3.576 20.620 1.00 87.44 587 ARG A N 1
ATOM 4313 C CA . ARG A 1 587 ? -19.316 -4.746 19.882 1.00 87.44 587 ARG A CA 1
ATOM 4314 C C . ARG A 1 587 ? -20.370 -5.855 19.871 1.00 87.44 587 ARG A C 1
ATOM 4316 O O . ARG A 1 587 ? -20.780 -6.334 20.922 1.00 87.44 587 ARG A O 1
ATOM 4323 N N . LEU A 1 588 ? -20.804 -6.265 18.677 1.00 86.62 588 LEU A N 1
ATOM 4324 C CA . LEU A 1 588 ? -21.807 -7.319 18.493 1.00 86.62 588 LEU A CA 1
ATOM 4325 C C . LEU A 1 588 ? -21.200 -8.551 17.800 1.00 86.62 588 LEU A C 1
ATOM 4327 O O . LEU A 1 588 ? -20.423 -8.394 16.853 1.00 86.62 588 LEU A O 1
ATOM 4331 N N . PRO A 1 589 ? -21.600 -9.782 18.181 1.00 89.38 589 PRO A N 1
ATOM 4332 C CA . PRO A 1 589 ? -21.194 -10.994 17.466 1.00 89.38 589 PRO A CA 1
ATOM 4333 C C . PRO A 1 589 ? -21.593 -10.979 15.982 1.00 89.38 589 PRO A C 1
ATOM 4335 O O . PRO A 1 589 ? -20.822 -11.441 15.135 1.00 89.38 589 PRO A O 1
ATOM 4338 N N . LEU A 1 590 ? -22.769 -10.416 15.673 1.00 92.25 590 LEU A N 1
ATOM 4339 C CA . LEU A 1 590 ? -23.249 -10.109 14.324 1.00 92.25 590 LEU A CA 1
ATOM 4340 C C . LEU A 1 590 ? -23.496 -8.601 14.212 1.00 92.25 590 LEU A C 1
ATOM 4342 O O . LEU A 1 590 ? -24.394 -8.069 14.864 1.00 92.25 590 LEU A O 1
ATOM 4346 N N . ASP A 1 591 ? -22.690 -7.924 13.402 1.00 92.44 591 ASP A N 1
ATOM 4347 C CA . ASP A 1 591 ? -22.799 -6.492 13.142 1.00 92.44 591 ASP A CA 1
ATOM 4348 C C . ASP A 1 591 ? -23.658 -6.197 11.896 1.00 92.44 591 ASP A C 1
ATOM 4350 O O . ASP A 1 591 ? -24.140 -7.096 11.203 1.00 92.44 591 ASP A O 1
ATOM 4354 N N . ALA A 1 592 ? -23.873 -4.914 11.597 1.00 94.38 592 ALA A N 1
ATOM 4355 C CA . ALA A 1 592 ? -24.691 -4.502 10.457 1.00 94.38 592 ALA A CA 1
ATOM 4356 C C . ALA A 1 592 ? -24.139 -4.991 9.102 1.00 94.38 592 ALA A C 1
ATOM 4358 O O . ALA A 1 592 ? -24.918 -5.292 8.194 1.00 94.38 592 ALA A O 1
ATOM 4359 N N . PHE A 1 593 ? -22.816 -5.101 8.953 1.00 96.19 593 PHE A N 1
ATOM 4360 C CA . PHE A 1 593 ? -22.192 -5.603 7.732 1.00 96.19 593 PHE A CA 1
ATOM 4361 C C . PHE A 1 593 ? -22.363 -7.121 7.589 1.00 96.19 593 PHE A C 1
ATOM 4363 O O . PHE A 1 593 ? -22.657 -7.601 6.489 1.00 96.19 593 PHE A O 1
ATOM 4370 N N . ASP A 1 594 ? -22.293 -7.878 8.684 1.00 96.62 594 ASP A N 1
ATOM 4371 C CA . ASP A 1 594 ? -22.588 -9.313 8.682 1.00 96.62 594 ASP A CA 1
ATOM 4372 C C . ASP A 1 594 ? -24.009 -9.587 8.168 1.00 96.62 594 ASP A C 1
ATOM 4374 O O . ASP A 1 594 ? -24.211 -10.498 7.363 1.00 96.62 594 ASP A O 1
ATOM 4378 N N . LEU A 1 595 ? -24.997 -8.764 8.544 1.00 97.00 595 LEU A N 1
ATOM 4379 C CA . LEU A 1 595 ? -26.376 -8.897 8.048 1.00 97.00 595 LEU A CA 1
ATOM 4380 C C . LEU A 1 595 ? -26.485 -8.646 6.534 1.00 97.00 595 LEU A C 1
ATOM 4382 O O . LEU A 1 595 ? -27.266 -9.311 5.846 1.00 97.00 595 LEU A O 1
ATOM 4386 N N . VAL A 1 596 ? -25.671 -7.744 5.978 1.00 97.75 596 VAL A N 1
ATOM 4387 C CA . VAL A 1 596 ? -25.565 -7.532 4.522 1.00 97.75 596 VAL A CA 1
ATOM 4388 C C . VAL A 1 596 ? -24.968 -8.767 3.839 1.00 97.75 596 VAL A C 1
ATOM 4390 O O . VAL A 1 596 ? -25.467 -9.204 2.794 1.00 97.75 596 VAL A O 1
ATOM 4393 N N . VAL A 1 597 ? -23.935 -9.382 4.421 1.00 98.00 597 VAL A N 1
ATOM 4394 C CA . VAL A 1 597 ? -23.357 -10.633 3.902 1.00 98.00 597 VAL A CA 1
ATOM 4395 C C . VAL A 1 597 ? -24.376 -11.772 3.977 1.00 98.00 597 VAL A C 1
ATOM 4397 O O . VAL A 1 597 ? -24.578 -12.467 2.983 1.00 98.00 597 VAL A O 1
ATOM 4400 N N . LEU A 1 598 ? -25.085 -11.931 5.094 1.00 98.12 598 LEU A N 1
ATOM 4401 C CA . LEU A 1 598 ? -26.125 -12.951 5.263 1.00 98.12 598 LEU A CA 1
ATOM 4402 C C . LEU A 1 598 ? -27.276 -12.768 4.269 1.00 98.12 598 LEU A C 1
ATOM 4404 O O . LEU A 1 598 ? -27.697 -13.737 3.637 1.00 98.12 598 LEU A O 1
ATOM 4408 N N . THR A 1 599 ? -27.716 -11.528 4.036 1.00 98.06 599 THR A N 1
ATOM 4409 C CA . THR A 1 599 ? -28.697 -11.200 2.986 1.00 98.06 599 THR A CA 1
ATOM 4410 C C . THR A 1 599 ? -28.158 -11.587 1.604 1.00 98.06 599 THR A C 1
ATOM 4412 O O . THR A 1 599 ? -28.848 -12.216 0.801 1.00 98.06 599 THR A O 1
ATOM 4415 N N . THR A 1 600 ? -26.880 -11.310 1.334 1.00 97.50 600 THR A N 1
ATOM 4416 C CA . THR A 1 600 ? -26.214 -11.717 0.086 1.00 97.50 600 THR A CA 1
ATOM 4417 C C . THR A 1 600 ? -26.203 -13.235 -0.096 1.00 97.50 600 THR A C 1
ATOM 4419 O O . THR A 1 600 ? -26.488 -13.725 -1.190 1.00 97.50 600 THR A O 1
ATOM 4422 N N . LEU A 1 601 ? -25.898 -13.987 0.962 1.00 97.00 601 LEU A N 1
ATOM 4423 C CA . LEU A 1 601 ? -25.873 -15.449 0.942 1.00 97.00 601 LEU A CA 1
ATOM 4424 C C . LEU A 1 601 ? -27.275 -16.030 0.744 1.00 97.00 601 LEU A C 1
ATOM 4426 O O . LEU A 1 601 ? -27.452 -16.873 -0.135 1.00 97.00 601 LEU A O 1
ATOM 4430 N N . LEU A 1 602 ? -28.271 -15.538 1.486 1.00 96.44 602 LEU A N 1
ATOM 4431 C CA . LEU A 1 602 ? -29.670 -15.955 1.383 1.00 96.44 602 LEU A CA 1
ATOM 4432 C C . LEU A 1 602 ? -30.179 -15.807 -0.059 1.00 96.44 602 LEU A C 1
ATOM 4434 O O . LEU A 1 602 ? -30.552 -16.788 -0.707 1.00 96.44 602 LEU A O 1
ATOM 4438 N N . LEU A 1 603 ? -30.136 -14.587 -0.596 1.00 95.38 603 LEU A N 1
ATOM 4439 C CA . LEU A 1 603 ? -30.679 -14.278 -1.920 1.00 95.38 603 LEU A CA 1
ATOM 4440 C C . LEU A 1 603 ? -29.809 -14.883 -3.035 1.00 95.38 603 LEU A C 1
ATOM 4442 O O . LEU A 1 603 ? -30.322 -15.403 -4.031 1.00 95.38 603 LEU A O 1
ATOM 4446 N N . GLY A 1 604 ? -28.487 -14.879 -2.856 1.00 93.25 604 GLY A N 1
ATOM 4447 C CA . GLY A 1 604 ? -27.531 -15.464 -3.791 1.00 93.25 604 GLY A CA 1
ATOM 4448 C C . GLY A 1 604 ? -27.704 -16.976 -3.942 1.00 93.25 604 GLY A C 1
ATOM 4449 O O . GLY A 1 604 ? -27.715 -17.483 -5.066 1.00 93.25 604 GLY A O 1
ATOM 4450 N N . TYR A 1 605 ? -27.885 -17.719 -2.849 1.00 93.19 605 TYR A N 1
ATOM 4451 C CA . TYR A 1 605 ? -28.102 -19.167 -2.909 1.00 93.19 605 TYR A CA 1
ATOM 4452 C C . TYR A 1 605 ? -29.467 -19.547 -3.479 1.00 93.19 605 TYR A C 1
ATOM 4454 O O . TYR A 1 605 ? -29.559 -20.546 -4.196 1.00 93.19 605 TYR A O 1
ATOM 4462 N N . LEU A 1 606 ? -30.499 -18.731 -3.271 1.00 91.25 606 LEU A N 1
ATOM 4463 C CA . LEU A 1 606 ? -31.795 -18.944 -3.915 1.00 91.25 606 LEU A CA 1
ATOM 4464 C C . LEU A 1 606 ? -31.729 -18.705 -5.433 1.00 91.25 606 LEU A C 1
ATOM 4466 O O . LEU A 1 606 ? -32.273 -19.493 -6.205 1.00 91.25 606 LEU A O 1
ATOM 4470 N N . ARG A 1 607 ? -31.031 -17.657 -5.890 1.00 87.31 607 ARG A N 1
ATOM 4471 C CA . ARG A 1 607 ? -31.088 -17.198 -7.296 1.00 87.31 607 ARG A CA 1
ATOM 4472 C C . ARG A 1 607 ? -29.967 -17.725 -8.189 1.00 87.31 607 ARG A C 1
ATOM 4474 O O . ARG A 1 607 ? -30.176 -17.996 -9.370 1.00 87.31 607 ARG A O 1
ATOM 4481 N N . VAL A 1 608 ? -28.754 -17.850 -7.655 1.00 84.19 608 VAL A N 1
ATOM 4482 C CA . VAL A 1 608 ? -27.531 -18.051 -8.452 1.00 84.19 608 VAL A CA 1
ATOM 4483 C C . VAL A 1 608 ? -27.098 -19.519 -8.476 1.00 84.19 608 VAL A C 1
ATOM 4485 O O . VAL A 1 608 ? -26.423 -19.956 -9.412 1.00 84.19 608 VAL A O 1
ATOM 4488 N N . LEU A 1 609 ? -27.518 -20.339 -7.504 1.00 82.06 609 LEU A N 1
ATOM 4489 C CA . LEU A 1 609 ? -27.056 -21.731 -7.400 1.00 82.06 609 LEU A CA 1
ATOM 4490 C C . LEU A 1 609 ? -27.518 -22.631 -8.558 1.00 82.06 609 LEU A C 1
ATOM 4492 O O . LEU A 1 609 ? -26.891 -23.661 -8.831 1.00 82.06 609 LEU A O 1
ATOM 4496 N N . GLY A 1 610 ? -28.583 -22.230 -9.259 1.00 75.38 610 GLY A N 1
ATOM 4497 C CA . GLY A 1 610 ? -29.060 -22.896 -10.466 1.00 75.38 610 GLY A CA 1
ATOM 4498 C C . GLY A 1 610 ? -28.099 -22.786 -11.655 1.00 75.38 610 GLY A C 1
ATOM 4499 O O . GLY A 1 610 ? -28.101 -23.677 -12.506 1.00 75.38 610 GLY A O 1
ATOM 4500 N N . VAL A 1 611 ? -27.229 -21.769 -11.678 1.00 84.38 611 VAL A N 1
ATOM 4501 C CA . VAL A 1 611 ? -26.244 -21.525 -12.744 1.00 84.38 611 VAL A CA 1
ATOM 4502 C C . VAL A 1 611 ? -25.084 -22.521 -12.667 1.00 84.38 611 VAL A C 1
ATOM 4504 O O . VAL A 1 611 ? -24.603 -22.884 -11.590 1.00 84.38 611 VAL A O 1
ATOM 4507 N N . HIS A 1 612 ? -24.598 -22.963 -13.830 1.00 84.56 612 HIS A N 1
ATOM 4508 C CA . HIS A 1 612 ? -23.487 -23.909 -13.913 1.00 84.56 612 HIS A CA 1
ATOM 4509 C C . HIS A 1 612 ? -22.214 -23.382 -13.234 1.00 84.56 612 HIS A C 1
ATOM 4511 O O . HIS A 1 612 ? -21.766 -22.253 -13.449 1.00 84.56 612 HIS A O 1
ATOM 4517 N N . ARG A 1 613 ? -21.600 -24.249 -12.420 1.00 86.62 613 ARG A N 1
ATOM 4518 C CA . ARG A 1 613 ? -20.345 -23.970 -11.715 1.00 86.62 613 ARG A CA 1
ATOM 4519 C C . ARG A 1 613 ? -19.189 -23.907 -12.711 1.00 86.62 613 ARG A C 1
ATOM 4521 O O . ARG A 1 613 ? -18.922 -24.873 -13.422 1.00 86.62 613 ARG A O 1
ATOM 4528 N N . ARG A 1 614 ? -18.444 -22.803 -12.705 1.00 87.31 614 ARG A N 1
ATOM 4529 C CA . ARG A 1 614 ? -17.245 -22.643 -13.541 1.00 87.31 614 ARG A CA 1
ATOM 4530 C C . ARG A 1 614 ? -16.042 -23.390 -12.976 1.00 87.31 614 ARG A C 1
ATOM 4532 O O . ARG A 1 614 ? -15.940 -23.620 -11.766 1.00 87.31 614 ARG A O 1
ATOM 4539 N N . LEU A 1 615 ? -15.123 -23.763 -13.864 1.00 86.50 615 LEU A N 1
ATOM 4540 C CA . LEU A 1 615 ? -13.854 -24.402 -13.514 1.00 86.50 615 LEU A CA 1
ATOM 4541 C C . LEU A 1 615 ? -12.902 -23.410 -12.838 1.00 86.50 615 LEU A C 1
ATOM 4543 O O . LEU A 1 615 ? -12.933 -22.213 -13.118 1.00 86.50 615 LEU A O 1
ATOM 4547 N N . TRP A 1 616 ? -12.034 -23.933 -11.975 1.00 89.50 616 TRP A N 1
ATOM 4548 C CA . TRP A 1 616 ? -10.970 -23.146 -11.361 1.00 89.50 616 TRP A CA 1
ATOM 4549 C C . TRP A 1 616 ? -9.924 -22.694 -12.396 1.00 89.50 616 TRP A C 1
ATOM 4551 O O . TRP A 1 616 ? -9.661 -23.427 -13.356 1.00 89.50 616 TRP A O 1
ATOM 4561 N N . PRO A 1 617 ? -9.275 -21.530 -12.201 1.00 88.50 617 PRO A N 1
ATOM 4562 C CA . PRO A 1 617 ? -8.200 -21.068 -13.084 1.00 88.50 617 PRO A CA 1
ATOM 4563 C C . PRO A 1 617 ? -6.964 -21.977 -13.096 1.00 88.50 617 PRO A C 1
ATOM 4565 O O . PRO A 1 617 ? -6.238 -22.019 -14.098 1.00 88.50 617 PRO A O 1
ATOM 4568 N N . ASN A 1 618 ? -6.706 -22.659 -11.979 1.00 91.50 618 ASN A N 1
ATOM 4569 C CA . ASN A 1 618 ? -5.596 -23.580 -11.743 1.00 91.50 618 ASN A CA 1
ATOM 4570 C C . ASN A 1 618 ? -5.994 -24.616 -10.666 1.00 91.50 618 ASN A C 1
ATOM 4572 O O . ASN A 1 618 ? -7.063 -24.512 -10.065 1.00 91.50 618 ASN A O 1
ATOM 4576 N N . ARG A 1 619 ? -5.153 -25.637 -10.456 1.00 92.19 619 ARG A N 1
ATOM 4577 C CA . ARG A 1 619 ? -5.406 -26.719 -9.484 1.00 92.19 619 ARG A CA 1
ATOM 4578 C C . ARG A 1 619 ? -5.120 -26.329 -8.031 1.00 92.19 619 ARG A C 1
ATOM 4580 O O . ARG A 1 619 ? -5.535 -27.065 -7.148 1.00 92.19 619 ARG A O 1
ATOM 4587 N N . LEU A 1 620 ? -4.455 -25.199 -7.787 1.00 94.19 620 LEU A N 1
ATOM 4588 C CA . LEU A 1 620 ? -4.090 -24.771 -6.436 1.00 94.19 620 LEU A CA 1
ATOM 4589 C C . LEU A 1 620 ? -5.301 -24.246 -5.660 1.00 94.19 620 LEU A C 1
ATOM 4591 O O . LEU A 1 620 ? -5.446 -24.574 -4.494 1.00 94.19 620 LEU A O 1
ATOM 4595 N N . TYR A 1 621 ? -6.226 -23.530 -6.309 1.00 94.44 621 TYR A N 1
ATOM 4596 C CA . TYR A 1 621 ? -7.436 -23.014 -5.651 1.00 94.44 621 TYR A CA 1
ATOM 4597 C C . TYR A 1 621 ? -8.259 -24.037 -4.849 1.00 94.44 621 TYR A C 1
ATOM 4599 O O . TYR A 1 621 ? -8.588 -23.739 -3.706 1.00 94.44 621 TYR A O 1
ATOM 4607 N N . PRO A 1 622 ? -8.645 -25.212 -5.390 1.00 94.94 622 PRO A N 1
ATOM 4608 C CA . PRO A 1 622 ? -9.394 -26.188 -4.601 1.00 94.94 622 PRO A CA 1
ATOM 4609 C C . PRO A 1 622 ? -8.594 -26.731 -3.411 1.00 94.94 622 PRO A C 1
ATOM 4611 O O . PRO A 1 622 ? -9.198 -26.974 -2.375 1.00 94.94 622 PRO A O 1
ATOM 4614 N N . VAL A 1 623 ? -7.270 -26.889 -3.545 1.00 96.69 623 VAL A N 1
ATOM 4615 C CA . VAL A 1 623 ? -6.394 -27.333 -2.447 1.00 96.69 623 VAL A CA 1
ATOM 4616 C C . VAL A 1 623 ? -6.317 -26.254 -1.371 1.00 96.69 623 VAL A C 1
ATOM 4618 O O . VAL A 1 623 ? -6.602 -26.537 -0.214 1.00 96.69 623 VAL A O 1
ATOM 4621 N N . ALA A 1 624 ? -6.035 -25.009 -1.768 1.00 96.88 624 ALA A N 1
ATOM 4622 C CA . ALA A 1 624 ? -6.013 -23.859 -0.871 1.00 96.88 624 ALA A CA 1
ATOM 4623 C C . ALA A 1 624 ? -7.341 -23.725 -0.118 1.00 96.88 624 ALA A C 1
ATOM 4625 O O . ALA A 1 624 ? -7.345 -23.591 1.092 1.00 96.88 624 ALA A O 1
ATOM 4626 N N . LEU A 1 625 ? -8.482 -23.857 -0.800 1.00 96.88 625 LEU A N 1
ATOM 4627 C CA . LEU A 1 625 ? -9.795 -23.796 -0.152 1.00 96.88 625 LEU A CA 1
ATOM 4628 C C . LEU A 1 625 ? -10.061 -24.941 0.818 1.00 96.88 625 LEU A C 1
ATOM 4630 O O . LEU A 1 625 ? -10.682 -24.703 1.846 1.00 96.88 625 LEU A O 1
ATOM 4634 N N . GLY A 1 626 ? -9.625 -26.161 0.498 1.00 97.62 626 GLY A N 1
ATOM 4635 C CA . GLY A 1 626 ? -9.721 -27.286 1.428 1.00 97.62 626 GLY A CA 1
ATOM 4636 C C . GLY A 1 626 ? -8.927 -27.018 2.705 1.00 97.62 626 GLY A C 1
ATOM 4637 O O . GLY A 1 626 ? -9.459 -27.187 3.797 1.00 97.62 626 GLY A O 1
ATOM 4638 N N . LEU A 1 627 ? -7.696 -26.518 2.562 1.00 97.75 627 LEU A N 1
ATOM 4639 C CA . LEU A 1 627 ? -6.843 -26.152 3.693 1.00 97.75 627 LEU A CA 1
ATOM 4640 C C . LEU A 1 627 ? -7.389 -24.959 4.478 1.00 97.75 627 LEU A C 1
ATOM 4642 O O . LEU A 1 627 ? -7.329 -24.980 5.696 1.00 97.75 627 LEU A O 1
ATOM 4646 N N . LEU A 1 628 ? -7.973 -23.960 3.811 1.00 97.75 628 LEU A N 1
ATOM 4647 C CA . LEU A 1 628 ? -8.619 -22.827 4.474 1.00 97.75 628 LEU A CA 1
ATOM 4648 C C . LEU A 1 628 ? -9.827 -23.289 5.300 1.00 97.75 628 LEU A C 1
ATOM 4650 O O . LEU A 1 628 ? -9.933 -22.916 6.459 1.00 97.75 628 LEU A O 1
ATOM 4654 N N . TRP A 1 629 ? -10.710 -24.134 4.756 1.00 98.12 629 TRP A N 1
ATOM 4655 C CA . TRP A 1 629 ? -11.830 -24.690 5.530 1.00 98.12 6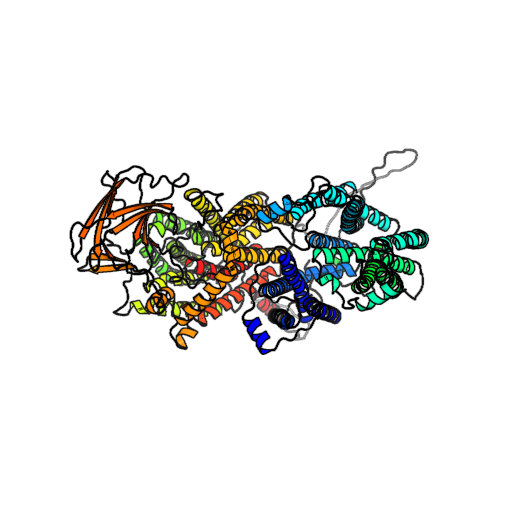29 TRP A CA 1
ATOM 4656 C C . TRP A 1 629 ? -11.358 -25.516 6.729 1.00 98.12 629 TRP A C 1
ATOM 4658 O O . TRP A 1 629 ? -11.923 -25.386 7.812 1.00 98.12 629 TRP A O 1
ATOM 4668 N N . LEU A 1 630 ? -10.322 -26.338 6.540 1.00 98.06 630 LEU A N 1
ATOM 4669 C CA . LEU A 1 630 ? -9.741 -27.149 7.609 1.00 98.06 630 LEU A CA 1
ATOM 4670 C C . LEU A 1 630 ? -9.109 -26.273 8.699 1.00 98.06 630 LEU A C 1
ATOM 4672 O O . LEU A 1 630 ? -9.424 -26.434 9.872 1.00 98.06 630 LEU A O 1
ATOM 4676 N N . SER A 1 631 ? -8.262 -25.325 8.300 1.00 97.69 631 SER A N 1
ATOM 4677 C CA . SER A 1 631 ? -7.594 -24.374 9.190 1.00 97.69 631 SER A CA 1
ATOM 4678 C C . SER A 1 631 ? -8.602 -23.536 9.970 1.00 97.69 631 SER A C 1
ATOM 4680 O O . SER A 1 631 ? -8.512 -23.459 11.190 1.00 97.69 631 SER A O 1
ATOM 4682 N N . TRP A 1 632 ? -9.615 -22.993 9.288 1.00 97.81 632 TRP A N 1
ATOM 4683 C CA . TRP A 1 632 ? -10.689 -22.239 9.926 1.00 97.81 632 TRP A CA 1
ATOM 4684 C C . TRP A 1 632 ? -11.452 -23.087 10.942 1.00 97.81 632 TRP A C 1
ATOM 4686 O O . TRP A 1 632 ? -11.668 -22.636 12.061 1.00 97.81 632 TRP A O 1
ATOM 4696 N N . GLY A 1 633 ? -11.829 -24.317 10.575 1.00 97.88 633 GLY A N 1
ATOM 4697 C CA . GLY A 1 633 ? -12.565 -25.216 11.462 1.00 97.88 633 GLY A CA 1
ATOM 4698 C C . GLY A 1 633 ? -11.779 -25.563 12.725 1.00 97.88 633 GLY A C 1
ATOM 4699 O O . GLY A 1 633 ? -12.336 -25.503 13.817 1.00 97.88 633 GLY A O 1
ATOM 4700 N N . ILE A 1 634 ? -10.483 -25.865 12.591 1.00 97.38 634 ILE A N 1
ATOM 4701 C CA . ILE A 1 634 ? -9.616 -26.187 13.733 1.00 97.38 634 ILE A CA 1
ATOM 4702 C C . ILE A 1 634 ? -9.390 -24.953 14.612 1.00 97.38 634 ILE A C 1
ATOM 4704 O O . ILE A 1 634 ? -9.598 -25.031 15.819 1.00 97.38 634 ILE A O 1
ATOM 4708 N N . ALA A 1 635 ? -9.014 -23.812 14.027 1.00 97.00 635 ALA A N 1
ATOM 4709 C CA . ALA A 1 635 ? -8.743 -22.589 14.782 1.00 97.00 635 ALA A CA 1
ATOM 4710 C C . ALA A 1 635 ? -9.998 -22.043 15.483 1.00 97.00 635 ALA A C 1
ATOM 4712 O O . ALA A 1 635 ? -9.912 -21.554 16.608 1.00 97.00 635 ALA A O 1
ATOM 4713 N N . MET A 1 636 ? -11.172 -22.163 14.853 1.00 96.94 636 MET A N 1
ATOM 4714 C CA . MET A 1 636 ? -12.457 -21.810 15.462 1.00 96.94 636 MET A CA 1
ATOM 4715 C C . MET A 1 636 ? -12.815 -22.767 16.603 1.00 96.94 636 MET A C 1
ATOM 4717 O O . MET A 1 636 ? -13.186 -22.314 17.680 1.00 96.94 636 MET A O 1
ATOM 4721 N N . ALA A 1 637 ? -12.676 -24.081 16.394 1.00 95.25 637 ALA A N 1
ATOM 4722 C CA . ALA A 1 637 ? -12.962 -25.075 17.427 1.00 95.25 637 ALA A CA 1
ATOM 4723 C C . ALA A 1 637 ? -12.051 -24.906 18.648 1.00 95.25 637 ALA A C 1
ATOM 4725 O O . ALA A 1 637 ? -12.543 -24.957 19.768 1.00 95.25 637 ALA A O 1
ATOM 4726 N N . ARG A 1 638 ? -10.751 -24.655 18.439 1.00 92.62 638 ARG A N 1
ATOM 4727 C CA . ARG A 1 638 ? -9.791 -24.376 19.519 1.00 92.62 638 ARG A CA 1
ATOM 4728 C C . ARG A 1 638 ? -10.115 -23.075 20.247 1.00 92.62 638 ARG A C 1
ATOM 4730 O O . ARG A 1 638 ? -10.177 -23.085 21.468 1.00 92.62 638 ARG A O 1
ATOM 4737 N N . GLY A 1 639 ? -10.388 -21.996 19.513 1.00 92.19 639 GLY A N 1
ATOM 4738 C CA . GLY A 1 639 ? -10.684 -20.696 20.118 1.00 92.19 639 GLY A CA 1
ATOM 4739 C C . GLY A 1 639 ? -12.000 -20.662 20.906 1.00 92.19 639 GLY A C 1
ATOM 4740 O O . GLY A 1 639 ? -12.080 -19.996 21.932 1.00 92.19 639 GLY A O 1
ATOM 4741 N N . LEU A 1 640 ? -13.020 -21.410 20.467 1.00 91.88 640 LEU A N 1
ATOM 4742 C CA . LEU A 1 640 ? -14.294 -21.538 21.187 1.00 91.88 640 LEU A CA 1
ATOM 4743 C C . LEU A 1 640 ? -14.279 -22.636 22.258 1.00 91.88 640 LEU A C 1
ATOM 4745 O O . LEU A 1 640 ? -15.174 -22.646 23.099 1.00 91.88 640 LEU A O 1
ATOM 4749 N N . TRP A 1 641 ? -13.287 -23.539 22.252 1.00 88.81 641 TRP A N 1
ATOM 4750 C CA . TRP A 1 641 ? -13.185 -24.658 23.198 1.00 88.81 641 TRP A CA 1
ATOM 4751 C C . TRP A 1 641 ? -13.393 -24.250 24.666 1.00 88.81 641 TRP A C 1
ATOM 4753 O O . TRP A 1 641 ? -14.129 -24.945 25.373 1.00 88.81 641 TRP A O 1
ATOM 4763 N N . PRO A 1 642 ? -12.836 -23.118 25.141 1.00 85.88 642 PRO A N 1
ATOM 4764 C CA . PRO A 1 642 ? -12.993 -22.740 26.538 1.00 85.88 642 PRO A CA 1
ATOM 4765 C C . PRO A 1 642 ? -14.430 -22.392 26.960 1.00 85.88 642 PRO A C 1
ATOM 4767 O O . PRO A 1 642 ? -14.716 -22.424 28.151 1.00 85.88 642 PRO A O 1
ATOM 4770 N N . LEU A 1 643 ? -15.362 -22.134 26.027 1.00 83.12 643 LEU A N 1
ATOM 4771 C CA . LEU A 1 643 ? -16.783 -21.904 26.355 1.00 83.12 643 LEU A CA 1
ATOM 4772 C C . LEU A 1 643 ? -17.465 -23.114 27.001 1.00 83.12 643 LEU A C 1
ATOM 4774 O O . LEU A 1 643 ? -18.497 -22.956 27.646 1.00 83.12 643 LEU A O 1
ATOM 4778 N N . TRP A 1 644 ? -16.924 -24.317 26.797 1.00 82.19 644 TRP A N 1
ATOM 4779 C CA . TRP A 1 644 ? -17.458 -25.550 27.376 1.00 82.19 644 TRP A CA 1
ATOM 4780 C C . TRP A 1 644 ? -16.794 -25.929 28.711 1.00 82.19 644 TRP A C 1
ATOM 4782 O O . TRP A 1 644 ? -17.156 -26.950 29.294 1.00 82.19 644 TRP A O 1
ATOM 4792 N N . GLY A 1 645 ? -15.835 -25.134 29.202 1.00 70.19 645 GLY A N 1
ATOM 4793 C CA . GLY A 1 645 ? -15.208 -25.309 30.516 1.00 70.19 645 GLY A CA 1
ATOM 4794 C C . GLY A 1 645 ? -15.997 -24.633 31.646 1.00 70.19 645 GLY A C 1
ATOM 4795 O O . GLY A 1 645 ? -16.678 -23.638 31.421 1.00 70.19 645 GLY A O 1
ATOM 4796 N N . ALA A 1 646 ? -15.892 -25.161 32.871 1.00 55.59 646 ALA A N 1
ATOM 4797 C CA . ALA A 1 646 ? -16.633 -24.663 34.037 1.00 55.59 646 ALA A CA 1
ATOM 4798 C C . ALA A 1 646 ? -16.074 -23.355 34.649 1.00 55.59 646 ALA A C 1
ATOM 4800 O O . ALA A 1 646 ? -16.802 -22.675 35.365 1.00 55.59 646 ALA A O 1
ATOM 4801 N N . ASP A 1 647 ? -14.825 -22.982 34.333 1.00 59.28 647 ASP A N 1
ATOM 4802 C CA . ASP A 1 647 ? -14.066 -21.928 35.037 1.00 59.28 647 ASP A CA 1
ATOM 4803 C C . ASP A 1 647 ? -13.713 -20.698 34.172 1.00 59.28 647 ASP A C 1
ATOM 4805 O O . ASP A 1 647 ? -12.819 -19.923 34.517 1.00 59.28 647 ASP A O 1
ATOM 4809 N N . TRP A 1 648 ? -14.349 -20.514 33.010 1.00 59.94 648 TRP A N 1
ATOM 4810 C CA . TRP A 1 648 ? -13.919 -19.489 32.048 1.00 59.94 648 TRP A CA 1
ATOM 4811 C C . TRP A 1 648 ? -14.617 -18.127 32.231 1.00 59.94 648 TRP A C 1
ATOM 4813 O O . TRP A 1 648 ? -15.784 -18.097 32.630 1.00 59.94 648 TRP A O 1
ATOM 4823 N N . PRO A 1 649 ? -13.944 -16.988 31.934 1.00 60.66 649 PRO A N 1
ATOM 4824 C CA . PRO A 1 649 ? -14.536 -15.656 32.027 1.00 60.66 649 PRO A CA 1
ATOM 4825 C C . PRO A 1 649 ? -15.887 -15.528 31.303 1.00 60.66 649 PRO A C 1
ATOM 4827 O O . PRO A 1 649 ? -16.119 -16.207 30.297 1.00 60.66 649 PRO A O 1
ATOM 4830 N N . PRO A 1 650 ? -16.770 -14.629 31.783 1.00 66.25 650 PRO A N 1
ATOM 4831 C CA . PRO A 1 650 ? -18.096 -14.429 31.207 1.00 66.25 650 PRO A CA 1
ATOM 4832 C C . PRO A 1 650 ? -18.037 -14.137 29.707 1.00 66.25 650 PRO A C 1
ATOM 4834 O O . PRO A 1 650 ? -17.134 -13.447 29.234 1.00 66.25 650 PRO A O 1
ATOM 4837 N N . ALA A 1 651 ? -19.051 -14.601 28.971 1.00 69.69 651 ALA A N 1
ATOM 4838 C CA . ALA A 1 651 ? -19.155 -14.388 27.527 1.00 69.69 651 ALA A CA 1
ATOM 4839 C C . ALA A 1 651 ? -19.119 -12.896 27.126 1.00 69.69 651 ALA A C 1
ATOM 4841 O O . ALA A 1 651 ? -18.613 -12.576 26.051 1.00 69.69 651 ALA A O 1
ATOM 4842 N N . ASP A 1 652 ? -19.591 -12.007 28.007 1.00 77.00 652 ASP A N 1
ATOM 4843 C CA . ASP A 1 652 ? -19.613 -10.551 27.839 1.00 77.00 652 ASP A CA 1
ATOM 4844 C C . ASP A 1 652 ? -18.455 -9.884 28.613 1.00 77.00 652 ASP A C 1
ATOM 4846 O O . ASP A 1 652 ? -18.656 -9.227 29.638 1.00 77.00 652 ASP A O 1
ATOM 4850 N N . GLY A 1 653 ? -17.223 -10.069 28.136 1.00 87.50 653 GLY A N 1
ATOM 4851 C CA . GLY A 1 653 ? -16.014 -9.459 28.701 1.00 87.50 653 GLY A CA 1
ATOM 4852 C C . GLY A 1 653 ? -14.912 -9.258 27.659 1.00 87.50 653 GLY A C 1
ATOM 4853 O O . GLY A 1 653 ? -15.006 -9.781 26.548 1.00 87.50 653 GLY A O 1
ATOM 4854 N N . SER A 1 654 ? -13.855 -8.516 28.006 1.00 88.06 654 SER A N 1
ATOM 4855 C CA . SER A 1 654 ? -12.794 -8.153 27.046 1.00 88.06 654 SER A CA 1
ATOM 4856 C C . SER A 1 654 ? -11.922 -9.318 26.567 1.00 88.06 654 SER A C 1
ATOM 4858 O O . SER A 1 654 ? -11.315 -9.216 25.510 1.00 88.06 654 SER A O 1
ATOM 4860 N N . HIS A 1 655 ? -11.862 -10.420 27.319 1.00 89.31 655 HIS A N 1
ATOM 4861 C CA . HIS A 1 655 ? -11.046 -11.605 27.010 1.00 89.31 655 HIS A CA 1
ATOM 4862 C C . HIS A 1 655 ? -11.918 -12.862 26.846 1.00 89.31 655 HIS A C 1
ATOM 4864 O O . HIS A 1 655 ? -11.568 -13.957 27.285 1.00 89.31 655 HIS A O 1
ATOM 4870 N N . SER A 1 656 ? -13.109 -12.686 26.272 1.00 87.94 656 SER A N 1
ATOM 4871 C CA . SER A 1 656 ? -14.080 -13.760 26.060 1.00 87.94 656 SER A CA 1
ATOM 4872 C C . SER A 1 656 ? -13.643 -14.703 24.928 1.00 87.94 656 SER A C 1
ATOM 4874 O O . SER A 1 656 ? -13.215 -14.226 23.876 1.00 87.94 656 SER A O 1
ATOM 4876 N N . PRO A 1 657 ? -13.845 -16.032 25.039 1.00 88.69 657 PRO A N 1
ATOM 4877 C CA . PRO A 1 657 ? -13.639 -16.962 23.921 1.00 88.69 657 PRO A CA 1
ATOM 4878 C C . PRO A 1 657 ? -14.474 -16.639 22.679 1.00 88.69 657 PRO A C 1
ATOM 4880 O O . PRO A 1 657 ? -14.139 -17.066 21.575 1.00 88.69 657 PRO A O 1
ATOM 4883 N N . VAL A 1 658 ? -15.566 -15.877 22.833 1.00 89.81 658 VAL A N 1
ATOM 4884 C CA . VAL A 1 658 ? -16.397 -15.403 21.714 1.00 89.81 658 VAL A CA 1
ATOM 4885 C C . VAL A 1 658 ? -15.583 -14.540 20.738 1.00 89.81 658 VAL A C 1
ATOM 4887 O O . VAL A 1 658 ? -15.945 -14.445 19.563 1.00 89.81 658 VAL A O 1
ATOM 4890 N N . GLU A 1 659 ? -14.437 -13.996 21.157 1.00 90.25 659 GLU A N 1
ATOM 4891 C CA . GLU A 1 659 ? -13.485 -13.322 20.268 1.00 90.25 659 GLU A CA 1
ATOM 4892 C C . GLU A 1 659 ? -13.034 -14.206 19.099 1.00 90.25 659 GLU A C 1
ATOM 4894 O O . GLU A 1 659 ? -12.880 -13.719 17.975 1.00 90.25 659 GLU A O 1
ATOM 4899 N N . ALA A 1 660 ? -12.944 -15.526 19.295 1.00 93.88 660 ALA A N 1
ATOM 4900 C CA . ALA A 1 660 ? -12.648 -16.463 18.214 1.00 93.88 660 ALA A CA 1
ATOM 4901 C C . ALA A 1 660 ? -13.657 -16.350 17.060 1.00 93.88 660 ALA A C 1
ATOM 4903 O O . ALA A 1 660 ? -13.274 -16.341 15.885 1.00 93.88 660 ALA A O 1
ATOM 4904 N N . TRP A 1 661 ? -14.944 -16.194 17.387 1.00 94.44 661 TRP A N 1
ATOM 4905 C CA . TRP A 1 661 ? -15.998 -15.935 16.408 1.00 94.44 661 TRP A CA 1
ATOM 4906 C C . TRP A 1 661 ? -15.873 -14.536 15.797 1.00 94.44 661 TRP A C 1
ATOM 4908 O O . TRP A 1 661 ? -15.952 -14.392 14.572 1.00 94.44 661 TRP A O 1
ATOM 4918 N N . MET A 1 662 ? -15.656 -13.512 16.629 1.00 91.31 662 MET A N 1
ATOM 4919 C CA . MET A 1 662 ? -15.574 -12.116 16.184 1.00 91.31 662 MET A CA 1
ATOM 4920 C C . MET A 1 662 ? -14.454 -11.881 15.169 1.00 91.31 662 MET A C 1
ATOM 4922 O O . MET A 1 662 ? -14.656 -11.107 14.233 1.00 91.31 662 MET A O 1
ATOM 4926 N N . VAL A 1 663 ? -13.327 -12.581 15.307 1.00 92.94 663 VAL A N 1
ATOM 4927 C CA . VAL A 1 663 ? -12.200 -12.545 14.365 1.00 92.94 663 VAL A CA 1
ATOM 4928 C C . VAL A 1 663 ? -12.428 -13.513 13.198 1.00 92.94 663 VAL A C 1
ATOM 4930 O O . VAL A 1 663 ? -12.426 -13.118 12.026 1.00 92.94 663 VAL A O 1
ATOM 4933 N N . GLY A 1 664 ? -12.697 -14.789 13.493 1.00 95.88 664 GLY A N 1
ATOM 4934 C CA . GLY A 1 664 ? -12.729 -15.861 12.495 1.00 95.88 664 GLY A CA 1
ATOM 4935 C C . GLY A 1 664 ? -13.879 -15.774 11.483 1.00 95.88 664 GLY A C 1
ATOM 4936 O O . GLY A 1 664 ? -13.774 -16.343 10.388 1.00 95.88 664 GLY A O 1
ATOM 4937 N N . LYS A 1 665 ? -14.968 -15.047 11.777 1.00 96.19 665 LYS A N 1
ATOM 4938 C CA . LYS A 1 665 ? -16.103 -14.885 10.844 1.00 96.19 665 LYS A CA 1
ATOM 4939 C C . LYS A 1 665 ? -15.715 -14.213 9.522 1.00 96.19 665 LYS A C 1
ATOM 4941 O O . LYS A 1 665 ? -16.298 -14.531 8.489 1.00 96.19 665 LYS A O 1
ATOM 4946 N N . GLY A 1 666 ? -14.686 -13.361 9.507 1.00 95.88 666 GLY A N 1
ATOM 4947 C CA . GLY A 1 666 ? -14.216 -12.693 8.286 1.00 95.88 666 GLY A CA 1
ATOM 4948 C C . GLY A 1 666 ? -13.778 -13.667 7.191 1.00 95.88 666 GLY A C 1
ATOM 4949 O O . GLY A 1 666 ? -14.173 -13.564 6.024 1.00 95.88 666 GLY A O 1
ATOM 4950 N N . MET A 1 667 ? -13.005 -14.677 7.590 1.00 97.38 667 MET A N 1
ATOM 4951 C CA . MET A 1 667 ? -12.589 -15.770 6.716 1.00 97.38 667 MET A CA 1
ATOM 4952 C C . MET A 1 667 ? -13.782 -16.636 6.289 1.00 97.38 667 MET A C 1
ATOM 4954 O O . MET A 1 667 ? -13.901 -16.973 5.108 1.00 97.38 667 MET A O 1
ATOM 4958 N N . LEU A 1 668 ? -14.698 -16.943 7.216 1.00 97.81 668 LEU A N 1
ATOM 4959 C CA . LEU A 1 668 ? -15.924 -17.691 6.920 1.00 97.81 668 LEU A CA 1
ATOM 4960 C C . LEU A 1 668 ? -16.762 -16.994 5.838 1.00 97.81 668 LEU A C 1
ATOM 4962 O O . LEU A 1 668 ? -17.165 -17.633 4.865 1.00 97.81 668 LEU A O 1
ATOM 4966 N N . TRP A 1 669 ? -16.985 -15.684 5.957 1.00 97.69 669 TRP A N 1
ATOM 4967 C CA . TRP A 1 669 ? -17.738 -14.900 4.977 1.00 97.69 669 TRP A CA 1
ATOM 4968 C C . TRP A 1 669 ? -17.107 -14.939 3.589 1.00 97.69 669 TRP A C 1
ATOM 4970 O O . TRP A 1 669 ? -17.806 -15.188 2.602 1.00 97.69 669 TRP A O 1
ATOM 4980 N N . ALA A 1 670 ? -15.784 -14.797 3.493 1.00 97.44 670 ALA A N 1
ATOM 4981 C CA . ALA A 1 670 ? -15.080 -14.942 2.222 1.00 97.44 670 ALA A CA 1
ATOM 4982 C C . ALA A 1 670 ? -15.270 -16.348 1.615 1.00 97.44 670 ALA A C 1
ATOM 4984 O O . ALA A 1 670 ? -15.541 -16.471 0.415 1.00 97.44 670 ALA A O 1
ATOM 4985 N N . LEU A 1 671 ? -15.190 -17.408 2.431 1.00 97.50 671 LEU A N 1
ATOM 4986 C CA . LEU A 1 671 ? -15.379 -18.799 1.998 1.00 97.50 671 LEU A CA 1
ATOM 4987 C C . LEU A 1 671 ? -16.816 -19.086 1.541 1.00 97.50 671 LEU A C 1
ATOM 4989 O O . LEU A 1 671 ? -17.013 -19.736 0.508 1.00 97.50 671 LEU A O 1
ATOM 4993 N N . LEU A 1 672 ? -17.820 -18.570 2.252 1.00 96.94 672 LEU A N 1
ATOM 4994 C CA . LEU A 1 672 ? -19.236 -18.733 1.909 1.00 96.94 672 LEU A CA 1
ATOM 4995 C C . LEU A 1 672 ? -19.633 -17.961 0.640 1.00 96.94 672 LEU A C 1
ATOM 4997 O O . LEU A 1 672 ? -20.580 -18.348 -0.036 1.00 96.94 672 LEU A O 1
ATOM 5001 N N . LEU A 1 673 ? -18.888 -16.935 0.221 1.00 96.12 673 LEU A N 1
ATOM 5002 C CA . LEU A 1 673 ? -19.134 -16.243 -1.055 1.00 96.12 673 LEU A CA 1
ATOM 5003 C C . LEU A 1 673 ? -18.538 -16.973 -2.277 1.00 96.12 673 LEU A C 1
ATOM 5005 O O . LEU A 1 673 ? -18.951 -16.736 -3.419 1.00 96.12 673 LEU A O 1
ATOM 5009 N N . VAL A 1 674 ? -17.615 -17.923 -2.084 1.00 94.94 674 VAL A N 1
ATOM 5010 C CA . VAL A 1 674 ? -16.968 -18.688 -3.173 1.00 94.94 674 VAL A CA 1
ATOM 5011 C C . VAL A 1 674 ? -17.959 -19.408 -4.105 1.00 94.94 674 VAL A C 1
ATOM 5013 O O . VAL A 1 674 ? -17.772 -19.366 -5.332 1.00 94.94 674 VAL A O 1
ATOM 5016 N N . PRO A 1 675 ? -19.013 -20.091 -3.613 1.00 92.62 675 PRO A N 1
ATOM 5017 C CA . PRO A 1 675 ? -19.986 -20.749 -4.476 1.00 92.62 675 PRO A CA 1
ATOM 5018 C C . PRO A 1 675 ? -20.729 -19.769 -5.397 1.00 92.62 675 PRO A C 1
ATOM 5020 O O . PRO A 1 675 ? -21.057 -20.167 -6.522 1.00 92.62 675 PRO A O 1
ATOM 5023 N N . LEU A 1 676 ? -20.953 -18.524 -4.956 1.00 92.88 676 LEU A N 1
ATOM 5024 C CA . LEU A 1 676 ? -21.561 -17.449 -5.749 1.00 92.88 676 LEU A CA 1
ATOM 5025 C C . LEU A 1 676 ? -20.574 -16.927 -6.802 1.00 92.88 676 LEU A C 1
ATOM 5027 O O . LEU A 1 676 ? -20.897 -16.893 -7.991 1.00 92.88 676 LEU A O 1
ATOM 5031 N N . LEU A 1 677 ? -19.319 -16.664 -6.410 1.00 91.88 677 LEU A N 1
ATOM 5032 C CA . LEU A 1 677 ? -18.235 -16.245 -7.318 1.00 91.88 677 LEU A CA 1
ATOM 5033 C C . LEU A 1 677 ? -18.000 -17.215 -8.479 1.00 91.88 677 LEU A C 1
ATOM 5035 O O . LEU A 1 677 ? -17.508 -16.843 -9.546 1.00 91.88 677 LEU A O 1
ATOM 5039 N N . ARG A 1 678 ? -18.332 -18.493 -8.317 1.00 91.00 678 ARG A N 1
ATOM 5040 C CA . ARG A 1 678 ? -18.127 -19.497 -9.369 1.00 91.00 678 ARG A CA 1
ATOM 5041 C C . ARG A 1 678 ? -19.303 -19.671 -10.308 1.00 91.00 678 ARG A C 1
ATOM 5043 O O . ARG A 1 678 ? -19.123 -20.294 -11.356 1.00 91.00 678 ARG A O 1
ATOM 5050 N N . ARG A 1 679 ? -20.466 -19.124 -9.977 1.00 88.31 679 ARG A N 1
ATOM 5051 C CA . ARG A 1 679 ? -21.721 -19.327 -10.702 1.00 88.31 679 ARG A CA 1
ATOM 5052 C C . ARG A 1 679 ? -22.183 -18.026 -11.348 1.00 88.31 679 ARG A C 1
ATOM 5054 O O . ARG A 1 679 ? -23.228 -17.490 -11.030 1.00 88.31 679 ARG A O 1
ATOM 5061 N N . MET A 1 680 ? -21.385 -17.521 -12.285 1.00 86.81 680 MET A N 1
ATOM 5062 C CA . MET A 1 680 ? -21.742 -16.341 -13.074 1.00 86.81 680 MET A CA 1
ATOM 5063 C C . MET A 1 680 ? -21.758 -16.674 -14.568 1.00 86.81 680 MET A C 1
ATOM 5065 O O . MET A 1 680 ? -20.808 -17.302 -15.053 1.00 86.81 680 MET A O 1
ATOM 5069 N N . PRO A 1 681 ? -22.788 -16.236 -15.314 1.00 83.62 681 PRO A N 1
ATOM 5070 C CA . PRO A 1 681 ? -22.838 -16.388 -16.763 1.00 83.62 681 PRO A CA 1
ATOM 5071 C C . PRO A 1 681 ? -21.630 -15.715 -17.440 1.00 83.62 681 PRO A C 1
ATOM 5073 O O . PRO A 1 681 ? -21.328 -14.563 -17.116 1.00 83.62 681 PRO A O 1
ATOM 5076 N N . PRO A 1 682 ? -20.961 -16.356 -18.422 1.00 83.19 682 PRO A N 1
ATOM 5077 C CA . PRO A 1 682 ? -19.809 -15.767 -19.113 1.00 83.19 682 PRO A CA 1
ATOM 5078 C C . PRO A 1 682 ? -20.092 -14.389 -19.727 1.00 83.19 682 PRO A C 1
ATOM 5080 O O . PRO A 1 682 ? -19.234 -13.515 -19.682 1.00 83.19 682 PRO A O 1
ATOM 5083 N N . ARG A 1 683 ? -21.319 -14.165 -20.225 1.00 84.69 683 ARG A N 1
ATOM 5084 C CA . ARG A 1 683 ? -21.758 -12.883 -20.810 1.00 84.69 683 ARG A CA 1
ATOM 5085 C C . ARG A 1 683 ? -21.766 -11.717 -19.810 1.00 84.69 683 ARG A C 1
ATOM 5087 O O . ARG A 1 683 ? -21.669 -10.571 -20.223 1.00 84.69 683 ARG A O 1
ATOM 5094 N N . ARG A 1 684 ? -21.870 -11.994 -18.505 1.00 87.38 684 ARG A N 1
ATOM 5095 C CA . ARG A 1 684 ? -21.938 -10.984 -17.432 1.00 87.38 684 ARG A CA 1
ATOM 5096 C C . ARG A 1 684 ? -20.589 -10.748 -16.744 1.00 87.38 684 ARG A C 1
ATOM 5098 O O . ARG A 1 684 ? -20.516 -9.950 -15.820 1.00 87.38 684 ARG A O 1
ATOM 5105 N N . LEU A 1 685 ? -19.515 -11.413 -17.185 1.00 88.56 685 LEU A N 1
ATOM 5106 C CA . LEU A 1 685 ? -18.188 -11.274 -16.575 1.00 88.56 685 LEU A CA 1
ATOM 5107 C C . LEU A 1 685 ? -17.619 -9.857 -16.669 1.00 88.56 685 LEU A C 1
ATOM 5109 O O . LEU A 1 685 ? -16.967 -9.430 -15.728 1.00 88.56 685 LEU A O 1
ATOM 5113 N N . GLY A 1 686 ? -17.855 -9.145 -17.777 1.00 90.19 686 GLY A N 1
ATOM 5114 C CA . GLY A 1 686 ? -17.460 -7.737 -17.902 1.00 90.19 686 GLY A CA 1
ATOM 5115 C C . GLY A 1 686 ? -18.120 -6.890 -16.815 1.00 90.19 686 GLY A C 1
ATOM 5116 O O . GLY A 1 686 ? -17.432 -6.351 -15.961 1.00 90.19 686 GLY A O 1
ATOM 5117 N N . GLN A 1 687 ? -19.454 -6.933 -16.755 1.00 92.25 687 GLN A N 1
ATOM 5118 C CA . GLN A 1 687 ? -20.240 -6.229 -15.738 1.00 92.25 687 GLN A CA 1
ATOM 5119 C C . GLN A 1 687 ? -19.842 -6.601 -14.300 1.00 92.25 687 GLN A C 1
ATOM 5121 O O . GLN A 1 687 ? -19.753 -5.733 -13.442 1.00 92.25 687 GLN A O 1
ATOM 5126 N N . ALA A 1 688 ? -19.593 -7.884 -14.022 1.00 93.56 688 ALA A N 1
ATOM 5127 C CA . ALA A 1 688 ? -19.158 -8.337 -12.703 1.00 93.56 688 ALA A CA 1
ATOM 5128 C C . ALA A 1 688 ? -17.815 -7.712 -12.292 1.00 93.56 688 ALA A C 1
ATOM 5130 O O . ALA A 1 688 ? -17.641 -7.339 -11.136 1.00 93.56 688 ALA A O 1
ATOM 5131 N N . ARG A 1 689 ? -16.876 -7.579 -13.237 1.00 94.88 689 ARG A N 1
ATOM 5132 C CA . ARG A 1 689 ? -15.579 -6.935 -12.992 1.00 94.88 689 ARG A CA 1
ATOM 5133 C C . ARG A 1 689 ? -15.742 -5.442 -12.735 1.00 94.88 689 ARG A C 1
ATOM 5135 O O . ARG A 1 689 ? -15.116 -4.930 -11.811 1.00 94.88 689 ARG A O 1
ATOM 5142 N N . ASP A 1 690 ? -16.610 -4.791 -13.505 1.00 93.56 690 ASP A N 1
ATOM 5143 C CA . ASP A 1 690 ? -16.925 -3.374 -13.334 1.00 93.56 690 ASP A CA 1
ATOM 5144 C C . ASP A 1 690 ? -17.558 -3.120 -11.958 1.00 93.56 690 ASP A C 1
ATOM 5146 O O . ASP A 1 690 ? -17.139 -2.206 -11.261 1.00 93.56 690 ASP A O 1
ATOM 5150 N N . PHE A 1 691 ? -18.484 -3.977 -11.507 1.00 96.56 691 PHE A N 1
ATOM 5151 C CA . PHE A 1 691 ? -19.075 -3.880 -10.167 1.00 96.56 691 PHE A CA 1
ATOM 5152 C C . PHE A 1 691 ? -18.050 -4.018 -9.044 1.00 96.56 691 PHE A C 1
ATOM 5154 O O . PHE A 1 691 ? -18.084 -3.211 -8.122 1.00 96.56 691 PHE A O 1
ATOM 5161 N N . VAL A 1 692 ? -17.114 -4.969 -9.135 1.00 97.25 692 VAL A N 1
ATOM 5162 C CA . VAL A 1 692 ? -16.033 -5.094 -8.140 1.00 97.25 692 VAL A CA 1
ATOM 5163 C C . VAL A 1 692 ? -15.192 -3.822 -8.097 1.00 97.25 692 VAL A C 1
ATOM 5165 O O . VAL A 1 692 ? -14.936 -3.288 -7.021 1.00 97.25 692 VAL A O 1
ATOM 5168 N N . MET A 1 693 ? -14.784 -3.318 -9.264 1.00 95.75 693 MET A N 1
ATOM 5169 C CA . MET A 1 693 ? -13.957 -2.116 -9.354 1.00 95.75 693 MET A CA 1
ATOM 5170 C C . MET A 1 693 ? -14.698 -0.892 -8.807 1.00 95.75 693 MET A C 1
ATOM 5172 O O . MET A 1 693 ? -14.168 -0.192 -7.952 1.00 95.75 693 MET A O 1
ATOM 5176 N N . SER A 1 694 ? -15.949 -0.675 -9.213 1.00 96.12 694 SER A N 1
ATOM 5177 C CA . SER A 1 694 ? -16.791 0.402 -8.686 1.00 96.12 694 SER A CA 1
ATOM 5178 C C . SER A 1 694 ? -17.071 0.261 -7.191 1.00 96.12 694 SER A C 1
ATOM 5180 O O . SER A 1 694 ? -17.123 1.274 -6.507 1.00 96.12 694 SER A O 1
ATOM 5182 N N . GLY A 1 695 ? -17.215 -0.960 -6.669 1.00 97.75 695 GLY A N 1
ATOM 5183 C CA . GLY A 1 695 ? -17.492 -1.204 -5.253 1.00 97.75 695 GLY A CA 1
ATOM 5184 C C . GLY A 1 695 ? -16.314 -0.802 -4.377 1.00 97.75 695 GLY A C 1
ATOM 5185 O O . GLY A 1 695 ? -16.482 -0.046 -3.425 1.00 97.75 695 GLY A O 1
ATOM 5186 N N . VAL A 1 696 ? -15.105 -1.223 -4.761 1.00 98.31 696 VAL A N 1
ATOM 5187 C CA . VAL A 1 696 ? -13.864 -0.816 -4.084 1.00 98.31 696 VAL A CA 1
ATOM 5188 C C . VAL A 1 696 ? -13.685 0.705 -4.135 1.00 98.31 696 VAL A C 1
ATOM 5190 O O . VAL A 1 696 ? -13.368 1.313 -3.117 1.00 98.31 696 VAL A O 1
ATOM 5193 N N . LEU A 1 697 ? -13.930 1.339 -5.289 1.00 97.88 697 LEU A N 1
ATOM 5194 C CA . LEU A 1 697 ? -13.805 2.797 -5.436 1.00 97.88 697 LEU A CA 1
ATOM 5195 C C . LEU A 1 697 ? -14.870 3.580 -4.658 1.00 97.88 697 LEU A C 1
ATOM 5197 O O . LEU A 1 697 ? -14.576 4.659 -4.144 1.00 97.88 697 LEU A O 1
ATOM 5201 N N . LEU A 1 698 ? -16.089 3.049 -4.547 1.00 97.94 698 LEU A N 1
ATOM 5202 C CA . LEU A 1 698 ? -17.152 3.652 -3.747 1.00 97.94 698 LEU A CA 1
ATOM 5203 C C . LEU A 1 698 ? -16.798 3.603 -2.258 1.00 97.94 698 LEU A C 1
ATOM 5205 O O . LEU A 1 698 ? -16.845 4.638 -1.597 1.00 97.94 698 LEU A O 1
ATOM 5209 N N . GLY A 1 699 ? -16.355 2.442 -1.762 1.00 98.00 699 GLY A N 1
ATOM 5210 C CA . GLY A 1 699 ? -15.850 2.308 -0.392 1.00 98.00 699 GLY A CA 1
ATOM 5211 C C . GLY A 1 699 ? -14.674 3.251 -0.123 1.00 98.00 699 GLY A C 1
ATOM 5212 O O . GLY A 1 699 ? -14.673 3.969 0.871 1.00 98.00 699 GLY A O 1
ATOM 5213 N N . LEU A 1 700 ? -13.721 3.338 -1.059 1.00 98.44 700 LEU A N 1
ATOM 5214 C CA . LEU A 1 700 ? -12.578 4.254 -0.975 1.00 98.44 700 LEU A CA 1
ATOM 5215 C C . LEU A 1 700 ? -12.999 5.724 -0.885 1.00 98.44 700 LEU A C 1
ATOM 5217 O O . LEU A 1 700 ? -12.420 6.484 -0.113 1.00 98.44 700 LEU A O 1
ATOM 5221 N N . THR A 1 701 ? -14.014 6.117 -1.654 1.00 98.19 701 THR A N 1
ATOM 5222 C CA . THR A 1 701 ? -14.546 7.485 -1.638 1.00 98.19 701 THR A CA 1
ATOM 5223 C C . THR A 1 701 ? -15.141 7.820 -0.277 1.00 98.19 701 THR A C 1
ATOM 5225 O O . THR A 1 701 ? -14.811 8.856 0.292 1.00 98.19 701 THR A O 1
ATOM 5228 N N . VAL A 1 702 ? -15.976 6.936 0.273 1.00 98.12 702 VAL A N 1
ATOM 5229 C CA . VAL A 1 702 ? -16.607 7.156 1.582 1.00 98.12 702 VAL A CA 1
ATOM 5230 C C . VAL A 1 702 ? -15.563 7.211 2.696 1.00 98.12 702 VAL A C 1
ATOM 5232 O O . VAL A 1 702 ? -15.627 8.117 3.519 1.00 98.12 702 VAL A O 1
ATOM 5235 N N . VAL A 1 703 ? -14.568 6.317 2.694 1.00 98.25 703 VAL A N 1
ATOM 5236 C CA . VAL A 1 703 ? -13.477 6.344 3.685 1.00 98.25 703 VAL A CA 1
ATOM 5237 C C . VAL A 1 703 ? -12.680 7.647 3.598 1.00 98.25 703 VAL A C 1
ATOM 5239 O O . VAL A 1 703 ? -12.437 8.277 4.622 1.00 98.25 703 VAL A O 1
ATOM 5242 N N . ALA A 1 704 ? -12.304 8.094 2.395 1.00 97.75 704 ALA A N 1
ATOM 5243 C CA . ALA A 1 704 ? -11.559 9.343 2.228 1.00 97.75 704 ALA A CA 1
ATOM 5244 C C . ALA A 1 704 ? -12.361 10.569 2.706 1.00 97.75 704 ALA A C 1
ATOM 5246 O O . ALA A 1 704 ? -11.803 11.466 3.336 1.00 97.75 704 ALA A O 1
ATOM 5247 N N . LEU A 1 705 ? -13.673 10.592 2.452 1.00 97.38 705 LEU A N 1
ATOM 5248 C CA . LEU A 1 705 ? -14.563 11.643 2.952 1.00 97.38 705 LEU A CA 1
ATOM 5249 C C . LEU A 1 705 ? -14.738 11.578 4.474 1.00 97.38 705 LEU A C 1
ATOM 5251 O O . LEU A 1 705 ? -14.738 12.623 5.119 1.00 97.38 705 LEU A O 1
ATOM 5255 N N . ALA A 1 706 ? -14.837 10.380 5.054 1.00 96.31 706 ALA A N 1
ATOM 5256 C CA . ALA A 1 706 ? -14.909 10.198 6.502 1.00 96.31 706 ALA A CA 1
ATOM 5257 C C . ALA A 1 706 ? -13.631 10.686 7.200 1.00 96.31 706 ALA A C 1
ATOM 5259 O O . ALA A 1 706 ? -13.720 11.348 8.226 1.00 96.31 706 ALA A O 1
ATOM 5260 N N . VAL A 1 707 ? -12.456 10.444 6.610 1.00 96.81 707 VAL A N 1
ATOM 5261 C CA . VAL A 1 707 ? -11.173 10.959 7.118 1.00 96.81 707 VAL A CA 1
ATOM 5262 C C . VAL A 1 707 ? -11.108 12.484 7.060 1.00 96.81 707 VAL A C 1
ATOM 5264 O O . VAL A 1 707 ? -10.687 13.119 8.026 1.00 96.81 707 VAL A O 1
ATOM 5267 N N . LEU A 1 708 ? -11.532 13.090 5.946 1.00 95.38 708 LEU A N 1
ATOM 5268 C CA . LEU A 1 708 ? -11.613 14.550 5.842 1.00 95.38 708 LEU A CA 1
ATOM 5269 C C . LEU A 1 708 ? -12.542 15.137 6.903 1.00 95.38 708 LEU A C 1
ATOM 5271 O O . LEU A 1 708 ? -12.202 16.140 7.525 1.00 95.38 708 LEU A O 1
ATOM 5275 N N . TRP A 1 709 ? -13.699 14.506 7.098 1.00 94.62 709 TRP A N 1
ATOM 5276 C CA . TRP A 1 709 ? -14.678 14.908 8.096 1.00 94.62 709 TRP A CA 1
ATOM 5277 C C . TRP A 1 709 ? -14.117 14.817 9.514 1.00 94.62 709 TRP A C 1
ATOM 5279 O O . TRP A 1 709 ? -14.111 15.815 10.229 1.00 94.62 709 TRP A O 1
ATOM 5289 N N . GLU A 1 710 ? -13.599 13.649 9.897 1.00 94.62 710 GLU A N 1
ATOM 5290 C CA . GLU A 1 710 ? -12.998 13.399 11.210 1.00 94.62 710 GLU A CA 1
ATOM 5291 C C . GLU A 1 710 ? -11.913 14.437 11.509 1.00 94.62 710 GLU A C 1
ATOM 5293 O O . GLU A 1 710 ? -11.906 15.074 12.561 1.00 94.62 710 GLU A O 1
ATOM 5298 N N . ARG A 1 711 ? -11.028 14.688 10.545 1.00 93.25 711 ARG A N 1
ATOM 5299 C CA . ARG A 1 711 ? -9.937 15.637 10.730 1.00 93.25 711 ARG A CA 1
ATOM 5300 C C . ARG A 1 711 ? -10.403 17.088 10.791 1.00 93.25 711 ARG A C 1
ATOM 5302 O O . ARG A 1 711 ? -9.885 17.831 11.619 1.00 93.25 711 ARG A O 1
ATOM 5309 N N . HIS A 1 712 ? -11.368 17.490 9.960 1.00 93.69 712 HIS A N 1
ATOM 5310 C CA . HIS A 1 712 ? -11.973 18.828 10.011 1.00 93.69 712 HIS A CA 1
ATOM 5311 C C . HIS A 1 712 ? -12.580 19.099 11.386 1.00 93.69 712 HIS A C 1
ATOM 5313 O O . HIS A 1 712 ? -12.217 20.081 12.027 1.00 93.69 712 HIS A O 1
ATOM 5319 N N . VAL A 1 713 ? -13.439 18.195 11.858 1.00 92.81 713 VAL A N 1
ATOM 5320 C CA . VAL A 1 713 ? -14.197 18.365 13.103 1.00 92.81 713 VAL A CA 1
ATOM 5321 C C . VAL A 1 713 ? -13.278 18.438 14.326 1.00 92.81 713 VAL A C 1
ATOM 5323 O O . VAL A 1 713 ? -13.509 19.269 15.201 1.00 92.81 713 VAL A O 1
ATOM 5326 N N . HIS A 1 714 ? -12.206 17.641 14.377 1.00 90.94 714 HIS A N 1
ATOM 5327 C CA . HIS A 1 714 ? -11.364 17.539 15.573 1.00 90.94 714 HIS A CA 1
ATOM 5328 C C . HIS A 1 714 ? -10.169 18.503 15.635 1.00 90.94 714 HIS A C 1
ATOM 5330 O O . HIS A 1 714 ? -9.909 19.060 16.698 1.00 90.94 714 HIS A O 1
ATOM 5336 N N . VAL A 1 715 ? -9.429 18.706 14.539 1.00 90.69 715 VAL A N 1
ATOM 5337 C CA . VAL A 1 715 ? -8.152 19.460 14.572 1.00 90.69 715 VAL A CA 1
ATOM 5338 C C . VAL A 1 715 ? -8.072 20.523 13.477 1.00 90.69 715 VAL A C 1
ATOM 5340 O O . VAL A 1 715 ? -7.598 21.630 13.706 1.00 90.69 715 VAL A O 1
ATOM 5343 N N . GLY A 1 716 ? -8.579 20.218 12.285 1.00 89.69 716 GLY A N 1
ATOM 5344 C CA . GLY A 1 716 ? -8.467 21.043 11.088 1.00 89.69 716 GLY A CA 1
ATOM 5345 C C . GLY A 1 716 ? -7.689 20.339 9.973 1.00 89.69 716 GLY A C 1
ATOM 5346 O O . GLY A 1 716 ? -6.746 19.577 10.193 1.00 89.69 716 GLY A O 1
ATOM 5347 N N . ILE A 1 717 ? -8.078 20.600 8.724 1.00 91.19 717 ILE A N 1
ATOM 5348 C CA . ILE A 1 717 ? -7.561 19.872 7.551 1.00 91.19 717 ILE A CA 1
ATOM 5349 C C . ILE A 1 717 ? -6.047 20.106 7.352 1.00 91.19 717 ILE A C 1
ATOM 5351 O O . ILE A 1 717 ? -5.342 19.195 6.912 1.00 91.19 717 ILE A O 1
ATOM 5355 N N . ALA A 1 718 ? -5.531 21.280 7.725 1.00 89.38 718 ALA A N 1
ATOM 5356 C CA . ALA A 1 718 ? -4.151 21.700 7.465 1.00 89.38 718 ALA A CA 1
ATOM 5357 C C . ALA A 1 718 ? -3.196 21.634 8.679 1.00 89.38 718 ALA A C 1
ATOM 5359 O O . ALA A 1 718 ? -2.028 21.988 8.534 1.00 89.38 718 ALA A O 1
ATOM 5360 N N . ASP A 1 719 ? -3.646 21.179 9.855 1.00 86.25 719 ASP A N 1
ATOM 5361 C CA . ASP A 1 719 ? -2.776 21.067 11.037 1.00 86.25 719 ASP A CA 1
ATOM 5362 C C . ASP A 1 719 ? -2.009 19.734 11.046 1.00 86.25 719 ASP A C 1
ATOM 5364 O O . ASP A 1 719 ? -2.510 18.697 11.483 1.00 86.25 719 ASP A O 1
ATOM 5368 N N . PHE A 1 720 ? -0.788 19.742 10.511 1.00 85.38 720 PHE A N 1
ATOM 5369 C CA . PHE A 1 720 ? 0.105 18.573 10.472 1.00 85.38 720 PHE A CA 1
ATOM 5370 C C . PHE A 1 720 ? 1.104 18.521 11.638 1.00 85.38 720 PHE A C 1
ATOM 5372 O O . PHE A 1 720 ? 1.991 17.665 11.633 1.00 85.38 720 PHE A O 1
ATOM 5379 N N . ALA A 1 721 ? 1.007 19.446 12.598 1.00 80.50 721 ALA A N 1
ATOM 5380 C CA . ALA A 1 721 ? 1.844 19.443 13.796 1.00 80.50 721 ALA A CA 1
ATOM 5381 C C . ALA A 1 721 ? 1.237 18.573 14.904 1.00 80.50 721 ALA A C 1
ATOM 5383 O O . ALA A 1 721 ? 1.975 18.007 15.703 1.00 80.50 721 ALA A O 1
ATOM 5384 N N . ASN A 1 722 ? -0.091 18.443 14.926 1.00 84.38 722 ASN A N 1
ATOM 5385 C CA . ASN A 1 722 ? -0.806 17.612 15.886 1.00 84.38 722 ASN A CA 1
ATOM 5386 C C . ASN A 1 722 ? -0.560 16.102 15.669 1.00 84.38 722 ASN A C 1
ATOM 5388 O O . ASN A 1 722 ? -0.540 15.620 14.535 1.00 84.38 722 ASN A O 1
ATOM 5392 N N . GLU A 1 723 ? -0.444 15.347 16.764 1.00 83.88 723 GLU A N 1
ATOM 5393 C CA . GLU A 1 723 ? -0.209 13.892 16.771 1.00 83.88 723 GLU A CA 1
ATOM 5394 C C . GLU A 1 723 ? -1.467 13.051 16.475 1.00 83.88 723 GLU A C 1
ATOM 5396 O O . GLU A 1 723 ? -1.416 11.819 16.478 1.00 83.88 723 GLU A O 1
ATOM 5401 N N . PHE A 1 724 ? -2.613 13.693 16.229 1.00 89.19 724 PHE A N 1
ATOM 5402 C CA . PHE A 1 724 ? -3.880 13.022 15.960 1.00 89.19 724 PHE A CA 1
ATOM 5403 C C . PHE A 1 724 ? -3.822 12.141 14.704 1.00 89.19 724 PHE A C 1
ATOM 5405 O O . PHE A 1 724 ? -3.636 12.617 13.578 1.00 89.19 724 PHE A O 1
ATOM 5412 N N . ARG A 1 725 ? -4.054 10.839 14.906 1.00 90.75 725 ARG A N 1
ATOM 5413 C CA . ARG A 1 725 ? -4.132 9.829 13.847 1.00 90.75 725 ARG A CA 1
ATOM 5414 C C . ARG A 1 725 ? -5.587 9.470 13.582 1.00 90.75 725 ARG A C 1
ATOM 5416 O O . ARG A 1 725 ? -6.306 9.049 14.484 1.00 90.75 725 ARG A O 1
ATOM 5423 N N . VAL A 1 726 ? -5.991 9.625 12.327 1.00 94.00 726 VAL A N 1
ATOM 5424 C CA . VAL A 1 726 ? -7.366 9.366 11.881 1.00 94.00 726 VAL A CA 1
ATOM 5425 C C . VAL A 1 726 ? -7.694 7.873 11.873 1.00 94.00 726 VAL A C 1
ATOM 5427 O O . VAL A 1 726 ? -6.829 7.035 11.609 1.00 94.00 726 VAL A O 1
ATOM 5430 N N . THR A 1 727 ? -8.964 7.551 12.100 1.00 92.81 727 THR A N 1
ATOM 5431 C CA . THR A 1 727 ? -9.492 6.174 12.108 1.00 92.81 727 THR A CA 1
ATOM 5432 C C . THR A 1 727 ? -10.567 5.946 11.041 1.00 92.81 727 THR A C 1
ATOM 5434 O O . THR A 1 727 ? -10.837 4.811 10.640 1.00 92.81 727 THR A O 1
ATOM 5437 N N . GLY A 1 728 ? -11.152 7.019 10.507 1.00 93.31 728 GLY A N 1
ATOM 5438 C CA . GLY A 1 728 ? -12.216 6.997 9.515 1.00 93.31 728 GLY A CA 1
ATOM 5439 C C . GLY A 1 728 ? -13.421 6.197 10.002 1.00 93.31 728 GLY A C 1
ATOM 5440 O O . GLY A 1 728 ? -13.969 6.425 11.074 1.00 93.31 728 GLY A O 1
ATOM 5441 N N . THR A 1 729 ? -13.849 5.235 9.192 1.00 94.50 729 THR A N 1
ATOM 5442 C CA . THR A 1 729 ? -14.980 4.341 9.486 1.00 94.50 729 THR A CA 1
ATOM 5443 C C . THR A 1 729 ? -14.571 3.054 10.215 1.00 94.50 729 THR A C 1
ATOM 5445 O O . THR A 1 729 ? -15.391 2.148 10.359 1.00 94.50 729 THR A O 1
ATOM 5448 N N . PHE A 1 730 ? -13.317 2.930 10.665 1.00 94.06 730 PHE A N 1
ATOM 5449 C CA . PHE A 1 730 ? -12.777 1.705 11.262 1.00 94.06 730 PHE A CA 1
ATOM 5450 C C . PHE A 1 730 ? -12.857 1.734 12.793 1.00 94.06 730 PHE A C 1
ATOM 5452 O O . PHE A 1 730 ? -11.843 1.841 13.480 1.00 94.06 730 PHE A O 1
ATOM 5459 N N . ALA A 1 731 ? -14.059 1.560 13.352 1.00 92.00 731 ALA A N 1
ATOM 5460 C CA . ALA A 1 731 ? -14.232 1.474 14.807 1.00 92.00 731 ALA A CA 1
ATOM 5461 C C . ALA A 1 731 ? -13.555 0.235 15.417 1.00 92.00 731 ALA A C 1
ATOM 5463 O O . ALA A 1 731 ? -13.285 0.203 16.616 1.00 92.00 731 ALA A O 1
ATOM 5464 N N . SER A 1 732 ? -13.207 -0.760 14.593 1.00 89.88 732 SER A N 1
ATOM 5465 C CA . SER A 1 732 ? -12.350 -1.876 15.000 1.00 89.88 732 SER A CA 1
ATOM 5466 C C . SER A 1 732 ? -10.990 -1.423 15.542 1.00 89.88 732 SER A C 1
ATOM 5468 O O . SER A 1 732 ? -10.379 -2.186 16.280 1.00 89.88 732 SER A O 1
ATOM 5470 N N . MET A 1 733 ? -10.553 -0.184 15.274 1.00 92.50 733 MET A N 1
ATOM 5471 C CA . MET A 1 733 ? -9.336 0.411 15.845 1.00 92.50 733 MET A CA 1
ATOM 5472 C C . MET A 1 733 ? -9.462 0.832 17.327 1.00 92.50 733 MET A C 1
ATOM 5474 O O . MET A 1 733 ? -8.589 1.521 17.843 1.00 92.50 733 MET A O 1
ATOM 5478 N N . HIS A 1 734 ? -10.535 0.437 18.024 1.00 91.69 734 HIS A N 1
ATOM 5479 C CA . HIS A 1 734 ? -10.788 0.716 19.450 1.00 91.69 734 HIS A CA 1
ATOM 5480 C C . HIS A 1 734 ? -9.692 0.253 20.433 1.00 91.69 734 HIS A C 1
ATOM 5482 O O . HIS A 1 734 ? -9.640 0.741 21.558 1.00 91.69 734 HIS A O 1
ATOM 5488 N N . THR A 1 735 ? -8.820 -0.664 20.019 1.00 90.50 735 THR A N 1
ATOM 5489 C CA . THR A 1 735 ? -7.650 -1.145 20.777 1.00 90.50 735 THR A CA 1
ATOM 5490 C C . THR A 1 735 ? -6.341 -0.899 20.018 1.00 90.50 735 THR A C 1
ATOM 5492 O O . THR A 1 735 ? -5.329 -1.530 20.299 1.00 90.50 735 THR A O 1
ATOM 5495 N N . GLY A 1 736 ? -6.356 -0.010 19.017 1.00 87.62 736 GLY A N 1
ATOM 5496 C CA . GLY A 1 736 ? -5.240 0.229 18.101 1.00 87.62 736 GLY A CA 1
ATOM 5497 C C . GLY A 1 736 ? -5.337 -0.562 16.789 1.00 87.62 736 GLY A C 1
ATOM 5498 O O . GLY A 1 736 ? -6.420 -0.916 16.326 1.00 87.62 736 GLY A O 1
ATOM 5499 N N . GLY A 1 737 ? -4.194 -0.796 16.141 1.00 85.06 737 GLY A N 1
ATOM 5500 C CA . GLY A 1 737 ? -4.108 -1.485 14.847 1.00 85.06 737 GLY A CA 1
ATOM 5501 C C . GLY A 1 737 ? -3.892 -0.558 13.644 1.00 85.06 737 GLY A C 1
ATOM 5502 O O . GLY A 1 737 ? -3.792 0.659 13.776 1.00 85.06 737 GLY A O 1
ATOM 5503 N N . ALA A 1 738 ? -3.769 -1.157 12.457 1.00 84.62 738 ALA A N 1
ATOM 5504 C CA . ALA A 1 738 ? -3.347 -0.494 11.215 1.00 84.62 738 ALA A CA 1
ATOM 5505 C C . ALA A 1 738 ? -4.358 -0.708 10.068 1.00 84.62 738 ALA A C 1
ATOM 5507 O O . ALA A 1 738 ? -3.994 -1.015 8.928 1.00 84.62 738 ALA A O 1
ATOM 5508 N N . TYR A 1 739 ? -5.658 -0.659 10.380 1.00 92.44 739 TYR A N 1
ATOM 5509 C CA . TYR A 1 739 ? -6.676 -1.193 9.470 1.00 92.44 739 TYR A CA 1
ATOM 5510 C C . TYR A 1 739 ? -7.043 -0.248 8.325 1.00 92.44 739 TYR A C 1
ATOM 5512 O O . TYR A 1 739 ? -7.219 -0.687 7.183 1.00 92.44 739 TYR A O 1
ATOM 5520 N N . ILE A 1 740 ? -7.149 1.050 8.612 1.00 95.25 740 ILE A N 1
ATOM 5521 C CA . ILE A 1 740 ? -7.500 2.042 7.598 1.00 95.25 740 ILE A CA 1
ATOM 5522 C C . ILE A 1 740 ? -6.423 2.108 6.514 1.00 95.25 740 ILE A C 1
ATOM 5524 O O . ILE A 1 740 ? -6.740 2.038 5.325 1.00 95.25 740 ILE A O 1
ATOM 5528 N N . GLU A 1 741 ? -5.145 2.150 6.890 1.00 94.19 741 GLU A N 1
ATOM 5529 C CA . GLU A 1 741 ? -4.042 2.182 5.933 1.00 94.19 741 GLU A CA 1
ATOM 5530 C C . GLU A 1 741 ? -3.945 0.895 5.103 1.00 94.19 741 GLU A C 1
ATOM 5532 O O . GLU A 1 741 ? -3.664 0.968 3.907 1.00 94.19 741 GLU A O 1
ATOM 5537 N N . ALA A 1 742 ? -4.257 -0.273 5.675 1.00 95.44 742 ALA A N 1
ATOM 5538 C CA . ALA A 1 742 ? -4.311 -1.535 4.938 1.00 95.44 742 ALA A CA 1
ATOM 5539 C C . ALA A 1 742 ? -5.382 -1.495 3.832 1.00 95.44 742 ALA A C 1
ATOM 5541 O O . ALA A 1 742 ? -5.118 -1.872 2.684 1.00 95.44 742 ALA A O 1
ATOM 5542 N N . PHE A 1 743 ? -6.574 -0.969 4.136 1.00 97.19 743 PHE A N 1
ATOM 5543 C CA . PHE A 1 743 ? -7.625 -0.777 3.135 1.00 97.19 743 PHE A CA 1
ATOM 5544 C C . PHE A 1 743 ? -7.240 0.267 2.074 1.00 97.19 743 PHE A C 1
ATOM 5546 O O . PHE A 1 743 ? -7.411 0.011 0.879 1.00 97.19 743 PHE A O 1
ATOM 5553 N N . LEU A 1 744 ? -6.693 1.421 2.476 1.00 97.69 744 LEU A N 1
ATOM 5554 C CA . LEU A 1 744 ? -6.261 2.464 1.539 1.00 97.69 744 LEU A CA 1
ATOM 5555 C C . LEU A 1 744 ? -5.162 1.947 0.594 1.00 97.69 744 LEU A C 1
ATOM 5557 O O . LEU A 1 744 ? -5.246 2.170 -0.615 1.00 97.69 744 LEU A O 1
ATOM 5561 N N . ALA A 1 745 ? -4.184 1.193 1.108 1.00 96.75 745 ALA A N 1
ATOM 5562 C CA . ALA A 1 745 ? -3.128 0.563 0.311 1.00 96.75 745 ALA A CA 1
ATOM 5563 C C . ALA A 1 745 ? -3.681 -0.486 -0.669 1.00 96.75 745 ALA A C 1
ATOM 5565 O O . ALA A 1 745 ? -3.199 -0.592 -1.799 1.00 96.75 745 ALA A O 1
ATOM 5566 N N . PHE A 1 746 ? -4.726 -1.225 -0.279 1.00 97.62 746 PHE A N 1
ATOM 5567 C CA . PHE A 1 746 ? -5.416 -2.160 -1.167 1.00 97.62 746 PHE A CA 1
ATOM 5568 C C . PHE A 1 746 ? -6.209 -1.451 -2.272 1.00 97.62 746 PHE A C 1
ATOM 5570 O O . PHE A 1 746 ? -6.158 -1.858 -3.434 1.00 97.62 746 PHE A O 1
ATOM 5577 N N . ALA A 1 747 ? -6.963 -0.406 -1.931 1.00 98.12 747 ALA A N 1
ATOM 5578 C CA . ALA A 1 747 ? -7.936 0.215 -2.826 1.00 98.12 747 ALA A CA 1
ATOM 5579 C C . ALA A 1 747 ? -7.329 1.277 -3.760 1.00 98.12 747 ALA A C 1
ATOM 5581 O O . ALA A 1 747 ? -7.770 1.412 -4.904 1.00 98.12 747 ALA A O 1
ATOM 5582 N N . PHE A 1 748 ? -6.299 2.010 -3.326 1.00 97.62 748 PHE A N 1
ATOM 5583 C CA . PHE A 1 748 ? -5.696 3.089 -4.116 1.00 97.62 748 PHE A CA 1
ATOM 5584 C C . PHE A 1 748 ? -5.178 2.643 -5.499 1.00 97.62 748 PHE A C 1
ATOM 5586 O O . PHE A 1 748 ? -5.443 3.340 -6.484 1.00 97.62 748 PHE A O 1
ATOM 5593 N N . PRO A 1 749 ? -4.546 1.463 -5.663 1.00 96.81 749 PRO A N 1
ATOM 5594 C CA . PRO A 1 749 ? -4.164 0.978 -6.986 1.00 96.81 749 PRO A CA 1
ATOM 5595 C C . PRO A 1 749 ? -5.335 0.813 -7.965 1.00 96.81 749 PRO A C 1
ATOM 5597 O O . PRO A 1 749 ? -5.165 1.057 -9.160 1.00 96.81 749 PRO A O 1
ATOM 5600 N N . PHE A 1 750 ? -6.537 0.461 -7.490 1.00 96.88 750 PHE A N 1
ATOM 5601 C CA . PHE A 1 750 ? -7.730 0.382 -8.343 1.00 96.88 750 PHE A CA 1
ATOM 5602 C C . PHE A 1 750 ? -8.103 1.756 -8.902 1.00 96.88 750 PHE A C 1
ATOM 5604 O O . PHE A 1 750 ? -8.474 1.861 -10.073 1.00 96.88 750 PHE A O 1
ATOM 5611 N N . LEU A 1 751 ? -7.968 2.811 -8.091 1.00 97.06 751 LEU A N 1
ATOM 5612 C CA . LEU A 1 751 ? -8.238 4.189 -8.500 1.00 97.06 751 LEU A CA 1
ATOM 5613 C C . LEU A 1 751 ? -7.262 4.636 -9.581 1.00 97.06 751 LEU A C 1
ATOM 5615 O O . LEU A 1 751 ? -7.681 5.130 -10.628 1.00 97.06 751 LEU A O 1
ATOM 5619 N N . VAL A 1 752 ? -5.969 4.396 -9.363 1.00 95.00 752 VAL A N 1
ATOM 5620 C CA . VAL A 1 752 ? -4.922 4.742 -10.329 1.00 95.00 752 VAL A CA 1
ATOM 5621 C C . VAL A 1 752 ? -5.135 4.015 -11.652 1.00 95.00 752 VAL A C 1
ATOM 5623 O O . VAL A 1 752 ? -5.118 4.641 -12.713 1.00 95.00 752 VAL A O 1
ATOM 5626 N N . VAL A 1 753 ? -5.408 2.709 -11.611 1.00 92.88 753 VAL A N 1
ATOM 5627 C CA . VAL A 1 753 ? -5.728 1.947 -12.823 1.00 92.88 753 VAL A CA 1
ATOM 5628 C C . VAL A 1 753 ? -6.971 2.519 -13.508 1.00 92.88 753 VAL A C 1
ATOM 5630 O O . VAL A 1 753 ? -6.941 2.732 -14.720 1.00 92.88 753 VAL A O 1
ATOM 5633 N N . GLY A 1 754 ? -8.031 2.840 -12.762 1.00 92.12 754 GLY A N 1
ATOM 5634 C CA . GLY A 1 754 ? -9.253 3.451 -13.296 1.00 92.12 754 GLY A CA 1
ATOM 5635 C C . GLY A 1 754 ? -9.010 4.791 -13.994 1.00 92.12 754 GLY A C 1
ATOM 5636 O O . GLY A 1 754 ? -9.471 4.989 -15.117 1.00 92.12 754 GLY A O 1
ATOM 5637 N N . VAL A 1 755 ? -8.222 5.685 -13.392 1.00 92.56 755 VAL A N 1
ATOM 5638 C CA . VAL A 1 755 ? -7.850 6.985 -13.981 1.00 92.56 755 VAL A CA 1
ATOM 5639 C C . VAL A 1 755 ? -7.061 6.800 -15.275 1.00 92.56 755 VAL A C 1
ATOM 5641 O O . VAL A 1 755 ? -7.357 7.432 -16.292 1.00 92.56 755 VAL A O 1
ATOM 5644 N N . LEU A 1 756 ? -6.066 5.915 -15.269 1.00 88.62 756 LEU A N 1
ATOM 5645 C CA . LEU A 1 756 ? -5.140 5.747 -16.393 1.00 88.62 756 LEU A CA 1
ATOM 5646 C C . LEU A 1 756 ? -5.770 5.018 -17.588 1.00 88.62 756 LEU A C 1
ATOM 5648 O O . LEU A 1 756 ? -5.342 5.216 -18.731 1.00 88.62 756 LEU A O 1
ATOM 5652 N N . THR A 1 757 ? -6.804 4.217 -17.335 1.00 85.62 757 THR A N 1
ATOM 5653 C CA . THR A 1 757 ? -7.535 3.433 -18.345 1.00 85.62 757 THR A CA 1
ATOM 5654 C C . THR A 1 757 ? -8.843 4.095 -18.787 1.00 85.62 757 THR A C 1
ATOM 5656 O O . THR A 1 757 ? -9.396 3.739 -19.833 1.00 85.62 757 THR A O 1
ATOM 5659 N N . ALA A 1 758 ? -9.317 5.115 -18.061 1.00 87.38 758 ALA A N 1
ATOM 5660 C CA . ALA A 1 758 ? -10.530 5.850 -18.396 1.00 87.38 758 ALA A CA 1
ATOM 5661 C C . ALA A 1 758 ? -10.473 6.421 -19.819 1.00 87.38 758 ALA A C 1
ATOM 5663 O O . ALA A 1 758 ? -9.528 7.112 -20.209 1.00 87.38 758 ALA A O 1
ATOM 5664 N N . ARG A 1 759 ? -11.528 6.164 -20.600 1.00 84.94 759 ARG A N 1
ATOM 5665 C CA . ARG A 1 759 ? -11.667 6.667 -21.980 1.00 84.94 759 ARG A CA 1
ATOM 5666 C C . ARG A 1 759 ? -12.236 8.083 -22.053 1.00 84.94 759 ARG A C 1
ATOM 5668 O O . ARG A 1 759 ? -11.960 8.800 -23.007 1.00 84.94 759 ARG A O 1
ATOM 5675 N N . ARG A 1 760 ? -13.051 8.465 -21.068 1.00 87.56 760 ARG A N 1
ATOM 5676 C CA . ARG A 1 760 ? -13.684 9.789 -20.962 1.00 87.56 760 ARG A CA 1
ATOM 5677 C C . ARG A 1 760 ? -12.815 10.710 -20.101 1.00 87.56 760 ARG A C 1
ATOM 5679 O O . ARG A 1 760 ? -12.018 10.221 -19.307 1.00 87.56 760 ARG A O 1
ATOM 5686 N N . TRP A 1 761 ? -12.966 12.026 -20.249 1.00 84.56 761 TRP A N 1
ATOM 5687 C CA . TRP A 1 761 ? -12.170 13.002 -19.494 1.00 84.56 761 TRP A CA 1
ATOM 5688 C C . TRP A 1 761 ? -12.677 13.202 -18.054 1.00 84.56 761 TRP A C 1
ATOM 5690 O O . TRP A 1 761 ? -11.867 13.284 -17.137 1.00 84.56 761 TRP A O 1
ATOM 5700 N N . TRP A 1 762 ? -13.995 13.189 -17.818 1.00 86.38 762 TRP A N 1
ATOM 5701 C CA . TRP A 1 762 ? -14.558 13.421 -16.480 1.00 86.38 762 TRP A CA 1
ATOM 5702 C C . TRP A 1 762 ? -14.180 12.356 -15.423 1.00 86.38 762 TRP A C 1
ATOM 5704 O O . TRP A 1 762 ? -13.885 12.761 -14.298 1.00 86.38 762 TRP A O 1
ATOM 5714 N N . PRO A 1 763 ? -14.087 11.031 -15.716 1.00 87.94 763 PRO A N 1
ATOM 5715 C CA . PRO A 1 763 ? -13.628 10.049 -14.728 1.00 87.94 763 PRO A CA 1
ATOM 5716 C C . PRO A 1 763 ? -12.152 10.244 -14.377 1.00 87.94 763 PRO A C 1
ATOM 5718 O O . PRO A 1 763 ? -11.722 9.884 -13.289 1.00 87.94 763 PRO A O 1
ATOM 5721 N N . ARG A 1 764 ? -11.364 10.827 -15.294 1.00 89.88 764 ARG A N 1
ATOM 5722 C CA . ARG A 1 764 ? -9.966 11.171 -15.017 1.00 89.88 764 ARG A CA 1
ATOM 5723 C C . ARG A 1 764 ? -9.883 12.334 -14.047 1.00 89.88 764 ARG A C 1
ATOM 5725 O O . ARG A 1 764 ? -9.142 12.240 -13.087 1.00 89.88 764 ARG A O 1
ATOM 5732 N N . VAL A 1 765 ? -10.655 13.397 -14.279 1.00 90.19 765 VAL A N 1
ATOM 5733 C CA . VAL A 1 765 ? -10.668 14.570 -13.390 1.00 90.19 765 VAL A CA 1
ATOM 5734 C C . VAL A 1 765 ? -11.166 14.182 -11.999 1.00 90.19 765 VAL A C 1
ATOM 5736 O O . VAL A 1 765 ? -10.466 14.402 -11.018 1.00 90.19 765 VAL A O 1
ATOM 5739 N N . THR A 1 766 ? -12.328 13.533 -11.918 1.00 93.25 766 THR A N 1
ATOM 5740 C CA . THR A 1 766 ? -12.886 13.065 -10.637 1.00 93.25 766 THR A CA 1
ATOM 5741 C C . THR A 1 766 ? -11.967 12.064 -9.942 1.00 93.25 766 THR A C 1
ATOM 5743 O O . THR A 1 766 ? -11.759 12.166 -8.738 1.00 93.25 766 THR A O 1
ATOM 5746 N N . GLY A 1 767 ? -11.345 11.145 -10.685 1.00 94.19 767 GLY A N 1
ATOM 5747 C CA . GLY A 1 767 ? -10.398 10.195 -10.115 1.00 94.19 767 GLY A CA 1
ATOM 5748 C C . GLY A 1 767 ? -9.071 10.821 -9.669 1.00 94.19 767 GLY A C 1
ATOM 5749 O O . GLY A 1 767 ? -8.507 10.362 -8.685 1.00 94.19 767 GLY A O 1
ATOM 5750 N N . VAL A 1 768 ? -8.585 11.884 -10.322 1.00 92.94 768 VAL A N 1
ATOM 5751 C CA . VAL A 1 768 ? -7.416 12.663 -9.862 1.00 92.94 768 VAL A CA 1
ATOM 5752 C C . VAL A 1 768 ? -7.740 13.417 -8.573 1.00 92.94 768 VAL A C 1
ATOM 5754 O O . VAL A 1 768 ? -6.936 13.393 -7.646 1.00 92.94 768 VAL A O 1
ATOM 5757 N N . LEU A 1 769 ? -8.921 14.037 -8.483 1.00 94.94 769 LEU A N 1
ATOM 5758 C CA . LEU A 1 769 ? -9.381 14.682 -7.248 1.00 94.94 769 LEU A CA 1
ATOM 5759 C C . LEU A 1 769 ? -9.497 13.664 -6.111 1.00 94.94 769 LEU A C 1
ATOM 5761 O O . LEU A 1 769 ? -8.981 13.890 -5.022 1.00 94.94 769 LEU A O 1
ATOM 5765 N N . LEU A 1 770 ? -10.100 12.504 -6.379 1.00 96.56 770 LEU A N 1
ATOM 5766 C CA . LEU A 1 770 ? -10.159 11.427 -5.397 1.00 96.56 770 LEU A CA 1
ATOM 5767 C C . LEU A 1 770 ? -8.758 10.915 -5.035 1.00 96.56 770 LEU A C 1
ATOM 5769 O O . LEU A 1 770 ? -8.516 10.591 -3.881 1.00 96.56 770 LEU A O 1
ATOM 5773 N N . ALA A 1 771 ? -7.813 10.875 -5.977 1.00 95.75 771 ALA A N 1
ATOM 5774 C CA . ALA A 1 771 ? -6.450 10.441 -5.689 1.00 95.75 771 ALA A CA 1
ATOM 5775 C C . ALA A 1 771 ? -5.712 11.418 -4.769 1.00 95.75 771 ALA A C 1
ATOM 5777 O O . ALA A 1 771 ? -4.994 10.966 -3.884 1.00 95.75 771 ALA A O 1
ATOM 5778 N N . PHE A 1 772 ? -5.934 12.727 -4.930 1.00 94.81 772 PHE A N 1
ATOM 5779 C CA . PHE A 1 772 ? -5.470 13.743 -3.983 1.00 94.81 772 PHE A CA 1
ATOM 5780 C C . PHE A 1 772 ? -6.048 13.489 -2.582 1.00 94.81 772 PHE A C 1
ATOM 5782 O O . PHE A 1 772 ? -5.298 13.423 -1.611 1.00 94.81 772 PHE A O 1
ATOM 5789 N N . LEU A 1 773 ? -7.363 13.262 -2.479 1.00 96.25 773 LEU A N 1
ATOM 5790 C CA . LEU A 1 773 ? -8.033 12.996 -1.199 1.00 96.25 773 LEU A CA 1
ATOM 5791 C C . LEU A 1 773 ? -7.552 11.707 -0.527 1.00 96.25 773 LEU A C 1
ATOM 5793 O O . LEU A 1 773 ? -7.353 11.678 0.682 1.00 96.25 773 LEU A O 1
ATOM 5797 N N . VAL A 1 774 ? -7.347 10.640 -1.297 1.00 97.12 774 VAL A N 1
ATOM 5798 C CA . VAL A 1 774 ? -6.865 9.356 -0.773 1.00 97.12 774 VAL A CA 1
ATOM 5799 C C . VAL A 1 774 ? -5.396 9.439 -0.371 1.00 97.12 774 VAL A C 1
ATOM 5801 O O . VAL A 1 774 ? -5.023 8.883 0.659 1.00 97.12 774 VAL A O 1
ATOM 5804 N N . ALA A 1 775 ? -4.565 10.146 -1.143 1.00 93.62 775 ALA A N 1
ATOM 5805 C CA . ALA A 1 775 ? -3.181 10.408 -0.765 1.00 93.62 775 ALA A CA 1
ATOM 5806 C C . ALA A 1 775 ? -3.126 11.208 0.542 1.00 93.62 775 ALA A C 1
ATOM 5808 O O . ALA A 1 775 ? -2.422 10.807 1.462 1.00 93.62 775 ALA A O 1
ATOM 5809 N N . TYR A 1 776 ? -3.938 12.260 0.668 1.00 95.00 776 TYR A N 1
ATOM 5810 C CA . TYR A 1 776 ? -4.101 12.990 1.923 1.00 95.00 776 TYR A CA 1
ATOM 5811 C C . TYR A 1 776 ? -4.518 12.056 3.065 1.00 95.00 776 TYR A C 1
ATOM 5813 O O . TYR A 1 776 ? -3.832 12.010 4.083 1.00 95.00 776 TYR A O 1
ATOM 5821 N N . ALA A 1 777 ? -5.576 11.258 2.871 1.00 96.62 777 ALA A N 1
ATOM 5822 C CA . ALA A 1 777 ? -6.090 10.332 3.878 1.00 96.62 777 ALA A CA 1
ATOM 5823 C C . ALA A 1 777 ? -5.019 9.340 4.352 1.00 96.62 777 ALA A C 1
ATOM 5825 O O . ALA A 1 777 ? -4.858 9.151 5.551 1.00 96.62 777 ALA A O 1
ATOM 5826 N N . MET A 1 778 ? -4.242 8.765 3.427 1.00 95.19 778 MET A N 1
ATOM 5827 C CA . MET A 1 778 ? -3.119 7.882 3.748 1.00 95.19 778 MET A CA 1
ATOM 5828 C C . MET A 1 778 ? -2.039 8.608 4.559 1.00 95.19 778 MET A C 1
ATOM 5830 O O . MET A 1 778 ? -1.513 8.060 5.526 1.00 95.19 778 MET A O 1
ATOM 5834 N N . MET A 1 779 ? -1.703 9.845 4.200 1.00 91.19 779 MET A N 1
ATOM 5835 C CA . MET A 1 779 ? -0.641 10.591 4.877 1.00 91.19 779 MET A CA 1
ATOM 5836 C C . MET A 1 779 ? -1.001 10.969 6.311 1.00 91.19 779 MET A C 1
ATOM 5838 O O . MET A 1 779 ? -0.156 10.849 7.195 1.00 91.19 779 MET A O 1
ATOM 5842 N N . VAL A 1 780 ? -2.257 11.340 6.568 1.00 93.38 780 VAL A N 1
ATOM 5843 C CA . VAL A 1 780 ? -2.724 11.726 7.911 1.00 93.38 780 VAL A CA 1
ATOM 5844 C C . VAL A 1 780 ? -2.969 10.537 8.851 1.00 93.38 780 VAL A C 1
ATOM 5846 O O . VAL A 1 780 ? -3.257 10.740 10.027 1.00 93.38 780 VAL A O 1
ATOM 5849 N N . THR A 1 781 ? -2.806 9.295 8.376 1.00 92.56 781 THR A N 1
ATOM 5850 C CA . THR A 1 781 ? -2.678 8.120 9.265 1.00 92.56 781 THR A CA 1
ATOM 5851 C C . THR A 1 781 ? -1.329 8.083 9.994 1.00 92.56 781 THR A C 1
ATOM 5853 O O . THR A 1 781 ? -1.179 7.365 10.988 1.00 92.56 781 THR A O 1
ATOM 5856 N N . PHE A 1 782 ? -0.330 8.813 9.472 1.00 89.31 782 PHE A N 1
ATOM 5857 C CA . PHE A 1 782 ? 1.075 8.772 9.887 1.00 89.31 782 PHE A CA 1
ATOM 5858 C C . PHE A 1 782 ? 1.660 7.346 9.968 1.00 89.31 782 PHE A C 1
ATOM 5860 O O . PHE A 1 782 ? 2.570 7.068 10.752 1.00 89.31 782 PHE A O 1
ATOM 5867 N N . SER A 1 783 ? 1.133 6.425 9.150 1.00 87.75 783 SER A N 1
ATOM 5868 C CA . SER A 1 783 ? 1.526 5.016 9.131 1.00 87.75 783 SER A CA 1
ATOM 5869 C C . SER A 1 783 ? 2.579 4.732 8.061 1.00 87.75 783 SER A C 1
ATOM 5871 O O . SER A 1 783 ? 2.290 4.703 6.863 1.00 87.75 783 SER A O 1
ATOM 5873 N N . ARG A 1 784 ? 3.814 4.448 8.496 1.00 85.12 784 ARG A N 1
ATOM 5874 C CA . ARG A 1 784 ? 4.933 4.074 7.607 1.00 85.12 784 ARG A CA 1
ATOM 5875 C C . ARG A 1 784 ? 4.627 2.822 6.783 1.00 85.12 784 ARG A C 1
ATOM 5877 O O . ARG A 1 784 ? 4.930 2.784 5.593 1.00 85.12 784 ARG A O 1
ATOM 5884 N N . GLY A 1 785 ? 3.992 1.823 7.405 1.00 85.50 785 GLY A N 1
ATOM 5885 C CA . GLY A 1 785 ? 3.541 0.609 6.720 1.00 85.50 785 GLY A CA 1
ATOM 5886 C C . GLY A 1 785 ? 2.538 0.933 5.611 1.00 85.50 785 GLY A C 1
ATOM 5887 O O . GLY A 1 785 ? 2.677 0.440 4.492 1.00 85.50 785 GLY A O 1
ATOM 5888 N N . GLY A 1 786 ? 1.599 1.845 5.885 1.00 89.56 786 GLY A N 1
ATOM 5889 C CA . GLY A 1 786 ? 0.671 2.392 4.893 1.00 89.56 786 GLY A CA 1
ATOM 5890 C C . GLY A 1 786 ? 1.369 3.055 3.704 1.00 89.56 786 GLY A C 1
ATOM 5891 O O . GLY A 1 786 ? 1.056 2.752 2.549 1.00 89.56 786 GLY A O 1
ATOM 5892 N N . TRP A 1 787 ? 2.354 3.918 3.969 1.00 89.19 787 TRP A N 1
ATOM 5893 C CA . TRP A 1 787 ? 3.121 4.618 2.929 1.00 89.19 787 TRP A CA 1
ATOM 5894 C C . TRP A 1 787 ? 3.910 3.645 2.048 1.00 89.19 787 TRP A C 1
ATOM 5896 O O . TRP A 1 787 ? 3.860 3.740 0.818 1.00 89.19 787 TRP A O 1
ATOM 5906 N N . ALA A 1 788 ? 4.572 2.661 2.664 1.00 86.81 788 ALA A N 1
ATOM 5907 C CA . ALA A 1 788 ? 5.271 1.596 1.951 1.00 86.81 788 ALA A CA 1
ATOM 5908 C C . ALA A 1 788 ? 4.306 0.760 1.094 1.00 86.81 788 ALA A C 1
ATOM 5910 O O . ALA A 1 788 ? 4.583 0.507 -0.081 1.00 86.81 788 ALA A O 1
ATOM 5911 N N . GLY A 1 789 ? 3.143 0.387 1.639 1.00 91.12 789 GLY A N 1
ATOM 5912 C CA . GLY A 1 789 ? 2.113 -0.361 0.916 1.00 91.12 789 GLY A CA 1
ATOM 5913 C C . GLY A 1 789 ? 1.571 0.387 -0.300 1.00 91.12 789 GLY A C 1
ATOM 5914 O O . GLY A 1 789 ? 1.438 -0.199 -1.379 1.00 91.12 789 GLY A O 1
ATOM 5915 N N . LEU A 1 790 ? 1.340 1.696 -0.173 1.00 90.62 790 LEU A N 1
ATOM 5916 C CA . LEU A 1 790 ? 0.953 2.551 -1.296 1.00 90.62 790 LEU A CA 1
ATOM 5917 C C . LEU A 1 790 ? 2.045 2.574 -2.377 1.00 90.62 790 LEU A C 1
ATOM 5919 O O . LEU A 1 790 ? 1.742 2.384 -3.558 1.00 90.62 790 LEU A O 1
ATOM 5923 N N . GLY A 1 791 ? 3.312 2.738 -1.984 1.00 85.69 791 GLY A N 1
ATOM 5924 C CA . GLY A 1 791 ? 4.459 2.722 -2.897 1.00 85.69 791 GLY A CA 1
ATOM 5925 C C . GLY A 1 791 ? 4.597 1.408 -3.675 1.00 85.69 791 GLY A C 1
ATOM 5926 O O . GLY A 1 791 ? 4.702 1.422 -4.905 1.00 85.69 791 GLY A O 1
ATOM 5927 N N . VAL A 1 792 ? 4.520 0.263 -2.988 1.00 86.94 792 VAL A N 1
ATOM 5928 C CA . VAL A 1 792 ? 4.593 -1.070 -3.616 1.00 86.94 792 VAL A CA 1
ATOM 5929 C C . VAL A 1 792 ? 3.409 -1.310 -4.555 1.00 86.94 792 VAL A C 1
ATOM 5931 O O . VAL A 1 792 ? 3.601 -1.775 -5.683 1.00 86.94 792 VAL A O 1
ATOM 5934 N N . GLY A 1 793 ? 2.190 -0.947 -4.146 1.00 90.62 793 GLY A N 1
ATOM 5935 C CA . GLY A 1 793 ? 1.007 -1.042 -5.001 1.00 90.62 793 GLY A CA 1
ATOM 5936 C C . GLY A 1 793 ? 1.162 -0.228 -6.291 1.00 90.62 793 GLY A C 1
ATOM 5937 O O . GLY A 1 793 ? 0.953 -0.750 -7.391 1.00 90.62 793 GLY A O 1
ATOM 5938 N N . LEU A 1 794 ? 1.609 1.028 -6.191 1.00 87.88 794 LEU A N 1
ATOM 5939 C CA . LEU A 1 794 ? 1.876 1.880 -7.355 1.00 87.88 794 LEU A CA 1
ATOM 5940 C C . LEU A 1 794 ? 2.971 1.319 -8.263 1.00 87.88 794 LEU A C 1
ATOM 5942 O O . LEU A 1 794 ? 2.817 1.354 -9.486 1.00 87.88 794 LEU A O 1
ATOM 5946 N N . LEU A 1 795 ? 4.041 0.758 -7.697 1.00 83.12 795 LEU A N 1
ATOM 5947 C CA . LEU A 1 795 ? 5.103 0.115 -8.469 1.00 83.12 795 LEU A CA 1
ATOM 5948 C C . LEU A 1 795 ? 4.539 -1.020 -9.335 1.00 83.12 795 LEU A C 1
ATOM 5950 O O . LEU A 1 795 ? 4.828 -1.084 -10.532 1.00 83.12 795 LEU A O 1
ATOM 5954 N N . VAL A 1 796 ? 3.667 -1.870 -8.783 1.00 87.00 796 VAL A N 1
ATOM 5955 C CA . VAL A 1 796 ? 2.996 -2.935 -9.550 1.00 87.00 796 VAL A CA 1
ATOM 5956 C C . VAL A 1 796 ? 2.129 -2.356 -10.673 1.00 87.00 796 VAL A C 1
ATOM 5958 O O . VAL A 1 796 ? 2.156 -2.882 -11.791 1.00 87.00 796 VAL A O 1
ATOM 5961 N N . VAL A 1 797 ? 1.411 -1.253 -10.428 1.00 87.88 797 VAL A N 1
ATOM 5962 C CA . VAL A 1 797 ? 0.628 -0.557 -11.467 1.00 87.88 797 VAL A CA 1
ATOM 5963 C C . VAL A 1 797 ? 1.531 -0.042 -12.587 1.00 87.88 797 VAL A C 1
ATOM 5965 O O . VAL A 1 797 ? 1.274 -0.338 -13.756 1.00 87.88 797 VAL A O 1
ATOM 5968 N N . VAL A 1 798 ? 2.613 0.668 -12.255 1.00 80.69 798 VAL A N 1
ATOM 5969 C CA . VAL A 1 798 ? 3.587 1.188 -13.230 1.00 80.69 798 VAL A CA 1
ATOM 5970 C C . VAL A 1 798 ? 4.160 0.047 -14.067 1.00 80.69 798 VAL A C 1
ATOM 5972 O O . VAL A 1 798 ? 4.134 0.110 -15.296 1.00 80.69 798 VAL A O 1
ATOM 5975 N N . LEU A 1 799 ? 4.593 -1.044 -13.435 1.00 79.00 799 LEU A N 1
ATOM 5976 C CA . LEU A 1 799 ? 5.130 -2.225 -14.115 1.00 79.00 799 LEU A CA 1
ATOM 5977 C C . LEU A 1 799 ? 4.097 -2.906 -15.028 1.00 79.00 799 LEU A C 1
ATOM 5979 O O . LEU A 1 799 ? 4.440 -3.366 -16.123 1.00 79.00 799 LEU A O 1
ATOM 5983 N N . GLY A 1 800 ? 2.827 -2.947 -14.618 1.00 80.62 800 GLY A N 1
ATOM 5984 C CA . GLY A 1 800 ? 1.717 -3.431 -15.440 1.00 80.62 800 GLY A CA 1
ATOM 5985 C C . GLY A 1 800 ? 1.470 -2.553 -16.668 1.00 80.62 800 GLY A C 1
ATOM 5986 O O . GLY A 1 800 ? 1.375 -3.059 -17.790 1.00 80.62 800 GLY A O 1
ATOM 5987 N N . LEU A 1 801 ? 1.445 -1.232 -16.491 1.00 75.19 801 LEU A N 1
ATOM 5988 C CA . LEU A 1 801 ? 1.255 -0.260 -17.574 1.00 75.19 801 LEU A CA 1
ATOM 5989 C C . LEU A 1 801 ? 2.429 -0.231 -18.545 1.00 75.19 801 LEU A C 1
ATOM 5991 O O . LEU A 1 801 ? 2.221 -0.155 -19.758 1.00 75.19 801 LEU A O 1
ATOM 5995 N N . LEU A 1 802 ? 3.653 -0.407 -18.040 1.00 69.19 802 LEU A N 1
ATOM 5996 C CA . LEU A 1 802 ? 4.844 -0.612 -18.854 1.00 69.19 802 LEU A CA 1
ATOM 5997 C C . LEU A 1 802 ? 4.736 -1.848 -19.740 1.00 69.19 802 LEU A C 1
ATOM 5999 O O . LEU A 1 802 ? 5.572 -1.977 -20.622 1.00 69.19 802 LEU A O 1
ATOM 6003 N N . ARG A 1 803 ? 3.754 -2.750 -19.574 1.00 67.38 803 ARG A N 1
ATOM 6004 C CA . ARG A 1 803 ? 3.470 -3.835 -20.530 1.00 67.38 803 ARG A CA 1
ATOM 6005 C C . ARG A 1 803 ? 2.443 -3.455 -21.594 1.00 67.38 803 ARG A C 1
ATOM 6007 O O . ARG A 1 803 ? 2.572 -3.961 -22.712 1.00 67.38 803 ARG A O 1
ATOM 6014 N N . GLY A 1 804 ? 1.509 -2.556 -21.299 1.00 64.69 804 GLY A N 1
ATOM 6015 C CA . GLY A 1 804 ? 0.392 -2.177 -22.167 1.00 64.69 804 GLY A CA 1
ATOM 6016 C C . GLY A 1 804 ? 0.698 -1.181 -23.283 1.00 64.69 804 GLY A C 1
ATOM 6017 O O . GLY A 1 804 ? 1.828 -0.713 -23.450 1.00 64.69 804 GLY A O 1
ATOM 6018 N N . ARG A 1 805 ? -0.328 -0.886 -24.092 1.00 58.03 805 ARG A N 1
ATOM 6019 C CA . ARG A 1 805 ? -0.318 0.226 -25.051 1.00 58.03 805 ARG A CA 1
ATOM 6020 C C . ARG A 1 805 ? -0.645 1.513 -24.297 1.00 58.03 805 ARG A C 1
ATOM 6022 O O . ARG A 1 805 ? -1.808 1.794 -24.038 1.00 58.03 805 ARG A O 1
ATOM 6029 N N . THR A 1 806 ? 0.375 2.286 -23.944 1.00 64.19 806 THR A N 1
ATOM 6030 C CA . THR A 1 806 ? 0.192 3.601 -23.324 1.00 64.19 806 THR A CA 1
ATOM 6031 C C . THR A 1 806 ? 0.103 4.673 -24.409 1.00 64.19 806 THR A C 1
ATOM 6033 O O . THR A 1 806 ? 1.008 4.842 -25.226 1.00 64.19 806 THR A O 1
ATOM 6036 N N . GLY A 1 807 ? -1.032 5.374 -24.468 1.00 68.81 807 GLY A N 1
ATOM 6037 C CA . GLY A 1 807 ? -1.203 6.545 -25.331 1.00 68.81 807 GLY A CA 1
ATOM 6038 C C . GLY A 1 807 ? -0.671 7.813 -24.658 1.00 68.81 807 GLY A C 1
ATOM 6039 O O . GLY A 1 807 ? -0.477 7.840 -23.444 1.00 68.81 807 GLY A O 1
ATOM 6040 N N . ARG A 1 808 ? -0.501 8.906 -25.420 1.00 72.38 808 ARG A N 1
ATOM 6041 C CA . ARG A 1 808 ? -0.098 10.220 -24.865 1.00 72.38 808 ARG A CA 1
ATOM 6042 C C . ARG A 1 808 ? -0.995 10.671 -23.704 1.00 72.38 808 ARG A C 1
ATOM 6044 O O . ARG A 1 808 ? -0.494 11.154 -22.698 1.00 72.38 808 ARG A O 1
ATOM 6051 N N . GLY A 1 809 ? -2.307 10.448 -23.812 1.00 73.25 809 GLY A N 1
ATOM 6052 C CA . GLY A 1 809 ? -3.266 10.806 -22.762 1.00 73.25 809 GLY A CA 1
ATOM 6053 C C . GLY A 1 809 ? -3.080 10.046 -21.443 1.00 73.25 809 GLY A C 1
ATOM 6054 O O . GLY A 1 809 ? -3.404 10.593 -20.396 1.00 73.25 809 GLY A O 1
ATOM 6055 N N . THR A 1 810 ? -2.535 8.825 -21.474 1.00 77.25 810 THR A N 1
ATOM 6056 C CA . THR A 1 810 ? -2.228 8.046 -20.263 1.00 77.25 810 THR A CA 1
ATOM 6057 C C . THR A 1 810 ? -1.030 8.634 -19.525 1.00 77.25 810 THR A C 1
ATOM 6059 O O . THR A 1 810 ? -1.067 8.741 -18.308 1.00 77.25 810 THR A O 1
ATOM 6062 N N . TRP A 1 811 ? 0.006 9.072 -20.248 1.00 74.25 811 TRP A N 1
ATOM 6063 C CA . TRP A 1 811 ? 1.180 9.710 -19.644 1.00 74.25 811 TRP A CA 1
ATOM 6064 C C . TRP A 1 811 ? 0.865 11.084 -19.053 1.00 74.25 811 TRP A C 1
ATOM 6066 O O . TRP A 1 811 ? 1.336 11.387 -17.965 1.00 74.25 811 TRP A O 1
ATOM 6076 N N . ILE A 1 812 ? 0.017 11.879 -19.718 1.00 75.69 812 ILE A N 1
ATOM 6077 C CA . ILE A 1 812 ? -0.479 13.144 -19.151 1.00 75.69 812 ILE A CA 1
ATOM 6078 C C . ILE A 1 812 ? -1.265 12.868 -17.866 1.00 75.69 812 ILE A C 1
ATOM 6080 O O . ILE A 1 812 ? -1.003 13.494 -16.847 1.00 75.69 812 ILE A O 1
ATOM 6084 N N . ALA A 1 813 ? -2.190 11.901 -17.890 1.00 77.31 813 ALA A N 1
ATOM 6085 C CA . ALA A 1 813 ? -2.946 11.521 -16.699 1.00 77.31 813 ALA A CA 1
ATOM 6086 C C . ALA A 1 813 ? -2.030 11.019 -15.570 1.00 77.31 813 ALA A C 1
ATOM 6088 O O . ALA A 1 813 ? -2.252 11.375 -14.420 1.00 77.31 813 ALA A O 1
ATOM 6089 N N . ALA A 1 814 ? -0.980 10.256 -15.890 1.00 77.12 814 ALA A N 1
ATOM 6090 C CA . ALA A 1 814 ? 0.014 9.810 -14.917 1.00 77.12 814 ALA A CA 1
ATOM 6091 C C . ALA A 1 814 ? 0.804 10.981 -14.318 1.00 77.12 814 ALA A C 1
ATOM 6093 O O . ALA A 1 814 ? 0.956 11.037 -13.105 1.00 77.12 814 ALA A O 1
ATOM 6094 N N . ALA A 1 815 ? 1.255 11.937 -15.134 1.00 69.88 815 ALA A N 1
ATOM 6095 C CA . ALA A 1 815 ? 1.966 13.119 -14.650 1.00 69.88 815 ALA A CA 1
ATOM 6096 C C . ALA A 1 815 ? 1.082 13.985 -13.737 1.00 69.88 815 ALA A C 1
ATOM 6098 O O . ALA A 1 815 ? 1.516 14.387 -12.662 1.00 69.88 815 ALA A O 1
ATOM 6099 N N . VAL A 1 816 ? -0.177 14.213 -14.126 1.00 75.94 816 VAL A N 1
ATOM 6100 C CA . VAL A 1 816 ? -1.157 14.948 -13.307 1.00 75.94 816 VAL A CA 1
ATOM 6101 C C . VAL A 1 816 ? -1.454 14.206 -12.004 1.00 75.94 816 VAL A C 1
ATOM 6103 O O . VAL A 1 816 ? -1.542 14.831 -10.953 1.00 75.94 816 VAL A O 1
ATOM 6106 N N . LEU A 1 817 ? -1.576 12.879 -12.050 1.00 82.88 817 LEU A N 1
ATOM 6107 C CA . LEU A 1 817 ? -1.778 12.058 -10.862 1.00 82.88 817 LEU A CA 1
ATOM 6108 C C . LEU A 1 817 ? -0.582 12.149 -9.907 1.00 82.88 817 LEU A C 1
ATOM 6110 O O . LEU A 1 817 ? -0.783 12.336 -8.714 1.00 82.88 817 LEU A O 1
ATOM 6114 N N . VAL A 1 818 ? 0.647 12.055 -10.424 1.00 75.50 818 VAL A N 1
ATOM 6115 C CA . VAL A 1 818 ? 1.872 12.217 -9.626 1.00 75.50 818 VAL A CA 1
ATOM 6116 C C . VAL A 1 818 ? 1.915 13.604 -8.993 1.00 75.50 818 VAL A C 1
ATOM 6118 O O . VAL A 1 818 ? 2.173 13.704 -7.800 1.00 75.50 818 VAL A O 1
ATOM 6121 N N . ALA A 1 819 ? 1.595 14.657 -9.749 1.00 69.38 819 ALA A N 1
ATOM 6122 C CA . ALA A 1 819 ? 1.525 16.015 -9.216 1.00 69.38 819 ALA A CA 1
ATOM 6123 C C . ALA A 1 819 ? 0.456 16.154 -8.118 1.00 69.38 819 ALA A C 1
ATOM 6125 O O . ALA A 1 819 ? 0.718 16.771 -7.092 1.00 69.38 819 ALA A O 1
ATOM 6126 N N . ALA A 1 820 ? -0.722 15.550 -8.296 1.00 77.69 820 ALA A N 1
ATOM 6127 C CA . ALA A 1 820 ? -1.793 15.570 -7.301 1.00 77.69 820 ALA A CA 1
ATOM 6128 C C . ALA A 1 820 ? -1.409 14.812 -6.020 1.00 77.69 820 ALA A C 1
ATOM 6130 O O . ALA A 1 820 ? -1.624 15.316 -4.922 1.00 77.69 820 ALA A O 1
ATOM 6131 N N . VAL A 1 821 ? -0.799 13.630 -6.148 1.00 82.06 821 VAL A N 1
ATOM 6132 C CA . VAL A 1 821 ? -0.283 12.875 -4.998 1.00 82.06 821 VAL A CA 1
ATOM 6133 C C . VAL A 1 821 ? 0.805 13.681 -4.291 1.00 82.06 821 VAL A C 1
ATOM 6135 O O . VAL A 1 821 ? 0.701 13.882 -3.089 1.00 82.06 821 VAL A O 1
ATOM 6138 N N . ALA A 1 822 ? 1.780 14.221 -5.026 1.00 71.31 822 ALA A N 1
ATOM 6139 C CA . ALA A 1 822 ? 2.847 15.043 -4.458 1.00 71.31 822 ALA A CA 1
ATOM 6140 C C . ALA A 1 822 ? 2.302 16.281 -3.725 1.00 71.31 822 ALA A C 1
ATOM 6142 O O . ALA A 1 822 ? 2.748 16.588 -2.622 1.00 71.31 822 ALA A O 1
ATOM 6143 N N . ALA A 1 823 ? 1.300 16.956 -4.296 1.00 74.44 823 ALA A N 1
ATOM 6144 C CA . ALA A 1 823 ? 0.647 18.107 -3.675 1.00 74.44 823 ALA A CA 1
ATOM 6145 C C . ALA A 1 823 ? -0.071 17.747 -2.363 1.00 74.44 823 ALA A C 1
ATOM 6147 O O . ALA A 1 823 ? -0.095 18.562 -1.446 1.00 74.44 823 ALA A O 1
ATOM 6148 N N . ALA A 1 824 ? -0.632 16.538 -2.255 1.00 83.81 824 ALA A N 1
ATOM 6149 C CA . ALA A 1 824 ? -1.251 16.054 -1.023 1.00 83.81 824 ALA A CA 1
ATOM 6150 C C . ALA A 1 824 ? -0.215 15.604 0.022 1.00 83.81 824 ALA A C 1
ATOM 6152 O O . ALA A 1 824 ? -0.424 15.800 1.217 1.00 83.81 824 ALA A O 1
ATOM 6153 N N . THR A 1 825 ? 0.894 14.995 -0.409 1.00 80.44 825 THR A N 1
ATOM 6154 C CA . THR A 1 825 ? 1.890 14.402 0.497 1.00 80.44 825 THR A CA 1
ATOM 6155 C C . THR A 1 825 ? 2.884 15.413 1.045 1.00 80.44 825 THR A C 1
ATOM 6157 O O . THR A 1 825 ? 3.278 15.306 2.205 1.00 80.44 825 THR A O 1
ATOM 6160 N N . LEU A 1 826 ? 3.301 16.385 0.228 1.00 73.69 826 LEU A N 1
ATOM 6161 C CA . LEU A 1 826 ? 4.387 17.303 0.570 1.00 73.69 826 LEU A CA 1
ATOM 6162 C C . LEU A 1 826 ? 4.108 18.103 1.857 1.00 73.69 826 LEU A C 1
ATOM 6164 O O . LEU A 1 826 ? 4.981 18.088 2.722 1.00 73.69 826 LEU A O 1
ATOM 6168 N N . PRO A 1 827 ? 2.914 18.701 2.073 1.00 76.94 827 PRO A N 1
ATOM 6169 C CA . PRO A 1 827 ? 2.626 19.433 3.309 1.00 76.94 827 PRO A CA 1
ATOM 6170 C C . PRO A 1 827 ? 2.743 18.566 4.570 1.00 76.94 827 PRO A C 1
ATOM 6172 O O . PRO A 1 827 ? 3.293 19.010 5.578 1.00 76.94 827 PRO A O 1
ATOM 6175 N N . VAL A 1 828 ? 2.282 17.310 4.500 1.00 76.81 828 VAL A N 1
ATOM 6176 C CA . VAL A 1 828 ? 2.317 16.377 5.638 1.00 76.81 828 VAL A CA 1
ATOM 6177 C C . VAL A 1 828 ? 3.746 15.955 5.957 1.00 76.81 828 VAL A C 1
ATOM 6179 O O . VAL A 1 828 ? 4.143 15.987 7.117 1.00 76.81 828 VAL A O 1
ATOM 6182 N N . LEU A 1 829 ? 4.535 15.609 4.932 1.00 70.25 829 LEU A N 1
ATOM 6183 C CA . LEU A 1 829 ? 5.944 15.231 5.093 1.00 70.25 829 LEU A CA 1
ATOM 6184 C C . LEU A 1 829 ? 6.797 16.385 5.632 1.00 70.25 829 LEU A C 1
ATOM 6186 O O . LEU A 1 829 ? 7.774 16.151 6.337 1.00 70.25 829 LEU A O 1
ATOM 6190 N N . THR A 1 830 ? 6.421 17.632 5.333 1.00 63.34 830 THR A N 1
ATOM 6191 C CA . THR A 1 830 ? 7.090 18.811 5.895 1.00 63.34 830 THR A CA 1
ATOM 6192 C C . THR A 1 830 ? 6.674 19.140 7.332 1.00 63.34 830 THR A C 1
ATOM 6194 O O . THR A 1 830 ? 7.360 19.937 7.973 1.00 63.34 830 THR A O 1
ATOM 6197 N N . GLY A 1 831 ? 5.597 18.535 7.848 1.00 64.81 831 GLY A N 1
ATOM 6198 C CA . GLY A 1 831 ? 5.121 18.712 9.222 1.00 64.81 831 GLY A CA 1
ATOM 6199 C C . GLY A 1 831 ? 6.044 18.077 10.270 1.00 64.81 831 GLY A C 1
ATOM 6200 O O . GLY A 1 831 ? 6.754 17.112 9.986 1.00 64.81 831 GLY A O 1
ATOM 6201 N N . GLY A 1 832 ? 6.036 18.615 11.496 1.00 64.06 832 GLY A N 1
ATOM 6202 C CA . GLY A 1 832 ? 6.931 18.177 12.579 1.00 64.06 832 GLY A CA 1
ATOM 6203 C C . GLY A 1 832 ? 6.769 16.699 12.950 1.00 64.06 832 GLY A C 1
ATOM 6204 O O . GLY A 1 832 ? 7.753 15.964 12.994 1.00 64.06 832 GLY A O 1
ATOM 6205 N N . PHE A 1 833 ? 5.526 16.237 13.105 1.00 71.94 833 PHE A N 1
ATOM 6206 C CA . PHE A 1 833 ? 5.233 14.874 13.556 1.00 71.94 833 PHE A CA 1
ATOM 6207 C C . PHE A 1 833 ? 5.669 13.789 12.555 1.00 71.94 833 PHE A C 1
ATOM 6209 O O . PHE A 1 833 ? 6.218 12.753 12.935 1.00 71.94 833 PHE A O 1
ATOM 6216 N N . ALA A 1 834 ? 5.486 14.024 11.250 1.00 68.75 834 ALA A N 1
ATOM 6217 C CA . ALA A 1 834 ? 5.913 13.075 10.219 1.00 68.75 834 ALA A CA 1
ATOM 6218 C C . ALA A 1 834 ? 7.440 12.891 10.199 1.00 68.75 834 ALA A C 1
ATOM 6220 O O . ALA A 1 834 ? 7.915 11.762 10.051 1.00 68.75 834 ALA A O 1
ATOM 6221 N N . LYS A 1 835 ? 8.204 13.980 10.382 1.00 66.00 835 LYS A N 1
ATOM 6222 C CA . LYS A 1 835 ? 9.672 13.931 10.468 1.00 66.00 835 LYS A CA 1
ATOM 6223 C C . LYS A 1 835 ? 10.127 13.084 11.655 1.00 66.00 835 LYS A C 1
ATOM 6225 O O . LYS A 1 835 ? 10.963 12.200 11.482 1.00 66.00 835 LYS A O 1
ATOM 6230 N N . GLU A 1 836 ? 9.539 13.301 12.828 1.00 71.31 836 GLU A N 1
ATOM 6231 C CA . GLU A 1 836 ? 9.866 12.546 14.043 1.00 71.31 836 GLU A CA 1
ATOM 6232 C C . GLU A 1 836 ? 9.568 11.047 13.884 1.00 71.31 836 GLU A C 1
ATOM 6234 O O . GLU A 1 836 ? 10.402 10.191 14.192 1.00 71.31 836 GLU A O 1
ATOM 6239 N N . ARG A 1 837 ? 8.417 10.708 13.288 1.00 70.69 837 ARG A N 1
ATOM 6240 C CA . ARG A 1 837 ? 8.058 9.315 12.979 1.00 70.69 837 ARG A CA 1
ATOM 6241 C C . ARG A 1 837 ? 9.027 8.656 11.998 1.00 70.69 837 ARG A C 1
ATOM 6243 O O . ARG A 1 837 ? 9.298 7.463 12.134 1.00 70.69 837 ARG A O 1
ATOM 6250 N N . LEU A 1 838 ? 9.528 9.386 11.002 1.00 71.69 838 LEU A N 1
ATOM 6251 C CA . LEU A 1 838 ? 10.509 8.856 10.051 1.00 71.69 838 LEU A CA 1
ATOM 6252 C C . LEU A 1 838 ? 11.872 8.634 10.716 1.00 71.69 838 LEU A C 1
ATOM 6254 O O . LEU A 1 838 ? 12.441 7.553 10.545 1.00 71.69 838 LEU A O 1
ATOM 6258 N N . ALA A 1 839 ? 12.336 9.581 11.536 1.00 69.12 839 ALA A N 1
ATOM 6259 C CA . ALA A 1 839 ? 13.593 9.473 12.278 1.00 69.12 839 ALA A CA 1
ATOM 6260 C C . ALA A 1 839 ? 13.602 8.273 13.248 1.00 69.12 839 ALA A C 1
ATOM 6262 O O . ALA A 1 839 ? 14.585 7.544 13.346 1.00 69.12 839 ALA A O 1
ATOM 6263 N N . GLY A 1 840 ? 12.473 7.983 13.903 1.00 68.88 840 GLY A N 1
ATOM 6264 C CA . GLY A 1 840 ? 12.336 6.864 14.845 1.00 68.88 840 GLY A CA 1
ATOM 6265 C C . GLY A 1 840 ? 12.157 5.466 14.226 1.00 68.88 840 GLY A C 1
ATOM 6266 O O . GLY A 1 840 ? 11.730 4.546 14.928 1.00 68.88 840 GLY A O 1
ATOM 6267 N N . SER A 1 841 ? 12.396 5.269 12.923 1.00 72.12 841 SER A N 1
ATOM 6268 C CA . SER A 1 841 ? 12.090 3.998 12.229 1.00 72.12 841 SER A CA 1
ATOM 6269 C C . SER A 1 841 ? 12.921 2.806 12.697 1.00 72.12 841 SER A C 1
ATOM 6271 O O . SER A 1 841 ? 12.358 1.730 12.901 1.00 72.12 841 SER A O 1
ATOM 6273 N N . GLY A 1 842 ? 14.217 2.997 12.958 1.00 68.19 842 GLY A N 1
ATOM 6274 C CA . GLY A 1 842 ? 15.083 1.918 13.445 1.00 68.19 842 GLY A CA 1
ATOM 6275 C C . GLY A 1 842 ? 14.692 1.412 14.839 1.00 68.19 842 GLY A C 1
ATOM 6276 O O . GLY A 1 842 ? 14.608 0.206 15.067 1.00 68.19 842 GLY A O 1
ATOM 6277 N N . ASN A 1 843 ? 14.385 2.323 15.770 1.00 73.50 843 ASN A N 1
ATOM 6278 C CA . ASN A 1 843 ? 14.013 1.945 17.136 1.00 73.50 843 ASN A CA 1
ATOM 6279 C C . ASN A 1 843 ? 12.667 1.199 17.196 1.00 73.50 843 ASN A C 1
ATOM 6281 O O . ASN A 1 843 ? 12.541 0.230 17.941 1.00 73.50 843 ASN A O 1
ATOM 6285 N N . ASP A 1 844 ? 11.682 1.609 16.390 1.00 75.50 844 ASP A N 1
ATOM 6286 C CA . ASP A 1 844 ? 10.379 0.932 16.316 1.00 75.50 844 ASP A CA 1
ATOM 6287 C C . ASP A 1 844 ? 10.499 -0.503 15.794 1.00 75.50 844 ASP A C 1
ATOM 6289 O O . ASP A 1 844 ? 9.894 -1.407 16.366 1.00 75.50 844 ASP A O 1
ATOM 6293 N N . LEU A 1 845 ? 11.318 -0.738 14.761 1.00 80.62 845 LEU A N 1
ATOM 6294 C CA . LEU A 1 845 ? 11.530 -2.087 14.232 1.00 80.62 845 LEU A CA 1
ATOM 6295 C C . LEU A 1 845 ? 12.112 -3.024 15.300 1.00 80.62 845 LEU A C 1
ATOM 6297 O O . LEU A 1 845 ? 11.663 -4.160 15.428 1.00 80.62 845 LEU A O 1
ATOM 6301 N N . ARG A 1 846 ? 13.061 -2.540 16.111 1.00 81.50 846 ARG A N 1
ATOM 6302 C CA . ARG A 1 846 ? 13.632 -3.311 17.227 1.00 81.50 846 ARG A CA 1
ATOM 6303 C C . ARG A 1 846 ? 12.577 -3.679 18.274 1.00 81.50 846 ARG A C 1
ATOM 6305 O O . ARG A 1 846 ? 12.555 -4.819 18.729 1.00 81.50 846 ARG A O 1
ATOM 6312 N N . ILE A 1 847 ? 11.703 -2.737 18.640 1.00 84.19 847 ILE A N 1
ATOM 6313 C CA . ILE A 1 847 ? 10.597 -2.983 19.584 1.00 84.19 847 ILE A CA 1
ATOM 6314 C C . ILE A 1 847 ? 9.629 -4.026 19.010 1.00 84.19 847 ILE A C 1
ATOM 6316 O O . ILE A 1 847 ? 9.238 -4.948 19.722 1.00 84.19 847 ILE A O 1
ATOM 6320 N N . ARG A 1 848 ? 9.296 -3.929 17.717 1.00 88.69 848 ARG A N 1
ATOM 6321 C CA . ARG A 1 848 ? 8.419 -4.888 17.030 1.00 88.69 848 ARG A CA 1
ATOM 6322 C C . ARG A 1 848 ? 9.004 -6.292 16.980 1.00 88.69 848 ARG A C 1
ATOM 6324 O O . ARG A 1 848 ? 8.302 -7.233 17.316 1.00 88.69 848 ARG A O 1
ATOM 6331 N N . LEU A 1 849 ? 10.280 -6.438 16.624 1.00 90.44 849 LEU A N 1
ATOM 6332 C CA . LEU A 1 849 ? 10.940 -7.747 16.591 1.00 90.44 849 LEU A CA 1
ATOM 6333 C C . LEU A 1 849 ? 10.901 -8.431 17.965 1.00 90.44 849 LEU A C 1
ATOM 6335 O O . LEU A 1 849 ? 10.522 -9.596 18.050 1.00 90.44 849 LEU A O 1
ATOM 6339 N N . ALA A 1 850 ? 11.206 -7.690 19.036 1.00 89.62 850 ALA A N 1
ATOM 6340 C CA . ALA A 1 850 ? 11.117 -8.205 20.403 1.00 89.62 850 ALA A CA 1
ATOM 6341 C C . ALA A 1 850 ? 9.673 -8.562 20.802 1.00 89.62 850 ALA A C 1
ATOM 6343 O O . ALA A 1 850 ? 9.442 -9.561 21.483 1.00 89.62 850 ALA A O 1
ATOM 6344 N N . HIS A 1 851 ? 8.691 -7.766 20.366 1.00 91.94 851 HIS A N 1
ATOM 6345 C CA . HIS A 1 851 ? 7.269 -8.046 20.584 1.00 91.94 851 HIS A CA 1
ATOM 6346 C C . HIS A 1 851 ? 6.819 -9.328 19.881 1.00 91.94 851 HIS A C 1
ATOM 6348 O O . HIS A 1 851 ? 6.154 -10.162 20.486 1.00 91.94 851 HIS A O 1
ATOM 6354 N N . TRP A 1 852 ? 7.218 -9.525 18.625 1.00 93.81 852 TRP A N 1
ATOM 6355 C CA . TRP A 1 852 ? 6.873 -10.716 17.848 1.00 93.81 852 TRP A CA 1
ATOM 6356 C C . TRP A 1 852 ? 7.519 -11.975 18.409 1.00 93.81 852 TRP A C 1
ATOM 6358 O O . TRP A 1 852 ? 6.859 -13.007 18.508 1.00 93.81 852 TRP A O 1
ATOM 6368 N N . GLU A 1 853 ? 8.782 -11.888 18.830 1.00 93.50 853 GLU A N 1
ATOM 6369 C CA . GLU A 1 853 ? 9.451 -12.980 19.535 1.00 93.50 853 GLU A CA 1
ATOM 6370 C C . GLU A 1 853 ? 8.691 -13.338 20.816 1.00 93.50 853 GLU A C 1
ATOM 6372 O O . GLU A 1 853 ? 8.366 -14.504 21.033 1.00 93.50 853 GLU A O 1
ATOM 6377 N N . ARG A 1 854 ? 8.307 -12.334 21.614 1.00 92.19 854 ARG A N 1
ATOM 6378 C CA . ARG A 1 854 ? 7.500 -12.541 22.821 1.00 92.19 854 ARG A CA 1
ATOM 6379 C C . ARG A 1 854 ? 6.129 -13.136 22.513 1.00 92.19 854 ARG A C 1
ATOM 6381 O O . ARG A 1 854 ? 5.695 -14.015 23.239 1.00 92.19 854 ARG A O 1
ATOM 6388 N N . ALA A 1 855 ? 5.450 -12.716 21.450 1.00 93.56 855 ALA A N 1
ATOM 6389 C CA . ALA A 1 855 ? 4.159 -13.289 21.070 1.00 93.56 855 ALA A CA 1
ATOM 6390 C C . ALA A 1 855 ? 4.266 -14.797 20.781 1.00 93.56 855 ALA A C 1
ATOM 6392 O O . ALA A 1 855 ? 3.396 -15.569 21.183 1.00 93.56 855 ALA A O 1
ATOM 6393 N N . LEU A 1 856 ? 5.358 -15.234 20.146 1.00 94.31 856 LEU A N 1
ATOM 6394 C CA . LEU A 1 856 ? 5.612 -16.649 19.873 1.00 94.31 856 LEU A CA 1
ATOM 6395 C C . LEU A 1 856 ? 5.920 -17.458 21.139 1.00 94.31 856 LEU A C 1
ATOM 6397 O O . LEU A 1 856 ? 5.568 -18.636 21.194 1.00 94.31 856 LEU A O 1
ATOM 6401 N N . THR A 1 857 ? 6.525 -16.856 22.170 1.00 94.12 857 THR A N 1
ATOM 6402 C CA . THR A 1 857 ? 6.767 -17.554 23.448 1.00 94.12 857 THR A CA 1
ATOM 6403 C C . THR A 1 857 ? 5.497 -17.769 24.272 1.00 94.12 857 THR A C 1
ATOM 6405 O O . THR A 1 857 ? 5.506 -18.605 25.172 1.00 94.12 857 THR A O 1
ATOM 6408 N N . LEU A 1 858 ? 4.397 -17.075 23.949 1.00 94.12 858 LEU A N 1
ATOM 6409 C CA . LEU A 1 858 ? 3.084 -17.288 24.574 1.00 94.12 858 LEU A CA 1
ATOM 6410 C C . LEU A 1 858 ? 2.348 -18.521 24.027 1.00 94.12 858 LEU A C 1
ATOM 6412 O O . LEU A 1 858 ? 1.327 -18.914 24.589 1.00 94.12 858 LEU A O 1
ATOM 6416 N N . MET A 1 859 ? 2.823 -19.120 22.931 1.00 94.75 859 MET A N 1
ATOM 6417 C CA . MET A 1 859 ? 2.221 -20.333 22.377 1.00 94.75 859 MET A CA 1
ATOM 6418 C C . MET A 1 859 ? 2.477 -21.538 23.290 1.00 94.75 859 MET A C 1
ATOM 6420 O O . MET A 1 859 ? 3.555 -21.704 23.863 1.00 94.75 859 MET A O 1
ATOM 6424 N N . THR A 1 860 ? 1.492 -22.427 23.379 1.00 93.19 860 THR A N 1
ATOM 6425 C CA . THR A 1 860 ? 1.580 -23.683 24.122 1.00 93.19 860 THR A CA 1
ATOM 6426 C C . THR A 1 860 ? 2.706 -24.548 23.540 1.00 93.19 860 THR A C 1
ATOM 6428 O O . THR A 1 860 ? 2.660 -24.888 22.353 1.00 93.19 860 THR A O 1
ATOM 6431 N N . PRO A 1 861 ? 3.700 -24.982 24.339 1.00 91.12 861 PRO A N 1
ATOM 6432 C CA . PRO A 1 861 ? 4.765 -25.844 23.843 1.00 91.12 861 PRO A CA 1
ATOM 6433 C C . PRO A 1 861 ? 4.216 -27.171 23.303 1.00 91.12 861 PRO A C 1
ATOM 6435 O O . PRO A 1 861 ? 3.499 -27.894 23.994 1.00 91.12 861 PRO A O 1
ATOM 6438 N N . GLY A 1 862 ? 4.576 -27.523 22.067 1.00 93.25 862 GLY A N 1
ATOM 6439 C CA . GLY A 1 862 ? 4.251 -28.823 21.482 1.00 93.25 862 GLY A CA 1
ATOM 6440 C C . GLY A 1 862 ? 3.941 -28.781 19.988 1.00 93.25 862 GLY A C 1
ATOM 6441 O O . GLY A 1 862 ? 3.589 -27.752 19.416 1.00 93.25 862 GLY A O 1
ATOM 6442 N N . VAL A 1 863 ? 4.032 -29.948 19.344 1.00 92.75 863 VAL A N 1
ATOM 6443 C CA . VAL A 1 863 ? 3.832 -30.099 17.890 1.00 92.75 863 VAL A CA 1
ATOM 6444 C C . VAL A 1 863 ? 2.414 -29.701 17.456 1.00 92.75 863 VAL A C 1
ATOM 6446 O O . VAL A 1 863 ? 2.227 -29.196 16.352 1.00 92.75 863 VAL A O 1
ATOM 6449 N N . GLY A 1 864 ? 1.417 -29.883 18.328 1.00 93.00 864 GLY A N 1
ATOM 6450 C CA . GLY A 1 864 ? 0.035 -29.482 18.058 1.00 93.00 864 GLY A CA 1
ATOM 6451 C C . GLY A 1 864 ? -0.096 -27.981 17.787 1.00 93.00 864 GLY A C 1
ATOM 6452 O O . GLY A 1 864 ? -0.581 -27.603 16.723 1.00 93.00 864 GLY A O 1
ATOM 6453 N N . SER A 1 865 ? 0.396 -27.138 18.701 1.00 93.50 865 SER A N 1
ATOM 6454 C CA . SER A 1 865 ? 0.351 -25.677 18.544 1.00 93.50 865 SER A CA 1
ATOM 6455 C C . SER A 1 865 ? 1.144 -25.207 17.319 1.00 93.50 865 SER A C 1
ATOM 6457 O O . SER A 1 865 ? 0.652 -24.410 16.527 1.00 93.50 865 SER A O 1
ATOM 6459 N N . VAL A 1 866 ? 2.313 -25.802 17.055 1.00 95.69 866 VAL A N 1
ATOM 6460 C CA . VAL A 1 866 ? 3.103 -25.498 15.847 1.00 95.69 866 VAL A CA 1
ATOM 6461 C C . VAL A 1 866 ? 2.309 -25.765 14.560 1.00 95.69 866 VAL A C 1
ATOM 6463 O O . VAL A 1 866 ? 2.316 -24.957 13.629 1.00 95.69 866 VAL A O 1
ATOM 6466 N N . LEU A 1 867 ? 1.608 -26.900 14.473 1.00 96.75 867 LEU A N 1
ATOM 6467 C CA . LEU A 1 867 ? 0.912 -27.291 13.245 1.00 96.75 867 LEU A CA 1
ATOM 6468 C C . LEU A 1 867 ? -0.385 -26.511 13.012 1.00 96.75 867 LEU A C 1
ATOM 6470 O O . LEU A 1 867 ? -0.660 -26.155 11.863 1.00 96.75 867 LEU A O 1
ATOM 6474 N N . VAL A 1 868 ? -1.179 -26.274 14.062 1.00 96.44 868 VAL A N 1
ATOM 6475 C CA . VAL A 1 868 ? -2.550 -25.738 13.934 1.00 96.44 868 VAL A CA 1
ATOM 6476 C C . VAL A 1 868 ? -2.821 -24.433 14.688 1.00 96.44 868 VAL A C 1
ATOM 6478 O O . VAL A 1 868 ? -3.914 -23.889 14.546 1.00 96.44 868 VAL A O 1
ATOM 6481 N N . GLY A 1 869 ? -1.850 -23.912 15.438 1.00 96.75 869 GLY A N 1
ATOM 6482 C CA . GLY A 1 869 ? -1.955 -22.669 16.204 1.00 96.75 869 GLY A CA 1
ATOM 6483 C C . GLY A 1 869 ? -2.768 -22.797 17.494 1.00 96.75 869 GLY A C 1
ATOM 6484 O O . GLY A 1 869 ? -3.237 -23.876 17.873 1.00 96.75 869 GLY A O 1
ATOM 6485 N N . GLU A 1 870 ? -2.970 -21.669 18.166 1.00 95.56 870 GLU A N 1
ATOM 6486 C CA . GLU A 1 870 ? -3.764 -21.544 19.392 1.00 95.56 870 GLU A CA 1
ATOM 6487 C C . GLU A 1 870 ? -5.259 -21.354 19.126 1.00 95.56 870 GLU A C 1
ATOM 6489 O O . GLU A 1 870 ? -6.086 -21.756 19.940 1.00 95.56 870 GLU A O 1
ATOM 6494 N N . GLY A 1 871 ? -5.626 -20.848 17.950 1.00 95.81 871 GLY A N 1
ATOM 6495 C CA . GLY A 1 871 ? -7.001 -20.528 17.580 1.00 95.81 871 GLY A CA 1
ATOM 6496 C C . GLY A 1 871 ? -7.234 -19.027 17.421 1.00 95.81 871 GLY A C 1
ATOM 6497 O O . GLY A 1 871 ? -6.424 -18.194 17.825 1.00 95.81 871 GLY A O 1
ATOM 6498 N N . PHE A 1 872 ? -8.357 -18.667 16.797 1.00 95.69 872 PHE A N 1
ATOM 6499 C CA . PHE A 1 872 ? -8.697 -17.259 16.570 1.00 95.69 872 PHE A CA 1
ATOM 6500 C C . PHE A 1 872 ? -8.908 -16.509 17.891 1.00 95.69 872 PHE A C 1
ATOM 6502 O O . PHE A 1 872 ? -9.519 -17.046 18.813 1.00 95.69 872 PHE A O 1
ATOM 6509 N N . GLY A 1 873 ? -8.447 -15.256 17.956 1.00 91.12 873 GLY A N 1
ATOM 6510 C CA . GLY A 1 873 ? -8.715 -14.353 19.083 1.00 91.12 873 GLY A CA 1
ATOM 6511 C C . GLY A 1 873 ? -8.073 -14.761 20.415 1.00 91.12 873 GLY A C 1
ATOM 6512 O O . GLY A 1 873 ? -8.416 -14.189 21.441 1.00 91.12 873 GLY A O 1
ATOM 6513 N N . GLN A 1 874 ? -7.159 -15.738 20.423 1.00 92.25 874 GLN A N 1
ATOM 6514 C CA . GLN A 1 874 ? -6.537 -16.244 21.654 1.00 92.25 874 GLN A CA 1
ATOM 6515 C C . GLN A 1 874 ? -5.372 -15.382 22.155 1.00 92.25 874 GLN A C 1
ATOM 6517 O O . GLN A 1 874 ? -5.005 -15.475 23.324 1.00 92.25 874 GLN A O 1
ATOM 6522 N N . TYR A 1 875 ? -4.792 -14.537 21.298 1.00 93.69 875 TYR A N 1
ATOM 6523 C CA . TYR A 1 875 ? -3.610 -13.753 21.655 1.00 93.69 875 TYR A CA 1
ATOM 6524 C C . TYR A 1 875 ? -3.827 -12.826 22.867 1.00 93.69 875 TYR A C 1
ATOM 6526 O O . TYR A 1 875 ? -3.039 -12.941 23.807 1.00 93.69 875 TYR A O 1
ATOM 6534 N N . PRO A 1 876 ? -4.891 -11.995 22.941 1.00 91.50 876 PRO A N 1
ATOM 6535 C CA . PRO A 1 876 ? -5.097 -11.125 24.102 1.00 91.50 876 PRO A CA 1
ATOM 6536 C C . PRO A 1 876 ? -5.209 -11.908 25.411 1.00 91.50 876 PRO A C 1
ATOM 6538 O O . PRO A 1 876 ? -4.672 -11.519 26.446 1.00 91.50 876 PRO A O 1
ATOM 6541 N N . GLN A 1 877 ? -5.859 -13.072 25.357 1.00 88.94 877 GLN A N 1
ATOM 6542 C CA . GLN A 1 877 ? -5.990 -13.948 26.511 1.00 88.94 877 GLN A CA 1
ATOM 6543 C C . GLN A 1 877 ? -4.649 -14.562 26.932 1.00 88.94 877 GLN A C 1
ATOM 6545 O O . GLN A 1 877 ? -4.313 -14.543 28.117 1.00 88.94 877 GLN A O 1
ATOM 6550 N N . ALA A 1 878 ? -3.870 -15.079 25.982 1.00 91.12 878 ALA A N 1
ATOM 6551 C CA . ALA A 1 878 ? -2.536 -15.602 26.259 1.00 91.12 878 ALA A CA 1
ATOM 6552 C C . ALA A 1 878 ? -1.617 -14.507 26.823 1.00 91.12 878 ALA A C 1
ATOM 6554 O O . ALA A 1 878 ? -0.863 -14.755 27.762 1.00 91.12 878 ALA A O 1
ATOM 6555 N N . PHE A 1 879 ? -1.728 -13.279 26.314 1.00 91.75 879 PHE A N 1
ATOM 6556 C CA . PHE A 1 879 ? -0.975 -12.135 26.812 1.00 91.75 879 PHE A CA 1
ATOM 6557 C C . PHE A 1 879 ? -1.331 -11.811 28.267 1.00 91.75 879 PHE A C 1
ATOM 6559 O O . PHE A 1 879 ? -0.435 -11.723 29.107 1.00 91.75 879 PHE A O 1
ATOM 6566 N N . LEU A 1 880 ? -2.624 -11.706 28.593 1.00 88.31 880 LEU A N 1
ATOM 6567 C CA . LEU A 1 880 ? -3.091 -11.455 29.960 1.00 88.31 880 LEU A CA 1
ATOM 6568 C C . LEU A 1 880 ? -2.589 -12.521 30.949 1.00 88.31 880 LEU A C 1
ATOM 6570 O O . LEU A 1 880 ? -2.175 -12.181 32.055 1.00 88.31 880 LEU A O 1
ATOM 6574 N N . MET A 1 881 ? -2.617 -13.798 30.555 1.00 86.62 881 MET A N 1
ATOM 6575 C CA . MET A 1 881 ? -2.324 -14.919 31.456 1.00 86.62 881 MET A CA 1
ATOM 6576 C C . MET A 1 881 ? -0.832 -15.252 31.570 1.00 86.62 881 MET A C 1
ATOM 6578 O O . MET A 1 881 ? -0.382 -15.659 32.639 1.00 86.62 881 MET A O 1
ATOM 6582 N N . LEU A 1 882 ? -0.066 -15.122 30.482 1.00 86.62 882 LEU A N 1
ATOM 6583 C CA . LEU A 1 882 ? 1.289 -15.679 30.377 1.00 86.62 882 LEU A CA 1
ATOM 6584 C C . LEU A 1 882 ? 2.376 -14.619 30.197 1.00 86.62 882 LEU A C 1
ATOM 6586 O O . LEU A 1 882 ? 3.527 -14.875 30.544 1.00 86.62 882 LEU A O 1
ATOM 6590 N N . ALA A 1 883 ? 2.055 -13.428 29.675 1.00 81.44 883 ALA A N 1
ATOM 6591 C CA . ALA A 1 883 ? 3.095 -12.448 29.367 1.00 81.44 883 ALA A CA 1
ATOM 6592 C C . ALA A 1 883 ? 3.718 -11.825 30.624 1.00 81.44 883 ALA A C 1
ATOM 6594 O O . ALA A 1 883 ? 4.821 -11.297 30.520 1.00 81.44 883 ALA A O 1
ATOM 6595 N N . ALA A 1 884 ? 3.047 -11.871 31.783 1.00 81.25 884 ALA A N 1
ATOM 6596 C CA . ALA A 1 884 ? 3.495 -11.271 33.047 1.00 81.25 884 ALA A CA 1
ATOM 6597 C C . ALA A 1 884 ? 4.094 -9.847 32.887 1.00 81.25 884 ALA A C 1
ATOM 6599 O O . ALA A 1 884 ? 5.243 -9.601 33.267 1.00 81.25 884 ALA A O 1
ATOM 6600 N N . PRO A 1 885 ? 3.369 -8.896 32.264 1.00 80.75 885 PRO A N 1
ATOM 6601 C CA . PRO A 1 885 ? 3.841 -7.520 32.134 1.00 80.75 885 PRO A CA 1
ATOM 6602 C C . PRO A 1 885 ? 3.891 -6.817 33.501 1.00 80.75 885 PRO A C 1
ATOM 6604 O O . PRO A 1 885 ? 3.182 -7.188 34.435 1.00 80.75 885 PRO A O 1
ATOM 6607 N N . ALA A 1 886 ? 4.697 -5.753 33.610 1.00 81.38 886 ALA A N 1
ATOM 6608 C CA . ALA A 1 886 ? 4.819 -4.969 34.846 1.00 81.38 886 ALA A CA 1
ATOM 6609 C C . ALA A 1 886 ? 3.473 -4.383 35.319 1.00 81.38 886 ALA A C 1
ATOM 6611 O O . ALA A 1 886 ? 3.249 -4.222 36.518 1.00 81.38 886 ALA A O 1
ATOM 6612 N N . ARG A 1 887 ? 2.573 -4.081 34.375 1.00 81.31 887 ARG A N 1
ATOM 6613 C CA . ARG A 1 887 ? 1.154 -3.822 34.624 1.00 81.31 887 ARG A CA 1
ATOM 6614 C C . ARG A 1 887 ? 0.329 -4.712 33.690 1.00 81.31 887 ARG A C 1
ATOM 6616 O O . ARG A 1 887 ? 0.582 -4.672 32.489 1.00 81.31 887 ARG A O 1
ATOM 6623 N N . PRO A 1 888 ? -0.612 -5.521 34.205 1.00 85.12 888 PRO A N 1
ATOM 6624 C CA . PRO A 1 888 ? -1.492 -6.323 33.360 1.00 85.12 888 PRO A CA 1
ATOM 6625 C C . PRO A 1 888 ? -2.419 -5.419 32.536 1.00 85.12 888 PRO A C 1
ATOM 6627 O O . PRO A 1 888 ? -2.748 -4.322 32.999 1.00 85.12 888 PRO A O 1
ATOM 6630 N N . PRO A 1 889 ? -2.865 -5.859 31.347 1.00 88.69 889 PRO A N 1
ATOM 6631 C CA . PRO A 1 889 ? -3.835 -5.099 30.573 1.00 88.69 889 PRO A CA 1
ATOM 6632 C C . PRO A 1 889 ? -5.148 -4.966 31.349 1.00 88.69 889 PRO A C 1
ATOM 6634 O O . PRO A 1 889 ? -5.565 -5.880 32.067 1.00 88.69 889 PRO A O 1
ATOM 6637 N N . GLY A 1 890 ? -5.806 -3.817 31.207 1.00 88.38 890 GLY A N 1
ATOM 6638 C CA . GLY A 1 890 ? -7.109 -3.588 31.821 1.00 88.38 890 GLY A CA 1
ATOM 6639 C C . GLY A 1 890 ? -8.161 -4.570 31.301 1.00 88.38 890 GLY A C 1
ATOM 6640 O O . GLY A 1 890 ? -8.165 -4.968 30.133 1.00 88.38 890 GLY A O 1
ATOM 6641 N N . THR A 1 891 ? -9.086 -4.961 32.174 1.00 91.00 891 THR A N 1
ATOM 6642 C CA . THR A 1 891 ? -10.148 -5.918 31.840 1.00 91.00 891 THR A CA 1
ATOM 6643 C C . THR A 1 891 ? -11.523 -5.344 32.138 1.00 91.00 891 THR A C 1
ATOM 6645 O O . THR A 1 891 ? -11.679 -4.510 33.031 1.00 91.00 891 THR A O 1
ATOM 6648 N N . PHE A 1 892 ? -12.534 -5.812 31.407 1.00 92.44 892 PHE A N 1
ATOM 6649 C CA . PHE A 1 892 ? -13.921 -5.651 31.821 1.00 92.44 892 PHE A CA 1
ATOM 6650 C C . PHE A 1 892 ? -14.670 -6.972 31.698 1.00 92.44 892 PHE A C 1
ATOM 6652 O O . PHE A 1 892 ? -14.351 -7.800 30.839 1.00 92.44 892 PHE A O 1
ATOM 6659 N N . ALA A 1 893 ? -15.683 -7.148 32.538 1.00 92.31 893 ALA A N 1
ATOM 6660 C CA . ALA A 1 893 ? -16.617 -8.257 32.447 1.00 92.31 893 ALA A CA 1
ATOM 6661 C C . ALA A 1 893 ? -17.985 -7.850 32.998 1.00 92.31 893 ALA A C 1
ATOM 6663 O O . ALA A 1 893 ? -18.061 -7.131 33.994 1.00 92.31 893 ALA A O 1
ATOM 6664 N N . ILE A 1 894 ? -19.058 -8.344 32.383 1.00 92.38 894 ILE A N 1
ATOM 6665 C CA . ILE A 1 894 ? -20.397 -8.283 32.971 1.00 92.38 894 ILE A CA 1
ATOM 6666 C C . ILE A 1 894 ? -20.591 -9.514 33.856 1.00 92.38 894 ILE A C 1
ATOM 6668 O O . ILE A 1 894 ? -20.580 -10.652 33.382 1.00 92.38 894 ILE A O 1
ATOM 6672 N N . LEU A 1 895 ? -20.748 -9.280 35.155 1.00 91.62 895 LEU A N 1
ATOM 6673 C CA . LEU A 1 895 ? -20.954 -10.310 36.171 1.00 91.62 895 LEU A CA 1
ATOM 6674 C C . LEU A 1 895 ? -22.395 -10.283 36.670 1.00 91.62 895 LEU A C 1
ATOM 6676 O O . LEU A 1 895 ? -23.130 -9.337 36.403 1.00 91.62 895 LEU A O 1
ATOM 6680 N N . ARG A 1 896 ? -22.815 -11.337 37.377 1.00 90.69 896 ARG A N 1
ATOM 6681 C CA . ARG A 1 896 ? -24.148 -11.426 37.980 1.00 90.69 896 ARG A CA 1
ATOM 6682 C C . ARG A 1 896 ? -24.055 -11.785 39.453 1.00 90.69 896 ARG A C 1
ATOM 6684 O O . ARG A 1 896 ? -23.367 -12.734 39.814 1.00 90.69 896 ARG A O 1
ATOM 6691 N N . GLU A 1 897 ? -24.809 -11.071 40.277 1.00 89.94 897 GLU A N 1
ATOM 6692 C CA . GLU A 1 897 ? -24.946 -11.322 41.712 1.00 89.94 897 GLU A CA 1
ATOM 6693 C C . GLU A 1 897 ? -26.431 -11.295 42.076 1.00 89.94 897 GLU A C 1
ATOM 6695 O O . GLU A 1 897 ? -27.131 -10.330 41.781 1.00 89.94 897 GLU A O 1
ATOM 6700 N N . GLY A 1 898 ? -26.955 -12.394 42.631 1.00 86.38 898 GLY A N 1
ATOM 6701 C CA . GLY A 1 898 ? -28.389 -12.508 42.943 1.00 86.38 898 GLY A CA 1
ATOM 6702 C C . GLY A 1 898 ? -29.323 -12.333 41.732 1.00 86.38 898 GLY A C 1
ATOM 6703 O O . GLY A 1 898 ? -30.474 -11.950 41.899 1.00 86.38 898 GLY A O 1
ATOM 6704 N N . GLY A 1 899 ? -28.830 -12.572 40.510 1.00 85.00 899 GLY A N 1
ATOM 6705 C CA . GLY A 1 899 ? -29.561 -12.332 39.260 1.00 85.00 899 GLY A CA 1
ATOM 6706 C C . GLY A 1 899 ? -29.414 -10.918 38.681 1.00 85.00 899 GLY A C 1
ATOM 6707 O O . GLY A 1 899 ? -29.736 -10.736 37.508 1.00 85.00 899 GLY A O 1
ATOM 6708 N N . ASN A 1 900 ? -28.871 -9.955 39.436 1.00 92.25 900 ASN A N 1
ATOM 6709 C CA . ASN A 1 900 ? -28.595 -8.598 38.958 1.00 92.25 900 ASN A CA 1
ATOM 6710 C C . ASN A 1 900 ? -27.263 -8.555 38.185 1.00 92.25 900 ASN A C 1
ATOM 6712 O O . ASN A 1 900 ? -26.237 -8.948 38.755 1.00 92.25 900 ASN A O 1
ATOM 6716 N N . PRO A 1 901 ? -27.243 -8.128 36.910 1.00 93.75 901 PRO A N 1
ATOM 6717 C CA . PRO A 1 901 ? -26.004 -7.904 36.184 1.00 93.75 901 PRO A CA 1
ATOM 6718 C C . PRO A 1 901 ? -25.321 -6.608 36.632 1.00 93.75 901 PRO A C 1
ATOM 6720 O O . PRO A 1 901 ? -25.984 -5.643 36.980 1.00 93.75 901 PRO A O 1
ATOM 6723 N N . TYR A 1 902 ? -23.992 -6.583 36.611 1.00 94.44 902 TYR A N 1
ATOM 6724 C CA . TYR A 1 902 ? -23.201 -5.381 36.873 1.00 94.44 902 TYR A CA 1
ATOM 6725 C C . TYR A 1 902 ? -21.879 -5.423 36.100 1.00 94.44 902 TYR A C 1
ATOM 6727 O O . TYR A 1 902 ? -21.384 -6.495 35.733 1.00 94.44 902 TYR A O 1
ATOM 6735 N N . LEU A 1 903 ? -21.288 -4.256 35.854 1.00 95.25 903 LEU A N 1
ATOM 6736 C CA . LEU A 1 903 ? -19.997 -4.123 35.186 1.00 95.25 903 LEU A CA 1
ATOM 6737 C C . LEU A 1 903 ? -18.865 -4.228 36.208 1.00 95.25 903 LEU A C 1
ATOM 6739 O O . LEU A 1 903 ? -18.823 -3.461 37.162 1.00 95.25 903 LEU A O 1
ATOM 6743 N N . ARG A 1 904 ? -17.900 -5.117 35.977 1.00 93.38 904 ARG A N 1
ATOM 6744 C CA . ARG A 1 904 ? -16.609 -5.119 36.673 1.00 93.38 904 ARG A CA 1
ATOM 6745 C C . ARG A 1 904 ? -15.526 -4.592 35.748 1.00 93.38 904 ARG A C 1
ATOM 6747 O O . ARG A 1 904 ? -15.313 -5.147 34.674 1.00 93.38 904 ARG A O 1
ATOM 6754 N N . LEU A 1 905 ? -14.808 -3.579 36.207 1.00 92.56 905 LEU A N 1
ATOM 6755 C CA . LEU A 1 905 ? -13.567 -3.081 35.627 1.00 92.56 905 LEU A CA 1
ATOM 6756 C C . LEU A 1 905 ? -12.395 -3.589 36.470 1.00 92.56 905 LEU A C 1
ATOM 6758 O O . LEU A 1 905 ? -12.330 -3.330 37.671 1.00 92.56 905 LEU A O 1
ATOM 6762 N N . GLY A 1 906 ? -11.489 -4.349 35.861 1.00 88.94 906 GLY A N 1
ATOM 6763 C CA . GLY A 1 906 ? -10.328 -4.912 36.545 1.00 88.94 906 GLY A CA 1
ATOM 6764 C C . GLY A 1 906 ? -9.186 -3.911 36.724 1.00 88.94 906 GLY A C 1
ATOM 6765 O O . GLY A 1 906 ? -9.051 -2.938 35.977 1.00 88.94 906 GLY A O 1
ATOM 6766 N N . ALA A 1 907 ? -8.331 -4.183 37.710 1.00 86.00 907 ALA A N 1
ATOM 6767 C CA . ALA A 1 907 ? -7.067 -3.473 37.877 1.00 86.00 907 ALA A CA 1
ATOM 6768 C C . ALA A 1 907 ? -6.130 -3.713 36.677 1.00 86.00 907 ALA A C 1
ATOM 6770 O O . ALA A 1 907 ? -6.209 -4.754 36.026 1.00 86.00 907 ALA A O 1
ATOM 6771 N N . GLY A 1 908 ? -5.227 -2.769 36.406 1.00 87.00 908 GLY A N 1
ATOM 6772 C CA . GLY A 1 908 ? -4.260 -2.875 35.314 1.00 87.00 908 GLY A CA 1
ATOM 6773 C C . GLY A 1 908 ? -4.048 -1.555 34.586 1.00 87.00 908 GLY A C 1
ATOM 6774 O O . GLY A 1 908 ? -4.257 -0.479 35.148 1.00 87.00 908 GLY A O 1
ATOM 6775 N N . GLU A 1 909 ? -3.615 -1.650 33.334 1.00 88.62 909 GLU A N 1
ATOM 6776 C CA . GLU A 1 909 ? -3.565 -0.527 32.399 1.00 88.62 909 GLU A CA 1
ATOM 6777 C C . GLU A 1 909 ? -4.949 0.092 32.190 1.00 88.62 909 GLU A C 1
ATOM 6779 O O . GLU A 1 909 ? -5.980 -0.571 32.345 1.00 88.62 909 GLU A O 1
ATOM 6784 N N . THR A 1 910 ? -4.966 1.379 31.851 1.00 88.19 910 THR A N 1
ATOM 6785 C CA . THR A 1 910 ? -6.213 2.126 31.733 1.00 88.19 910 THR A CA 1
ATOM 6786 C C . THR A 1 910 ? -7.043 1.618 30.557 1.00 88.19 910 THR A C 1
ATOM 6788 O O . THR A 1 910 ? -6.568 1.546 29.422 1.00 88.19 910 THR A O 1
ATOM 6791 N N . VAL A 1 911 ? -8.299 1.284 30.834 1.00 91.12 911 VAL A N 1
ATOM 6792 C CA . VAL A 1 911 ? -9.302 0.907 29.835 1.00 91.12 911 VAL A CA 1
ATOM 6793 C C . VAL A 1 911 ? -10.594 1.657 30.093 1.00 91.12 911 VAL A C 1
ATOM 6795 O O . VAL A 1 911 ? -10.876 2.062 31.222 1.00 91.12 911 VAL A O 1
ATOM 6798 N N . PHE A 1 912 ? -11.390 1.817 29.042 1.00 92.56 912 PHE A N 1
ATOM 6799 C CA . PHE A 1 912 ? -12.623 2.586 29.084 1.00 92.56 912 PHE A CA 1
ATOM 6800 C C . PHE A 1 912 ? -13.781 1.792 28.485 1.00 92.56 912 PHE A C 1
ATOM 6802 O O . PHE A 1 912 ? -13.609 1.066 27.503 1.00 92.56 912 PHE A O 1
ATOM 6809 N N . LEU A 1 913 ? -14.976 1.963 29.049 1.00 94.69 913 LEU A N 1
ATOM 6810 C CA . LEU A 1 913 ? -16.221 1.716 28.325 1.00 94.69 913 LEU A CA 1
ATOM 6811 C C . LEU A 1 913 ? -16.840 3.061 27.960 1.00 94.69 913 LEU A C 1
ATOM 6813 O O . LEU A 1 913 ? -17.294 3.801 28.833 1.00 94.69 913 LEU A O 1
ATOM 6817 N N . ASP A 1 914 ? -16.846 3.357 26.665 1.00 95.31 914 ASP A N 1
ATOM 6818 C CA . ASP A 1 914 ? -17.340 4.606 26.101 1.00 95.31 914 ASP A CA 1
ATOM 6819 C C . ASP A 1 914 ? -18.802 4.466 25.659 1.00 95.31 914 ASP A C 1
ATOM 6821 O O . ASP A 1 914 ? -19.183 3.483 25.015 1.00 95.31 914 ASP A O 1
ATOM 6825 N N . GLN A 1 915 ? -19.603 5.500 25.912 1.00 95.12 915 GLN A N 1
ATOM 6826 C CA . GLN A 1 915 ? -20.914 5.682 25.296 1.00 95.12 915 GLN A CA 1
ATOM 6827 C C . GLN A 1 915 ? -21.079 7.123 24.805 1.00 95.12 915 GLN A C 1
ATOM 6829 O O . GLN A 1 915 ? -20.782 8.082 25.518 1.00 95.12 915 GLN A O 1
ATOM 6834 N N . GLN A 1 916 ? -21.553 7.286 23.569 1.00 94.00 916 GLN A N 1
ATOM 6835 C CA . GLN A 1 916 ? -21.843 8.603 23.006 1.00 94.00 916 GLN A CA 1
ATOM 6836 C C . GLN A 1 916 ? -23.075 9.219 23.684 1.00 94.00 916 GLN A C 1
ATOM 6838 O O . GLN A 1 916 ? -24.122 8.578 23.758 1.00 94.00 916 GLN A O 1
ATOM 6843 N N . VAL A 1 917 ? -22.962 10.474 24.123 1.00 94.75 917 VAL A N 1
ATOM 6844 C CA . VAL A 1 917 ? -24.017 11.208 24.838 1.00 94.75 917 VAL A CA 1
ATOM 6845 C C . VAL A 1 917 ? -24.316 12.549 24.167 1.00 94.75 917 VAL A C 1
ATOM 6847 O O . VAL A 1 917 ? -23.420 13.254 23.703 1.00 94.75 917 VAL A O 1
ATOM 6850 N N . GLY A 1 918 ? -25.599 12.908 24.096 1.00 92.50 918 GLY A N 1
ATOM 6851 C CA . GLY A 1 918 ? -26.064 14.162 23.495 1.00 92.50 918 GLY A CA 1
ATOM 6852 C C . GLY A 1 918 ? -26.024 15.328 24.481 1.00 92.50 918 GLY A C 1
ATOM 6853 O O . GLY A 1 918 ? -27.073 15.721 24.989 1.00 92.50 918 GLY A O 1
ATOM 6854 N N . ILE A 1 919 ? -24.828 15.847 24.766 1.00 92.56 919 ILE A N 1
ATOM 6855 C CA . ILE A 1 919 ? -24.629 17.009 25.646 1.00 92.56 919 ILE A CA 1
ATOM 6856 C C . ILE A 1 919 ? -24.670 18.312 24.847 1.00 92.56 919 ILE A C 1
ATOM 6858 O O . ILE A 1 919 ? -24.119 18.404 23.754 1.00 92.56 919 ILE A O 1
ATOM 6862 N N . GLU A 1 920 ? -25.308 19.322 25.429 1.00 92.50 920 GLU A N 1
ATOM 6863 C CA . GLU A 1 920 ? -25.335 20.696 24.943 1.00 92.50 920 GLU A CA 1
ATOM 6864 C C . GLU A 1 920 ? -24.413 21.572 25.811 1.00 92.50 920 GLU A C 1
ATOM 6866 O O . GLU A 1 920 ? -24.405 21.404 27.036 1.00 92.50 920 GLU A O 1
ATOM 6871 N N . PRO A 1 921 ? -23.664 22.522 25.222 1.00 93.19 921 PRO A N 1
ATOM 6872 C CA . PRO A 1 921 ? -22.810 23.450 25.967 1.00 93.19 921 PRO A CA 1
ATOM 6873 C C . PRO A 1 921 ? -23.601 24.354 26.929 1.00 93.19 921 PRO A C 1
ATOM 6875 O O . PRO A 1 921 ? -24.691 24.824 26.600 1.00 93.19 921 PRO A O 1
ATOM 6878 N N . GLY A 1 922 ? -23.029 24.645 28.100 1.00 93.69 922 GLY A N 1
ATOM 6879 C CA . GLY A 1 922 ? -23.581 25.558 29.110 1.00 93.69 922 GLY A CA 1
ATOM 6880 C C . GLY A 1 922 ? -24.888 25.083 29.749 1.00 93.69 922 GLY A C 1
ATOM 6881 O O . GLY A 1 922 ? -25.724 25.903 30.139 1.00 93.69 922 GLY A O 1
ATOM 6882 N N . LYS A 1 923 ? -25.119 23.767 29.790 1.00 95.56 923 LYS A N 1
ATOM 6883 C CA . LYS A 1 923 ? -26.306 23.141 30.386 1.00 95.56 923 LYS A CA 1
ATOM 6884 C C . LYS A 1 923 ? -25.915 22.313 31.603 1.00 95.56 923 LYS A C 1
ATOM 6886 O O . LYS A 1 923 ? -24.817 21.770 31.685 1.00 95.56 923 LYS A O 1
ATOM 6891 N N . ARG A 1 924 ? -26.850 22.184 32.545 1.00 96.38 924 ARG A N 1
ATOM 6892 C CA . ARG A 1 924 ? -26.666 21.378 33.755 1.00 96.38 924 ARG A CA 1
ATOM 6893 C C . ARG A 1 924 ? -27.143 19.945 33.559 1.00 96.38 924 ARG A C 1
ATOM 6895 O O . ARG A 1 924 ? -28.218 19.720 32.999 1.00 96.38 924 ARG A O 1
ATOM 6902 N N . TYR A 1 925 ? -26.364 19.013 34.092 1.00 97.25 925 TYR A N 1
ATOM 6903 C CA . TYR A 1 925 ? -26.624 17.579 34.066 1.00 97.25 925 TYR A CA 1
ATOM 6904 C C . TYR A 1 925 ? -26.388 16.965 35.443 1.00 97.25 925 TYR A C 1
ATOM 6906 O O . TYR A 1 925 ? -25.552 17.444 36.212 1.00 97.25 925 TYR A O 1
ATOM 6914 N N . ARG A 1 926 ? -27.103 15.875 35.724 1.00 97.19 926 ARG A N 1
ATOM 6915 C CA . ARG A 1 926 ? -26.927 15.046 36.918 1.00 97.19 926 ARG A CA 1
ATOM 6916 C C . ARG A 1 926 ? -26.394 13.679 36.516 1.00 97.19 926 ARG A C 1
ATOM 6918 O O . ARG A 1 926 ? -27.059 12.973 35.761 1.00 97.19 926 ARG A O 1
ATOM 6925 N N . LEU A 1 927 ? -25.227 13.307 37.035 1.00 97.56 927 LEU A N 1
ATOM 6926 C CA . LEU A 1 927 ? -24.651 11.970 36.890 1.00 97.56 927 LEU A CA 1
ATOM 6927 C C . LEU A 1 927 ? -24.904 11.170 38.169 1.00 97.56 927 LEU A C 1
ATOM 6929 O O . LEU A 1 927 ? -24.566 11.636 39.256 1.00 97.56 927 LEU A O 1
ATOM 6933 N N . THR A 1 928 ? -25.466 9.971 38.036 1.00 96.62 928 THR A N 1
ATOM 6934 C CA . THR A 1 928 ? -25.684 9.012 39.129 1.00 96.62 928 THR A CA 1
ATOM 6935 C C . THR A 1 928 ? -25.066 7.667 38.772 1.00 96.62 928 THR A C 1
ATOM 6937 O O . THR A 1 928 ? -25.291 7.179 37.665 1.00 96.62 928 THR A O 1
ATOM 6940 N N . ILE A 1 929 ? -24.310 7.062 39.686 1.00 95.75 929 ILE A N 1
ATOM 6941 C CA . ILE A 1 929 ? -23.694 5.740 39.501 1.00 95.75 929 ILE A CA 1
ATOM 6942 C C . ILE A 1 929 ? -23.712 4.985 40.825 1.00 95.75 929 ILE A C 1
ATOM 6944 O O . ILE A 1 929 ? -23.384 5.554 41.867 1.00 95.75 929 ILE A O 1
ATOM 6948 N N . ARG A 1 930 ? -24.006 3.686 40.773 1.00 93.81 930 ARG A N 1
ATOM 6949 C CA . ARG A 1 930 ? -23.810 2.767 41.890 1.00 93.81 930 ARG A CA 1
ATOM 6950 C C . ARG A 1 930 ? -22.434 2.123 41.784 1.00 93.81 930 ARG A C 1
ATOM 6952 O O . ARG A 1 930 ? -22.118 1.498 40.776 1.00 93.81 930 ARG A O 1
ATOM 6959 N N . VAL A 1 931 ? -21.599 2.302 42.803 1.00 91.94 931 VAL A N 1
ATOM 6960 C CA . VAL A 1 931 ? -20.191 1.879 42.794 1.00 91.94 931 VAL A CA 1
ATOM 6961 C C . VAL A 1 931 ? -19.915 0.936 43.958 1.00 91.94 931 VAL A C 1
ATOM 6963 O O . VAL A 1 931 ? -20.377 1.165 45.076 1.00 91.94 931 VAL A O 1
ATOM 6966 N N . ARG A 1 932 ? -19.116 -0.103 43.716 1.00 90.12 932 ARG A N 1
ATOM 6967 C CA . ARG A 1 932 ? -18.502 -0.939 44.754 1.00 90.12 932 ARG A CA 1
ATOM 6968 C C . ARG A 1 932 ? -17.011 -1.103 44.457 1.00 90.12 932 ARG A C 1
ATOM 6970 O O . ARG A 1 932 ? -16.626 -1.515 43.367 1.00 90.12 932 ARG A O 1
ATOM 6977 N N . GLN A 1 933 ? -16.160 -0.768 45.423 1.00 87.00 933 GLN A N 1
ATOM 6978 C CA . GLN A 1 933 ? -14.698 -0.842 45.305 1.00 87.00 933 GLN A CA 1
ATOM 6979 C C . GLN A 1 933 ? -14.124 -1.782 46.366 1.00 87.00 933 GLN A C 1
ATOM 6981 O O . GLN A 1 933 ? -14.670 -1.902 47.462 1.00 87.00 933 GLN A O 1
ATOM 6986 N N . ALA A 1 934 ? -13.010 -2.444 46.049 1.00 76.12 934 ALA A N 1
ATOM 6987 C CA . ALA A 1 934 ? -12.273 -3.232 47.031 1.00 76.12 934 ALA A CA 1
ATOM 6988 C C . ALA A 1 934 ? -11.409 -2.312 47.917 1.00 76.12 934 ALA A C 1
ATOM 6990 O O . ALA A 1 934 ? -10.500 -1.653 47.416 1.00 76.12 934 ALA A O 1
ATOM 6991 N N . GLY A 1 935 ? -11.666 -2.296 49.230 1.00 72.69 935 GLY A N 1
ATOM 6992 C CA . GLY A 1 935 ? -10.940 -1.462 50.201 1.00 72.69 935 GLY A CA 1
ATOM 6993 C C . GLY A 1 935 ? -11.660 -0.150 50.533 1.00 72.69 935 GLY A C 1
ATOM 6994 O O . GLY A 1 935 ? -12.888 -0.109 50.553 1.00 72.69 935 GLY A O 1
ATOM 6995 N N . GLU A 1 936 ? -10.908 0.914 50.836 1.00 67.81 936 GLU A N 1
ATOM 6996 C CA . GLU A 1 936 ? -11.481 2.253 51.037 1.00 67.81 936 GLU A CA 1
ATOM 6997 C C . GLU A 1 936 ? -12.075 2.794 49.732 1.00 67.81 936 GLU A C 1
ATOM 6999 O O . GLU A 1 936 ? -11.405 2.813 48.696 1.00 67.81 936 GLU A O 1
ATOM 7004 N N . VAL A 1 937 ? -13.324 3.267 49.796 1.00 70.94 937 VAL A N 1
ATOM 7005 C CA . VAL A 1 937 ? -14.016 3.868 48.650 1.00 70.94 937 VAL A CA 1
ATOM 7006 C C . VAL A 1 937 ? -13.360 5.209 48.322 1.00 70.94 937 VAL A C 1
ATOM 7008 O O . VAL A 1 937 ? -13.443 6.165 49.093 1.00 70.94 937 VAL A O 1
ATOM 7011 N N . LYS A 1 938 ? -12.696 5.281 47.170 1.00 82.38 938 LYS A N 1
ATOM 7012 C CA . LYS A 1 938 ? -12.035 6.486 46.660 1.00 82.38 938 LYS A CA 1
ATOM 7013 C C . LYS A 1 938 ? -12.971 7.267 45.735 1.00 82.38 938 LYS A C 1
ATOM 7015 O O . LYS A 1 938 ? -13.841 6.659 45.102 1.00 82.38 938 LYS A O 1
ATOM 7020 N N . PRO A 1 939 ? -12.775 8.593 45.597 1.00 86.50 939 PRO A N 1
ATOM 7021 C CA . PRO A 1 939 ? -13.484 9.383 44.600 1.00 86.50 939 PRO A CA 1
ATOM 7022 C C . PRO A 1 939 ? -13.364 8.757 43.207 1.00 86.50 939 PRO A C 1
ATOM 7024 O O . PRO A 1 939 ? -12.267 8.394 42.776 1.00 86.50 939 PRO A O 1
ATOM 7027 N N . PHE A 1 940 ? -14.489 8.633 42.509 1.00 89.06 940 PHE A N 1
ATOM 7028 C CA . PHE A 1 940 ? -14.549 8.047 41.174 1.00 89.06 940 PHE A CA 1
ATOM 7029 C C . PHE A 1 940 ? -14.756 9.151 40.138 1.00 89.06 940 PHE A C 1
ATOM 7031 O O . PHE A 1 940 ? -15.753 9.870 40.178 1.00 89.06 940 PHE A O 1
ATOM 7038 N N . ALA A 1 941 ? -13.796 9.321 39.231 1.00 92.94 941 ALA A N 1
ATOM 7039 C CA . ALA A 1 941 ? -13.855 10.348 38.199 1.00 92.94 941 ALA A CA 1
ATOM 7040 C C . ALA A 1 941 ? -14.391 9.760 36.891 1.00 92.94 941 ALA A C 1
ATOM 7042 O O . ALA A 1 941 ? -13.798 8.837 36.334 1.00 92.94 941 ALA A O 1
ATOM 7043 N N . VAL A 1 942 ? -15.482 10.330 36.386 1.00 95.44 942 VAL A N 1
ATOM 7044 C CA . VAL A 1 942 ? -16.096 9.949 35.110 1.00 95.44 942 VAL A CA 1
ATOM 7045 C C . VAL A 1 942 ? -15.815 11.047 34.086 1.00 95.44 942 VAL A C 1
ATOM 7047 O O . VAL A 1 942 ? -16.400 12.130 34.186 1.00 95.44 942 VAL A O 1
ATOM 7050 N N . PRO A 1 943 ? -14.894 10.828 33.134 1.00 95.69 943 PRO A N 1
ATOM 7051 C CA . PRO A 1 943 ? -14.611 11.795 32.087 1.00 95.69 943 PRO A CA 1
ATOM 7052 C C . PRO A 1 943 ? -15.717 11.824 31.028 1.00 95.69 943 PRO A C 1
ATOM 7054 O O . PRO A 1 943 ? -16.177 10.790 30.536 1.00 95.69 943 PRO A O 1
ATOM 7057 N N . LEU A 1 944 ? -16.098 13.038 30.639 1.00 96.44 944 LEU A N 1
ATOM 7058 C CA . LEU A 1 944 ? -16.875 13.320 29.444 1.00 96.44 944 LEU A CA 1
ATOM 7059 C C . LEU A 1 944 ? -16.006 14.128 28.487 1.00 96.44 944 LEU A C 1
ATOM 7061 O O . LEU A 1 944 ? -15.552 15.221 28.827 1.00 96.44 944 LEU A O 1
ATOM 7065 N N . CYS A 1 945 ? -15.761 13.580 27.302 1.00 94.75 945 CYS A N 1
ATOM 7066 C CA . CYS A 1 945 ? -14.819 14.143 26.344 1.00 94.75 945 CYS A CA 1
ATOM 7067 C C . CYS A 1 945 ? -15.424 14.240 24.949 1.00 94.75 945 CYS A C 1
ATOM 7069 O O . CYS A 1 945 ? -16.067 13.306 24.470 1.00 94.75 945 CYS A O 1
ATOM 7071 N N . GLU A 1 946 ? -15.127 15.327 24.248 1.00 93.56 946 GLU A N 1
ATOM 7072 C CA . GLU A 1 946 ? -15.132 15.333 22.788 1.00 93.56 946 GLU A CA 1
ATOM 7073 C C . GLU A 1 946 ? -14.067 14.344 22.312 1.00 93.56 946 GLU A C 1
ATOM 7075 O O . GLU A 1 946 ? -12.876 14.531 22.572 1.00 93.56 946 GLU A O 1
ATOM 7080 N N . LYS A 1 947 ? -14.490 13.245 21.684 1.00 90.88 947 LYS A N 1
ATOM 7081 C CA . LYS A 1 947 ? -13.614 12.088 21.448 1.00 90.88 947 LYS A CA 1
ATOM 7082 C C . LYS A 1 947 ? -13.893 11.470 20.083 1.00 90.88 947 LYS A C 1
ATOM 7084 O O . LYS A 1 947 ? -15.042 11.147 19.786 1.00 90.88 947 LYS A O 1
ATOM 7089 N N . ALA A 1 948 ? -12.847 11.282 19.275 1.00 88.19 948 ALA A N 1
ATOM 7090 C CA . ALA A 1 948 ? -12.948 10.653 17.953 1.00 88.19 948 ALA A CA 1
ATOM 7091 C C . ALA A 1 948 ? -13.189 9.137 18.097 1.00 88.19 948 ALA A C 1
ATOM 7093 O O . ALA A 1 948 ? -14.322 8.655 18.041 1.00 88.19 948 ALA A O 1
ATOM 7094 N N . LEU A 1 949 ? -12.131 8.385 18.410 1.00 90.69 949 LEU A N 1
ATOM 7095 C CA . LEU A 1 949 ? -12.192 6.980 18.826 1.00 90.69 949 LEU A CA 1
ATOM 7096 C C . LEU A 1 949 ? -11.300 6.762 20.048 1.00 90.69 949 LEU A C 1
ATOM 7098 O O . LEU A 1 949 ? -11.831 6.577 21.136 1.00 90.69 949 LEU A O 1
ATOM 7102 N N . LEU A 1 950 ? -9.982 6.870 19.863 1.00 88.38 950 LEU A N 1
ATOM 7103 C CA . LEU A 1 950 ? -8.970 6.774 20.924 1.00 88.38 950 LEU A CA 1
ATOM 7104 C C . LEU A 1 950 ? -8.647 8.156 21.517 1.00 88.38 950 LEU A C 1
ATOM 7106 O O . LEU A 1 950 ? -8.625 8.344 22.727 1.00 88.38 950 LEU A O 1
ATOM 7110 N N . TYR A 1 951 ? -8.475 9.152 20.645 1.00 90.00 951 TYR A N 1
ATOM 7111 C CA . TYR A 1 951 ? -8.041 10.492 21.029 1.00 90.00 951 TYR A CA 1
ATOM 7112 C C . TYR A 1 951 ? -9.167 11.317 21.649 1.00 90.00 951 TYR A C 1
ATOM 7114 O O . TYR A 1 951 ? -10.222 11.523 21.034 1.00 90.00 951 TYR A O 1
ATOM 7122 N N . SER A 1 952 ? -8.894 11.809 22.854 1.00 91.75 952 SER A N 1
ATOM 7123 C CA . SER A 1 952 ? -9.741 12.739 23.596 1.00 91.75 952 SER A CA 1
ATOM 7124 C C . SER A 1 952 ? -9.234 14.168 23.408 1.00 91.75 952 SER A C 1
ATOM 7126 O O . SER A 1 952 ? -8.028 14.402 23.401 1.00 91.75 952 SER A O 1
ATOM 7128 N N . PHE A 1 953 ? -10.156 15.115 23.255 1.00 90.88 953 PHE A N 1
ATOM 7129 C CA . PHE A 1 953 ? -9.852 16.526 23.032 1.00 90.88 953 PHE A CA 1
ATOM 7130 C C . PHE A 1 953 ? -10.298 17.341 24.244 1.00 90.88 953 PHE A C 1
ATOM 7132 O O . PHE A 1 953 ? -9.657 17.316 25.293 1.00 90.88 953 PHE A O 1
ATOM 7139 N N . GLN A 1 954 ? -11.417 18.051 24.127 1.00 91.62 954 GLN A N 1
ATOM 7140 C CA . GLN A 1 954 ? -11.973 18.802 25.233 1.00 91.62 954 GLN A CA 1
ATOM 7141 C C . GLN A 1 954 ? -12.679 17.856 26.206 1.00 91.62 954 GLN A C 1
ATOM 7143 O O . GLN A 1 954 ? -13.662 17.212 25.843 1.00 91.62 954 GLN A O 1
ATOM 7148 N N . CYS A 1 955 ? -12.177 17.791 27.439 1.00 93.25 955 CYS A N 1
ATOM 7149 C CA . CYS A 1 955 ? -12.670 16.899 28.482 1.00 93.25 955 CYS A CA 1
ATOM 7150 C C . CYS A 1 955 ? -13.093 17.660 29.736 1.00 93.25 955 CYS A C 1
ATOM 7152 O O . CYS A 1 955 ? -12.453 18.631 30.140 1.00 93.25 955 CYS A O 1
ATOM 7154 N N . GLN A 1 956 ? -14.124 17.146 30.396 1.00 94.19 956 GLN A N 1
ATOM 7155 C CA . GLN A 1 956 ? -14.516 17.520 31.746 1.00 94.19 956 GLN A CA 1
ATOM 7156 C C . GLN A 1 956 ? -14.769 16.249 32.555 1.00 94.19 956 GLN A C 1
ATOM 7158 O O . GLN A 1 956 ? -15.548 15.392 32.143 1.00 94.19 956 GLN A O 1
ATOM 7163 N N . SER A 1 957 ? -14.115 16.123 33.710 1.00 93.62 957 SER A N 1
ATOM 7164 C CA . SER A 1 957 ? -14.289 14.971 34.598 1.00 93.62 957 SER A CA 1
ATOM 7165 C C . SER A 1 957 ? -15.241 15.305 35.735 1.00 93.62 957 SER A C 1
ATOM 7167 O O . SER A 1 957 ? -15.025 16.268 36.470 1.00 93.62 957 SER A O 1
ATOM 7169 N N . VAL A 1 958 ? -16.275 14.485 35.900 1.00 94.62 958 VAL A N 1
ATOM 7170 C CA . VAL A 1 958 ? -17.211 14.573 37.022 1.00 94.62 958 VAL A CA 1
ATOM 7171 C C . VAL A 1 958 ? -16.686 13.686 38.141 1.00 94.62 958 VAL A C 1
ATOM 7173 O O . VAL A 1 958 ? -16.587 12.471 37.978 1.00 94.62 958 VAL A O 1
ATOM 7176 N N . VAL A 1 959 ? -16.307 14.296 39.264 1.00 93.69 959 VAL A N 1
ATOM 7177 C CA . VAL A 1 959 ? -15.780 13.576 40.428 1.00 93.69 959 VAL A CA 1
ATOM 7178 C C . VAL A 1 959 ? -16.929 13.228 41.367 1.00 93.69 959 VAL A C 1
ATOM 7180 O O . VAL A 1 959 ? -17.597 14.109 41.903 1.00 93.69 959 VAL A O 1
ATOM 7183 N N . LEU A 1 960 ? -17.148 11.932 41.560 1.00 90.81 960 LEU A N 1
ATOM 7184 C CA . LEU A 1 960 ? -18.150 11.369 42.453 1.00 90.81 960 LEU A CA 1
ATOM 7185 C C . LEU A 1 960 ? -17.485 11.008 43.785 1.00 90.81 960 LEU A C 1
ATOM 7187 O O . LEU A 1 960 ? -16.682 10.075 43.849 1.00 90.81 960 LEU A O 1
ATOM 7191 N N . THR A 1 961 ? -17.805 11.754 44.843 1.00 86.38 961 THR A N 1
ATOM 7192 C CA . THR A 1 961 ? -17.208 11.565 46.174 1.00 86.38 961 THR A CA 1
ATOM 7193 C C . THR A 1 961 ? -18.159 10.784 47.088 1.00 86.38 961 THR A C 1
ATOM 7195 O O . THR A 1 961 ? -19.300 11.212 47.275 1.00 86.38 961 THR A O 1
ATOM 7198 N N . PRO A 1 962 ? -17.720 9.661 47.681 1.00 80.94 962 PRO A N 1
ATOM 7199 C CA . PRO A 1 962 ? -18.526 8.903 48.635 1.00 80.94 962 PRO A CA 1
ATOM 7200 C C . PRO A 1 962 ? -18.728 9.671 49.948 1.00 80.94 962 PRO A C 1
ATOM 7202 O O . PRO A 1 962 ? -17.794 10.273 50.473 1.00 80.94 962 PRO A O 1
ATOM 7205 N N . GLN A 1 963 ? -19.948 9.631 50.494 1.00 70.12 963 GLN A N 1
ATOM 7206 C CA . GLN A 1 963 ? -20.279 10.238 51.796 1.00 70.12 963 GLN A CA 1
ATOM 7207 C C . GLN A 1 963 ? -20.098 9.272 52.982 1.00 70.12 963 GLN A C 1
ATOM 7209 O O . GLN A 1 963 ? -20.055 9.718 54.125 1.00 70.12 963 GLN A O 1
ATOM 7214 N N . ALA A 1 964 ? -19.980 7.963 52.729 1.00 63.41 964 ALA A N 1
ATOM 7215 C CA . ALA A 1 964 ? -19.851 6.930 53.756 1.00 63.41 964 ALA A CA 1
ATOM 7216 C C . ALA A 1 964 ? -18.740 5.925 53.414 1.00 63.41 964 ALA A C 1
ATOM 7218 O O . ALA A 1 964 ? -18.538 5.576 52.251 1.00 63.41 964 ALA A O 1
ATOM 7219 N N . VAL A 1 965 ? -18.042 5.449 54.448 1.00 57.50 965 VAL A N 1
ATOM 7220 C CA . VAL A 1 965 ? -16.981 4.437 54.357 1.00 57.50 965 VAL A CA 1
ATOM 7221 C C . VAL A 1 965 ? -17.606 3.056 54.572 1.00 57.50 965 VAL A C 1
ATOM 7223 O O . VAL A 1 965 ? -18.139 2.777 55.643 1.00 57.50 965 VAL A O 1
ATOM 7226 N N . GLY A 1 966 ? -17.563 2.188 53.560 1.00 63.97 966 GLY A N 1
ATOM 7227 C CA . GLY A 1 966 ? -18.068 0.814 53.639 1.00 63.97 966 GLY A CA 1
ATOM 7228 C C . GLY A 1 966 ? -17.720 -0.007 52.393 1.00 63.97 966 GLY A C 1
ATOM 7229 O O . GLY A 1 966 ? -17.445 0.555 51.341 1.00 63.97 966 GLY A O 1
ATOM 7230 N N . SER A 1 967 ? -17.727 -1.339 52.508 1.00 66.69 967 SER A N 1
ATOM 7231 C CA . SER A 1 967 ? -17.353 -2.286 51.436 1.00 66.69 967 SER A CA 1
ATOM 7232 C C . SER A 1 967 ? -18.515 -2.715 50.517 1.00 66.69 967 SER A C 1
ATOM 7234 O O . SER A 1 967 ? -18.341 -3.571 49.649 1.00 66.69 967 SER A O 1
ATOM 7236 N N . GLY A 1 968 ? -19.712 -2.155 50.720 1.00 83.19 968 GLY A N 1
ATOM 7237 C CA . GLY A 1 968 ? -20.921 -2.463 49.951 1.00 83.19 968 GLY A CA 1
ATOM 7238 C C . GLY A 1 968 ? -21.119 -1.575 48.718 1.00 83.19 968 GLY A C 1
ATOM 7239 O O . GLY A 1 968 ? -20.298 -0.718 48.405 1.00 83.19 968 GLY A O 1
ATOM 7240 N N . TRP A 1 969 ? -22.238 -1.776 48.019 1.00 90.38 969 TRP A N 1
ATOM 7241 C CA . TRP A 1 969 ? -22.676 -0.881 46.946 1.00 90.38 969 TRP A CA 1
ATOM 7242 C C . TRP A 1 969 ? -23.092 0.483 47.507 1.00 90.38 969 TRP A C 1
ATOM 7244 O O . TRP A 1 969 ? -23.937 0.546 48.401 1.00 90.38 969 TRP A O 1
ATOM 7254 N N . VAL A 1 970 ? -22.540 1.560 46.951 1.00 90.56 970 VAL A N 1
ATOM 7255 C CA . VAL A 1 970 ? -22.836 2.946 47.336 1.00 90.56 970 VAL A CA 1
ATOM 7256 C C . VAL A 1 970 ? -23.339 3.712 46.118 1.00 90.56 970 VAL A C 1
ATOM 7258 O O . VAL A 1 970 ? -22.714 3.673 45.058 1.00 90.56 970 VAL A O 1
ATOM 7261 N N . ASP A 1 971 ? -24.454 4.421 46.274 1.00 91.62 971 ASP A N 1
ATOM 7262 C CA . ASP A 1 971 ? -24.968 5.319 45.243 1.00 91.62 971 ASP A CA 1
ATOM 7263 C C . ASP A 1 971 ? -24.254 6.668 45.336 1.00 91.62 971 ASP A C 1
ATOM 7265 O O . ASP A 1 971 ? -24.245 7.322 46.381 1.00 91.62 971 ASP A O 1
ATOM 7269 N N . LEU A 1 972 ? -23.643 7.084 44.232 1.00 92.25 972 LEU A N 1
ATOM 7270 C CA . LEU A 1 972 ? -22.947 8.354 44.107 1.00 92.25 972 LEU A CA 1
ATOM 7271 C C . LEU A 1 972 ? -23.665 9.232 43.090 1.00 92.25 972 LEU A C 1
ATOM 7273 O O . LEU A 1 972 ? -24.073 8.766 42.025 1.00 92.25 972 LEU A O 1
ATOM 7277 N N . SER A 1 973 ? -23.776 10.521 43.393 1.00 94.19 973 SER A N 1
ATOM 7278 C CA . SER A 1 973 ? -24.377 11.496 42.488 1.00 94.19 973 SER A CA 1
ATOM 7279 C C . SER A 1 973 ? -23.625 12.815 42.504 1.00 94.19 973 SER A C 1
ATOM 7281 O O . SER A 1 973 ? -23.237 13.282 43.575 1.00 94.19 973 SER A O 1
ATOM 7283 N N . ALA A 1 974 ? -23.490 13.446 41.343 1.00 95.69 974 ALA A N 1
ATOM 7284 C CA . ALA A 1 974 ? -22.979 14.805 41.226 1.00 95.69 974 ALA A CA 1
ATOM 7285 C C . ALA A 1 974 ? -23.725 15.574 40.132 1.00 95.69 974 ALA A C 1
ATOM 7287 O O . ALA A 1 974 ? -24.019 15.038 39.060 1.00 95.69 974 ALA A O 1
ATOM 7288 N N . ASP A 1 975 ? -23.992 16.847 40.414 1.00 95.31 975 ASP A N 1
ATOM 7289 C CA . ASP A 1 975 ? -24.469 17.810 39.429 1.00 95.31 975 ASP A CA 1
ATOM 7290 C C . ASP A 1 975 ? -23.274 18.562 38.843 1.00 95.31 975 ASP A C 1
ATOM 7292 O O . ASP A 1 975 ? -22.357 18.957 39.568 1.00 95.31 975 ASP A O 1
ATOM 7296 N N . PHE A 1 976 ? -23.285 18.782 37.533 1.00 95.75 976 PHE A N 1
ATOM 7297 C CA . PHE A 1 976 ? -22.250 19.553 36.853 1.00 95.75 976 PHE A CA 1
ATOM 7298 C C . PHE A 1 976 ? -22.830 20.390 35.712 1.00 95.75 976 PHE A C 1
ATOM 7300 O O . PHE A 1 976 ? -23.897 20.095 35.173 1.00 95.75 976 PHE A O 1
ATOM 7307 N N . ASP A 1 977 ? -22.117 21.455 35.357 1.00 94.88 977 ASP A N 1
ATOM 7308 C CA . ASP A 1 977 ? -22.386 22.268 34.171 1.00 94.88 977 ASP A CA 1
ATOM 7309 C C . ASP A 1 977 ? -21.448 21.827 33.047 1.00 94.88 977 ASP A C 1
ATOM 7311 O O . ASP A 1 977 ? -20.247 21.693 33.285 1.00 94.88 977 ASP A O 1
ATOM 7315 N N . SER A 1 978 ? -21.976 21.579 31.848 1.00 93.81 978 SER A N 1
ATOM 7316 C CA . SER A 1 978 ? -21.196 21.130 30.689 1.00 93.81 978 SER A CA 1
ATOM 7317 C C . SER A 1 978 ? -20.220 22.187 30.168 1.00 93.81 978 SER A C 1
ATOM 7319 O O . SER A 1 978 ? -19.339 21.867 29.370 1.00 93.81 978 SER A O 1
ATOM 7321 N N . GLY A 1 979 ? -20.352 23.453 30.580 1.00 93.12 979 GLY A N 1
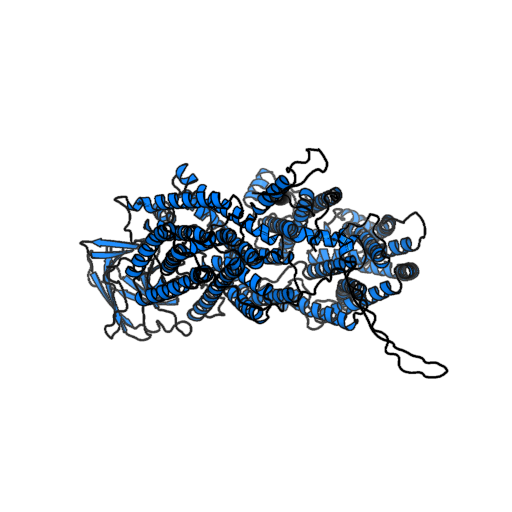ATOM 7322 C CA . GLY A 1 979 ? -19.450 24.530 30.194 1.00 93.12 979 GLY A CA 1
ATOM 7323 C C . GLY A 1 979 ? -19.313 24.637 28.676 1.00 93.12 979 GLY A C 1
ATOM 7324 O O . GLY A 1 979 ? -20.267 24.943 27.969 1.00 93.12 979 GLY A O 1
ATOM 7325 N N . ARG A 1 980 ? -18.110 24.381 28.155 1.00 90.88 980 ARG A N 1
ATOM 7326 C CA . ARG A 1 980 ? -17.825 24.412 26.709 1.00 90.88 980 ARG A CA 1
ATOM 7327 C C . ARG A 1 980 ? -17.850 23.031 26.033 1.00 90.88 980 ARG A C 1
ATOM 7329 O O . ARG A 1 980 ? -17.539 22.954 24.850 1.00 90.88 980 ARG A O 1
ATOM 7336 N N . LEU A 1 981 ? -18.177 21.964 26.758 1.00 91.44 981 LEU A N 1
ATOM 7337 C CA . LEU A 1 981 ? -18.217 20.602 26.230 1.00 91.44 981 LEU A CA 1
ATOM 7338 C C . LEU A 1 981 ? -19.322 20.468 25.169 1.00 91.44 981 LEU A C 1
ATOM 7340 O O . LEU A 1 981 ? -20.477 20.803 25.429 1.00 91.44 981 LEU A O 1
ATOM 7344 N N . GLY A 1 982 ? -18.963 19.992 23.975 1.00 87.44 982 GLY A N 1
ATOM 7345 C CA . GLY A 1 982 ? -19.849 19.954 22.806 1.00 87.44 982 GLY A CA 1
ATOM 7346 C C . GLY A 1 982 ? -19.793 21.220 21.938 1.00 87.44 982 GLY A C 1
ATOM 7347 O O . GLY A 1 982 ? -20.581 21.347 21.003 1.00 87.44 982 GLY A O 1
ATOM 7348 N N . ALA A 1 983 ? -18.886 22.159 22.240 1.00 87.94 983 ALA A N 1
ATOM 7349 C CA . ALA A 1 983 ? -18.611 23.366 21.450 1.00 87.94 983 ALA A CA 1
ATOM 7350 C C . ALA A 1 983 ? -17.129 23.512 21.052 1.00 87.94 983 ALA A C 1
ATOM 7352 O O . ALA A 1 983 ? -16.737 24.564 20.534 1.00 87.94 983 ALA A O 1
ATOM 7353 N N . GLY A 1 984 ? -16.289 22.508 21.316 1.00 80.44 984 GLY A N 1
ATOM 7354 C CA . GLY A 1 984 ? -14.911 22.450 20.839 1.00 80.44 984 GLY A CA 1
ATOM 7355 C C . GLY A 1 984 ? -14.811 22.010 19.374 1.00 80.44 984 GLY A C 1
ATOM 7356 O O . GLY A 1 984 ? -15.816 21.789 18.692 1.00 80.44 984 GLY A O 1
ATOM 7357 N N . GLY A 1 985 ? -13.585 21.946 18.851 1.00 81.44 985 GLY A N 1
ATOM 7358 C CA . GLY A 1 985 ? -13.329 21.611 17.446 1.00 81.44 985 GLY A CA 1
ATOM 7359 C C . GLY A 1 985 ? -13.917 22.611 16.436 1.00 81.44 985 GLY A C 1
ATOM 7360 O O . GLY A 1 985 ? -14.200 23.767 16.761 1.00 81.44 985 GLY A O 1
ATOM 7361 N N . HIS A 1 986 ? -14.095 22.168 15.189 1.00 85.75 986 HIS A N 1
ATOM 7362 C CA . HIS A 1 986 ? -14.733 22.955 14.124 1.00 85.75 986 HIS A CA 1
ATOM 7363 C C . HIS A 1 986 ? -16.192 22.546 13.937 1.00 85.75 986 HIS A C 1
ATOM 7365 O O . HIS A 1 986 ? -16.543 21.392 14.146 1.00 85.75 986 HIS A O 1
ATOM 7371 N N . TRP A 1 987 ? -17.039 23.474 13.478 1.00 85.50 987 TRP A N 1
ATOM 7372 C CA . TRP A 1 987 ? -18.429 23.147 13.168 1.00 85.50 987 TRP A CA 1
ATOM 7373 C C . TRP A 1 987 ? -18.530 22.200 11.948 1.00 85.50 987 TRP A C 1
ATOM 7375 O O . TRP A 1 987 ? -17.868 22.452 10.929 1.00 85.50 987 TRP A O 1
ATOM 7385 N N . PRO A 1 988 ? -19.388 21.163 12.014 1.00 85.38 988 PRO A N 1
ATOM 7386 C CA . PRO A 1 988 ? -20.186 20.772 13.181 1.00 85.38 988 PRO A CA 1
ATOM 7387 C C . PRO A 1 988 ? -19.344 20.099 14.267 1.00 85.38 988 PRO A C 1
ATOM 7389 O O . PRO A 1 988 ? -18.470 19.294 13.966 1.00 85.38 988 PRO A O 1
ATOM 7392 N N . HIS A 1 989 ? -19.638 20.441 15.522 1.00 85.00 989 HIS A N 1
ATOM 7393 C CA . HIS A 1 989 ? -18.812 20.079 16.672 1.00 85.00 989 HIS A CA 1
ATOM 7394 C C . HIS A 1 989 ? -18.684 18.557 16.876 1.00 85.00 989 HIS A C 1
ATOM 7396 O O . HIS A 1 989 ? -19.611 17.809 16.537 1.00 85.00 989 HIS A O 1
ATOM 7402 N N . PRO A 1 990 ? -17.560 18.091 17.454 1.00 86.25 990 PRO A N 1
ATOM 7403 C CA . PRO A 1 990 ? -17.353 16.687 17.776 1.00 86.25 990 PRO A CA 1
ATOM 7404 C C . PRO A 1 990 ? -18.434 16.108 18.692 1.00 86.25 990 PRO A C 1
ATOM 7406 O O . PRO A 1 990 ? -18.974 16.786 19.566 1.00 86.25 990 PRO A O 1
ATOM 7409 N N . SER A 1 991 ? -18.691 14.806 18.557 1.00 89.38 991 SER A N 1
ATOM 7410 C CA . SER A 1 991 ? -19.534 14.090 19.514 1.00 89.38 991 SER A CA 1
ATOM 7411 C C . SER A 1 991 ? -18.854 13.956 20.875 1.00 89.38 991 SER A C 1
ATOM 7413 O O . SER A 1 991 ? -17.665 13.632 20.951 1.00 89.38 991 SER A O 1
ATOM 7415 N N . VAL A 1 992 ? -19.639 14.103 21.942 1.00 94.25 992 VAL A N 1
ATOM 7416 C CA . VAL A 1 992 ? -19.195 13.880 23.320 1.00 94.25 992 VAL A CA 1
ATOM 7417 C C . VAL A 1 992 ? -19.428 12.420 23.713 1.00 94.25 992 VAL A C 1
ATOM 7419 O O . VAL A 1 992 ? -20.485 11.848 23.433 1.00 94.25 992 VAL A O 1
ATOM 7422 N N . LYS A 1 993 ? -18.441 11.810 24.367 1.00 95.75 993 LYS A N 1
ATOM 7423 C CA . LYS A 1 993 ? -18.521 10.463 24.936 1.00 95.75 993 LYS A CA 1
ATOM 7424 C C . LYS A 1 993 ? -18.322 10.524 26.443 1.00 95.75 993 LYS A C 1
ATOM 7426 O O . LYS A 1 993 ? -17.404 11.193 26.913 1.00 95.75 993 LYS A O 1
ATOM 7431 N N . LEU A 1 994 ? -19.172 9.813 27.175 1.00 97.00 994 LEU A N 1
ATOM 7432 C CA . LEU A 1 994 ? -18.961 9.482 28.580 1.00 97.00 994 LEU A CA 1
ATOM 7433 C C . LEU A 1 994 ? -18.160 8.183 28.635 1.00 97.00 994 LEU A C 1
ATOM 7435 O O . LEU A 1 994 ? -18.527 7.218 27.964 1.00 97.00 994 LEU A O 1
ATOM 7439 N N . ALA A 1 995 ? -17.088 8.163 29.419 1.00 95.81 995 ALA A N 1
ATOM 7440 C CA . ALA A 1 995 ? -16.227 6.996 29.561 1.00 95.81 995 ALA A CA 1
ATOM 7441 C C . ALA A 1 995 ? -16.186 6.519 31.015 1.00 95.81 995 ALA A C 1
ATOM 7443 O O . ALA A 1 995 ? -16.073 7.322 31.939 1.00 95.81 995 ALA A O 1
ATOM 7444 N N . LEU A 1 996 ? -16.265 5.203 31.212 1.00 95.44 996 LEU A N 1
ATOM 7445 C CA . LEU A 1 996 ? -16.121 4.548 32.514 1.00 95.44 996 LEU A CA 1
ATOM 7446 C C . LEU A 1 996 ? -14.706 3.953 32.633 1.00 95.44 996 LEU A C 1
ATOM 7448 O O . LEU A 1 996 ? -14.457 2.910 32.020 1.00 95.44 996 LEU A O 1
ATOM 7452 N N . PRO A 1 997 ? -13.773 4.601 33.360 1.00 93.12 997 PRO A N 1
ATOM 7453 C CA . PRO A 1 997 ? -12.397 4.129 33.492 1.00 93.12 997 PRO A CA 1
ATOM 7454 C C . PRO A 1 997 ? -12.215 3.160 34.665 1.00 93.12 997 PRO A C 1
ATOM 7456 O O . PRO A 1 997 ? -12.901 3.257 35.686 1.00 93.12 997 PRO A O 1
ATOM 7459 N N . ASN A 1 998 ? -11.222 2.273 34.578 1.00 88.75 998 ASN A N 1
ATOM 7460 C CA . ASN A 1 998 ? -10.729 1.551 35.753 1.00 88.75 998 ASN A CA 1
ATOM 7461 C C . ASN A 1 998 ? -9.864 2.483 36.635 1.00 88.75 998 ASN A C 1
ATOM 7463 O O . ASN A 1 998 ? -8.909 3.105 36.178 1.00 88.75 998 ASN A O 1
ATOM 7467 N N . ALA A 1 999 ? -10.184 2.596 37.928 1.00 72.56 999 ALA A N 1
ATOM 7468 C CA . ALA A 1 999 ? -9.559 3.563 38.845 1.00 72.56 999 ALA A CA 1
ATOM 7469 C C . ALA A 1 999 ? -8.320 2.999 39.580 1.00 72.56 999 ALA A C 1
ATOM 7471 O O . ALA A 1 999 ? -8.186 3.134 40.796 1.00 72.56 999 ALA A O 1
ATOM 7472 N N . GLY A 1 1000 ? -7.429 2.306 38.861 1.00 69.62 1000 GLY A N 1
ATOM 7473 C CA . GLY A 1 1000 ? -6.197 1.704 39.406 1.00 69.62 1000 GLY A CA 1
ATOM 7474 C C . GLY A 1 1000 ? -6.386 0.437 40.260 1.00 69.62 1000 GLY A C 1
ATOM 7475 O O . GLY A 1 1000 ? -5.417 -0.281 40.499 1.00 69.62 1000 GLY A O 1
ATOM 7476 N N . GLY A 1 1001 ? -7.617 0.129 40.674 1.00 79.75 1001 GLY A N 1
ATOM 7477 C CA . GLY A 1 1001 ? -8.026 -1.119 41.326 1.00 79.75 1001 GLY A CA 1
ATOM 7478 C C . GLY A 1 1001 ? -9.277 -1.712 40.673 1.00 79.75 1001 GLY A C 1
ATOM 7479 O O . GLY A 1 1001 ? -9.796 -1.162 39.703 1.00 79.75 1001 GLY A O 1
ATOM 7480 N N . THR A 1 1002 ? -9.771 -2.830 41.209 1.00 88.62 1002 THR A N 1
ATOM 7481 C CA . THR A 1 1002 ? -11.026 -3.436 40.741 1.00 88.62 1002 THR A CA 1
ATOM 7482 C C . THR A 1 1002 ? -12.220 -2.592 41.187 1.00 88.62 1002 THR A C 1
ATOM 7484 O O . THR A 1 1002 ? -12.369 -2.315 42.381 1.00 88.62 1002 THR A O 1
ATOM 7487 N N . VAL A 1 1003 ? -13.071 -2.206 40.237 1.00 91.12 1003 VAL A N 1
ATOM 7488 C CA . VAL A 1 1003 ? -14.268 -1.390 40.473 1.00 91.12 1003 VAL A CA 1
ATOM 7489 C C . VAL A 1 1003 ? -15.479 -2.077 39.857 1.00 91.12 1003 VAL A C 1
ATOM 7491 O O . VAL A 1 1003 ? -15.472 -2.412 38.675 1.00 91.12 1003 VAL A O 1
ATOM 7494 N N . ASP A 1 1004 ? -16.522 -2.253 40.657 1.00 93.31 1004 ASP A N 1
ATOM 7495 C CA . ASP A 1 1004 ? -17.829 -2.715 40.212 1.00 93.31 1004 ASP A CA 1
ATOM 7496 C C . ASP A 1 1004 ? -18.765 -1.506 40.057 1.00 93.31 1004 ASP A C 1
ATOM 7498 O O . ASP A 1 1004 ? -18.808 -0.629 40.924 1.00 93.31 1004 ASP A O 1
ATOM 7502 N N . LEU A 1 1005 ? -19.500 -1.457 38.949 1.00 94.81 1005 LEU A N 1
ATOM 7503 C CA . LEU A 1 1005 ? -20.378 -0.361 38.547 1.00 94.81 1005 LEU A CA 1
ATOM 7504 C C . LEU A 1 1005 ? -21.752 -0.905 38.149 1.00 94.81 1005 LEU A C 1
ATOM 7506 O O . LEU A 1 1005 ? -21.851 -1.918 37.455 1.00 94.81 1005 LEU A O 1
ATOM 7510 N N . ASP A 1 1006 ? -22.803 -0.201 38.548 1.00 95.56 1006 ASP A N 1
ATOM 7511 C CA . ASP A 1 1006 ? -24.188 -0.493 38.180 1.00 95.56 1006 ASP A CA 1
ATOM 7512 C C . ASP A 1 1006 ? -25.013 0.810 38.122 1.00 95.56 1006 ASP A C 1
ATOM 7514 O O . ASP A 1 1006 ? -24.593 1.849 38.640 1.00 95.56 1006 ASP A O 1
ATOM 7518 N N . ASN A 1 1007 ? -26.186 0.770 37.489 1.00 96.06 1007 ASN A N 1
ATOM 7519 C CA . ASN A 1 1007 ? -27.161 1.865 37.398 1.00 96.06 1007 ASN A CA 1
ATOM 7520 C C . ASN A 1 1007 ? -26.552 3.228 37.009 1.00 96.06 1007 ASN A C 1
ATOM 7522 O O . ASN A 1 1007 ? -26.815 4.255 37.640 1.00 96.06 1007 ASN A O 1
ATOM 7526 N N . VAL A 1 1008 ? -25.732 3.245 35.956 1.00 97.38 1008 VAL A N 1
ATOM 7527 C CA . VAL A 1 1008 ? -25.154 4.477 35.400 1.00 97.38 1008 VAL A CA 1
ATOM 7528 C C . VAL A 1 1008 ? -26.250 5.287 34.706 1.00 97.38 1008 VAL A C 1
ATOM 7530 O O . VAL A 1 1008 ? -26.840 4.824 33.733 1.00 97.38 1008 VAL A O 1
ATOM 7533 N N . SER A 1 1009 ? -26.512 6.506 35.175 1.00 97.56 1009 SER A N 1
ATOM 7534 C CA . SER A 1 1009 ? -27.521 7.402 34.594 1.00 97.56 1009 SER A CA 1
ATOM 7535 C C . SER A 1 1009 ? -26.987 8.827 34.472 1.00 97.56 1009 SER A C 1
ATOM 7537 O O . SER A 1 1009 ? -26.350 9.345 35.391 1.00 97.56 1009 SER A O 1
ATOM 7539 N N . LEU A 1 1010 ? -27.236 9.458 33.325 1.00 97.69 1010 LEU A N 1
ATOM 7540 C CA . LEU A 1 1010 ? -26.883 10.847 33.040 1.00 97.69 1010 LEU A CA 1
ATOM 7541 C C . LEU A 1 1010 ? -28.139 11.569 32.568 1.00 97.69 1010 LEU A C 1
ATOM 7543 O O . LEU A 1 1010 ? -28.605 11.365 31.444 1.00 97.69 1010 LEU A O 1
ATOM 7547 N N . ARG A 1 1011 ? -28.663 12.458 33.410 1.00 97.50 1011 ARG A N 1
ATOM 7548 C CA . ARG A 1 1011 ? -29.924 13.152 33.148 1.00 97.50 1011 ARG A CA 1
ATOM 7549 C C . ARG A 1 1011 ? -29.717 14.627 32.876 1.00 97.50 1011 ARG A C 1
ATOM 7551 O O . ARG A 1 1011 ? -28.987 15.308 33.597 1.00 97.50 1011 ARG A O 1
ATOM 7558 N N . ALA A 1 1012 ? -30.386 15.118 31.841 1.00 95.56 1012 ALA A N 1
ATOM 7559 C CA . ALA A 1 1012 ? -30.513 16.544 31.579 1.00 95.56 1012 ALA A CA 1
ATOM 7560 C C . ALA A 1 1012 ? -31.483 17.204 32.576 1.00 95.56 1012 ALA A C 1
ATOM 7562 O O . ALA A 1 1012 ? -32.257 16.532 33.260 1.00 95.56 1012 ALA A O 1
ATOM 7563 N N . ALA A 1 1013 ? -31.455 18.537 32.653 1.00 91.88 1013 ALA A N 1
ATOM 7564 C CA . ALA A 1 1013 ? -32.328 19.307 33.545 1.00 91.88 1013 ALA A CA 1
ATOM 7565 C C . ALA A 1 1013 ? -33.839 19.114 33.273 1.00 91.88 1013 ALA A C 1
ATOM 7567 O O . ALA A 1 1013 ? -34.650 19.331 34.168 1.00 91.88 1013 ALA A O 1
ATOM 7568 N N . ASP A 1 1014 ? -34.215 18.685 32.063 1.00 91.94 1014 ASP A N 1
ATOM 7569 C CA . ASP A 1 1014 ? -35.585 18.321 31.663 1.00 91.94 1014 ASP A CA 1
ATOM 7570 C C . ASP A 1 1014 ? -35.994 16.896 32.102 1.00 91.94 1014 ASP A C 1
ATOM 7572 O O . ASP A 1 1014 ? -37.113 16.458 31.840 1.00 91.94 1014 ASP A O 1
ATOM 7576 N N . GLY A 1 1015 ? -35.096 16.161 32.769 1.00 92.25 1015 GLY A N 1
ATOM 7577 C CA . GLY A 1 1015 ? -35.297 14.782 33.212 1.00 92.25 1015 GLY A CA 1
ATOM 7578 C C . GLY A 1 1015 ? -35.004 13.719 32.151 1.00 92.25 1015 GLY A C 1
ATOM 7579 O O . GLY A 1 1015 ? -35.133 12.529 32.445 1.00 92.25 1015 GLY A O 1
ATOM 7580 N N . ARG A 1 1016 ? -34.592 14.106 30.937 1.00 95.69 1016 ARG A N 1
ATOM 7581 C CA . ARG A 1 1016 ? -34.268 13.174 29.851 1.00 95.69 1016 ARG A CA 1
ATOM 7582 C C . ARG A 1 1016 ? -32.999 12.384 30.167 1.00 95.69 1016 ARG A C 1
ATOM 7584 O O . ARG A 1 1016 ? -31.944 12.963 30.418 1.00 95.69 1016 ARG A O 1
ATOM 7591 N N . GLU A 1 1017 ? -33.114 11.061 30.111 1.00 96.81 1017 GLU A N 1
ATOM 7592 C CA . GLU A 1 1017 ? -31.997 10.125 30.250 1.00 96.81 1017 GLU A CA 1
ATOM 7593 C C . GLU A 1 1017 ? -31.157 10.093 28.966 1.00 96.81 1017 GLU A C 1
ATOM 7595 O O . GLU A 1 1017 ? -31.701 9.964 27.864 1.00 96.81 1017 GLU A O 1
ATOM 7600 N N . LEU A 1 1018 ? -29.836 10.219 29.106 1.00 96.06 1018 LEU A N 1
ATOM 7601 C CA . LEU A 1 1018 ? -28.892 10.219 27.986 1.00 96.06 1018 LEU A CA 1
ATOM 7602 C C . LEU A 1 1018 ? -28.089 8.921 27.873 1.00 96.06 1018 LEU A C 1
ATOM 7604 O O . LEU A 1 1018 ? -27.510 8.679 26.813 1.00 96.06 1018 LEU A O 1
ATOM 7608 N N . ILE A 1 1019 ? -28.062 8.089 28.920 1.00 96.50 1019 ILE A N 1
ATOM 7609 C CA . ILE A 1 1019 ? -27.401 6.780 28.903 1.00 96.50 1019 ILE A CA 1
ATOM 7610 C C . ILE A 1 1019 ? -28.413 5.680 28.578 1.00 96.50 1019 ILE A C 1
ATOM 7612 O O . ILE A 1 1019 ? -29.509 5.607 29.126 1.00 96.50 1019 ILE A O 1
ATOM 7616 N N . ALA A 1 1020 ? -28.029 4.778 27.684 1.00 94.75 1020 ALA A N 1
ATOM 7617 C CA . ALA A 1 1020 ? -28.739 3.542 27.395 1.00 94.75 1020 ALA A CA 1
ATOM 7618 C C . ALA A 1 1020 ? -27.991 2.348 28.004 1.00 94.75 1020 ALA A C 1
ATOM 7620 O O . ALA A 1 1020 ? -26.762 2.300 27.958 1.00 94.75 1020 ALA A O 1
ATOM 7621 N N . ASN A 1 1021 ? -28.734 1.351 28.503 1.00 94.88 1021 ASN A N 1
ATOM 7622 C CA . ASN A 1 1021 ? -28.171 0.129 29.100 1.00 94.88 1021 ASN A CA 1
ATOM 7623 C C . ASN A 1 1021 ? -27.160 0.433 30.232 1.00 94.88 1021 ASN A C 1
ATOM 7625 O O . ASN A 1 1021 ? -26.066 -0.127 30.273 1.00 94.88 1021 ASN A O 1
ATOM 7629 N N . GLY A 1 1022 ? -27.506 1.379 31.114 1.00 95.75 1022 GLY A N 1
ATOM 7630 C CA . GLY A 1 1022 ? -26.693 1.748 32.279 1.00 95.75 1022 GLY A CA 1
ATOM 7631 C C . GLY A 1 1022 ? -26.802 0.777 33.461 1.00 95.75 1022 GLY A C 1
ATOM 7632 O O . GLY A 1 1022 ? -25.961 0.818 34.352 1.00 95.75 1022 GLY A O 1
ATOM 7633 N N . ASP A 1 1023 ? -27.813 -0.096 33.446 1.00 94.94 1023 ASP A N 1
ATOM 7634 C CA . ASP A 1 1023 ? -28.029 -1.211 34.382 1.00 94.94 1023 ASP A CA 1
ATOM 7635 C C . ASP A 1 1023 ? -27.371 -2.523 33.909 1.00 94.94 1023 ASP A C 1
ATOM 7637 O O . ASP A 1 1023 ? -27.497 -3.564 34.544 1.00 94.94 1023 ASP A O 1
ATOM 7641 N N . PHE A 1 1024 ? -26.728 -2.501 32.734 1.00 94.56 1024 PHE A N 1
ATOM 7642 C CA . PHE A 1 1024 ? -26.083 -3.655 32.102 1.00 94.56 1024 PHE A CA 1
ATOM 7643 C C . PHE A 1 1024 ? -26.993 -4.885 31.912 1.00 94.56 1024 PHE A C 1
ATOM 7645 O O . PHE A 1 1024 ? -26.509 -6.001 31.688 1.00 94.56 1024 PHE A O 1
ATOM 7652 N N . SER A 1 1025 ? -28.318 -4.697 31.917 1.00 92.75 1025 SER A N 1
ATOM 7653 C CA . SER A 1 1025 ? -29.309 -5.765 31.722 1.00 92.75 1025 SER A CA 1
ATOM 7654 C C . SER A 1 1025 ? -29.179 -6.458 30.364 1.00 92.75 1025 SER A C 1
ATOM 7656 O O . SER A 1 1025 ? -29.506 -7.640 30.223 1.00 92.75 1025 SER A O 1
ATOM 7658 N N . GLN A 1 1026 ? -28.639 -5.749 29.368 1.00 89.88 1026 GLN A N 1
ATOM 7659 C CA . GLN A 1 1026 ? -28.368 -6.261 28.024 1.00 89.88 1026 GLN A CA 1
ATOM 7660 C C . GLN A 1 1026 ? -26.881 -6.581 27.785 1.00 89.88 1026 GLN A C 1
ATOM 7662 O O . GLN A 1 1026 ? -26.433 -6.586 26.634 1.00 89.88 1026 GLN A O 1
ATOM 7667 N N . GLY A 1 1027 ? -26.105 -6.821 28.846 1.00 90.31 1027 GLY A N 1
ATOM 7668 C CA . GLY A 1 1027 ? -24.660 -7.040 28.763 1.00 90.31 1027 GLY A CA 1
ATOM 7669 C C . GLY A 1 1027 ? -23.916 -5.751 28.408 1.00 90.31 1027 GLY A C 1
ATOM 7670 O O . GLY A 1 1027 ? -24.316 -4.661 28.812 1.00 90.31 1027 GLY A O 1
ATOM 7671 N N . ALA A 1 1028 ? -22.858 -5.849 27.601 1.00 90.31 1028 ALA A N 1
ATOM 7672 C CA . ALA A 1 1028 ? -22.053 -4.696 27.171 1.00 90.31 1028 ALA A CA 1
ATOM 7673 C C . ALA A 1 1028 ? -22.618 -3.944 25.942 1.00 90.31 1028 ALA A C 1
ATOM 7675 O O . ALA A 1 1028 ? -21.928 -3.132 25.327 1.00 90.31 1028 ALA A O 1
ATOM 7676 N N . ARG A 1 1029 ? -23.872 -4.196 25.536 1.00 91.12 1029 ARG A N 1
ATOM 7677 C CA . ARG A 1 1029 ? -24.486 -3.489 24.395 1.00 91.12 1029 ARG A CA 1
ATOM 7678 C C . ARG A 1 1029 ? -24.505 -1.979 24.639 1.00 91.12 1029 ARG A C 1
ATOM 7680 O O . ARG A 1 1029 ? -24.714 -1.541 25.765 1.00 91.12 1029 ARG A O 1
ATOM 7687 N N . ARG A 1 1030 ? -24.350 -1.188 23.571 1.00 92.06 1030 ARG A N 1
ATOM 7688 C CA . ARG A 1 1030 ? -24.262 0.294 23.576 1.00 92.06 1030 ARG A CA 1
ATOM 7689 C C . ARG A 1 1030 ? -22.982 0.862 24.196 1.00 92.06 1030 ARG A C 1
ATOM 7691 O O . ARG A 1 1030 ? -22.732 2.049 24.020 1.00 92.06 1030 ARG A O 1
ATOM 7698 N N . TRP A 1 1031 ? -22.166 0.032 24.838 1.00 93.81 1031 TRP A N 1
ATOM 7699 C CA . TRP A 1 1031 ? -20.867 0.414 25.371 1.00 93.81 1031 TRP A CA 1
ATOM 7700 C C . TRP A 1 1031 ? -19.754 -0.102 24.456 1.00 93.81 1031 TRP A C 1
ATOM 7702 O O . TRP A 1 1031 ? -19.709 -1.284 24.105 1.00 93.81 1031 TRP A O 1
ATOM 7712 N N . LEU A 1 1032 ? -18.860 0.788 24.033 1.00 94.06 1032 LEU A N 1
ATOM 7713 C CA . LEU A 1 1032 ? -17.678 0.426 23.259 1.00 94.06 1032 LEU A CA 1
ATOM 7714 C C . LEU A 1 1032 ? -16.475 0.347 24.198 1.00 94.06 1032 LEU A C 1
ATOM 7716 O O . LEU A 1 1032 ? -16.101 1.339 24.815 1.00 94.06 1032 LEU A O 1
ATOM 7720 N N . PHE A 1 1033 ? -15.864 -0.831 24.286 1.00 93.56 1033 PHE A N 1
ATOM 7721 C CA . PHE A 1 1033 ? -14.580 -0.997 24.961 1.00 93.56 1033 PHE A CA 1
ATOM 7722 C C . PHE A 1 1033 ? -13.489 -0.213 24.221 1.00 93.56 1033 PHE A C 1
ATOM 7724 O O . PHE A 1 1033 ? -13.485 -0.210 22.994 1.00 93.56 1033 PHE A O 1
ATOM 7731 N N . VAL A 1 1034 ? -12.581 0.446 24.936 1.00 93.44 1034 VAL A N 1
ATOM 7732 C CA . VAL A 1 1034 ? -11.463 1.205 24.361 1.00 93.44 1034 VAL A CA 1
ATOM 7733 C C . VAL A 1 1034 ? -10.215 1.023 25.226 1.00 93.44 1034 VAL A C 1
ATOM 7735 O O . VAL A 1 1034 ? -10.305 1.038 26.456 1.00 93.44 1034 VAL A O 1
ATOM 7738 N N . SER A 1 1035 ? -9.050 0.876 24.591 1.00 90.56 1035 SER A N 1
ATOM 7739 C CA . SER A 1 1035 ? -7.750 0.801 25.268 1.00 90.56 1035 SER A CA 1
ATOM 7740 C C . SER A 1 1035 ? -6.710 1.662 24.554 1.00 90.56 1035 SER A C 1
ATOM 7742 O O . SER A 1 1035 ? -6.639 1.657 23.326 1.00 90.56 1035 SER A O 1
ATOM 7744 N N . ASP A 1 1036 ? -5.893 2.370 25.336 1.00 83.12 1036 ASP A N 1
ATOM 7745 C CA . ASP A 1 1036 ? -4.792 3.201 24.827 1.00 83.12 1036 ASP A CA 1
ATOM 7746 C C . ASP A 1 1036 ? -3.490 2.405 24.610 1.00 83.12 1036 ASP A C 1
ATOM 7748 O O . ASP A 1 1036 ? -2.519 2.937 24.075 1.00 83.12 1036 ASP A O 1
ATOM 7752 N N . GLN A 1 1037 ? -3.454 1.138 25.034 1.00 84.19 1037 GLN A N 1
ATOM 7753 C CA . GLN A 1 1037 ? -2.305 0.239 24.915 1.00 84.19 1037 GLN A CA 1
ATOM 7754 C C . GLN A 1 1037 ? -2.652 -0.877 23.937 1.00 84.19 1037 GLN A C 1
ATOM 7756 O O . GLN A 1 1037 ? -3.592 -1.623 24.185 1.00 84.19 1037 GLN A O 1
ATOM 7761 N N . ASP A 1 1038 ? -1.916 -1.004 22.834 1.00 85.62 1038 ASP A N 1
ATOM 7762 C CA . ASP A 1 1038 ? -2.264 -1.891 21.715 1.00 85.62 1038 ASP A CA 1
ATOM 7763 C C . ASP A 1 1038 ? -1.553 -3.254 21.748 1.00 85.62 1038 ASP A C 1
ATOM 7765 O O . ASP A 1 1038 ? -2.129 -4.260 21.329 1.00 85.62 1038 ASP A O 1
ATOM 7769 N N . LEU A 1 1039 ? -0.343 -3.328 22.314 1.00 89.25 1039 LEU A N 1
ATOM 7770 C CA . LEU A 1 1039 ? 0.485 -4.547 22.342 1.00 89.25 1039 LEU A CA 1
ATOM 7771 C C . LEU A 1 1039 ? -0.183 -5.746 23.032 1.00 89.25 1039 LEU A C 1
ATOM 7773 O O . LEU A 1 1039 ? 0.079 -6.892 22.662 1.00 89.25 1039 LEU A O 1
ATOM 7777 N N . ALA A 1 1040 ? -1.048 -5.496 24.017 1.00 89.81 1040 ALA A N 1
ATOM 7778 C CA . ALA A 1 1040 ? -1.805 -6.544 24.699 1.00 89.81 1040 ALA A CA 1
ATOM 7779 C C . ALA A 1 1040 ? -2.921 -7.143 23.828 1.00 89.81 1040 ALA A C 1
ATOM 7781 O O . ALA A 1 1040 ? -3.380 -8.248 24.098 1.00 89.81 1040 ALA A O 1
ATOM 7782 N N . TRP A 1 1041 ? -3.345 -6.436 22.779 1.00 90.19 1041 TRP A N 1
ATOM 7783 C CA . TRP A 1 1041 ? -4.467 -6.826 21.923 1.00 90.19 1041 TRP A CA 1
ATOM 7784 C C . TRP A 1 1041 ? -4.019 -7.296 20.541 1.00 90.19 1041 TRP A C 1
ATOM 7786 O O . TRP A 1 1041 ? -4.727 -8.079 19.910 1.00 90.19 1041 TRP A O 1
ATOM 7796 N N . HIS A 1 1042 ? -2.846 -6.850 20.081 1.00 92.25 1042 HIS A N 1
ATOM 7797 C CA . HIS A 1 1042 ? -2.375 -7.067 18.716 1.00 92.25 1042 HIS A CA 1
ATOM 7798 C C . HIS A 1 1042 ? -0.914 -7.538 18.654 1.00 92.25 1042 HIS A C 1
ATOM 7800 O O . HIS A 1 1042 ? -0.016 -6.987 19.295 1.00 92.25 1042 HIS A O 1
ATOM 7806 N N . ILE A 1 1043 ? -0.645 -8.515 17.783 1.00 93.62 1043 ILE A N 1
ATOM 7807 C CA . ILE A 1 1043 ? 0.723 -8.945 17.437 1.00 93.62 1043 ILE A CA 1
ATOM 7808 C C . ILE A 1 1043 ? 1.386 -7.948 16.469 1.00 93.62 1043 ILE A C 1
ATOM 7810 O O . ILE A 1 1043 ? 2.605 -7.791 16.455 1.00 93.62 1043 ILE A O 1
ATOM 7814 N N . HIS A 1 1044 ? 0.584 -7.225 15.678 1.00 90.44 1044 HIS A N 1
ATOM 7815 C CA . HIS A 1 1044 ? 1.037 -6.255 14.673 1.00 90.44 1044 HIS A CA 1
ATOM 7816 C C . HIS A 1 1044 ? 1.956 -6.826 13.577 1.00 90.44 1044 HIS A C 1
ATOM 7818 O O . HIS A 1 1044 ? 2.829 -6.115 13.079 1.00 90.44 1044 HIS A O 1
ATOM 7824 N N . GLU A 1 1045 ? 1.748 -8.077 13.163 1.00 93.50 1045 GLU A N 1
ATOM 7825 C CA . GLU A 1 1045 ? 2.403 -8.662 11.984 1.00 93.50 1045 GLU A CA 1
ATOM 7826 C C . GLU A 1 1045 ? 1.562 -9.815 11.424 1.00 93.50 1045 GLU A C 1
ATOM 7828 O O . GLU A 1 1045 ? 1.100 -10.678 12.169 1.00 93.50 1045 GLU A O 1
ATOM 7833 N N . LEU A 1 1046 ? 1.333 -9.812 10.111 1.00 94.75 1046 LEU A N 1
ATOM 7834 C CA . LEU A 1 1046 ? 0.421 -10.727 9.425 1.00 94.75 1046 LEU A CA 1
ATOM 7835 C C . LEU A 1 1046 ? 0.789 -12.207 9.588 1.00 94.75 1046 LEU A C 1
ATOM 7837 O O . LEU A 1 1046 ? -0.094 -13.042 9.789 1.00 94.75 1046 LEU A O 1
ATOM 7841 N N . TRP A 1 1047 ? 2.058 -12.554 9.403 1.00 95.19 1047 TRP A N 1
ATOM 7842 C CA . TRP A 1 1047 ? 2.534 -13.933 9.392 1.00 95.19 1047 TRP A CA 1
ATOM 7843 C C . TRP A 1 1047 ? 2.651 -14.501 10.799 1.00 95.19 1047 TRP A C 1
ATOM 7845 O O . TRP A 1 1047 ? 2.293 -15.661 10.996 1.00 95.19 1047 TRP A O 1
ATOM 7855 N N . VAL A 1 1048 ? 3.093 -13.698 11.766 1.00 96.38 1048 VAL A N 1
ATOM 7856 C CA . VAL A 1 1048 ? 3.140 -14.081 13.182 1.00 96.38 1048 VAL A CA 1
ATOM 7857 C C . VAL A 1 1048 ? 1.722 -14.257 13.720 1.00 96.38 1048 VAL A C 1
ATOM 7859 O O . VAL A 1 1048 ? 1.449 -15.279 14.338 1.00 96.38 1048 VAL A O 1
ATOM 7862 N N . GLU A 1 1049 ? 0.792 -13.350 13.403 1.00 95.38 1049 GLU A N 1
ATOM 7863 C CA . GLU A 1 1049 ? -0.631 -13.494 13.754 1.00 95.38 1049 GLU A CA 1
ATOM 7864 C C . GLU A 1 1049 ? -1.232 -14.768 13.150 1.00 95.38 1049 GLU A C 1
ATOM 7866 O O . GLU A 1 1049 ? -1.873 -15.565 13.836 1.00 95.38 1049 GLU A O 1
ATOM 7871 N N . LEU A 1 1050 ? -0.993 -14.998 11.856 1.00 96.19 1050 LEU A N 1
ATOM 7872 C CA . LEU A 1 1050 ? -1.490 -16.181 11.161 1.00 96.19 1050 LEU A CA 1
ATOM 7873 C C . LEU A 1 1050 ? -0.910 -17.471 11.750 1.00 96.19 1050 LEU A C 1
ATOM 7875 O O . LEU A 1 1050 ? -1.630 -18.458 11.890 1.00 96.19 1050 LEU A O 1
ATOM 7879 N N . TYR A 1 1051 ? 0.377 -17.469 12.092 1.00 97.56 1051 TYR A N 1
ATOM 7880 C CA . TYR A 1 1051 ? 1.034 -18.597 12.738 1.00 97.56 1051 TYR A CA 1
ATOM 7881 C C . TYR A 1 1051 ? 0.487 -18.842 14.145 1.00 97.56 1051 TYR A C 1
ATOM 7883 O O . TYR A 1 1051 ? 0.150 -19.975 14.475 1.00 97.56 1051 TYR A O 1
ATOM 7891 N N . PHE A 1 1052 ? 0.330 -17.789 14.946 1.00 97.19 1052 PHE A N 1
ATOM 7892 C CA . PHE A 1 1052 ? -0.223 -17.883 16.291 1.00 97.19 1052 PHE A CA 1
ATOM 7893 C C . PHE A 1 1052 ? -1.647 -18.446 16.255 1.00 97.19 1052 PHE A C 1
ATOM 7895 O O . PHE A 1 1052 ? -1.958 -19.394 16.969 1.00 97.19 1052 PHE A O 1
ATOM 7902 N N . ALA A 1 1053 ? -2.511 -17.930 15.377 1.00 96.31 1053 ALA A N 1
ATOM 7903 C CA . ALA A 1 1053 ? -3.915 -18.331 15.326 1.00 96.31 1053 ALA A CA 1
ATOM 7904 C C . ALA A 1 1053 ? -4.158 -19.675 14.613 1.00 96.31 1053 ALA A C 1
ATOM 7906 O O . ALA A 1 1053 ? -5.081 -20.399 14.983 1.00 96.31 1053 ALA A O 1
ATOM 7907 N N . GLN A 1 1054 ? -3.383 -20.003 13.572 1.00 97.44 1054 GLN A N 1
ATOM 7908 C CA . GLN A 1 1054 ? -3.668 -21.120 12.652 1.00 97.44 1054 GLN A CA 1
ATOM 7909 C C . GLN A 1 1054 ? -2.481 -22.066 12.388 1.00 97.44 1054 GLN A C 1
ATOM 7911 O O . GLN A 1 1054 ? -2.628 -23.036 11.632 1.00 97.44 1054 GLN A O 1
ATOM 7916 N N . GLY A 1 1055 ? -1.308 -21.799 12.962 1.00 97.25 1055 GLY A N 1
ATOM 7917 C CA . GLY A 1 1055 ? -0.094 -22.601 12.817 1.00 97.25 1055 GLY A CA 1
ATOM 7918 C C . GLY A 1 1055 ? 0.460 -22.644 11.392 1.00 97.25 1055 GLY A C 1
ATOM 7919 O O . GLY A 1 1055 ? 0.096 -21.862 10.505 1.00 97.25 1055 GLY A O 1
ATOM 7920 N N . VAL A 1 1056 ? 1.332 -23.625 11.141 1.00 97.69 1056 VAL A N 1
ATOM 7921 C CA . VAL A 1 1056 ? 1.870 -23.909 9.796 1.00 97.69 1056 VAL A CA 1
ATOM 7922 C C . VAL A 1 1056 ? 0.746 -24.153 8.782 1.00 97.69 1056 VAL A C 1
ATOM 7924 O O . VAL A 1 1056 ? 0.867 -23.763 7.617 1.00 97.69 1056 VAL A O 1
ATOM 7927 N N . LEU A 1 1057 ? -0.366 -24.764 9.202 1.00 97.38 1057 LEU A N 1
ATOM 7928 C CA . LEU A 1 1057 ? -1.510 -25.029 8.333 1.00 97.38 1057 LEU A CA 1
ATOM 7929 C C . LEU A 1 1057 ? -2.100 -23.737 7.740 1.00 97.38 1057 LEU A C 1
ATOM 7931 O O . LEU A 1 1057 ? -2.349 -23.688 6.531 1.00 97.38 1057 LEU A O 1
ATOM 7935 N N . GLY A 1 1058 ? -2.288 -22.698 8.558 1.00 96.62 1058 GLY A N 1
ATOM 7936 C CA . GLY A 1 1058 ? -2.775 -21.389 8.111 1.00 96.62 1058 GLY A CA 1
ATOM 7937 C C . GLY A 1 1058 ? -1.822 -20.702 7.137 1.00 96.62 1058 GLY A C 1
ATOM 7938 O O . GLY A 1 1058 ? -2.246 -20.254 6.065 1.00 96.62 1058 GLY A O 1
ATOM 7939 N N . ILE A 1 1059 ? -0.519 -20.709 7.446 1.00 97.44 1059 ILE A N 1
ATOM 7940 C CA . ILE A 1 1059 ? 0.530 -20.175 6.558 1.00 97.44 1059 ILE A CA 1
ATOM 7941 C C . ILE A 1 1059 ? 0.473 -20.859 5.191 1.00 97.44 1059 ILE A C 1
ATOM 7943 O O . ILE A 1 1059 ? 0.397 -20.191 4.157 1.00 97.44 1059 ILE A O 1
ATOM 7947 N N . LEU A 1 1060 ? 0.470 -22.195 5.165 1.00 97.56 1060 LEU A N 1
ATOM 7948 C CA . LEU A 1 1060 ? 0.415 -22.960 3.919 1.00 97.56 1060 LEU A CA 1
ATOM 7949 C C . LEU A 1 1060 ? -0.867 -22.663 3.135 1.00 97.56 1060 LEU A C 1
ATOM 7951 O O . LEU A 1 1060 ? -0.817 -22.506 1.912 1.00 97.56 1060 LEU A O 1
ATOM 7955 N N . ALA A 1 1061 ? -2.007 -22.548 3.819 1.00 97.50 1061 ALA A N 1
ATOM 7956 C CA . ALA A 1 1061 ? -3.286 -22.228 3.197 1.00 97.50 1061 ALA A CA 1
ATOM 7957 C C . ALA A 1 1061 ? -3.265 -20.845 2.521 1.00 97.50 1061 ALA A C 1
ATOM 7959 O O . ALA A 1 1061 ? -3.671 -20.727 1.356 1.00 97.50 1061 ALA A O 1
ATOM 7960 N N . LEU A 1 1062 ? -2.746 -19.815 3.202 1.00 97.00 1062 LEU A N 1
ATOM 7961 C CA . LEU A 1 1062 ? -2.637 -18.464 2.648 1.00 97.00 1062 LEU A CA 1
ATOM 7962 C C . LEU A 1 1062 ? -1.609 -18.395 1.511 1.00 97.00 1062 LEU A C 1
ATOM 7964 O O . LEU A 1 1062 ? -1.926 -17.865 0.445 1.00 97.00 1062 LEU A O 1
ATOM 7968 N N . LEU A 1 1063 ? -0.419 -18.981 1.673 1.00 97.12 1063 LEU A N 1
ATOM 7969 C CA . LEU A 1 1063 ? 0.604 -19.013 0.620 1.00 97.12 1063 LEU A CA 1
ATOM 7970 C C . LEU A 1 1063 ? 0.090 -19.701 -0.649 1.00 97.12 1063 LEU A C 1
ATOM 7972 O O . LEU A 1 1063 ? 0.287 -19.196 -1.758 1.00 97.12 1063 LEU A O 1
ATOM 7976 N N . LEU A 1 1064 ? -0.627 -20.821 -0.512 1.00 97.31 1064 LEU A N 1
ATOM 7977 C CA . LEU A 1 1064 ? -1.241 -21.511 -1.648 1.00 97.31 1064 LEU A CA 1
ATOM 7978 C C . LEU A 1 1064 ? -2.346 -20.680 -2.302 1.00 97.31 1064 LEU A C 1
ATOM 7980 O O . LEU A 1 1064 ? -2.447 -20.676 -3.533 1.00 97.31 1064 LEU A O 1
ATOM 7984 N N . LEU A 1 1065 ? -3.157 -19.962 -1.519 1.00 97.88 1065 LEU A N 1
ATOM 7985 C CA . LEU A 1 1065 ? -4.171 -19.046 -2.045 1.00 97.88 1065 LEU A CA 1
ATOM 7986 C C . LEU A 1 1065 ? -3.527 -17.896 -2.833 1.00 97.88 1065 LEU A C 1
ATOM 7988 O O . LEU A 1 1065 ? -3.940 -17.630 -3.965 1.00 97.88 1065 LEU A O 1
ATOM 7992 N N . LEU A 1 1066 ? -2.499 -17.253 -2.276 1.00 97.00 1066 LEU A N 1
ATOM 7993 C CA . LEU A 1 1066 ? -1.766 -16.158 -2.915 1.00 97.00 1066 LEU A CA 1
ATOM 7994 C C . LEU A 1 1066 ? -1.044 -16.631 -4.180 1.00 97.00 1066 LEU A C 1
ATOM 7996 O O . LEU A 1 1066 ? -1.132 -15.976 -5.218 1.00 97.00 1066 LEU A O 1
ATOM 8000 N N . ALA A 1 1067 ? -0.418 -17.810 -4.155 1.00 95.69 1067 ALA A N 1
ATOM 8001 C CA . ALA A 1 1067 ? 0.181 -18.419 -5.341 1.00 95.69 1067 ALA A CA 1
ATOM 8002 C C . ALA A 1 1067 ? -0.877 -18.732 -6.416 1.00 95.69 1067 ALA A C 1
ATOM 8004 O O . ALA A 1 1067 ? -0.674 -18.460 -7.605 1.00 95.69 1067 ALA A O 1
ATOM 8005 N N . ALA A 1 1068 ? -2.038 -19.264 -6.019 1.00 95.62 1068 ALA A N 1
ATOM 8006 C CA . ALA A 1 1068 ? -3.148 -19.533 -6.929 1.00 95.62 1068 ALA A CA 1
ATOM 8007 C C . ALA A 1 1068 ? -3.679 -18.244 -7.579 1.00 95.62 1068 ALA A C 1
ATOM 8009 O O . ALA A 1 1068 ? -3.896 -18.225 -8.798 1.00 95.62 1068 ALA A O 1
ATOM 8010 N N . ALA A 1 1069 ? -3.846 -17.177 -6.794 1.00 96.19 1069 ALA A N 1
ATOM 8011 C CA . ALA A 1 1069 ? -4.253 -15.857 -7.264 1.00 96.19 1069 ALA A CA 1
ATOM 8012 C C . ALA A 1 1069 ? -3.204 -15.237 -8.184 1.00 96.19 1069 ALA A C 1
ATOM 8014 O O . ALA A 1 1069 ? -3.530 -14.870 -9.315 1.00 96.19 1069 ALA A O 1
ATOM 8015 N N . GLY A 1 1070 ? -1.936 -15.232 -7.776 1.00 94.62 1070 GLY A N 1
ATOM 8016 C CA . GLY A 1 1070 ? -0.815 -14.742 -8.572 1.00 94.62 1070 GLY A CA 1
ATOM 8017 C C . GLY A 1 1070 ? -0.737 -15.420 -9.938 1.00 94.62 1070 GLY A C 1
ATOM 8018 O O . GLY A 1 1070 ? -0.623 -14.744 -10.957 1.00 94.62 1070 GLY A O 1
ATOM 8019 N N . LEU A 1 1071 ? -0.907 -16.745 -10.012 1.00 92.31 1071 LEU A N 1
ATOM 8020 C CA . LEU A 1 1071 ? -0.939 -17.475 -11.287 1.00 92.31 1071 LEU A CA 1
ATOM 8021 C C . LEU A 1 1071 ? -2.131 -17.091 -12.178 1.00 92.31 1071 LEU A C 1
ATOM 8023 O O . LEU A 1 1071 ? -1.987 -17.045 -13.405 1.00 92.31 1071 LEU A O 1
ATOM 8027 N N . ALA A 1 1072 ? -3.308 -16.858 -11.591 1.00 92.00 1072 ALA A N 1
ATOM 8028 C CA . ALA A 1 1072 ? -4.501 -16.444 -12.328 1.00 92.00 1072 ALA A CA 1
ATOM 8029 C C . ALA A 1 1072 ? -4.352 -15.017 -12.878 1.00 92.00 1072 ALA A C 1
ATOM 8031 O O . ALA A 1 1072 ? -4.571 -14.799 -14.071 1.00 92.00 1072 ALA A O 1
ATOM 8032 N N . LEU A 1 1073 ? -3.899 -14.081 -12.041 1.00 93.25 1073 LEU A N 1
ATOM 8033 C CA . LEU A 1 1073 ? -3.671 -12.680 -12.399 1.00 93.25 1073 LEU A CA 1
ATOM 8034 C C . LEU A 1 1073 ? -2.541 -12.547 -13.423 1.00 93.25 1073 LEU A C 1
ATOM 8036 O O . LEU A 1 1073 ? -2.718 -11.928 -14.471 1.00 93.25 1073 LEU A O 1
ATOM 8040 N N . TRP A 1 1074 ? -1.411 -13.219 -13.198 1.00 89.19 1074 TRP A N 1
ATOM 8041 C CA . TRP A 1 1074 ? -0.269 -13.215 -14.114 1.00 89.19 1074 TRP A CA 1
ATOM 8042 C C . TRP A 1 1074 ? -0.644 -13.698 -15.516 1.00 89.19 1074 TRP A C 1
ATOM 8044 O O . TRP A 1 1074 ? -0.149 -13.160 -16.503 1.00 89.19 1074 TRP A O 1
ATOM 8054 N N . ARG A 1 1075 ? -1.549 -14.679 -15.642 1.00 87.62 1075 ARG A N 1
ATOM 8055 C CA . ARG A 1 1075 ? -2.035 -15.137 -16.954 1.00 87.62 1075 ARG A CA 1
ATOM 8056 C C . ARG A 1 1075 ? -2.686 -14.002 -17.748 1.00 87.62 1075 ARG A C 1
ATOM 8058 O O . ARG A 1 1075 ? -2.430 -13.910 -18.944 1.00 87.62 1075 ARG A O 1
ATOM 8065 N N . VAL A 1 1076 ? -3.489 -13.167 -17.092 1.00 88.38 1076 VAL A N 1
ATOM 8066 C CA . VAL A 1 1076 ? -4.163 -12.010 -17.704 1.00 88.38 1076 VAL A CA 1
ATOM 8067 C C . VAL A 1 1076 ? -3.144 -10.906 -17.993 1.00 88.38 1076 VAL A C 1
ATOM 8069 O O . VAL A 1 1076 ? -3.046 -10.434 -19.124 1.00 88.38 1076 VAL A O 1
ATOM 8072 N N . LEU A 1 1077 ? -2.306 -10.573 -17.006 1.00 87.44 1077 LEU A N 1
ATOM 8073 C CA . LEU A 1 1077 ? -1.328 -9.480 -17.073 1.00 87.44 1077 LEU A CA 1
ATOM 8074 C C . LEU A 1 1077 ? -0.204 -9.697 -18.100 1.00 87.44 1077 LEU A C 1
ATOM 8076 O O . LEU A 1 1077 ? 0.403 -8.733 -18.566 1.00 87.44 1077 LEU A O 1
ATOM 8080 N N . ARG A 1 1078 ? 0.072 -10.944 -18.509 1.00 81.50 1078 ARG A N 1
ATOM 8081 C CA . ARG A 1 1078 ? 1.020 -11.247 -19.603 1.00 81.50 1078 ARG A CA 1
ATOM 8082 C C . ARG A 1 1078 ? 0.594 -10.664 -20.953 1.00 81.50 1078 ARG A C 1
ATOM 8084 O O . ARG A 1 1078 ? 1.439 -10.497 -21.830 1.00 81.50 1078 ARG A O 1
ATOM 8091 N N . THR A 1 1079 ? -0.692 -10.388 -21.131 1.00 77.06 1079 THR A N 1
ATOM 8092 C CA . THR A 1 1079 ? -1.288 -9.924 -22.388 1.00 77.06 1079 THR A CA 1
ATOM 8093 C C . THR A 1 1079 ? -2.110 -8.674 -22.119 1.00 77.06 1079 THR A C 1
ATOM 8095 O O . THR A 1 1079 ? -3.208 -8.767 -21.585 1.00 77.06 1079 THR A O 1
ATOM 8098 N N . ALA A 1 1080 ? -1.592 -7.508 -22.494 1.00 70.06 1080 ALA A N 1
ATOM 8099 C CA . ALA A 1 1080 ? -2.239 -6.234 -22.181 1.00 70.06 1080 ALA A CA 1
ATOM 8100 C C . ALA A 1 1080 ? -3.637 -6.062 -22.801 1.00 70.06 1080 ALA A C 1
ATOM 8102 O O . ALA A 1 1080 ? -4.469 -5.368 -22.236 1.00 70.06 1080 ALA A O 1
ATOM 8103 N N . ASP A 1 1081 ? -3.909 -6.731 -23.924 1.00 76.69 1081 ASP A N 1
ATOM 8104 C CA . ASP A 1 1081 ? -5.217 -6.694 -24.589 1.00 76.69 1081 ASP A CA 1
ATOM 8105 C C . ASP A 1 1081 ? -6.217 -7.715 -23.989 1.00 76.69 1081 ASP A C 1
ATOM 8107 O O . ASP A 1 1081 ? -7.303 -7.921 -24.534 1.00 76.69 1081 ASP A O 1
ATOM 8111 N N . SER A 1 1082 ? -5.867 -8.399 -22.888 1.00 82.38 1082 SER A N 1
ATOM 8112 C CA . SER A 1 1082 ? -6.766 -9.377 -22.268 1.00 82.38 1082 SER A CA 1
ATOM 8113 C C . SER A 1 1082 ? -7.996 -8.709 -21.640 1.00 82.38 1082 SER A C 1
ATOM 8115 O O . SER A 1 1082 ? -7.862 -7.733 -20.898 1.00 82.38 1082 SER A O 1
ATOM 8117 N N . PRO A 1 1083 ? -9.205 -9.271 -21.830 1.00 83.19 1083 PRO A N 1
ATOM 8118 C CA . PRO A 1 1083 ? -10.408 -8.758 -21.189 1.00 83.19 1083 PRO A CA 1
ATOM 8119 C C . PRO A 1 1083 ? -10.274 -8.789 -19.663 1.00 83.19 1083 PRO A C 1
ATOM 8121 O O . PRO A 1 1083 ? -10.118 -9.865 -19.078 1.00 83.19 1083 PRO A O 1
ATOM 8124 N N . GLY A 1 1084 ? -10.446 -7.639 -19.008 1.00 87.62 1084 GLY A N 1
ATOM 8125 C CA . GLY A 1 1084 ? -10.335 -7.505 -17.550 1.00 87.62 1084 GLY A CA 1
ATOM 8126 C C . GLY A 1 1084 ? -8.910 -7.277 -17.039 1.00 87.62 1084 GLY A C 1
ATOM 8127 O O . GLY A 1 1084 ? -8.663 -7.524 -15.861 1.00 87.62 1084 GLY A O 1
ATOM 8128 N N . PHE A 1 1085 ? -7.996 -6.825 -17.907 1.00 90.31 1085 PHE A N 1
ATOM 8129 C CA . PHE A 1 1085 ? -6.653 -6.379 -17.526 1.00 90.31 1085 PHE A CA 1
ATOM 8130 C C . PHE A 1 1085 ? -6.684 -5.378 -16.362 1.00 90.31 1085 PHE A C 1
ATOM 8132 O O . PHE A 1 1085 ? -5.941 -5.557 -15.403 1.00 90.31 1085 PHE A O 1
ATOM 8139 N N . ASP A 1 1086 ? -7.595 -4.403 -16.405 1.00 91.75 1086 ASP A N 1
ATOM 8140 C CA . ASP A 1 1086 ? -7.694 -3.328 -15.411 1.00 91.75 1086 ASP A CA 1
ATOM 8141 C C . ASP A 1 1086 ? -7.973 -3.876 -14.003 1.00 91.75 1086 ASP A C 1
ATOM 8143 O O . ASP A 1 1086 ? -7.206 -3.633 -13.073 1.00 91.75 1086 ASP A O 1
ATOM 8147 N N . LEU A 1 1087 ? -8.996 -4.728 -13.855 1.00 95.06 1087 LEU A N 1
ATOM 8148 C CA . LEU A 1 1087 ? -9.280 -5.375 -12.572 1.00 95.06 1087 LEU A CA 1
ATOM 8149 C C . LEU A 1 1087 ? -8.143 -6.311 -12.136 1.00 95.06 1087 LEU A C 1
ATOM 8151 O O . LEU A 1 1087 ? -7.840 -6.388 -10.949 1.00 95.06 1087 LEU A O 1
ATOM 8155 N N . ALA A 1 1088 ? -7.515 -7.039 -13.067 1.00 95.00 1088 ALA A N 1
ATOM 8156 C CA . ALA A 1 1088 ? -6.404 -7.926 -12.727 1.00 95.00 1088 ALA A CA 1
ATOM 8157 C C . ALA A 1 1088 ? -5.195 -7.144 -12.195 1.00 95.00 1088 ALA A C 1
ATOM 8159 O O . ALA A 1 1088 ? -4.536 -7.599 -11.261 1.00 95.00 1088 ALA A O 1
ATOM 8160 N N . LEU A 1 1089 ? -4.917 -5.974 -12.776 1.00 94.44 1089 LEU A N 1
ATOM 8161 C CA . LEU A 1 1089 ? -3.850 -5.085 -12.333 1.00 94.44 1089 LEU A CA 1
ATOM 8162 C C . LEU A 1 1089 ? -4.192 -4.452 -10.984 1.00 94.44 1089 LEU A C 1
ATOM 8164 O O . LEU A 1 1089 ? -3.347 -4.473 -10.095 1.00 94.44 1089 LEU A O 1
ATOM 8168 N N . GLY A 1 1090 ? -5.433 -3.982 -10.810 1.00 96.06 1090 GLY A N 1
ATOM 8169 C CA . GLY A 1 1090 ? -5.937 -3.466 -9.535 1.00 96.06 1090 GLY A CA 1
ATOM 8170 C C . GLY A 1 1090 ? -5.838 -4.496 -8.409 1.00 96.06 1090 GLY A C 1
ATOM 8171 O O . GLY A 1 1090 ? -5.265 -4.199 -7.372 1.00 96.06 1090 GLY A O 1
ATOM 8172 N N . LEU A 1 1091 ? -6.281 -5.739 -8.636 1.00 97.38 1091 LEU A N 1
ATOM 8173 C CA . LEU A 1 1091 ? -6.172 -6.826 -7.653 1.00 97.38 1091 LEU A CA 1
ATOM 8174 C C . LEU A 1 1091 ? -4.720 -7.196 -7.338 1.00 97.38 1091 LEU A C 1
ATOM 8176 O O . LEU A 1 1091 ? -4.389 -7.389 -6.175 1.00 97.38 1091 LEU A O 1
ATOM 8180 N N . ALA A 1 1092 ? -3.853 -7.310 -8.350 1.00 96.44 1092 ALA A N 1
ATOM 8181 C CA . ALA A 1 1092 ? -2.447 -7.649 -8.129 1.00 96.44 1092 ALA A CA 1
ATOM 8182 C C . ALA A 1 1092 ? -1.728 -6.565 -7.316 1.00 96.44 1092 ALA A C 1
ATOM 8184 O O . ALA A 1 1092 ? -1.008 -6.880 -6.374 1.00 96.44 1092 ALA A O 1
ATOM 8185 N N . ALA A 1 1093 ? -1.946 -5.299 -7.673 1.00 96.44 1093 ALA A N 1
ATOM 8186 C CA . ALA A 1 1093 ? -1.350 -4.162 -6.993 1.00 96.44 1093 ALA A CA 1
ATOM 8187 C C . ALA A 1 1093 ? -1.946 -3.935 -5.597 1.00 96.44 1093 ALA A C 1
ATOM 8189 O O . ALA A 1 1093 ? -1.201 -3.690 -4.657 1.00 96.44 1093 ALA A O 1
ATOM 8190 N N . GLY A 1 1094 ? -3.265 -4.073 -5.447 1.00 97.56 1094 GLY A N 1
ATOM 8191 C CA . GLY A 1 1094 ? -3.952 -3.943 -4.165 1.00 97.56 1094 GLY A CA 1
ATOM 8192 C C . GLY A 1 1094 ? -3.557 -5.036 -3.177 1.00 97.56 1094 GLY A C 1
ATOM 8193 O O . GLY A 1 1094 ? -3.255 -4.737 -2.028 1.00 97.56 1094 GLY A O 1
ATOM 8194 N N . LEU A 1 1095 ? -3.476 -6.298 -3.618 1.00 97.44 1095 LEU A N 1
ATOM 8195 C CA . LEU A 1 1095 ? -2.969 -7.386 -2.774 1.00 97.44 1095 LEU A CA 1
ATOM 8196 C C . LEU A 1 1095 ? -1.502 -7.170 -2.394 1.00 97.44 1095 LEU A C 1
ATOM 8198 O O . LEU A 1 1095 ? -1.142 -7.426 -1.253 1.00 97.44 1095 LEU A O 1
ATOM 8202 N N . ALA A 1 1096 ? -0.664 -6.681 -3.314 1.00 96.31 1096 ALA A N 1
ATOM 8203 C CA . ALA A 1 1096 ? 0.723 -6.354 -2.994 1.00 96.31 1096 ALA A CA 1
ATOM 8204 C C . ALA A 1 1096 ? 0.808 -5.249 -1.928 1.00 96.31 1096 ALA A C 1
ATOM 8206 O O . ALA A 1 1096 ? 1.503 -5.434 -0.936 1.00 96.31 1096 ALA A O 1
ATOM 8207 N N . GLY A 1 1097 ? 0.048 -4.159 -2.083 1.00 95.69 1097 GLY A N 1
ATOM 8208 C CA . GLY A 1 1097 ? -0.005 -3.078 -1.096 1.00 95.69 1097 GLY A CA 1
ATOM 8209 C C . GLY A 1 1097 ? -0.512 -3.542 0.271 1.00 95.69 1097 GLY A C 1
ATOM 8210 O O . GLY A 1 1097 ? 0.113 -3.243 1.283 1.00 95.69 1097 GLY A O 1
ATOM 8211 N N . LEU A 1 1098 ? -1.587 -4.338 0.302 1.00 96.06 1098 LEU A N 1
ATOM 8212 C CA . LEU A 1 1098 ? -2.139 -4.921 1.530 1.00 96.06 1098 LEU A CA 1
ATOM 8213 C C . LEU A 1 1098 ? -1.118 -5.809 2.259 1.00 96.06 1098 LEU A C 1
ATOM 8215 O O . LEU A 1 1098 ? -0.937 -5.679 3.466 1.00 96.06 1098 LEU A O 1
ATOM 8219 N N . LEU A 1 1099 ? -0.441 -6.700 1.527 1.00 95.12 1099 LEU A N 1
ATOM 8220 C CA . LEU A 1 1099 ? 0.568 -7.597 2.097 1.00 95.12 1099 LEU A CA 1
ATOM 8221 C C . LEU A 1 1099 ? 1.793 -6.832 2.602 1.00 95.12 1099 LEU A C 1
ATOM 8223 O O . LEU A 1 1099 ? 2.375 -7.238 3.599 1.00 95.12 1099 LEU A O 1
ATOM 8227 N N . THR A 1 1100 ? 2.167 -5.724 1.957 1.00 94.25 1100 THR A N 1
ATOM 8228 C CA . THR A 1 1100 ? 3.238 -4.845 2.444 1.00 94.25 1100 THR A CA 1
ATOM 8229 C C . THR A 1 1100 ? 2.867 -4.172 3.763 1.00 94.25 1100 THR A C 1
ATOM 8231 O O . THR A 1 1100 ? 3.709 -4.126 4.653 1.00 94.25 1100 THR A O 1
ATOM 8234 N N . VAL A 1 1101 ? 1.621 -3.709 3.933 1.00 93.81 1101 VAL A N 1
ATOM 8235 C CA . VAL A 1 1101 ? 1.150 -3.221 5.246 1.00 93.81 1101 VAL A CA 1
ATOM 8236 C C . VAL A 1 1101 ? 1.206 -4.347 6.285 1.00 93.81 1101 VAL A C 1
ATOM 8238 O O . VAL A 1 1101 ? 1.634 -4.118 7.413 1.00 93.81 1101 VAL A O 1
ATOM 8241 N N . GLY A 1 1102 ? 0.870 -5.574 5.875 1.00 92.88 1102 GLY A N 1
ATOM 8242 C CA . GLY A 1 1102 ? 0.945 -6.777 6.706 1.00 92.88 1102 GLY A CA 1
ATOM 8243 C C . GLY A 1 1102 ? 2.341 -7.141 7.234 1.00 92.88 1102 GLY A C 1
ATOM 8244 O O . GLY A 1 1102 ? 2.423 -7.881 8.204 1.00 92.88 1102 GLY A O 1
ATOM 8245 N N . LEU A 1 1103 ? 3.427 -6.612 6.656 1.00 90.69 1103 LEU A N 1
ATOM 8246 C CA . LEU A 1 1103 ? 4.794 -6.857 7.150 1.00 90.69 1103 LEU A CA 1
ATOM 8247 C C . LEU A 1 1103 ? 5.105 -6.130 8.466 1.00 90.69 1103 LEU A C 1
ATOM 8249 O O . LEU A 1 1103 ? 6.080 -6.456 9.134 1.00 90.69 1103 LEU A O 1
ATOM 8253 N N . LEU A 1 1104 ? 4.338 -5.086 8.794 1.00 85.38 1104 LEU A N 1
ATOM 8254 C CA . LEU A 1 1104 ? 4.534 -4.256 9.990 1.00 85.38 1104 LEU A CA 1
ATOM 8255 C C . LEU A 1 1104 ? 3.235 -4.055 10.788 1.00 85.38 1104 LEU A C 1
ATOM 8257 O O . LEU A 1 1104 ? 3.225 -3.300 11.761 1.00 85.38 1104 LEU A O 1
ATOM 8261 N N . GLY A 1 1105 ? 2.138 -4.685 10.365 1.00 87.31 1105 GLY A N 1
ATOM 8262 C CA . GLY A 1 1105 ? 0.825 -4.605 10.994 1.00 87.31 1105 GLY A CA 1
ATOM 8263 C C . GLY A 1 1105 ? 0.042 -5.903 10.808 1.00 87.31 1105 GLY A C 1
ATOM 8264 O O . GLY A 1 1105 ? 0.393 -6.739 9.981 1.00 87.31 1105 GLY A O 1
ATOM 8265 N N . SER A 1 1106 ? -1.040 -6.074 11.566 1.00 86.06 1106 SER A N 1
ATOM 8266 C CA . SER A 1 1106 ? -1.937 -7.219 11.398 1.00 86.06 1106 SER A CA 1
ATOM 8267 C C . SER A 1 1106 ? -3.114 -6.858 10.490 1.00 86.06 1106 SER A C 1
ATOM 8269 O O . SER A 1 1106 ? -3.634 -5.741 10.519 1.00 86.06 1106 SER A O 1
ATOM 8271 N N . VAL A 1 1107 ? -3.496 -7.804 9.632 1.00 88.69 1107 VAL A N 1
ATOM 8272 C CA . VAL A 1 1107 ? -4.612 -7.672 8.673 1.00 88.69 1107 VAL A CA 1
ATOM 8273 C C . VAL A 1 1107 ? -5.667 -8.761 8.913 1.00 88.69 1107 VAL A C 1
ATOM 8275 O O . VAL A 1 1107 ? -6.751 -8.711 8.335 1.00 88.69 1107 VAL A O 1
ATOM 8278 N N . LEU A 1 1108 ? -5.360 -9.770 9.736 1.00 92.81 1108 LEU A N 1
ATOM 8279 C CA . LEU A 1 1108 ? -6.199 -10.960 9.924 1.00 92.81 1108 LEU A CA 1
ATOM 8280 C C . LEU A 1 1108 ? -6.804 -11.077 11.327 1.00 92.81 1108 LEU A C 1
ATOM 8282 O O . LEU A 1 1108 ? -7.657 -11.937 11.531 1.00 92.81 1108 LEU A O 1
ATOM 8286 N N . ASP A 1 1109 ? -6.419 -10.198 12.248 1.00 90.50 1109 ASP A N 1
ATOM 8287 C CA . ASP A 1 1109 ? -6.955 -10.090 13.610 1.00 90.50 1109 ASP A CA 1
ATOM 8288 C C . ASP A 1 1109 ? -8.309 -9.359 13.672 1.00 90.50 1109 ASP A C 1
ATOM 8290 O O . ASP A 1 1109 ? -8.946 -9.298 14.719 1.00 90.50 1109 ASP A O 1
ATOM 8294 N N . THR A 1 1110 ? -8.810 -8.854 12.538 1.00 91.88 1110 THR A N 1
ATOM 8295 C CA . THR A 1 1110 ? -10.158 -8.284 12.421 1.00 91.88 1110 THR A CA 1
ATOM 8296 C C . THR A 1 1110 ? -10.939 -8.891 11.263 1.00 91.88 1110 THR A C 1
ATOM 8298 O O . THR A 1 1110 ? -10.434 -9.065 10.151 1.00 91.88 1110 THR A O 1
ATOM 8301 N N . ALA A 1 1111 ? -12.228 -9.170 11.486 1.00 94.06 1111 ALA A N 1
ATOM 8302 C CA . ALA A 1 1111 ? -13.058 -9.868 10.503 1.00 94.06 1111 ALA A CA 1
ATOM 8303 C C . ALA A 1 1111 ? -13.133 -9.165 9.138 1.00 94.06 1111 ALA A C 1
ATOM 8305 O O . ALA A 1 1111 ? -13.074 -9.821 8.096 1.00 94.06 1111 ALA A O 1
ATOM 8306 N N . ARG A 1 1112 ? -13.265 -7.836 9.103 1.00 93.75 1112 ARG A N 1
ATOM 8307 C CA . ARG A 1 1112 ? -13.453 -7.111 7.836 1.00 93.75 1112 ARG A CA 1
ATOM 8308 C C . ARG A 1 1112 ? -12.190 -7.101 6.981 1.00 93.75 1112 ARG A C 1
ATOM 8310 O O . ARG A 1 1112 ? -12.284 -7.316 5.772 1.00 93.75 1112 ARG A O 1
ATOM 8317 N N . LEU A 1 1113 ? -11.015 -6.921 7.584 1.00 94.06 1113 LEU A N 1
ATOM 8318 C CA . LEU A 1 1113 ? -9.759 -6.976 6.839 1.00 94.06 1113 LEU A CA 1
ATOM 8319 C C . LEU A 1 1113 ? -9.354 -8.400 6.473 1.00 94.06 1113 LEU A C 1
ATOM 8321 O O . LEU A 1 1113 ? -8.919 -8.625 5.339 1.00 94.06 1113 LEU A O 1
ATOM 8325 N N . ALA A 1 1114 ? -9.615 -9.374 7.348 1.00 95.69 1114 ALA A N 1
ATOM 8326 C CA . ALA A 1 1114 ? -9.477 -10.782 7.002 1.00 95.69 1114 ALA A CA 1
ATOM 8327 C C . ALA A 1 1114 ? -10.329 -11.110 5.769 1.00 95.69 1114 ALA A C 1
ATOM 8329 O O . ALA A 1 1114 ? -9.835 -11.667 4.783 1.00 95.69 1114 ALA A O 1
ATOM 8330 N N . MET A 1 1115 ? -11.595 -10.680 5.767 1.00 97.00 1115 MET A N 1
ATOM 8331 C CA . MET A 1 1115 ? -12.484 -10.838 4.621 1.00 97.00 1115 MET A CA 1
ATOM 8332 C C . MET A 1 1115 ? -11.937 -10.140 3.372 1.00 97.00 1115 MET A C 1
ATOM 8334 O O . MET A 1 1115 ? -11.946 -10.757 2.309 1.00 97.00 1115 MET A O 1
ATOM 8338 N N . LEU A 1 1116 ? -11.435 -8.904 3.469 1.00 96.62 1116 LEU A N 1
ATOM 8339 C CA . LEU A 1 1116 ? -10.830 -8.178 2.344 1.00 96.62 1116 LEU A CA 1
ATOM 8340 C C . LEU A 1 1116 ? -9.657 -8.956 1.729 1.00 96.62 1116 LEU A C 1
ATOM 8342 O O . LEU A 1 1116 ? -9.612 -9.129 0.508 1.00 96.62 1116 LEU A O 1
ATOM 8346 N N . CYS A 1 1117 ? -8.751 -9.470 2.565 1.00 96.19 1117 CYS A N 1
ATOM 8347 C CA . CYS A 1 1117 ? -7.583 -10.244 2.146 1.00 96.19 1117 CYS A CA 1
ATOM 8348 C C . CYS A 1 1117 ? -7.994 -11.530 1.409 1.00 96.19 1117 CYS A C 1
ATOM 8350 O O . CYS A 1 1117 ? -7.647 -11.735 0.236 1.00 96.19 1117 CYS A O 1
ATOM 8352 N N . TYR A 1 1118 ? -8.806 -12.376 2.054 1.00 97.56 1118 TYR A N 1
ATOM 8353 C CA . TYR A 1 1118 ? -9.233 -13.650 1.475 1.00 97.56 1118 TYR A CA 1
ATOM 8354 C C . TYR A 1 1118 ? -10.130 -13.447 0.248 1.00 97.56 1118 TYR A C 1
ATOM 8356 O O . TYR A 1 1118 ? -9.912 -14.079 -0.791 1.00 97.56 1118 TYR A O 1
ATOM 8364 N N . LEU A 1 1119 ? -11.117 -12.547 0.317 1.00 96.88 1119 LEU A N 1
ATOM 8365 C CA . LEU A 1 1119 ? -12.022 -12.266 -0.800 1.00 96.88 1119 LEU A CA 1
ATOM 8366 C C . LEU A 1 1119 ? -11.270 -11.647 -1.982 1.00 96.88 1119 LEU A C 1
ATOM 8368 O O . LEU A 1 1119 ? -11.523 -12.046 -3.118 1.00 96.88 1119 LEU A O 1
ATOM 8372 N N . GLY A 1 1120 ? -10.308 -10.751 -1.742 1.00 95.75 1120 GLY A N 1
ATOM 8373 C CA . GLY A 1 1120 ? -9.440 -10.177 -2.773 1.00 95.75 1120 GLY A CA 1
ATOM 8374 C C . GLY A 1 1120 ? -8.715 -11.253 -3.586 1.00 95.75 1120 GLY A C 1
ATOM 8375 O O . GLY A 1 1120 ? -8.782 -11.269 -4.819 1.00 95.75 1120 GLY A O 1
ATOM 8376 N N . ALA A 1 1121 ? -8.103 -12.233 -2.919 1.00 96.56 1121 ALA A N 1
ATOM 8377 C CA . ALA A 1 1121 ? -7.430 -13.342 -3.598 1.00 96.56 1121 ALA A CA 1
ATOM 8378 C C . ALA A 1 1121 ? -8.410 -14.327 -4.279 1.00 96.56 1121 ALA A C 1
ATOM 8380 O O . ALA A 1 1121 ? -8.116 -14.890 -5.344 1.00 96.56 1121 ALA A O 1
ATOM 8381 N N . LEU A 1 1122 ? -9.608 -14.521 -3.713 1.00 96.31 1122 LEU A N 1
ATOM 8382 C CA . LEU A 1 1122 ? -10.663 -15.377 -4.278 1.00 96.31 1122 LEU A CA 1
ATOM 8383 C C . LEU A 1 1122 ? -11.374 -14.742 -5.483 1.00 96.31 1122 LEU A C 1
ATOM 8385 O O . LEU A 1 1122 ? -11.800 -15.460 -6.396 1.00 96.31 1122 LEU A O 1
ATOM 8389 N N . LEU A 1 1123 ? -11.447 -13.411 -5.554 1.00 95.50 1123 LEU A N 1
ATOM 8390 C CA . LEU A 1 1123 ? -11.966 -12.680 -6.712 1.00 95.50 1123 LEU A CA 1
ATOM 8391 C C . LEU A 1 1123 ? -11.159 -12.992 -7.974 1.00 95.50 1123 LEU A C 1
ATOM 8393 O O . LEU A 1 1123 ? -11.751 -13.153 -9.044 1.00 95.50 1123 LEU A O 1
ATOM 8397 N N . ALA A 1 1124 ? -9.844 -13.208 -7.865 1.00 92.12 1124 ALA A N 1
ATOM 8398 C CA . ALA A 1 1124 ? -9.031 -13.646 -8.999 1.00 92.12 1124 ALA A CA 1
ATOM 8399 C C . ALA A 1 1124 ? -9.514 -14.993 -9.586 1.00 92.12 1124 ALA A C 1
ATOM 8401 O O . ALA A 1 1124 ? -9.493 -15.180 -10.807 1.00 92.12 1124 ALA A O 1
ATOM 8402 N N . ALA A 1 1125 ? -10.056 -15.903 -8.766 1.00 88.94 1125 ALA A N 1
ATOM 8403 C CA . ALA A 1 1125 ? -10.652 -17.141 -9.265 1.00 88.94 1125 ALA A CA 1
ATOM 8404 C C . ALA A 1 1125 ? -12.009 -16.948 -9.937 1.00 88.94 1125 ALA A C 1
ATOM 8406 O O . ALA A 1 1125 ? -12.293 -17.587 -10.955 1.00 88.94 1125 ALA A O 1
ATOM 8407 N N . GLY A 1 1126 ? -12.861 -16.107 -9.349 1.00 86.69 1126 GLY A N 1
ATOM 8408 C CA . GLY A 1 1126 ? -14.198 -15.825 -9.868 1.00 86.69 1126 GLY A CA 1
ATOM 8409 C C . GLY A 1 1126 ? -14.172 -15.003 -11.158 1.00 86.69 1126 GLY A C 1
ATOM 8410 O O . GLY A 1 1126 ? -14.998 -15.215 -12.048 1.00 86.69 1126 GLY A O 1
ATOM 8411 N N . MET A 1 1127 ? -13.215 -14.087 -11.295 1.00 92.00 1127 MET A N 1
ATOM 8412 C CA . MET A 1 1127 ? -13.176 -13.131 -12.405 1.00 92.00 1127 MET A CA 1
ATOM 8413 C C . MET A 1 1127 ? -12.382 -13.631 -13.614 1.00 92.00 1127 MET A C 1
ATOM 8415 O O . MET A 1 1127 ? -12.651 -13.181 -14.733 1.00 92.00 1127 MET A O 1
ATOM 8419 N N . PHE A 1 1128 ? -11.467 -14.593 -13.435 1.00 89.88 1128 PHE A N 1
ATOM 8420 C CA . PHE A 1 1128 ? -10.554 -15.064 -14.489 1.00 89.88 1128 PHE A CA 1
ATOM 8421 C C . PHE A 1 1128 ? -10.544 -16.602 -14.629 1.00 89.88 1128 PHE A C 1
ATOM 8423 O O . PHE A 1 1128 ? -9.561 -17.261 -14.280 1.00 89.88 1128 PHE A O 1
ATOM 8430 N N . PRO A 1 1129 ? -11.630 -17.212 -15.145 1.00 79.50 1129 PRO A N 1
ATOM 8431 C CA . PRO A 1 1129 ? -11.769 -18.668 -15.223 1.00 79.50 1129 PRO A CA 1
ATOM 8432 C C . PRO A 1 1129 ? -10.736 -19.334 -16.153 1.00 79.50 1129 PRO A C 1
ATOM 8434 O O . PRO A 1 1129 ? -10.213 -18.728 -17.086 1.00 79.50 1129 PRO A O 1
ATOM 8437 N N . GLY A 1 1130 ? -10.443 -20.617 -15.911 1.00 69.69 1130 GLY A N 1
ATOM 8438 C CA . GLY A 1 1130 ? -9.475 -21.389 -16.701 1.00 69.69 1130 GLY A CA 1
ATOM 8439 C C . GLY A 1 1130 ? -10.049 -21.977 -17.999 1.00 69.69 1130 GLY A C 1
ATOM 8440 O O . GLY A 1 1130 ? -11.139 -22.539 -18.004 1.00 69.69 1130 GLY A O 1
ATOM 8441 N N . GLU A 1 1131 ? -9.270 -21.952 -19.088 1.00 62.97 1131 GLU A N 1
ATOM 8442 C CA . GLU A 1 1131 ? -9.640 -22.515 -20.409 1.00 62.97 1131 GLU A CA 1
ATOM 8443 C C . GLU A 1 1131 ? -9.363 -24.029 -20.568 1.00 62.97 1131 GLU A C 1
ATOM 8445 O O . GLU A 1 1131 ? -9.457 -24.586 -21.665 1.00 62.97 1131 GLU A O 1
ATOM 8450 N N . TRP A 1 1132 ? -8.956 -24.717 -19.497 1.00 43.53 1132 TRP A N 1
ATOM 8451 C CA . TRP A 1 1132 ? -8.152 -25.947 -19.585 1.00 43.53 1132 TRP A CA 1
ATOM 8452 C C . TRP A 1 1132 ? -8.804 -27.114 -20.362 1.00 43.53 1132 TRP A C 1
ATOM 8454 O O . TRP A 1 1132 ? -8.095 -27.904 -20.982 1.00 43.53 1132 TRP A O 1
ATOM 8464 N N . ARG A 1 1133 ? -10.144 -27.214 -20.414 1.00 42.31 1133 ARG A N 1
ATOM 8465 C CA . ARG A 1 1133 ? -10.843 -28.277 -21.172 1.00 42.31 1133 ARG A CA 1
ATOM 8466 C C . ARG A 1 1133 ? -11.127 -27.940 -22.636 1.00 42.31 1133 ARG A C 1
ATOM 8468 O O . ARG A 1 1133 ? -11.164 -28.863 -23.443 1.00 42.31 1133 ARG A O 1
ATOM 8475 N N . ALA A 1 1134 ? -11.229 -26.664 -23.015 1.00 43.53 1134 ALA A N 1
ATOM 8476 C CA . ALA A 1 1134 ? -11.473 -26.287 -24.412 1.00 43.53 1134 ALA A CA 1
ATOM 8477 C C . ALA A 1 1134 ? -10.316 -26.728 -25.328 1.00 43.53 1134 ALA A C 1
ATOM 8479 O O . ALA A 1 1134 ? -10.537 -27.104 -26.474 1.00 43.53 1134 ALA A O 1
ATOM 8480 N N . ARG A 1 1135 ? -9.083 -26.774 -24.802 1.00 41.03 1135 ARG A N 1
ATOM 8481 C CA . ARG A 1 1135 ? -7.909 -27.284 -25.531 1.00 41.03 1135 ARG A CA 1
ATOM 8482 C C . ARG A 1 1135 ? -7.857 -28.813 -25.606 1.00 41.03 1135 ARG A C 1
ATOM 8484 O O . ARG A 1 1135 ? -7.340 -29.334 -26.586 1.00 41.03 1135 ARG A O 1
ATOM 8491 N N . ARG A 1 1136 ? -8.396 -29.534 -24.613 1.00 40.31 1136 ARG A N 1
ATOM 8492 C CA . ARG A 1 1136 ? -8.468 -31.009 -24.623 1.00 40.31 1136 ARG A CA 1
ATOM 8493 C C . ARG A 1 1136 ? -9.582 -31.509 -25.540 1.00 40.31 1136 ARG A C 1
ATOM 8495 O O . ARG A 1 1136 ? -9.319 -32.417 -26.308 1.00 40.31 1136 ARG A O 1
ATOM 8502 N N . ALA A 1 1137 ? -10.745 -30.852 -25.535 1.00 39.88 1137 ALA A N 1
ATOM 8503 C CA . ALA A 1 1137 ? -11.835 -31.125 -26.473 1.00 39.88 1137 ALA A CA 1
ATOM 8504 C C . ALA A 1 1137 ? -11.433 -30.799 -27.920 1.00 39.88 1137 ALA A C 1
ATOM 8506 O O . ALA A 1 1137 ? -11.643 -31.604 -28.813 1.00 39.88 1137 ALA A O 1
ATOM 8507 N N . ARG A 1 1138 ? -10.743 -29.673 -28.163 1.00 43.41 1138 ARG A N 1
ATOM 8508 C CA . ARG A 1 1138 ? -10.183 -29.386 -29.498 1.00 43.41 1138 ARG A CA 1
ATOM 8509 C C . ARG A 1 1138 ? -9.108 -30.393 -29.916 1.00 43.41 1138 ARG A C 1
ATOM 8511 O O . ARG A 1 1138 ? -9.023 -30.707 -31.092 1.00 43.41 1138 ARG A O 1
ATOM 8518 N N . ARG A 1 1139 ? -8.315 -30.928 -28.977 1.00 45.12 1139 ARG A N 1
ATOM 8519 C CA . ARG A 1 1139 ? -7.328 -31.990 -29.254 1.00 45.12 1139 ARG A CA 1
ATOM 8520 C C . ARG A 1 1139 ? -7.953 -33.375 -29.440 1.00 45.12 1139 ARG A C 1
ATOM 8522 O O . ARG A 1 1139 ? -7.409 -34.143 -30.217 1.00 45.12 1139 ARG A O 1
ATOM 8529 N N . SER A 1 1140 ? -9.056 -33.697 -28.764 1.00 45.38 1140 SER A N 1
ATOM 8530 C CA . SER A 1 1140 ? -9.779 -34.959 -28.961 1.00 45.38 1140 SER A CA 1
ATOM 8531 C C . SER A 1 1140 ? -10.612 -34.932 -30.237 1.00 45.38 1140 SER A C 1
ATOM 8533 O O . SER A 1 1140 ? -10.634 -35.926 -30.938 1.00 45.38 1140 SER A O 1
ATOM 8535 N N . VAL A 1 1141 ? -11.202 -33.789 -30.601 1.00 49.16 1141 VAL A N 1
ATOM 8536 C CA . VAL A 1 1141 ? -11.860 -33.589 -31.905 1.00 49.16 1141 VAL A CA 1
ATOM 8537 C C . VAL A 1 1141 ? -10.831 -33.576 -33.043 1.00 49.16 1141 VAL A C 1
ATOM 8539 O O . VAL A 1 1141 ? -11.085 -34.138 -34.098 1.00 49.16 1141 VAL A O 1
ATOM 8542 N N . ALA A 1 1142 ? -9.637 -33.010 -32.826 1.00 46.97 1142 ALA A N 1
ATOM 8543 C CA . ALA A 1 1142 ? -8.543 -33.079 -33.800 1.00 46.97 1142 ALA A CA 1
ATOM 8544 C C . ALA A 1 1142 ? -7.880 -34.470 -33.903 1.00 46.97 1142 ALA A C 1
ATOM 8546 O O . ALA A 1 1142 ? -7.284 -34.759 -34.934 1.00 46.97 1142 ALA A O 1
ATOM 8547 N N . ARG A 1 1143 ? -7.974 -35.321 -32.868 1.00 45.97 1143 ARG A N 1
ATOM 8548 C CA . ARG A 1 1143 ? -7.572 -36.741 -32.932 1.00 45.97 1143 ARG A CA 1
ATOM 8549 C C . ARG A 1 1143 ? -8.662 -37.619 -33.547 1.00 45.97 1143 ARG A C 1
ATOM 8551 O O . ARG A 1 1143 ? -8.366 -38.365 -34.458 1.00 45.97 1143 ARG A O 1
ATOM 8558 N N . GLY A 1 1144 ? -9.928 -37.420 -33.180 1.00 43.03 1144 GLY A N 1
ATOM 8559 C CA . GLY A 1 1144 ? -11.062 -38.122 -33.793 1.00 43.03 1144 GLY A CA 1
ATOM 8560 C C . GLY A 1 1144 ? -11.278 -37.796 -35.277 1.00 43.03 1144 GLY A C 1
ATOM 8561 O O . GLY A 1 1144 ? -11.876 -38.589 -35.982 1.00 43.03 1144 GLY A O 1
ATOM 8562 N N . ARG A 1 1145 ? -10.760 -36.660 -35.776 1.00 48.66 1145 ARG A N 1
ATOM 8563 C CA . ARG A 1 1145 ? -10.676 -36.363 -37.221 1.00 48.66 1145 ARG A CA 1
ATOM 8564 C C . ARG A 1 1145 ? -9.440 -36.939 -37.923 1.00 48.66 1145 ARG A C 1
ATOM 8566 O O . ARG A 1 1145 ? -9.382 -36.862 -39.141 1.00 48.66 1145 ARG A O 1
ATOM 8573 N N . ARG A 1 1146 ? -8.447 -37.441 -37.182 1.00 45.12 1146 ARG A N 1
ATOM 8574 C CA . ARG A 1 1146 ? -7.278 -38.147 -37.736 1.00 45.12 1146 ARG A CA 1
ATOM 8575 C C . ARG A 1 1146 ? -7.446 -39.667 -37.732 1.00 45.12 1146 ARG A C 1
ATOM 8577 O O . ARG A 1 1146 ? -6.784 -40.312 -38.526 1.00 45.12 1146 ARG A O 1
ATOM 8584 N N . ASP A 1 1147 ? -8.344 -40.191 -36.900 1.00 43.34 1147 ASP A N 1
ATOM 8585 C CA . ASP A 1 1147 ? -8.570 -41.629 -36.719 1.00 43.34 1147 ASP A CA 1
ATOM 8586 C C . ASP A 1 1147 ? -9.954 -42.071 -37.267 1.00 43.34 1147 ASP A C 1
ATOM 8588 O O . ASP A 1 1147 ? -10.665 -42.842 -36.627 1.00 43.34 1147 ASP A O 1
ATOM 8592 N N . GLY A 1 1148 ? -10.373 -41.536 -38.424 1.00 32.78 1148 GLY A N 1
ATOM 8593 C CA . GLY A 1 1148 ? -11.500 -42.056 -39.222 1.00 32.78 1148 GLY A CA 1
ATOM 8594 C C . GLY A 1 1148 ? -10.965 -42.895 -40.395 1.00 32.78 1148 GLY A C 1
ATOM 8595 O O . GLY A 1 1148 ? -9.919 -42.527 -40.927 1.00 32.78 1148 GLY A O 1
ATOM 8596 N N . PRO A 1 1149 ? -11.607 -44.016 -40.774 1.00 40.12 1149 PRO A N 1
ATOM 8597 C CA . PRO A 1 1149 ? -10.947 -45.100 -41.496 1.00 40.12 1149 PRO A CA 1
ATOM 8598 C C . PRO A 1 1149 ? -10.747 -44.770 -42.979 1.00 40.12 1149 PRO A C 1
ATOM 8600 O O . PRO A 1 1149 ? -11.707 -44.551 -43.714 1.00 40.12 1149 PRO A O 1
ATOM 8603 N N . GLU A 1 1150 ? -9.491 -44.774 -43.421 1.00 36.62 1150 GLU A N 1
ATOM 8604 C CA . GLU A 1 1150 ? -9.132 -45.005 -44.818 1.00 36.62 1150 GLU A CA 1
ATOM 8605 C C . GLU A 1 1150 ? -9.007 -46.519 -45.029 1.00 36.62 1150 GLU A C 1
ATOM 8607 O O . GLU A 1 1150 ? -8.193 -47.166 -44.371 1.00 36.62 1150 GLU A O 1
ATOM 8612 N N . GLY A 1 1151 ? -9.791 -47.062 -45.963 1.00 34.22 1151 GLY A N 1
ATOM 8613 C CA . GLY A 1 1151 ? -9.474 -48.319 -46.639 1.00 34.22 1151 GLY A CA 1
ATOM 8614 C C . GLY A 1 1151 ? -10.512 -49.430 -46.516 1.00 34.22 1151 GLY A C 1
ATOM 8615 O O . GLY A 1 1151 ? -10.335 -50.340 -45.719 1.00 34.22 1151 GLY A O 1
ATOM 8616 N N . GLU A 1 1152 ? -11.507 -49.433 -47.405 1.00 28.84 1152 GLU A N 1
ATOM 8617 C CA . GLU A 1 1152 ? -11.892 -50.674 -48.084 1.00 28.84 1152 GLU A CA 1
ATOM 8618 C C . GLU A 1 1152 ? -12.394 -50.358 -49.500 1.00 28.84 1152 GLU A C 1
ATOM 8620 O O . GLU A 1 1152 ? -13.104 -49.381 -49.738 1.00 28.84 1152 GLU A O 1
ATOM 8625 N N . VAL A 1 1153 ? -11.901 -51.142 -50.452 1.00 32.88 1153 VAL A N 1
ATOM 8626 C CA . VAL A 1 1153 ? -11.993 -50.980 -51.906 1.00 32.88 1153 VAL A CA 1
ATOM 8627 C C . VAL A 1 1153 ? -12.972 -52.026 -52.434 1.00 32.88 1153 VAL A C 1
ATOM 8629 O O . VAL A 1 1153 ? -12.749 -53.193 -52.141 1.00 32.88 1153 VAL A O 1
ATOM 8632 N N . GLN A 1 1154 ? -13.967 -51.652 -53.254 1.00 30.22 1154 GLN A N 1
ATOM 8633 C CA . GLN A 1 1154 ? -14.239 -52.274 -54.572 1.00 30.22 1154 GLN A CA 1
ATOM 8634 C C . GLN A 1 1154 ? -15.408 -51.607 -55.348 1.00 30.22 1154 GLN A C 1
ATOM 8636 O O . GLN A 1 1154 ? -16.187 -50.871 -54.741 1.00 30.22 1154 GLN A O 1
ATOM 8641 N N . PRO A 1 1155 ? -15.470 -51.785 -56.692 1.00 43.81 1155 PRO A N 1
ATOM 8642 C CA . PRO A 1 1155 ? -16.082 -50.844 -57.633 1.00 43.81 1155 PRO A CA 1
ATOM 8643 C C . PRO A 1 1155 ? -17.422 -51.291 -58.253 1.00 43.81 1155 PRO A C 1
ATOM 8645 O O . PRO A 1 1155 ? -17.866 -52.421 -58.093 1.00 43.81 1155 PRO A O 1
ATOM 8648 N N . ASP A 1 1156 ? -17.947 -50.358 -59.051 1.00 29.44 1156 ASP A N 1
ATOM 8649 C CA . ASP A 1 1156 ? -18.821 -50.487 -60.224 1.00 29.44 1156 ASP A CA 1
ATOM 8650 C C . ASP A 1 1156 ? -20.299 -50.903 -60.102 1.00 29.44 1156 ASP A C 1
ATOM 8652 O O . ASP A 1 1156 ? -20.683 -52.008 -59.740 1.00 29.44 1156 ASP A O 1
ATOM 8656 N N . ALA A 1 1157 ? -21.115 -49.930 -60.527 1.00 33.91 1157 ALA A N 1
ATOM 8657 C CA . ALA A 1 1157 ? -22.286 -49.997 -61.397 1.00 33.91 1157 ALA A CA 1
ATOM 8658 C C . ALA A 1 1157 ? -23.034 -51.335 -61.572 1.00 33.91 1157 ALA A C 1
ATOM 8660 O O . ALA A 1 1157 ? -22.554 -52.266 -62.211 1.00 33.91 1157 ALA A O 1
ATOM 8661 N N . GLY A 1 1158 ? -24.329 -51.308 -61.236 1.00 28.88 1158 GLY A N 1
ATOM 8662 C CA . GLY A 1 1158 ? -25.316 -52.165 -61.891 1.00 28.88 1158 GLY A CA 1
ATOM 8663 C C . GLY A 1 1158 ? -26.656 -52.277 -61.168 1.00 28.88 1158 GLY A C 1
ATOM 8664 O O . GLY A 1 1158 ? -26.772 -53.024 -60.212 1.00 28.88 1158 GLY A O 1
ATOM 8665 N N . GLY A 1 1159 ? -27.692 -51.626 -61.712 1.00 29.44 1159 GLY A N 1
ATOM 8666 C CA . GLY A 1 1159 ? -29.048 -52.192 -61.703 1.00 29.44 1159 GLY A CA 1
ATOM 8667 C C . GLY A 1 1159 ? -30.035 -51.748 -60.613 1.00 29.44 1159 GLY A C 1
ATOM 8668 O O . GLY A 1 1159 ? -30.087 -52.322 -59.540 1.00 29.44 1159 GLY A O 1
ATOM 8669 N N . ARG A 1 1160 ? -30.895 -50.793 -60.994 1.00 29.77 1160 ARG A N 1
ATOM 8670 C CA . ARG A 1 1160 ? -32.373 -50.900 -61.060 1.00 29.77 1160 ARG A CA 1
ATOM 8671 C C . ARG A 1 1160 ? -33.203 -51.457 -59.866 1.00 29.77 1160 ARG A C 1
ATOM 8673 O O . ARG A 1 1160 ? -33.068 -52.607 -59.480 1.00 29.77 1160 ARG A O 1
ATOM 8680 N N . VAL A 1 1161 ? -34.261 -50.671 -59.592 1.00 30.95 1161 VAL A N 1
ATOM 8681 C CA . VAL A 1 1161 ? -35.611 -50.956 -59.031 1.00 30.95 1161 VAL A CA 1
ATOM 8682 C C . VAL A 1 1161 ? -35.803 -50.838 -57.502 1.00 30.95 1161 VAL A C 1
ATOM 8684 O O . VAL A 1 1161 ? -35.374 -51.693 -56.741 1.00 30.95 1161 VAL A O 1
ATOM 8687 N N . ASP A 1 1162 ? -36.449 -49.726 -57.106 1.00 28.44 1162 ASP A N 1
ATOM 8688 C CA . ASP A 1 1162 ? -37.649 -49.547 -56.237 1.00 28.44 1162 ASP A CA 1
ATOM 8689 C C . ASP A 1 1162 ? -38.304 -50.801 -55.577 1.00 28.44 1162 ASP A C 1
ATOM 8691 O O . ASP A 1 1162 ? -38.179 -51.901 -56.107 1.00 28.44 1162 ASP A O 1
ATOM 8695 N N . PRO A 1 1163 ? -39.259 -50.674 -54.627 1.00 50.88 1163 PRO A N 1
ATOM 8696 C CA . PRO A 1 1163 ? -39.334 -49.854 -53.405 1.00 50.88 1163 PRO A CA 1
ATOM 8697 C C . PRO A 1 1163 ? -39.866 -50.660 -52.180 1.00 50.88 1163 PRO A C 1
ATOM 8699 O O . PRO A 1 1163 ? -40.554 -51.668 -52.337 1.00 50.88 1163 PRO A O 1
ATOM 8702 N N . SER A 1 1164 ? -39.650 -50.165 -50.953 1.00 34.22 1164 SER A N 1
ATOM 8703 C CA . SER A 1 1164 ? -40.589 -50.294 -49.812 1.00 34.22 1164 SER A CA 1
ATOM 8704 C C . SER A 1 1164 ? -40.168 -49.406 -48.651 1.00 34.22 1164 SER A C 1
ATOM 8706 O O . SER A 1 1164 ? -39.005 -49.578 -48.213 1.00 34.22 1164 SER A O 1
#

pLDDT: mean 82.53, std 17.91, range [23.95, 98.44]

Secondary structure (DSSP, 8-state):
---PPPS--PPPSHHHHHHHHHHHHHHHHHHHTT-EE----HHHHHHHHTT-------HHHHHHHHHHHHHHHHHHHHHHHHHH-SS---TTHHHHHHHHHHHHHHHHHHHHHHHTTEET----HHHHHHHHHHHHHHHHIIIIIHHHHHHHHHHHHH-HHHHHHHHHHHHHHHHHHHHHTT--B--SHHHHHHHHHSSSEESSS-GGG-SHHHHHHHHHHHHHHHHHHHHHHHHH-TT--HHHHHHHHHHHHHHHHHHHTTBSS--EEHHHHHHHHHHHHHHHHHHHHHHHH-HHHHHHHHHHHHHHHHHHHHHHHHHHTTTTSSPPPPHHHHHHGGGG---STTHHHHTS-HHHHHHHHHHHHHHHHHHHHHHHHHHTT--SS----HHHHHHHHHHHHHHHHHHGGGSTT----HHHHHHHHHHHHHHHHHHHHHHHHHHTPPPSSPPPTTGGGTTTSPPPPPPPP-PPP--------------------------------------PPPP--PPPPPHHHHHHHHHHHHHHHHHHHT--SSHHHHHHHHHHHHHHHHH-TTTHHHHHHHHTTT---HHHH---SS-HHHHHHHHHHHHHHHHTTTSPPPPPSSSHHHHHHHHHHHHHHHHHHHHHGGGGSTTPPPSSBTT-TTHHHHHHHHHHHHHHHHHHHT---GGGHHHHHHHHHHHHHHHHHHHHHHHHHHHHHHT-TT--SS-PPP-TT-GGGBTB--HHHHHHHHHHHHHHHHHHH-SSSHHHHHHHHHHHHHHHHHHTTT-HHHHHHHHHHHHHHHHHHTTS---HHHHHHHHHHHHHHHHHHHHHHHSHHHHHHHHTHHHHHHHHHHHHHHHHHTSPSSHHHHHH-S-TT-HHHHHHHHS--SSPPP-EEEEEETTEEEEEEPSSS-EEEEEEE---TT-EEEEEEEEEESSS---EEEEEEEESSS-EEEEEEEEE--SS--SS-EEEEEEEE-TTTTS-SSSSPPPEEEEEE--SS-EEEEEEEEEETT--B--SSTT-TTTTTTPEEEES--TTT----HHHHHHHHHHHHHHHHHHHHHHHHHHHHHHHHTSTTSTTHHHHHHHHHHHHHHHHHTTTS-SSSSHHHHHHHHHHHHHHHHHS---HHHHHHHHHHHHHTTSSPP--------------

Radius of gyration: 38.14 Å; chains: 1; bounding box: 104×87×139 Å

InterPro domains:
  IPR006976 VanZ-LLP1 [PF04892] (20-144)
  IPR051533 O-antigen ligase-like [PTHR37422] (665-885)

Organism: NCBI:txid1166950